Protein 2MQH (pdb70)

B-factor: mean 36.73, std 22.84, range [0.11, 75.53]

Foldseek 3Di:
DDDDFDKFKAWCLQQDVPVQKGWGDGPPDDDIDIAGADADDDPPDDDDDTGDMWIWGWGADPVGDIHTYPTD

CATH classification: 2.40.50.140

Structure (mmCIF, N/CA/C/O backbone):
data_2MQH
#
_entry.id   2MQH
#
loop_
_atom_site.group_PDB
_atom_site.id
_atom_site.type_symbol
_atom_site.label_atom_id
_atom_site.label_alt_id
_atom_site.label_comp_id
_atom_site.label_asym_id
_atom_site.label_entity_id
_atom_site.label_seq_id
_atom_site.pdbx_PDB_ins_code
_atom_site.Cartn_x
_atom_site.Cartn_y
_atom_site.Cartn_z
_atom_site.occupancy
_atom_site.B_iso_or_equiv
_atom_site.auth_seq_id
_atom_site.auth_comp_id
_atom_site.auth_asym_id
_atom_site.auth_atom_id
_atom_site.pdbx_PDB_model_num
ATOM 1 N N . GLY A 1 11 ? 1.330 0.000 0.000 1.00 13.00 11 GLY A N 1
ATOM 2 C CA . GLY A 1 11 ? 2.071 0.001 -1.247 1.00 45.03 11 GLY A CA 1
ATOM 3 C C . GLY A 1 11 ? 3.553 -0.244 -1.041 1.00 21.11 11 GLY A C 1
ATOM 4 O O . GLY A 1 11 ? 3.954 -1.310 -0.574 1.00 34.30 11 GLY A O 1
ATOM 8 N N . SER A 1 12 ? 4.369 0.745 -1.391 1.00 64.32 12 SER A N 1
ATOM 9 C CA . SER A 1 12 ? 5.816 0.629 -1.247 1.00 12.21 12 SER A CA 1
ATOM 10 C C . SER A 1 12 ? 6.213 0.583 0.225 1.00 31.04 12 SER A C 1
ATOM 11 O O . SER A 1 12 ? 5.654 1.301 1.054 1.00 70.34 12 SER A O 1
ATOM 19 N N . GLY A 1 13 ? 7.184 -0.268 0.544 1.00 74.22 13 GLY A N 1
ATOM 20 C CA . GLY A 1 13 ? 7.640 -0.394 1.916 1.00 51.43 13 GLY A CA 1
ATOM 21 C C . GLY A 1 13 ? 7.066 -1.614 2.608 1.00 4.12 13 GLY A C 1
ATOM 22 O O . GLY A 1 13 ? 7.720 -2.216 3.460 1.00 54.23 13 GLY A O 1
ATOM 26 N N . GLU A 1 14 ? 5.841 -1.978 2.243 1.00 20.34 14 GLU A N 1
ATOM 27 C CA . GLU A 1 14 ? 5.179 -3.134 2.838 1.00 5.44 14 GLU A CA 1
ATOM 28 C C . GLU A 1 14 ? 5.613 -4.424 2.149 1.00 41.14 14 GLU A C 1
ATOM 29 O O . GLU A 1 14 ? 5.063 -4.801 1.114 1.00 23.13 14 GLU A O 1
ATOM 41 N N . GLN A 1 15 ? 6.603 -5.095 2.729 1.00 12.44 15 GLN A N 1
ATOM 42 C CA . GLN A 1 15 ? 7.111 -6.342 2.170 1.00 2.51 15 GLN A CA 1
ATOM 43 C C . GLN A 1 15 ? 6.336 -7.538 2.713 1.00 50.51 15 GLN A C 1
ATOM 44 O O . GLN A 1 15 ? 6.328 -7.790 3.918 1.00 20.54 15 GLN A O 1
ATOM 58 N N . LEU A 1 16 ? 5.685 -8.270 1.816 1.00 32.33 16 LEU A N 1
ATOM 59 C CA . LEU A 1 16 ? 4.906 -9.441 2.205 1.00 15.41 16 LEU A CA 1
ATOM 60 C C . LEU A 1 16 ? 5.378 -10.683 1.456 1.00 12.32 16 LEU A C 1
ATOM 61 O O . LEU A 1 16 ? 4.726 -11.139 0.517 1.00 54.30 16 LEU A O 1
ATOM 77 N N . ARG A 1 17 ? 6.514 -11.226 1.880 1.00 62.33 17 ARG A N 1
ATOM 78 C CA . ARG A 1 17 ? 7.073 -12.416 1.250 1.00 62.32 17 ARG A CA 1
ATOM 79 C C . ARG A 1 17 ? 6.985 -13.619 2.185 1.00 2.21 17 ARG A C 1
ATOM 80 O O . ARG A 1 17 ? 7.650 -13.662 3.220 1.00 45.25 17 ARG A O 1
ATOM 101 N N . GLN A 1 18 ? 6.160 -14.592 1.813 1.00 14.25 18 GLN A N 1
ATOM 102 C CA . GLN A 1 18 ? 5.984 -15.794 2.620 1.00 1.31 18 GLN A CA 1
ATOM 103 C C . GLN A 1 18 ? 6.594 -17.008 1.927 1.00 32.04 18 GLN A C 1
ATOM 104 O O . GLN A 1 18 ? 6.932 -16.954 0.745 1.00 21.34 18 GLN A O 1
ATOM 118 N N . GLN A 1 19 ? 6.731 -18.101 2.671 1.00 12.24 19 GLN A N 1
ATOM 119 C CA . GLN A 1 19 ? 7.301 -19.328 2.128 1.00 10.20 19 GLN A CA 1
ATOM 120 C C . GLN A 1 19 ? 6.553 -20.552 2.646 1.00 1.33 19 GLN A C 1
ATOM 121 O O . GLN A 1 19 ? 6.309 -20.681 3.845 1.00 24.12 19 GLN A O 1
ATOM 135 N N . GLY A 1 20 ? 6.191 -21.448 1.734 1.00 72.43 20 GLY A N 1
ATOM 136 C CA . GLY A 1 20 ? 5.474 -22.650 2.118 1.00 33.02 20 GLY A CA 1
ATOM 137 C C . GLY A 1 20 ? 6.019 -23.892 1.442 1.00 22.21 20 GLY A C 1
ATOM 138 O O . GLY A 1 20 ? 6.597 -23.815 0.357 1.00 21.52 20 GLY A O 1
ATOM 142 N N . THR A 1 21 ? 5.838 -25.042 2.084 1.00 12.04 21 THR A N 1
ATOM 143 C CA . THR A 1 21 ? 6.319 -26.306 1.540 1.00 15.41 21 THR A CA 1
ATOM 144 C C . THR A 1 21 ? 5.167 -27.144 0.997 1.00 11.11 21 THR A C 1
ATOM 145 O O . THR A 1 21 ? 4.022 -26.996 1.426 1.00 63.25 21 THR A O 1
ATOM 156 N N . VAL A 1 22 ? 5.477 -28.025 0.052 1.00 61.43 22 VAL A N 1
ATOM 157 C CA . VAL A 1 22 ? 4.468 -28.889 -0.549 1.00 33.32 22 VAL A CA 1
ATOM 158 C C . VAL A 1 22 ? 4.194 -30.106 0.328 1.00 73.01 22 VAL A C 1
ATOM 159 O O . VAL A 1 22 ? 3.136 -30.729 0.232 1.00 64.44 22 VAL A O 1
ATOM 172 N N . LYS A 1 23 ? 5.153 -30.439 1.184 1.00 24.42 23 LYS A N 1
ATOM 173 C CA . LYS A 1 23 ? 5.017 -31.581 2.081 1.00 14.10 23 LYS A CA 1
ATOM 174 C C . LYS A 1 23 ? 3.715 -31.498 2.872 1.00 23.25 23 LYS A C 1
ATOM 175 O O . LYS A 1 23 ? 3.141 -32.520 3.250 1.00 44.14 23 LYS A O 1
ATOM 194 N N . TRP A 1 24 ? 3.255 -30.277 3.119 1.00 21.11 24 TRP A N 1
ATOM 195 C CA . TRP A 1 24 ? 2.020 -30.062 3.865 1.00 61.04 24 TRP A CA 1
ATOM 196 C C . TRP A 1 24 ? 0.918 -29.535 2.952 1.00 30.51 24 TRP A C 1
ATOM 197 O O . TRP A 1 24 ? 0.067 -28.754 3.378 1.00 73.44 24 TRP A O 1
ATOM 218 N N . PHE A 1 25 ? 0.939 -29.968 1.696 1.00 41.34 25 PHE A N 1
ATOM 219 C CA . PHE A 1 25 ? -0.059 -29.539 0.723 1.00 42.43 25 PHE A CA 1
ATOM 220 C C . PHE A 1 25 ? -1.057 -30.657 0.438 1.00 30.11 25 PHE A C 1
ATOM 221 O O . PHE A 1 25 ? -0.696 -31.833 0.409 1.00 12.21 25 PHE A O 1
ATOM 238 N N . ASN A 1 26 ? -2.315 -30.281 0.229 1.00 5.33 26 ASN A N 1
ATOM 239 C CA . ASN A 1 26 ? -3.366 -31.251 -0.052 1.00 31.32 26 ASN A CA 1
ATOM 240 C C . ASN A 1 26 ? -4.189 -30.826 -1.264 1.00 62.13 26 ASN A C 1
ATOM 241 O O . ASN A 1 26 ? -5.278 -30.271 -1.124 1.00 51.12 26 ASN A O 1
ATOM 252 N N . ALA A 1 27 ? -3.660 -31.091 -2.454 1.00 64.41 27 ALA A N 1
ATOM 253 C CA . ALA A 1 27 ? -4.346 -30.739 -3.691 1.00 64.11 27 ALA A CA 1
ATOM 254 C C . ALA A 1 27 ? -5.671 -31.483 -3.815 1.00 0.11 27 ALA A C 1
ATOM 255 O O . ALA A 1 27 ? -6.697 -30.893 -4.153 1.00 55.34 27 ALA A O 1
ATOM 262 N N . THR A 1 28 ? -5.643 -32.783 -3.539 1.00 63.23 28 THR A N 1
ATOM 263 C CA . THR A 1 28 ? -6.841 -33.608 -3.622 1.00 32.23 28 THR A CA 1
ATOM 264 C C . THR A 1 28 ? -7.987 -32.994 -2.826 1.00 54.24 28 THR A C 1
ATOM 265 O O . THR A 1 28 ? -9.140 -33.017 -3.259 1.00 42.32 28 THR A O 1
ATOM 276 N N . LYS A 1 29 ? -7.664 -32.444 -1.661 1.00 14.13 29 LYS A N 1
ATOM 277 C CA . LYS A 1 29 ? -8.666 -31.821 -0.804 1.00 55.44 29 LYS A CA 1
ATOM 278 C C . LYS A 1 29 ? -8.945 -30.388 -1.247 1.00 0.31 29 LYS A C 1
ATOM 279 O O . LYS A 1 29 ? -10.028 -29.854 -1.010 1.00 2.11 29 LYS A O 1
ATOM 298 N N . GLY A 1 30 ? -7.960 -29.770 -1.893 1.00 31.25 30 GLY A N 1
ATOM 299 C CA . GLY A 1 30 ? -8.120 -28.405 -2.359 1.00 30.31 30 GLY A CA 1
ATOM 300 C C . GLY A 1 30 ? -7.786 -27.384 -1.289 1.00 71.35 30 GLY A C 1
ATOM 301 O O . GLY A 1 30 ? -8.196 -26.227 -1.377 1.00 0.44 30 GLY A O 1
ATOM 305 N N . PHE A 1 31 ? -7.041 -27.813 -0.276 1.00 71.31 31 PHE A N 1
ATOM 306 C CA . PHE A 1 31 ? -6.655 -26.929 0.817 1.00 45.53 31 PHE A CA 1
ATOM 307 C C . PHE A 1 31 ? -5.333 -27.374 1.436 1.00 32.40 31 PHE A C 1
ATOM 308 O O . PHE A 1 31 ? -5.253 -28.431 2.062 1.00 53.33 31 PHE A O 1
ATOM 325 N N . GLY A 1 32 ? -4.297 -26.560 1.256 1.00 73.42 32 GLY A N 1
ATOM 326 C CA . GLY A 1 32 ? -2.993 -26.888 1.802 1.00 50.34 32 GLY A CA 1
ATOM 327 C C . GLY A 1 32 ? -2.649 -26.055 3.021 1.00 34.50 32 GLY A C 1
ATOM 328 O O . GLY A 1 32 ? -3.538 -25.585 3.731 1.00 13.11 32 GLY A O 1
ATOM 332 N N . PHE A 1 33 ? -1.356 -25.874 3.266 1.00 20.24 33 PHE A N 1
ATOM 333 C CA . PHE A 1 33 ? -0.897 -25.095 4.410 1.00 23.34 33 PHE A CA 1
ATOM 334 C C . PHE A 1 33 ? 0.461 -24.460 4.126 1.00 23.21 33 PHE A C 1
ATOM 335 O O . PHE A 1 33 ? 1.214 -24.935 3.275 1.00 24.04 33 PHE A O 1
ATOM 352 N N . ILE A 1 34 ? 0.766 -23.384 4.843 1.00 23.25 34 ILE A N 1
ATOM 353 C CA . ILE A 1 34 ? 2.033 -22.684 4.669 1.00 31.21 34 ILE A CA 1
ATOM 354 C C . ILE A 1 34 ? 2.846 -22.690 5.959 1.00 43.11 34 ILE A C 1
ATOM 355 O O . ILE A 1 34 ? 2.294 -22.588 7.055 1.00 24.22 34 ILE A O 1
ATOM 371 N N . THR A 1 35 ? 4.163 -22.808 5.821 1.00 3.02 35 THR A N 1
ATOM 372 C CA . THR A 1 35 ? 5.054 -22.826 6.975 1.00 71.23 35 THR A CA 1
ATOM 373 C C . THR A 1 35 ? 5.983 -21.617 6.971 1.00 34.44 35 THR A C 1
ATOM 374 O O . THR A 1 35 ? 7.172 -21.719 6.670 1.00 51.14 35 THR A O 1
ATOM 385 N N . PRO A 1 36 ? 5.430 -20.445 7.315 1.00 0.45 36 PRO A N 1
ATOM 386 C CA . PRO A 1 36 ? 6.192 -19.193 7.361 1.00 24.40 36 PRO A CA 1
ATOM 387 C C . PRO A 1 36 ? 7.197 -19.168 8.508 1.00 61.12 36 PRO A C 1
ATOM 388 O O . PRO A 1 36 ? 6.833 -19.348 9.669 1.00 11.31 36 PRO A O 1
ATOM 399 N N . GLY A 1 37 ? 8.464 -18.943 8.174 1.00 64.33 37 GLY A N 1
ATOM 400 C CA . GLY A 1 37 ? 9.502 -18.898 9.187 1.00 30.44 37 GLY A CA 1
ATOM 401 C C . GLY A 1 37 ? 10.369 -20.142 9.185 1.00 41.30 37 GLY A C 1
ATOM 402 O O . GLY A 1 37 ? 11.594 -20.053 9.255 1.00 1.25 37 GLY A O 1
ATOM 406 N N . GLY A 1 38 ? 9.732 -21.306 9.105 1.00 13.12 38 GLY A N 1
ATOM 407 C CA . GLY A 1 38 ? 10.469 -22.556 9.098 1.00 73.14 38 GLY A CA 1
ATOM 408 C C . GLY A 1 38 ? 10.430 -23.260 10.439 1.00 3.05 38 GLY A C 1
ATOM 409 O O . GLY A 1 38 ? 11.272 -24.110 10.727 1.00 3.40 38 GLY A O 1
ATOM 413 N N . GLY A 1 39 ? 9.450 -22.905 11.265 1.00 43.51 39 GLY A N 1
ATOM 414 C CA . GLY A 1 39 ? 9.325 -23.517 12.575 1.00 40.42 39 GLY A CA 1
ATOM 415 C C . GLY A 1 39 ? 8.534 -22.659 13.542 1.00 3.44 39 GLY A C 1
ATOM 416 O O . GLY A 1 39 ? 9.110 -21.932 14.351 1.00 15.15 39 GLY A O 1
ATOM 420 N N . GLY A 1 40 ? 7.210 -22.741 13.458 1.00 31.24 40 GLY A N 1
ATOM 421 C CA . GLY A 1 40 ? 6.361 -21.959 14.338 1.00 74.50 40 GLY A CA 1
ATOM 422 C C . GLY A 1 40 ? 4.888 -22.255 14.135 1.00 53.43 40 GLY A C 1
ATOM 423 O O . GLY A 1 40 ? 4.430 -23.367 14.394 1.00 1.11 40 GLY A O 1
ATOM 427 N N . GLU A 1 41 ? 4.144 -21.255 13.671 1.00 70.11 41 GLU A N 1
ATOM 428 C CA . GLU A 1 41 ? 2.714 -21.413 13.436 1.00 74.51 41 GLU A CA 1
ATOM 429 C C . GLU A 1 41 ? 2.420 -21.557 11.945 1.00 14.14 41 GLU A C 1
ATOM 430 O O . GLU A 1 41 ? 3.008 -20.863 11.116 1.00 1.22 41 GLU A O 1
ATOM 442 N N . ASP A 1 42 ? 1.506 -22.462 11.613 1.00 22.32 42 ASP A N 1
ATOM 443 C CA . ASP A 1 42 ? 1.133 -22.697 10.223 1.00 31.52 42 ASP A CA 1
ATOM 444 C C . ASP A 1 42 ? -0.236 -22.096 9.919 1.00 64.12 42 ASP A C 1
ATOM 445 O O . ASP A 1 42 ? -1.105 -22.032 10.789 1.00 1.32 42 ASP A O 1
ATOM 454 N N . LEU A 1 43 ? -0.420 -21.656 8.679 1.00 11.21 43 LEU A N 1
ATOM 455 C CA . LEU A 1 43 ? -1.683 -21.058 8.259 1.00 21.15 43 LEU A CA 1
ATOM 456 C C . LEU A 1 43 ? -2.299 -21.841 7.104 1.00 4.02 43 LEU A C 1
ATOM 457 O O . LEU A 1 43 ? -1.606 -22.574 6.398 1.00 3.02 43 LEU A O 1
ATOM 473 N N . PHE A 1 44 ? -3.604 -21.679 6.916 1.00 71.12 44 PHE A N 1
ATOM 474 C CA . PHE A 1 44 ? -4.313 -22.370 5.845 1.00 14.31 44 PHE A CA 1
ATOM 475 C C . PHE A 1 44 ? -4.335 -21.526 4.574 1.00 3.31 44 PHE A C 1
ATOM 476 O O . PHE A 1 44 ? -4.434 -20.300 4.631 1.00 55.12 44 PHE A O 1
ATOM 493 N N . VAL A 1 45 ? -4.239 -22.191 3.427 1.00 34.13 45 VAL A N 1
ATOM 494 C CA . VAL A 1 45 ? -4.248 -21.504 2.142 1.00 51.35 45 VAL A CA 1
ATOM 495 C C . VAL A 1 45 ? -5.216 -22.169 1.169 1.00 2.02 45 VAL A C 1
ATOM 496 O O . VAL A 1 45 ? -5.359 -23.392 1.158 1.00 62.10 45 VAL A O 1
ATOM 509 N N . HIS A 1 46 ? -5.879 -21.356 0.353 1.00 4.41 46 HIS A N 1
ATOM 510 C CA . HIS A 1 46 ? -6.833 -21.865 -0.625 1.00 31.50 46 HIS A CA 1
ATOM 511 C C . HIS A 1 46 ? -6.375 -21.551 -2.046 1.00 31.20 46 HIS A C 1
ATOM 512 O O . HIS A 1 46 ? -5.821 -20.484 -2.307 1.00 10.21 46 HIS A O 1
ATOM 526 N N . GLN A 1 47 ? -6.610 -22.488 -2.959 1.00 62.10 47 GLN A N 1
ATOM 527 C CA . GLN A 1 47 ? -6.220 -22.311 -4.353 1.00 4.43 47 GLN A CA 1
ATOM 528 C C . GLN A 1 47 ? -7.204 -21.402 -5.082 1.00 63.11 47 GLN A C 1
ATOM 529 O O . GLN A 1 47 ? -8.296 -21.827 -5.459 1.00 72.45 47 GLN A O 1
ATOM 543 N N . THR A 1 48 ? -6.810 -20.147 -5.278 1.00 31.42 48 THR A N 1
ATOM 544 C CA . THR A 1 48 ? -7.658 -19.178 -5.960 1.00 63.14 48 THR A CA 1
ATOM 545 C C . THR A 1 48 ? -7.087 -18.814 -7.326 1.00 5.30 48 THR A C 1
ATOM 546 O O . THR A 1 48 ? -7.800 -18.816 -8.328 1.00 61.12 48 THR A O 1
ATOM 557 N N . ASN A 1 49 ? -5.795 -18.501 -7.358 1.00 30.41 49 ASN A N 1
ATOM 558 C CA . ASN A 1 49 ? -5.128 -18.135 -8.602 1.00 1.21 49 ASN A CA 1
ATOM 559 C C . ASN A 1 49 ? -3.869 -18.971 -8.811 1.00 73.43 49 ASN A C 1
ATOM 560 O O . ASN A 1 49 ? -2.931 -18.542 -9.484 1.00 35.20 49 ASN A O 1
ATOM 571 N N . ILE A 1 50 ? -3.857 -20.167 -8.231 1.00 40.24 50 ILE A N 1
ATOM 572 C CA . ILE A 1 50 ? -2.715 -21.064 -8.356 1.00 1.11 50 ILE A CA 1
ATOM 573 C C . ILE A 1 50 ? -3.024 -22.219 -9.302 1.00 41.03 50 ILE A C 1
ATOM 574 O O . ILE A 1 50 ? -3.309 -23.333 -8.866 1.00 21.24 50 ILE A O 1
ATOM 590 N N . ASN A 1 51 ? -2.964 -21.945 -10.601 1.00 45.34 51 ASN A N 1
ATOM 591 C CA . ASN A 1 51 ? -3.236 -22.962 -11.611 1.00 3.33 51 ASN A CA 1
ATOM 592 C C . ASN A 1 51 ? -2.448 -22.685 -12.888 1.00 15.20 51 ASN A C 1
ATOM 593 O O . ASN A 1 51 ? -2.162 -21.533 -13.216 1.00 33.33 51 ASN A O 1
ATOM 604 N N . SER A 1 52 ? -2.102 -23.749 -13.605 1.00 41.34 52 SER A N 1
ATOM 605 C CA . SER A 1 52 ? -1.345 -23.621 -14.845 1.00 71.23 52 SER A CA 1
ATOM 606 C C . SER A 1 52 ? -2.201 -24.010 -16.047 1.00 31.23 52 SER A C 1
ATOM 607 O O . SER A 1 52 ? -3.340 -24.451 -15.894 1.00 2.53 52 SER A O 1
ATOM 615 N N . GLU A 1 53 ? -1.643 -23.844 -17.242 1.00 11.52 53 GLU A N 1
ATOM 616 C CA . GLU A 1 53 ? -2.356 -24.176 -18.470 1.00 25.32 53 GLU A CA 1
ATOM 617 C C . GLU A 1 53 ? -2.342 -25.682 -18.716 1.00 32.34 53 GLU A C 1
ATOM 618 O O . GLU A 1 53 ? -3.317 -26.251 -19.206 1.00 44.11 53 GLU A O 1
ATOM 630 N N . GLY A 1 54 ? -1.229 -26.323 -18.371 1.00 2.51 54 GLY A N 1
ATOM 631 C CA . GLY A 1 54 ? -1.108 -27.756 -18.562 1.00 31.01 54 GLY A CA 1
ATOM 632 C C . GLY A 1 54 ? -1.114 -28.518 -17.252 1.00 35.14 54 GLY A C 1
ATOM 633 O O . GLY A 1 54 ? -2.142 -28.603 -16.579 1.00 54.13 54 GLY A O 1
ATOM 637 N N . PHE A 1 55 ? 0.036 -29.076 -16.888 1.00 15.23 55 PHE A N 1
ATOM 638 C CA . PHE A 1 55 ? 0.158 -29.837 -15.650 1.00 60.41 55 PHE A CA 1
ATOM 639 C C . PHE A 1 55 ? 1.218 -29.226 -14.738 1.00 34.10 55 PHE A C 1
ATOM 640 O O . PHE A 1 55 ? 1.850 -28.229 -15.085 1.00 40.50 55 PHE A O 1
ATOM 657 N N . ARG A 1 56 ? 1.405 -29.832 -13.570 1.00 11.21 56 ARG A N 1
ATOM 658 C CA . ARG A 1 56 ? 2.386 -29.347 -12.607 1.00 12.15 56 ARG A CA 1
ATOM 659 C C . ARG A 1 56 ? 3.154 -30.508 -11.981 1.00 53.13 56 ARG A C 1
ATOM 660 O O . ARG A 1 56 ? 2.594 -31.297 -11.220 1.00 60.02 56 ARG A O 1
ATOM 681 N N . SER A 1 57 ? 4.438 -30.606 -12.309 1.00 2.44 57 SER A N 1
ATOM 682 C CA . SER A 1 57 ? 5.282 -31.672 -11.783 1.00 30.42 57 SER A CA 1
ATOM 683 C C . SER A 1 57 ? 6.093 -31.184 -10.586 1.00 52.03 57 SER A C 1
ATOM 684 O O . SER A 1 57 ? 7.197 -30.660 -10.742 1.00 31.34 57 SER A O 1
ATOM 692 N N . LEU A 1 58 ? 5.537 -31.359 -9.392 1.00 44.13 58 LEU A N 1
ATOM 693 C CA . LEU A 1 58 ? 6.208 -30.937 -8.167 1.00 54.54 58 LEU A CA 1
ATOM 694 C C . LEU A 1 58 ? 6.243 -32.070 -7.147 1.00 52.03 58 LEU A C 1
ATOM 695 O O . LEU A 1 58 ? 5.442 -33.002 -7.213 1.00 33.51 58 LEU A O 1
ATOM 711 N N . ARG A 1 59 ? 7.175 -31.982 -6.204 1.00 51.41 59 ARG A N 1
ATOM 712 C CA . ARG A 1 59 ? 7.314 -32.999 -5.169 1.00 73.23 59 ARG A CA 1
ATOM 713 C C . ARG A 1 59 ? 7.245 -32.374 -3.779 1.00 42.22 59 ARG A C 1
ATOM 714 O O . ARG A 1 59 ? 7.377 -31.160 -3.628 1.00 4.24 59 ARG A O 1
ATOM 735 N N . GLU A 1 60 ? 7.037 -33.212 -2.768 1.00 44.23 60 GLU A N 1
ATOM 736 C CA . GLU A 1 60 ? 6.950 -32.740 -1.391 1.00 41.04 60 GLU A CA 1
ATOM 737 C C . GLU A 1 60 ? 8.288 -32.175 -0.924 1.00 43.10 60 GLU A C 1
ATOM 738 O O . GLU A 1 60 ? 9.340 -32.774 -1.148 1.00 15.42 60 GLU A O 1
ATOM 750 N N . GLY A 1 61 ? 8.240 -31.016 -0.273 1.00 62.33 61 GLY A N 1
ATOM 751 C CA . GLY A 1 61 ? 9.454 -30.389 0.215 1.00 42.32 61 GLY A CA 1
ATOM 752 C C . GLY A 1 61 ? 9.804 -29.128 -0.551 1.00 71.45 61 GLY A C 1
ATOM 753 O O . GLY A 1 61 ? 10.560 -28.289 -0.065 1.00 4.12 61 GLY A O 1
ATOM 757 N N . GLU A 1 62 ? 9.253 -28.997 -1.754 1.00 41.13 62 GLU A N 1
ATOM 758 C CA . GLU A 1 62 ? 9.514 -27.831 -2.590 1.00 0.43 62 GLU A CA 1
ATOM 759 C C . GLU A 1 62 ? 8.937 -26.568 -1.957 1.00 13.22 62 GLU A C 1
ATOM 760 O O . GLU A 1 62 ? 7.773 -26.537 -1.556 1.00 40.23 62 GLU A O 1
ATOM 772 N N . VAL A 1 63 ? 9.760 -25.527 -1.869 1.00 75.44 63 VAL A N 1
ATOM 773 C CA . VAL A 1 63 ? 9.332 -24.261 -1.286 1.00 71.50 63 VAL A CA 1
ATOM 774 C C . VAL A 1 63 ? 8.653 -23.378 -2.327 1.00 21.22 63 VAL A C 1
ATOM 775 O O . VAL A 1 63 ? 9.035 -23.373 -3.497 1.00 61.31 63 VAL A O 1
ATOM 788 N N . VAL A 1 64 ? 7.643 -22.630 -1.893 1.00 25.45 64 VAL A N 1
ATOM 789 C CA . VAL A 1 64 ? 6.911 -21.741 -2.786 1.00 43.12 64 VAL A CA 1
ATOM 790 C C . VAL A 1 64 ? 6.954 -20.302 -2.285 1.00 13.21 64 VAL A C 1
ATOM 791 O O . VAL A 1 64 ? 7.257 -20.049 -1.120 1.00 22.25 64 VAL A O 1
ATOM 804 N N . GLU A 1 65 ? 6.647 -19.362 -3.174 1.00 32.03 65 GLU A N 1
ATOM 805 C CA . GLU A 1 65 ? 6.650 -17.947 -2.821 1.00 23.24 65 GLU A CA 1
ATOM 806 C C . GLU A 1 65 ? 5.329 -17.287 -3.204 1.00 72.40 65 GLU A C 1
ATOM 807 O O . GLU A 1 65 ? 4.745 -17.599 -4.242 1.00 40.54 65 GLU A O 1
ATOM 819 N N . PHE A 1 66 ? 4.863 -16.375 -2.358 1.00 15.01 66 PHE A N 1
ATOM 820 C CA . PHE A 1 66 ? 3.609 -15.672 -2.606 1.00 44.22 66 PHE A CA 1
ATOM 821 C C . PHE A 1 66 ? 3.466 -14.471 -1.676 1.00 43.41 66 PHE A C 1
ATOM 822 O O . PHE A 1 66 ? 4.271 -14.279 -0.765 1.00 32.41 66 PHE A O 1
ATOM 839 N N . GLU A 1 67 ? 2.436 -13.664 -1.914 1.00 63.54 67 GLU A N 1
ATOM 840 C CA . GLU A 1 67 ? 2.189 -12.481 -1.099 1.00 73.21 67 GLU A CA 1
ATOM 841 C C . GLU A 1 67 ? 0.699 -12.321 -0.812 1.00 14.43 67 GLU A C 1
ATOM 842 O O . GLU A 1 67 ? -0.142 -12.558 -1.680 1.00 24.25 67 GLU A O 1
ATOM 854 N N . VAL A 1 68 ? 0.378 -11.916 0.413 1.00 25.14 68 VAL A N 1
ATOM 855 C CA . VAL A 1 68 ? -1.009 -11.723 0.816 1.00 13.05 68 VAL A CA 1
ATOM 856 C C . VAL A 1 68 ? -1.574 -10.430 0.240 1.00 51.40 68 VAL A C 1
ATOM 857 O O . VAL A 1 68 ? -1.008 -9.354 0.432 1.00 63.22 68 VAL A O 1
ATOM 870 N N . GLU A 1 69 ? -2.694 -10.543 -0.467 1.00 14.42 69 GLU A N 1
ATOM 871 C CA . GLU A 1 69 ? -3.336 -9.381 -1.072 1.00 24.13 69 GLU A CA 1
ATOM 872 C C . GLU A 1 69 ? -4.676 -9.090 -0.403 1.00 0.31 69 GLU A C 1
ATOM 873 O O . GLU A 1 69 ? -5.422 -10.006 -0.058 1.00 42.13 69 GLU A O 1
ATOM 885 N N . ALA A 1 70 ? -4.974 -7.807 -0.222 1.00 71.24 70 ALA A N 1
ATOM 886 C CA . ALA A 1 70 ? -6.224 -7.394 0.403 1.00 31.34 70 ALA A CA 1
ATOM 887 C C . ALA A 1 70 ? -7.110 -6.643 -0.584 1.00 53.31 70 ALA A C 1
ATOM 888 O O . ALA A 1 70 ? -6.702 -5.632 -1.155 1.00 12.04 70 ALA A O 1
ATOM 895 N N . GLY A 1 71 ? -8.326 -7.144 -0.782 1.00 1.12 71 GLY A N 1
ATOM 896 C CA . GLY A 1 71 ? -9.250 -6.507 -1.702 1.00 32.22 71 GLY A CA 1
ATOM 897 C C . GLY A 1 71 ? -10.002 -5.355 -1.064 1.00 64.33 71 GLY A C 1
ATOM 898 O O . GLY A 1 71 ? -9.785 -5.012 0.098 1.00 23.20 71 GLY A O 1
ATOM 902 N N . PRO A 1 72 ? -10.908 -4.736 -1.835 1.00 42.02 72 PRO A N 1
ATOM 903 C CA . PRO A 1 72 ? -11.711 -3.606 -1.360 1.00 52.30 72 PRO A CA 1
ATOM 904 C C . PRO A 1 72 ? -12.741 -4.025 -0.316 1.00 41.53 72 PRO A C 1
ATOM 905 O O . PRO A 1 72 ? -13.272 -3.189 0.416 1.00 61.22 72 PRO A O 1
ATOM 916 N N . ASP A 1 73 ? -13.018 -5.322 -0.253 1.00 71.21 73 ASP A N 1
ATOM 917 C CA . ASP A 1 73 ? -13.984 -5.852 0.703 1.00 64.13 73 ASP A CA 1
ATOM 918 C C . ASP A 1 73 ? -13.415 -5.831 2.118 1.00 24.40 73 ASP A C 1
ATOM 919 O O . ASP A 1 73 ? -14.159 -5.790 3.097 1.00 61.33 73 ASP A O 1
ATOM 928 N N . GLY A 1 74 ? -12.089 -5.861 2.218 1.00 20.32 74 GLY A N 1
ATOM 929 C CA . GLY A 1 74 ? -11.443 -5.847 3.517 1.00 3.45 74 GLY A CA 1
ATOM 930 C C . GLY A 1 74 ? -10.761 -7.161 3.841 1.00 73.40 74 GLY A C 1
ATOM 931 O O . GLY A 1 74 ? -9.884 -7.218 4.703 1.00 41.13 74 GLY A O 1
ATOM 935 N N . ARG A 1 75 ? -11.166 -8.222 3.150 1.00 53.22 75 ARG A N 1
ATOM 936 C CA . ARG A 1 75 ? -10.591 -9.543 3.370 1.00 4.03 75 ARG A CA 1
ATOM 937 C C . ARG A 1 75 ? -9.258 -9.684 2.640 1.00 74.32 75 ARG A C 1
ATOM 938 O O . ARG A 1 75 ? -9.009 -9.003 1.646 1.00 44.51 75 ARG A O 1
ATOM 959 N N . SER A 1 76 ? -8.406 -10.573 3.140 1.00 34.52 76 SER A N 1
ATOM 960 C CA . SER A 1 76 ? -7.098 -10.801 2.538 1.00 20.31 76 SER A CA 1
ATOM 961 C C . SER A 1 76 ? -6.851 -12.291 2.322 1.00 33.44 76 SER A C 1
ATOM 962 O O . SER A 1 76 ? -7.396 -13.133 3.037 1.00 70.10 76 SER A O 1
ATOM 970 N N . LYS A 1 77 ? -6.026 -12.610 1.331 1.00 23.44 77 LYS A N 1
ATOM 971 C CA . LYS A 1 77 ? -5.704 -13.998 1.020 1.00 42.02 77 LYS A CA 1
ATOM 972 C C . LYS A 1 77 ? -4.421 -14.088 0.200 1.00 41.13 77 LYS A C 1
ATOM 973 O O . LYS A 1 77 ? -3.919 -13.080 -0.298 1.00 32.33 77 LYS A O 1
ATOM 992 N N . ALA A 1 78 ? -3.896 -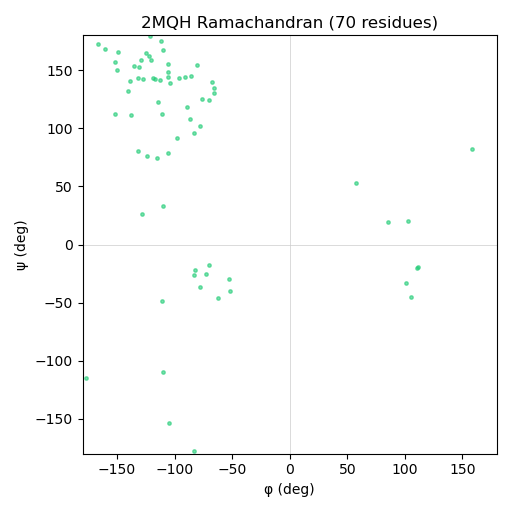15.301 0.062 1.00 61.12 78 ALA A N 1
ATOM 993 C CA . ALA A 1 78 ? -2.674 -15.522 -0.701 1.00 23.40 78 ALA A CA 1
ATOM 994 C C . ALA A 1 78 ? -2.989 -15.949 -2.131 1.00 24.03 78 ALA A C 1
ATOM 995 O O . ALA A 1 78 ? -3.946 -16.684 -2.373 1.00 51.25 78 ALA A O 1
ATOM 1002 N N . VAL A 1 79 ? -2.177 -15.483 -3.075 1.00 31.01 79 VAL A N 1
ATOM 1003 C CA . VAL A 1 79 ? -2.369 -15.817 -4.481 1.00 52.11 79 VAL A CA 1
ATOM 1004 C C . VAL A 1 79 ? -1.038 -15.854 -5.224 1.00 13.31 79 VAL A C 1
ATOM 1005 O O . VAL A 1 79 ? -0.024 -15.367 -4.726 1.00 13.13 79 VAL A O 1
ATOM 1018 N N . ASN A 1 80 ? -1.050 -16.434 -6.419 1.00 70.33 80 ASN A N 1
ATOM 1019 C CA . ASN A 1 80 ? 0.157 -16.535 -7.232 1.00 52.00 80 ASN A CA 1
ATOM 1020 C C . ASN A 1 80 ? 1.259 -17.275 -6.480 1.00 73.31 80 ASN A C 1
ATOM 1021 O O . ASN A 1 80 ? 2.377 -16.778 -6.348 1.00 62.22 80 ASN A O 1
ATOM 1032 N N . VAL A 1 81 ? 0.935 -18.467 -5.989 1.00 73.42 81 VAL A N 1
ATOM 1033 C CA . VAL A 1 81 ? 1.897 -19.278 -5.252 1.00 52.20 81 VAL A CA 1
ATOM 1034 C C . VAL A 1 81 ? 2.734 -20.132 -6.197 1.00 72.51 81 VAL A C 1
ATOM 1035 O O . VAL A 1 81 ? 2.242 -21.102 -6.776 1.00 43.11 81 VAL A O 1
ATOM 1048 N N . THR A 1 82 ? 4.003 -19.767 -6.349 1.00 61.32 82 THR A N 1
ATOM 1049 C CA . THR A 1 82 ? 4.909 -20.500 -7.224 1.00 44.35 82 THR A CA 1
ATOM 1050 C C . THR A 1 82 ? 6.131 -20.996 -6.460 1.00 3.43 82 THR A C 1
ATOM 1051 O O . THR A 1 82 ? 7.234 -21.057 -7.004 1.00 3.23 82 THR A O 1
ATOM 1062 N N . GLY A 1 11 ? 8.188 2.642 -3.095 1.00 12.20 11 GLY A N 2
ATOM 1063 C CA . GLY A 1 11 ? 7.970 2.232 -1.720 1.00 52.11 11 GLY A CA 2
ATOM 1064 C C . GLY A 1 11 ? 7.542 0.782 -1.608 1.00 43.23 11 GLY A C 2
ATOM 1065 O O . GLY A 1 11 ? 7.538 0.051 -2.599 1.00 10.13 11 GLY A O 2
ATOM 1069 N N . SER A 1 12 ? 7.183 0.364 -0.399 1.00 2.23 12 SER A N 2
ATOM 1070 C CA . SER A 1 12 ? 6.757 -1.010 -0.160 1.00 4.11 12 SER A CA 2
ATOM 1071 C C . SER A 1 12 ? 5.426 -1.294 -0.849 1.00 10.51 12 SER A C 2
ATOM 1072 O O . SER A 1 12 ? 5.372 -2.004 -1.852 1.00 1.11 12 SER A O 2
ATOM 1080 N N . GLY A 1 13 ? 4.352 -0.732 -0.302 1.00 0.02 13 GLY A N 2
ATOM 1081 C CA . GLY A 1 13 ? 3.035 -0.936 -0.876 1.00 13.34 13 GLY A CA 2
ATOM 1082 C C . GLY A 1 13 ? 2.332 -2.148 -0.298 1.00 60.44 13 GLY A C 2
ATOM 1083 O O . GLY A 1 13 ? 1.745 -2.941 -1.034 1.00 32.13 13 GLY A O 2
ATOM 1087 N N . GLU A 1 14 ? 2.394 -2.294 1.022 1.00 54.44 14 GLU A N 2
ATOM 1088 C CA . GLU A 1 14 ? 1.760 -3.421 1.696 1.00 52.52 14 GLU A CA 2
ATOM 1089 C C . GLU A 1 14 ? 2.364 -4.742 1.231 1.00 71.41 14 GLU A C 2
ATOM 1090 O O . GLU A 1 14 ? 1.671 -5.755 1.141 1.00 35.22 14 GLU A O 2
ATOM 1102 N N . GLN A 1 15 ? 3.660 -4.723 0.936 1.00 13.13 15 GLN A N 2
ATOM 1103 C CA . GLN A 1 15 ? 4.357 -5.919 0.479 1.00 32.33 15 GLN A CA 2
ATOM 1104 C C . GLN A 1 15 ? 4.343 -7.002 1.554 1.00 55.52 15 GLN A C 2
ATOM 1105 O O . GLN A 1 15 ? 4.385 -6.706 2.749 1.00 44.53 15 GLN A O 2
ATOM 1119 N N . LEU A 1 16 ? 4.282 -8.256 1.122 1.00 74.23 16 LEU A N 2
ATOM 1120 C CA . LEU A 1 16 ? 4.261 -9.384 2.047 1.00 3.10 16 LEU A CA 2
ATOM 1121 C C . LEU A 1 16 ? 4.772 -10.652 1.371 1.00 74.41 16 LEU A C 2
ATOM 1122 O O . LEU A 1 16 ? 4.084 -11.243 0.537 1.00 4.24 16 LEU A O 2
ATOM 1138 N N . ARG A 1 17 ? 5.980 -11.067 1.737 1.00 0.22 17 ARG A N 2
ATOM 1139 C CA . ARG A 1 17 ? 6.582 -12.266 1.167 1.00 50.12 17 ARG A CA 2
ATOM 1140 C C . ARG A 1 17 ? 6.521 -13.427 2.155 1.00 65.23 17 ARG A C 2
ATOM 1141 O O . ARG A 1 17 ? 7.008 -13.322 3.280 1.00 21.41 17 ARG A O 2
ATOM 1162 N N . GLN A 1 18 ? 5.921 -14.532 1.725 1.00 34.20 18 GLN A N 2
ATOM 1163 C CA . GLN A 1 18 ? 5.796 -15.712 2.573 1.00 73.14 18 GLN A CA 2
ATOM 1164 C C . GLN A 1 18 ? 6.465 -16.920 1.926 1.00 70.33 18 GLN A C 2
ATOM 1165 O O . GLN A 1 18 ? 6.873 -16.868 0.766 1.00 40.31 18 GLN A O 2
ATOM 1179 N N . GLN A 1 19 ? 6.574 -18.006 2.684 1.00 62.41 19 GLN A N 2
ATOM 1180 C CA . GLN A 1 19 ? 7.195 -19.227 2.184 1.00 63.22 19 GLN A CA 2
ATOM 1181 C C . GLN A 1 19 ? 6.470 -20.462 2.710 1.00 44.33 19 GLN A C 2
ATOM 1182 O O . GLN A 1 19 ? 6.173 -20.560 3.900 1.00 42.45 19 GLN A O 2
ATOM 1196 N N . GLY A 1 20 ? 6.188 -21.403 1.814 1.00 50.21 20 GLY A N 2
ATOM 1197 C CA . GLY A 1 20 ? 5.500 -22.618 2.207 1.00 75.41 20 GLY A CA 2
ATOM 1198 C C . GLY A 1 20 ? 6.020 -23.841 1.478 1.00 61.12 20 GLY A C 2
ATOM 1199 O O . GLY A 1 20 ? 6.583 -23.731 0.388 1.00 25.42 20 GLY A O 2
ATOM 1203 N N . THR A 1 21 ? 5.833 -25.012 2.080 1.00 5.41 21 THR A N 2
ATOM 1204 C CA . THR A 1 21 ? 6.291 -26.260 1.483 1.00 52.11 21 THR A CA 2
ATOM 1205 C C . THR A 1 21 ? 5.119 -27.075 0.947 1.00 41.52 21 THR A C 2
ATOM 1206 O O . THR A 1 21 ? 3.972 -26.866 1.343 1.00 62.22 21 THR A O 2
ATOM 1217 N N . VAL A 1 22 ? 5.415 -28.004 0.044 1.00 74.23 22 VAL A N 2
ATOM 1218 C CA . VAL A 1 22 ? 4.385 -28.852 -0.546 1.00 23.14 22 VAL A CA 2
ATOM 1219 C C . VAL A 1 22 ? 4.104 -30.066 0.333 1.00 61.14 22 VAL A C 2
ATOM 1220 O O . VAL A 1 22 ? 3.042 -30.681 0.240 1.00 75.03 22 VAL A O 2
ATOM 1233 N N . LYS A 1 23 ? 5.063 -30.407 1.186 1.00 4.45 23 LYS A N 2
ATOM 1234 C CA . LYS A 1 23 ? 4.920 -31.546 2.084 1.00 20.53 23 LYS A CA 2
ATOM 1235 C C . LYS A 1 23 ? 3.623 -31.451 2.882 1.00 62.22 23 LYS A C 2
ATOM 1236 O O . LYS A 1 23 ? 3.043 -32.467 3.264 1.00 20.23 23 LYS A O 2
ATOM 1255 N N . TRP A 1 24 ? 3.174 -30.226 3.127 1.00 1.23 24 TRP A N 2
ATOM 1256 C CA . TRP A 1 24 ? 1.944 -29.999 3.878 1.00 4.12 24 TRP A CA 2
ATOM 1257 C C . TRP A 1 24 ? 0.838 -29.480 2.967 1.00 50.53 24 TRP A C 2
ATOM 1258 O O . TRP A 1 24 ? -0.008 -28.691 3.389 1.00 75.33 24 TRP A O 2
ATOM 1279 N N . PHE A 1 25 ? 0.850 -29.926 1.715 1.00 0.11 25 PHE A N 2
ATOM 1280 C CA . PHE A 1 25 ? -0.153 -29.505 0.744 1.00 62.04 25 PHE A CA 2
ATOM 1281 C C . PHE A 1 25 ? -1.111 -30.648 0.421 1.00 13.25 25 PHE A C 2
ATOM 1282 O O . PHE A 1 25 ? -0.712 -31.810 0.367 1.00 61.04 25 PHE A O 2
ATOM 1299 N N . ASN A 1 26 ? -2.379 -30.307 0.210 1.00 65.40 26 ASN A N 2
ATOM 1300 C CA . ASN A 1 26 ? -3.395 -31.304 -0.106 1.00 32.35 26 ASN A CA 2
ATOM 1301 C C . ASN A 1 26 ? -4.246 -30.858 -1.291 1.00 3.42 26 ASN A C 2
ATOM 1302 O O . ASN A 1 26 ? -5.372 -30.393 -1.119 1.00 74.44 26 ASN A O 2
ATOM 1313 N N . ALA A 1 27 ? -3.698 -31.002 -2.493 1.00 2.00 27 ALA A N 2
ATOM 1314 C CA . ALA A 1 27 ? -4.407 -30.616 -3.707 1.00 25.22 27 ALA A CA 2
ATOM 1315 C C . ALA A 1 27 ? -5.725 -31.372 -3.836 1.00 42.34 27 ALA A C 2
ATOM 1316 O O . ALA A 1 27 ? -6.769 -30.778 -4.110 1.00 23.40 27 ALA A O 2
ATOM 1323 N N . THR A 1 28 ? -5.671 -32.685 -3.639 1.00 23.40 28 THR A N 2
ATOM 1324 C CA . THR A 1 28 ? -6.860 -33.522 -3.736 1.00 21.33 28 THR A CA 2
ATOM 1325 C C . THR A 1 28 ? -7.990 -32.973 -2.873 1.00 74.20 28 THR A C 2
ATOM 1326 O O . THR A 1 28 ? -9.155 -32.989 -3.273 1.00 22.32 28 THR A O 2
ATOM 1337 N N . LYS A 1 29 ? -7.641 -32.486 -1.687 1.00 65.42 29 LYS A N 2
ATOM 1338 C CA . LYS A 1 29 ? -8.625 -31.930 -0.767 1.00 54.44 29 LYS A CA 2
ATOM 1339 C C . LYS A 1 29 ? -9.001 -30.507 -1.168 1.00 51.34 29 LYS A C 2
ATOM 1340 O O . LYS A 1 29 ? -10.095 -30.034 -0.864 1.00 33.10 29 LYS A O 2
ATOM 1359 N N . GLY A 1 30 ? -8.086 -29.829 -1.855 1.00 51.11 30 GLY A N 2
ATOM 1360 C CA . GLY A 1 30 ? -8.341 -28.467 -2.288 1.00 34.43 30 GLY A CA 2
ATOM 1361 C C . GLY A 1 30 ? -8.000 -27.446 -1.221 1.00 22.33 30 GLY A C 2
ATOM 1362 O O . GLY A 1 30 ? -8.476 -26.312 -1.262 1.00 10.33 30 GLY A O 2
ATOM 1366 N N . PHE A 1 31 ? -7.173 -27.849 -0.261 1.00 74.42 31 PHE A N 2
ATOM 1367 C CA . PHE A 1 31 ? -6.770 -26.962 0.823 1.00 15.24 31 PHE A CA 2
ATOM 1368 C C . PHE A 1 31 ? -5.438 -27.404 1.421 1.00 0.23 31 PHE A C 2
ATOM 1369 O O . PHE A 1 31 ? -5.332 -28.485 1.999 1.00 52.12 31 PHE A O 2
ATOM 1386 N N . GLY A 1 32 ? -4.422 -26.558 1.277 1.00 21.22 32 GLY A N 2
ATOM 1387 C CA . GLY A 1 32 ? -3.109 -26.879 1.807 1.00 53.30 32 GLY A CA 2
ATOM 1388 C C . GLY A 1 32 ? -2.746 -26.029 3.009 1.00 61.43 32 GLY A C 2
ATOM 1389 O O . GLY A 1 32 ? -3.623 -25.522 3.708 1.00 53.03 32 GLY A O 2
ATOM 1393 N N . PHE A 1 33 ? -1.449 -25.875 3.251 1.00 5.24 33 PHE A N 2
ATOM 1394 C CA . PHE A 1 33 ? -0.971 -25.083 4.379 1.00 22.10 33 PHE A CA 2
ATOM 1395 C C . PHE A 1 33 ? 0.412 -24.506 4.091 1.00 22.23 33 PHE A C 2
ATOM 1396 O O . PHE A 1 33 ? 1.170 -25.053 3.290 1.00 61.43 33 PHE A O 2
ATOM 1413 N N . ILE A 1 34 ? 0.733 -23.398 4.750 1.00 1.04 34 ILE A N 2
ATOM 1414 C CA . ILE A 1 34 ? 2.024 -22.747 4.566 1.00 2.12 34 ILE A CA 2
ATOM 1415 C C . ILE A 1 34 ? 2.800 -22.684 5.877 1.00 22.23 34 ILE A C 2
ATOM 1416 O O . ILE A 1 34 ? 2.255 -22.317 6.918 1.00 14.44 34 ILE A O 2
ATOM 1432 N N . THR A 1 35 ? 4.079 -23.044 5.820 1.00 72.21 35 THR A N 2
ATOM 1433 C CA . THR A 1 35 ? 4.931 -23.028 7.002 1.00 61.41 35 THR A CA 2
ATOM 1434 C C . THR A 1 35 ? 6.025 -21.974 6.877 1.00 15.43 35 THR A C 2
ATOM 1435 O O . THR A 1 35 ? 7.193 -22.281 6.642 1.00 62.04 35 THR A O 2
ATOM 1446 N N . PRO A 1 36 ? 5.640 -20.699 7.040 1.00 75.04 36 PRO A N 2
ATOM 1447 C CA . PRO A 1 36 ? 6.573 -19.573 6.951 1.00 43.43 36 PRO A CA 2
ATOM 1448 C C . PRO A 1 36 ? 7.545 -19.531 8.125 1.00 21.21 36 PRO A C 2
ATOM 1449 O O . PRO A 1 36 ? 7.148 -19.291 9.264 1.00 14.22 36 PRO A O 2
ATOM 1460 N N . GLY A 1 37 ? 8.822 -19.767 7.839 1.00 2.14 37 GLY A N 2
ATOM 1461 C CA . GLY A 1 37 ? 9.831 -19.751 8.883 1.00 72.53 37 GLY A CA 2
ATOM 1462 C C . GLY A 1 37 ? 10.304 -21.143 9.252 1.00 31.34 37 GLY A C 2
ATOM 1463 O O . GLY A 1 37 ? 11.503 -21.385 9.381 1.00 23.13 37 GLY A O 2
ATOM 1467 N N . GLY A 1 38 ? 9.358 -22.062 9.425 1.00 2.13 38 GLY A N 2
ATOM 1468 C CA . GLY A 1 38 ? 9.705 -23.425 9.783 1.00 73.12 38 GLY A CA 2
ATOM 1469 C C . GLY A 1 38 ? 9.770 -23.632 11.283 1.00 60.31 38 GLY A C 2
ATOM 1470 O O . GLY A 1 38 ? 10.462 -24.529 11.763 1.00 34.22 38 GLY A O 2
ATOM 1474 N N . GLY A 1 39 ? 9.048 -22.799 12.026 1.00 4.42 39 GLY A N 2
ATOM 1475 C CA . GLY A 1 39 ? 9.043 -22.910 13.473 1.00 31.21 39 GLY A CA 2
ATOM 1476 C C . GLY A 1 39 ? 7.998 -23.886 13.975 1.00 33.53 39 GLY A C 2
ATOM 1477 O O . GLY A 1 39 ? 8.175 -24.515 15.018 1.00 64.23 39 GLY A O 2
ATOM 1481 N N . GLY A 1 40 ? 6.902 -24.013 13.232 1.00 4.11 40 GLY A N 2
ATOM 1482 C CA . GLY A 1 40 ? 5.840 -24.920 13.625 1.00 11.12 40 GLY A CA 2
ATOM 1483 C C . GLY A 1 40 ? 4.464 -24.382 13.287 1.00 73.01 40 GLY A C 2
ATOM 1484 O O . GLY A 1 40 ? 3.558 -25.144 12.951 1.00 63.54 40 GLY A O 2
ATOM 1488 N N . GLU A 1 41 ? 4.306 -23.065 13.378 1.00 72.24 41 GLU A N 2
ATOM 1489 C CA . GLU A 1 41 ? 3.029 -22.427 13.081 1.00 74.34 41 GLU A CA 2
ATOM 1490 C C . GLU A 1 41 ? 2.706 -22.523 11.592 1.00 34.33 41 GLU A C 2
ATOM 1491 O O . GLU A 1 41 ? 3.457 -22.032 10.750 1.00 24.21 41 GLU A O 2
ATOM 1503 N N . ASP A 1 42 ? 1.583 -23.159 11.277 1.00 70.44 42 ASP A N 2
ATOM 1504 C CA . ASP A 1 42 ? 1.159 -23.320 9.891 1.00 61.15 42 ASP A CA 2
ATOM 1505 C C . ASP A 1 42 ? -0.054 -22.446 9.589 1.00 74.44 42 ASP A C 2
ATOM 1506 O O . ASP A 1 42 ? -1.013 -22.409 10.361 1.00 54.21 42 ASP A O 2
ATOM 1515 N N . LEU A 1 43 ? -0.006 -21.744 8.462 1.00 62.41 43 LEU A N 2
ATOM 1516 C CA . LEU A 1 43 ? -1.101 -20.869 8.058 1.00 61.42 43 LEU A CA 2
ATOM 1517 C C . LEU A 1 43 ? -2.020 -21.571 7.064 1.00 74.44 43 LEU A C 2
ATOM 1518 O O . LEU A 1 43 ? -1.606 -22.496 6.364 1.00 4.13 43 LEU A O 2
ATOM 1534 N N . PHE A 1 44 ? -3.271 -21.125 7.005 1.00 44.23 44 PHE A N 2
ATOM 1535 C CA . PHE A 1 44 ? -4.249 -21.709 6.095 1.00 71.20 44 PHE A CA 2
ATOM 1536 C C . PHE A 1 44 ? -4.187 -21.039 4.726 1.00 42.04 44 PHE A C 2
ATOM 1537 O O . PHE A 1 44 ? -3.989 -19.828 4.623 1.00 61.33 44 PHE A O 2
ATOM 1554 N N . VAL A 1 45 ? -4.357 -21.836 3.675 1.00 3.31 45 VAL A N 2
ATOM 1555 C CA . VAL A 1 45 ? -4.321 -21.321 2.311 1.00 25.15 45 VAL A CA 2
ATOM 1556 C C . VAL A 1 45 ? -5.385 -21.985 1.445 1.00 13.53 45 VAL A C 2
ATOM 1557 O O . VAL A 1 45 ? -5.704 -23.160 1.626 1.00 70.31 45 VAL A O 2
ATOM 1570 N N . HIS A 1 46 ? -5.933 -21.223 0.503 1.00 64.30 46 HIS A N 2
ATOM 1571 C CA . HIS A 1 46 ? -6.962 -21.738 -0.393 1.00 41.24 46 HIS A CA 2
ATOM 1572 C C . HIS A 1 46 ? -6.631 -21.410 -1.846 1.00 43.31 46 HIS A C 2
ATOM 1573 O O . HIS A 1 46 ? -6.411 -20.250 -2.195 1.00 31.20 46 HIS A O 2
ATOM 1587 N N . GLN A 1 47 ? -6.596 -22.438 -2.687 1.00 72.40 47 GLN A N 2
ATOM 1588 C CA . GLN A 1 47 ? -6.290 -22.258 -4.101 1.00 71.42 47 GLN A CA 2
ATOM 1589 C C . GLN A 1 47 ? -7.266 -21.282 -4.749 1.00 72.14 47 GLN A C 2
ATOM 1590 O O . GLN A 1 47 ? -8.410 -21.633 -5.042 1.00 50.40 47 GLN A O 2
ATOM 1604 N N . THR A 1 48 ? -6.808 -20.054 -4.971 1.00 63.15 48 THR A N 2
ATOM 1605 C CA . THR A 1 48 ? -7.640 -19.026 -5.584 1.00 33.45 48 THR A CA 2
ATOM 1606 C C . THR A 1 48 ? -7.155 -18.691 -6.989 1.00 10.50 48 THR A C 2
ATOM 1607 O O . THR A 1 48 ? -7.939 -18.662 -7.936 1.00 54.12 48 THR A O 2
ATOM 1618 N N . ASN A 1 49 ? -5.857 -18.437 -7.117 1.00 25.50 49 ASN A N 2
ATOM 1619 C CA . ASN A 1 49 ? -5.267 -18.103 -8.408 1.00 65.52 49 ASN A CA 2
ATOM 1620 C C . ASN A 1 49 ? -4.015 -18.937 -8.667 1.00 34.43 49 ASN A C 2
ATOM 1621 O O . ASN A 1 49 ? -3.122 -18.522 -9.406 1.00 34.31 49 ASN A O 2
ATOM 1632 N N . ILE A 1 50 ? -3.959 -20.115 -8.053 1.00 42.25 50 ILE A N 2
ATOM 1633 C CA . ILE A 1 50 ? -2.818 -21.008 -8.219 1.00 14.54 50 ILE A CA 2
ATOM 1634 C C . ILE A 1 50 ? -3.098 -22.067 -9.279 1.00 55.44 50 ILE A C 2
ATOM 1635 O O . ILE A 1 50 ? -3.575 -23.158 -8.971 1.00 13.23 50 ILE A O 2
ATOM 1651 N N . ASN A 1 51 ? -2.797 -21.737 -10.531 1.00 41.21 51 ASN A N 2
ATOM 1652 C CA . ASN A 1 51 ? -3.015 -22.660 -11.639 1.00 20.45 51 ASN A CA 2
ATOM 1653 C C . ASN A 1 51 ? -1.952 -22.477 -12.717 1.00 64.11 51 ASN A C 2
ATOM 1654 O O . ASN A 1 51 ? -1.033 -21.672 -12.567 1.00 41.31 51 ASN A O 2
ATOM 1665 N N . SER A 1 52 ? -2.084 -23.230 -13.805 1.00 1.42 52 SER A N 2
ATOM 1666 C CA . SER A 1 52 ? -1.133 -23.153 -14.908 1.00 11.13 52 SER A CA 2
ATOM 1667 C C . SER A 1 52 ? -1.853 -23.223 -16.251 1.00 43.42 52 SER A C 2
ATOM 1668 O O . SER A 1 52 ? -3.062 -23.443 -16.308 1.00 41.03 52 SER A O 2
ATOM 1676 N N . GLU A 1 53 ? -1.099 -23.033 -17.330 1.00 0.33 53 GLU A N 2
ATOM 1677 C CA . GLU A 1 53 ? -1.665 -23.073 -18.673 1.00 21.10 53 GLU A CA 2
ATOM 1678 C C . GLU A 1 53 ? -1.837 -24.513 -19.148 1.00 33.13 53 GLU A C 2
ATOM 1679 O O . GLU A 1 53 ? -2.704 -24.808 -19.969 1.00 52.34 53 GLU A O 2
ATOM 1691 N N . GLY A 1 54 ? -1.004 -25.407 -18.624 1.00 2.24 54 GLY A N 2
ATOM 1692 C CA . GLY A 1 54 ? -1.079 -26.805 -19.006 1.00 12.25 54 GLY A CA 2
ATOM 1693 C C . GLY A 1 54 ? -1.073 -27.734 -17.808 1.00 64.10 54 GLY A C 2
ATOM 1694 O O . GLY A 1 54 ? -2.102 -27.933 -17.162 1.00 24.31 54 GLY A O 2
ATOM 1698 N N . PHE A 1 55 ? 0.090 -28.306 -17.511 1.00 75.24 55 PHE A N 2
ATOM 1699 C CA . PHE A 1 55 ? 0.225 -29.222 -16.385 1.00 23.21 55 PHE A CA 2
ATOM 1700 C C . PHE A 1 55 ? 1.413 -28.835 -15.509 1.00 42.20 55 PHE A C 2
ATOM 1701 O O . PHE A 1 55 ? 2.511 -28.588 -16.008 1.00 3.13 55 PHE A O 2
ATOM 1718 N N . ARG A 1 56 ? 1.184 -28.783 -14.201 1.00 22.31 56 ARG A N 2
ATOM 1719 C CA . ARG A 1 56 ? 2.234 -28.424 -13.255 1.00 70.31 56 ARG A CA 2
ATOM 1720 C C . ARG A 1 56 ? 2.839 -29.671 -12.616 1.00 44.40 56 ARG A C 2
ATOM 1721 O O . ARG A 1 56 ? 2.151 -30.668 -12.403 1.00 74.44 56 ARG A O 2
ATOM 1742 N N . SER A 1 57 ? 4.132 -29.605 -12.313 1.00 31.43 57 SER A N 2
ATOM 1743 C CA . SER A 1 57 ? 4.831 -30.730 -11.702 1.00 44.21 57 SER A CA 2
ATOM 1744 C C . SER A 1 57 ? 5.553 -30.295 -10.430 1.00 13.20 57 SER A C 2
ATOM 1745 O O . SER A 1 57 ? 6.662 -29.761 -10.483 1.00 33.25 57 SER A O 2
ATOM 1753 N N . LEU A 1 58 ? 4.915 -30.526 -9.288 1.00 25.43 58 LEU A N 2
ATOM 1754 C CA . LEU A 1 58 ? 5.495 -30.159 -8.000 1.00 71.12 58 LEU A CA 2
ATOM 1755 C C . LEU A 1 58 ? 5.670 -31.387 -7.112 1.00 0.42 58 LEU A C 2
ATOM 1756 O O . LEU A 1 58 ? 4.861 -32.314 -7.151 1.00 1.22 58 LEU A O 2
ATOM 1772 N N . ARG A 1 59 ? 6.730 -31.384 -6.310 1.00 63.25 59 ARG A N 2
ATOM 1773 C CA . ARG A 1 59 ? 7.011 -32.497 -5.411 1.00 72.14 59 ARG A CA 2
ATOM 1774 C C . ARG A 1 59 ? 6.986 -32.040 -3.956 1.00 12.32 59 ARG A C 2
ATOM 1775 O O . ARG A 1 59 ? 7.033 -30.844 -3.671 1.00 15.42 59 ARG A O 2
ATOM 1796 N N . GLU A 1 60 ? 6.911 -33.000 -3.040 1.00 63.51 60 GLU A N 2
ATOM 1797 C CA . GLU A 1 60 ? 6.879 -32.695 -1.615 1.00 33.24 60 GLU A CA 2
ATOM 1798 C C . GLU A 1 60 ? 8.211 -32.111 -1.153 1.00 34.14 60 GLU A C 2
ATOM 1799 O O . GLU A 1 60 ? 9.276 -32.627 -1.486 1.00 63.14 60 GLU A O 2
ATOM 1811 N N . GLY A 1 61 ? 8.141 -31.030 -0.382 1.00 54.31 61 GLY A N 2
ATOM 1812 C CA . GLY A 1 61 ? 9.347 -30.392 0.113 1.00 73.21 61 GLY A CA 2
ATOM 1813 C C . GLY A 1 61 ? 9.688 -29.127 -0.649 1.00 22.01 61 GLY A C 2
ATOM 1814 O O . GLY A 1 61 ? 10.435 -28.282 -0.157 1.00 11.21 61 GLY A O 2
ATOM 1818 N N . GLU A 1 62 ? 9.141 -28.998 -1.854 1.00 5.43 62 GLU A N 2
ATOM 1819 C CA . GLU A 1 62 ? 9.395 -27.827 -2.685 1.00 64.03 62 GLU A CA 2
ATOM 1820 C C . GLU A 1 62 ? 8.847 -26.564 -2.028 1.00 52.44 62 GLU A C 2
ATOM 1821 O O . GLU A 1 62 ? 7.685 -26.515 -1.625 1.00 12.35 62 GLU A O 2
ATOM 1833 N N . VAL A 1 63 ? 9.692 -25.543 -1.924 1.00 40.14 63 VAL A N 2
ATOM 1834 C CA . VAL A 1 63 ? 9.293 -24.279 -1.317 1.00 41.23 63 VAL A CA 2
ATOM 1835 C C . VAL A 1 63 ? 8.696 -23.335 -2.355 1.00 44.22 63 VAL A C 2
ATOM 1836 O O . VAL A 1 63 ? 9.248 -23.161 -3.442 1.00 2.31 63 VAL A O 2
ATOM 1849 N N . VAL A 1 64 ? 7.565 -22.727 -2.013 1.00 1.51 64 VAL A N 2
ATOM 1850 C CA . VAL A 1 64 ? 6.893 -21.798 -2.914 1.00 63.13 64 VAL A CA 2
ATOM 1851 C C . VAL A 1 64 ? 6.832 -20.398 -2.315 1.00 13.32 64 VAL A C 2
ATOM 1852 O O . VAL A 1 64 ? 6.861 -20.232 -1.096 1.00 31.41 64 VAL A O 2
ATOM 1865 N N . GLU A 1 65 ? 6.746 -19.393 -3.181 1.00 13.54 65 GLU A N 2
ATOM 1866 C CA . GLU A 1 65 ? 6.680 -18.005 -2.736 1.00 22.54 65 GLU A CA 2
ATOM 1867 C C . GLU A 1 65 ? 5.481 -17.292 -3.353 1.00 32.11 65 GLU A C 2
ATOM 1868 O O . GLU A 1 65 ? 5.214 -17.423 -4.548 1.00 32.13 65 GLU A O 2
ATOM 1880 N N . PHE A 1 66 ? 4.761 -16.537 -2.530 1.00 32.33 66 PHE A N 2
ATOM 1881 C CA . PHE A 1 66 ? 3.589 -15.804 -2.993 1.00 54.12 66 PHE A CA 2
ATOM 1882 C C . PHE A 1 66 ? 3.479 -14.453 -2.291 1.00 64.44 66 PHE A C 2
ATOM 1883 O O . PHE A 1 66 ? 4.189 -14.187 -1.322 1.00 61.51 66 PHE A O 2
ATOM 1900 N N . GLU A 1 67 ? 2.586 -13.605 -2.790 1.00 14.23 67 GLU A N 2
ATOM 1901 C CA . GLU A 1 67 ? 2.385 -12.281 -2.211 1.00 74.44 67 GLU A CA 2
ATOM 1902 C C . GLU A 1 67 ? 0.945 -12.109 -1.735 1.00 40.55 67 GLU A C 2
ATOM 1903 O O . GLU A 1 67 ? 0.003 -12.529 -2.407 1.00 34.23 67 GLU A O 2
ATOM 1915 N N . VAL A 1 68 ? 0.783 -11.487 -0.572 1.00 3.42 68 VAL A N 2
ATOM 1916 C CA . VAL A 1 68 ? -0.540 -11.257 -0.005 1.00 74.12 68 VAL A CA 2
ATOM 1917 C C . VAL A 1 68 ? -1.240 -10.093 -0.697 1.00 51.24 68 VAL A C 2
ATOM 1918 O O . VAL A 1 68 ? -0.680 -9.004 -0.820 1.00 31.04 68 VAL A O 2
ATOM 1931 N N . GLU A 1 69 ? -2.468 -10.331 -1.148 1.00 41.10 69 GLU A N 2
ATOM 1932 C CA . GLU A 1 69 ? -3.244 -9.301 -1.829 1.00 11.04 69 GLU A CA 2
ATOM 1933 C C . GLU A 1 69 ? -4.524 -8.987 -1.060 1.00 33.34 69 GLU A C 2
ATOM 1934 O O . GLU A 1 69 ? -5.096 -9.858 -0.404 1.00 53.23 69 GLU A O 2
ATOM 1946 N N . ALA A 1 70 ? -4.967 -7.737 -1.145 1.00 35.32 70 ALA A N 2
ATOM 1947 C CA . ALA A 1 70 ? -6.180 -7.308 -0.459 1.00 20.30 70 ALA A CA 2
ATOM 1948 C C . ALA A 1 70 ? -7.320 -7.085 -1.447 1.00 42.31 70 ALA A C 2
ATOM 1949 O O . ALA A 1 70 ? -7.274 -6.168 -2.266 1.00 4.43 70 ALA A O 2
ATOM 1956 N N . GLY A 1 71 ? -8.343 -7.930 -1.365 1.00 23.30 71 GLY A N 2
ATOM 1957 C CA . GLY A 1 71 ? -9.480 -7.808 -2.259 1.00 24.14 71 GLY A CA 2
ATOM 1958 C C . GLY A 1 71 ? -10.292 -6.556 -1.995 1.00 41.34 71 GLY A C 2
ATOM 1959 O O . GLY A 1 71 ? -9.938 -5.725 -1.158 1.00 51.15 71 GLY A O 2
ATOM 1963 N N . PRO A 1 72 ? -11.409 -6.406 -2.723 1.00 64.22 72 PRO A N 2
ATOM 1964 C CA . PRO A 1 72 ? -12.296 -5.248 -2.583 1.00 1.33 72 PRO A CA 2
ATOM 1965 C C . PRO A 1 72 ? -13.045 -5.249 -1.254 1.00 44.33 72 PRO A C 2
ATOM 1966 O O . PRO A 1 72 ? -13.568 -4.220 -0.825 1.00 73.44 72 PRO A O 2
ATOM 1977 N N . ASP A 1 73 ? -13.091 -6.408 -0.608 1.00 22.14 73 ASP A N 2
ATOM 1978 C CA . ASP A 1 73 ? -13.774 -6.542 0.674 1.00 74.24 73 ASP A CA 2
ATOM 1979 C C . ASP A 1 73 ? -12.889 -6.053 1.816 1.00 72.23 73 ASP A C 2
ATOM 1980 O O . ASP A 1 73 ? -13.382 -5.651 2.869 1.00 74.34 73 ASP A O 2
ATOM 1989 N N . GLY A 1 74 ? -11.578 -6.091 1.600 1.00 63.45 74 GLY A N 2
ATOM 1990 C CA . GLY A 1 74 ? -10.645 -5.651 2.620 1.00 44.32 74 GLY A CA 2
ATOM 1991 C C . GLY A 1 74 ? -9.836 -6.794 3.199 1.00 61.50 74 GLY A C 2
ATOM 1992 O O . GLY A 1 74 ? -8.778 -6.578 3.791 1.00 73.41 74 GLY A O 2
ATOM 1996 N N . ARG A 1 75 ? -10.335 -8.015 3.030 1.00 4.30 75 ARG A N 2
ATOM 1997 C CA . ARG A 1 75 ? -9.652 -9.197 3.543 1.00 15.42 75 ARG A CA 2
ATOM 1998 C C . ARG A 1 75 ? -8.396 -9.495 2.731 1.00 42.22 75 ARG A C 2
ATOM 1999 O O . ARG A 1 75 ? -8.276 -9.078 1.579 1.00 43.41 75 ARG A O 2
ATOM 2020 N N . SER A 1 76 ? -7.462 -10.219 3.339 1.00 3.33 76 SER A N 2
ATOM 2021 C CA . SER A 1 76 ? -6.212 -10.569 2.674 1.00 12.04 76 SER A CA 2
ATOM 2022 C C . SER A 1 76 ? -6.202 -12.043 2.279 1.00 4.44 76 SER A C 2
ATOM 2023 O O . SER A 1 76 ? -6.880 -12.867 2.893 1.00 65.22 76 SER A O 2
ATOM 2031 N N . LYS A 1 77 ? -5.427 -12.367 1.250 1.00 62.02 77 LYS A N 2
ATOM 2032 C CA . LYS A 1 77 ? -5.325 -13.741 0.771 1.00 1.53 77 LYS A CA 2
ATOM 2033 C C . LYS A 1 77 ? -4.056 -13.937 -0.052 1.00 23.23 77 LYS A C 2
ATOM 2034 O O . LYS A 1 77 ? -3.482 -12.977 -0.564 1.00 51.41 77 LYS A O 2
ATOM 2053 N N . ALA A 1 78 ? -3.624 -15.188 -0.175 1.00 42.11 78 ALA A N 2
ATOM 2054 C CA . ALA A 1 78 ? -2.425 -15.510 -0.939 1.00 22.22 78 ALA A CA 2
ATOM 2055 C C . ALA A 1 78 ? -2.779 -15.962 -2.352 1.00 22.25 78 ALA A C 2
ATOM 2056 O O . ALA A 1 78 ? -3.773 -16.658 -2.561 1.00 3.21 78 ALA A O 2
ATOM 2063 N N . VAL A 1 79 ? -1.960 -15.562 -3.319 1.00 4.22 79 VAL A N 2
ATOM 2064 C CA . VAL A 1 79 ? -2.186 -15.926 -4.712 1.00 73.12 79 VAL A CA 2
ATOM 2065 C C . VAL A 1 79 ? -0.875 -15.970 -5.489 1.00 52.31 79 VAL A C 2
ATOM 2066 O O . VAL A 1 79 ? 0.155 -15.494 -5.015 1.00 1.34 79 VAL A O 2
ATOM 2079 N N . ASN A 1 80 ? -0.922 -16.544 -6.687 1.00 13.02 80 ASN A N 2
ATOM 2080 C CA . ASN A 1 80 ? 0.262 -16.650 -7.531 1.00 24.04 80 ASN A CA 2
ATOM 2081 C C . ASN A 1 80 ? 1.371 -17.419 -6.818 1.00 72.10 80 ASN A C 2
ATOM 2082 O O . ASN A 1 80 ? 2.524 -16.988 -6.793 1.00 54.31 80 ASN A O 2
ATOM 2093 N N . VAL A 1 81 ? 1.014 -18.561 -6.240 1.00 35.44 81 VAL A N 2
ATOM 2094 C CA . VAL A 1 81 ? 1.977 -19.392 -5.528 1.00 24.11 81 VAL A CA 2
ATOM 2095 C C . VAL A 1 81 ? 2.823 -20.207 -6.499 1.00 63.44 81 VAL A C 2
ATOM 2096 O O . VAL A 1 81 ? 2.317 -21.093 -7.190 1.00 41.51 81 VAL A O 2
ATOM 2109 N N . THR A 1 82 ? 4.117 -19.904 -6.548 1.00 52.00 82 THR A N 2
ATOM 2110 C CA . THR A 1 82 ? 5.034 -20.608 -7.435 1.00 42.22 82 THR A CA 2
ATOM 2111 C C . THR A 1 82 ? 6.215 -21.182 -6.662 1.00 5.15 82 THR A C 2
ATOM 2112 O O . THR A 1 82 ? 7.236 -21.545 -7.246 1.00 63.24 82 THR A O 2
ATOM 2123 N N . GLY A 1 11 ? -4.397 -1.969 -2.141 1.00 15.40 11 GLY A N 3
ATOM 2124 C CA . GLY A 1 11 ? -3.279 -1.122 -2.512 1.00 50.24 11 GLY A CA 3
ATOM 2125 C C . GLY A 1 11 ? -2.654 -0.429 -1.318 1.00 30.55 11 GLY A C 3
ATOM 2126 O O . GLY A 1 11 ? -2.386 0.771 -1.357 1.00 51.33 11 GLY A O 3
ATOM 2130 N N . SER A 1 12 ? -2.422 -1.188 -0.251 1.00 15.44 12 SER A N 3
ATOM 2131 C CA . SER A 1 12 ? -1.830 -0.638 0.963 1.00 32.45 12 SER A CA 3
ATOM 2132 C C . SER A 1 12 ? -0.404 -0.162 0.705 1.00 52.34 12 SER A C 3
ATOM 2133 O O . SER A 1 12 ? 0.053 0.815 1.296 1.00 13.42 12 SER A O 3
ATOM 2141 N N . GLY A 1 13 ? 0.295 -0.860 -0.185 1.00 75.50 13 GLY A N 3
ATOM 2142 C CA . GLY A 1 13 ? 1.661 -0.495 -0.507 1.00 44.34 13 GLY A CA 3
ATOM 2143 C C . GLY A 1 13 ? 2.667 -1.116 0.441 1.00 20.13 13 GLY A C 3
ATOM 2144 O O . GLY A 1 13 ? 3.757 -0.580 0.639 1.00 53.35 13 GLY A O 3
ATOM 2148 N N . GLU A 1 14 ? 2.300 -2.249 1.031 1.00 31.44 14 GLU A N 3
ATOM 2149 C CA . GLU A 1 14 ? 3.178 -2.942 1.967 1.00 61.22 14 GLU A CA 3
ATOM 2150 C C . GLU A 1 14 ? 3.685 -4.252 1.369 1.00 11.33 14 GLU A C 3
ATOM 2151 O O . GLU A 1 14 ? 2.947 -4.958 0.683 1.00 63.32 14 GLU A O 3
ATOM 2163 N N . GLN A 1 15 ? 4.948 -4.567 1.636 1.00 62.13 15 GLN A N 3
ATOM 2164 C CA . GLN A 1 15 ? 5.554 -5.791 1.123 1.00 10.54 15 GLN A CA 3
ATOM 2165 C C . GLN A 1 15 ? 5.326 -6.954 2.083 1.00 51.03 15 GLN A C 3
ATOM 2166 O O . GLN A 1 15 ? 5.244 -6.764 3.297 1.00 35.20 15 GLN A O 3
ATOM 2180 N N . LEU A 1 16 ? 5.224 -8.158 1.531 1.00 42.02 16 LEU A N 3
ATOM 2181 C CA . LEU A 1 16 ? 5.005 -9.353 2.338 1.00 61.53 16 LEU A CA 3
ATOM 2182 C C . LEU A 1 16 ? 5.499 -10.600 1.610 1.00 55.34 16 LEU A C 3
ATOM 2183 O O . LEU A 1 16 ? 4.877 -11.058 0.651 1.00 53.52 16 LEU A O 3
ATOM 2199 N N . ARG A 1 17 ? 6.618 -11.145 2.073 1.00 45.10 17 ARG A N 3
ATOM 2200 C CA . ARG A 1 17 ? 7.195 -12.339 1.467 1.00 53.04 17 ARG A CA 3
ATOM 2201 C C . ARG A 1 17 ? 6.924 -13.570 2.326 1.00 32.14 17 ARG A C 3
ATOM 2202 O O . ARG A 1 17 ? 7.268 -13.601 3.508 1.00 74.14 17 ARG A O 3
ATOM 2223 N N . GLN A 1 18 ? 6.305 -14.581 1.725 1.00 65.21 18 GLN A N 3
ATOM 2224 C CA . GLN A 1 18 ? 5.988 -15.814 2.436 1.00 13.34 18 GLN A CA 3
ATOM 2225 C C . GLN A 1 18 ? 6.457 -17.033 1.650 1.00 42.03 18 GLN A C 3
ATOM 2226 O O . GLN A 1 18 ? 6.593 -16.979 0.428 1.00 64.32 18 GLN A O 3
ATOM 2240 N N . GLN A 1 19 ? 6.703 -18.130 2.359 1.00 41.22 19 GLN A N 3
ATOM 2241 C CA . GLN A 1 19 ? 7.159 -19.362 1.726 1.00 54.11 19 GLN A CA 3
ATOM 2242 C C . GLN A 1 19 ? 6.530 -20.581 2.393 1.00 71.05 19 GLN A C 3
ATOM 2243 O O . GLN A 1 19 ? 6.347 -20.611 3.609 1.00 51.33 19 GLN A O 3
ATOM 2257 N N . GLY A 1 20 ? 6.200 -21.586 1.587 1.00 64.22 20 GLY A N 3
ATOM 2258 C CA . GLY A 1 20 ? 5.595 -22.794 2.117 1.00 41.02 20 GLY A CA 3
ATOM 2259 C C . GLY A 1 20 ? 6.062 -24.042 1.394 1.00 3.12 20 GLY A C 3
ATOM 2260 O O . GLY A 1 20 ? 6.570 -23.968 0.275 1.00 40.43 20 GLY A O 3
ATOM 2264 N N . THR A 1 21 ? 5.893 -25.194 2.036 1.00 54.13 21 THR A N 3
ATOM 2265 C CA . THR A 1 21 ? 6.303 -26.463 1.449 1.00 61.22 21 THR A CA 3
ATOM 2266 C C . THR A 1 21 ? 5.094 -27.301 1.049 1.00 52.43 21 THR A C 3
ATOM 2267 O O . THR A 1 21 ? 4.018 -27.174 1.633 1.00 55.23 21 THR A O 3
ATOM 2278 N N . VAL A 1 22 ? 5.278 -28.158 0.049 1.00 13.25 22 VAL A N 3
ATOM 2279 C CA . VAL A 1 22 ? 4.202 -29.018 -0.428 1.00 34.14 22 VAL A CA 3
ATOM 2280 C C . VAL A 1 22 ? 3.967 -30.185 0.526 1.00 41.35 22 VAL A C 3
ATOM 2281 O O . VAL A 1 22 ? 2.894 -30.789 0.533 1.00 4.12 22 VAL A O 3
ATOM 2294 N N . LYS A 1 23 ? 4.978 -30.497 1.330 1.00 52.24 23 LYS A N 3
ATOM 2295 C CA . LYS A 1 23 ? 4.883 -31.590 2.290 1.00 71.24 23 LYS A CA 3
ATOM 2296 C C . LYS A 1 23 ? 3.642 -31.441 3.163 1.00 15.13 23 LYS A C 3
ATOM 2297 O O . LYS A 1 23 ? 3.077 -32.430 3.630 1.00 71.44 23 LYS A O 3
ATOM 2316 N N . TRP A 1 24 ? 3.222 -30.200 3.379 1.00 12.44 24 TRP A N 3
ATOM 2317 C CA . TRP A 1 24 ? 2.046 -29.922 4.196 1.00 12.12 24 TRP A CA 3
ATOM 2318 C C . TRP A 1 24 ? 0.892 -29.418 3.336 1.00 3.20 24 TRP A C 3
ATOM 2319 O O . TRP A 1 24 ? 0.087 -28.599 3.779 1.00 53.32 24 TRP A O 3
ATOM 2340 N N . PHE A 1 25 ? 0.818 -29.912 2.105 1.00 40.14 25 PHE A N 3
ATOM 2341 C CA . PHE A 1 25 ? -0.237 -29.510 1.182 1.00 34.30 25 PHE A CA 3
ATOM 2342 C C . PHE A 1 25 ? -1.230 -30.649 0.962 1.00 3.51 25 PHE A C 3
ATOM 2343 O O . PHE A 1 25 ? -0.850 -31.818 0.925 1.00 34.24 25 PHE A O 3
ATOM 2360 N N . ASN A 1 26 ? -2.503 -30.296 0.817 1.00 41.20 26 ASN A N 3
ATOM 2361 C CA . ASN A 1 26 ? -3.551 -31.287 0.602 1.00 62.02 26 ASN A CA 3
ATOM 2362 C C . ASN A 1 26 ? -4.310 -31.004 -0.691 1.00 32.02 26 ASN A C 3
ATOM 2363 O O . ASN A 1 26 ? -5.344 -30.337 -0.682 1.00 11.32 26 ASN A O 3
ATOM 2374 N N . ALA A 1 27 ? -3.790 -31.517 -1.801 1.00 4.02 27 ALA A N 3
ATOM 2375 C CA . ALA A 1 27 ? -4.419 -31.322 -3.101 1.00 34.02 27 ALA A CA 3
ATOM 2376 C C . ALA A 1 27 ? -5.750 -32.062 -3.183 1.00 31.23 27 ALA A C 3
ATOM 2377 O O . ALA A 1 27 ? -6.746 -31.520 -3.665 1.00 23.55 27 ALA A O 3
ATOM 2384 N N . THR A 1 28 ? -5.761 -33.305 -2.710 1.00 12.44 28 THR A N 3
ATOM 2385 C CA . THR A 1 28 ? -6.969 -34.120 -2.731 1.00 51.21 28 THR A CA 3
ATOM 2386 C C . THR A 1 28 ? -8.144 -33.378 -2.105 1.00 33.14 28 THR A C 3
ATOM 2387 O O . THR A 1 28 ? -9.218 -33.280 -2.699 1.00 33.34 28 THR A O 3
ATOM 2398 N N . LYS A 1 29 ? -7.934 -32.856 -0.901 1.00 54.21 29 LYS A N 3
ATOM 2399 C CA . LYS A 1 29 ? -8.976 -32.120 -0.193 1.00 64.24 29 LYS A CA 3
ATOM 2400 C C . LYS A 1 29 ? -9.196 -30.748 -0.822 1.00 63.14 29 LYS A C 3
ATOM 2401 O O . LYS A 1 29 ? -10.281 -30.177 -0.726 1.00 31.21 29 LYS A O 3
ATOM 2420 N N . GLY A 1 30 ? -8.158 -30.225 -1.468 1.00 40.43 30 GLY A N 3
ATOM 2421 C CA . GLY A 1 30 ? -8.259 -28.924 -2.105 1.00 35.34 30 GLY A CA 3
ATOM 2422 C C . GLY A 1 30 ? -7.966 -27.786 -1.148 1.00 13.04 30 GLY A C 3
ATOM 2423 O O . GLY A 1 30 ? -8.399 -26.654 -1.367 1.00 23.24 30 GLY A O 3
ATOM 2427 N N . PHE A 1 31 ? -7.231 -28.085 -0.082 1.00 62.41 31 PHE A N 3
ATOM 2428 C CA . PHE A 1 31 ? -6.883 -27.079 0.914 1.00 44.32 31 PHE A CA 3
ATOM 2429 C C . PHE A 1 31 ? -5.564 -27.425 1.599 1.00 44.23 31 PHE A C 3
ATOM 2430 O O . PHE A 1 31 ? -5.473 -28.405 2.336 1.00 31.14 31 PHE A O 3
ATOM 2447 N N . GLY A 1 32 ? -4.542 -26.612 1.348 1.00 40.43 32 GLY A N 3
ATOM 2448 C CA . GLY A 1 32 ? -3.241 -26.848 1.946 1.00 13.04 32 GLY A CA 3
ATOM 2449 C C . GLY A 1 32 ? -2.892 -25.817 3.001 1.00 14.31 32 GLY A C 3
ATOM 2450 O O . GLY A 1 32 ? -3.772 -25.135 3.529 1.00 61.44 32 GLY A O 3
ATOM 2454 N N . PHE A 1 33 ? -1.605 -25.702 3.311 1.00 13.21 33 PHE A N 3
ATOM 2455 C CA . PHE A 1 33 ? -1.142 -24.748 4.312 1.00 12.12 33 PHE A CA 3
ATOM 2456 C C . PHE A 1 33 ? 0.286 -24.299 4.016 1.00 31.33 33 PHE A C 3
ATOM 2457 O O . PHE A 1 33 ? 0.986 -24.913 3.211 1.00 62.23 33 PHE A O 3
ATOM 2474 N N . ILE A 1 34 ? 0.710 -23.225 4.673 1.00 2.01 34 ILE A N 3
ATOM 2475 C CA . ILE A 1 34 ? 2.054 -22.694 4.481 1.00 21.33 34 ILE A CA 3
ATOM 2476 C C . ILE A 1 34 ? 2.831 -22.678 5.793 1.00 22.22 34 ILE A C 3
ATOM 2477 O O . ILE A 1 34 ? 2.347 -22.177 6.809 1.00 62.50 34 ILE A O 3
ATOM 2493 N N . THR A 1 35 ? 4.041 -23.228 5.765 1.00 62.31 35 THR A N 3
ATOM 2494 C CA . THR A 1 35 ? 4.887 -23.277 6.951 1.00 14.11 35 THR A CA 3
ATOM 2495 C C . THR A 1 35 ? 6.126 -22.406 6.779 1.00 12.01 35 THR A C 3
ATOM 2496 O O . THR A 1 35 ? 7.235 -22.897 6.569 1.00 21.22 35 THR A O 3
ATOM 2507 N N . PRO A 1 36 ? 5.936 -21.081 6.870 1.00 23.34 36 PRO A N 3
ATOM 2508 C CA . PRO A 1 36 ? 7.029 -20.114 6.729 1.00 15.21 36 PRO A CA 3
ATOM 2509 C C . PRO A 1 36 ? 7.996 -20.155 7.907 1.00 31.41 36 PRO A C 3
ATOM 2510 O O . PRO A 1 36 ? 7.580 -20.141 9.065 1.00 43.40 36 PRO A O 3
ATOM 2521 N N . GLY A 1 37 ? 9.289 -20.207 7.604 1.00 64.35 37 GLY A N 3
ATOM 2522 C CA . GLY A 1 37 ? 10.296 -20.250 8.648 1.00 15.15 37 GLY A CA 3
ATOM 2523 C C . GLY A 1 37 ? 10.842 -21.646 8.871 1.00 72.22 37 GLY A C 3
ATOM 2524 O O . GLY A 1 37 ? 11.378 -21.948 9.936 1.00 32.41 37 GLY A O 3
ATOM 2528 N N . GLY A 1 38 ? 10.704 -22.502 7.862 1.00 3.40 38 GLY A N 3
ATOM 2529 C CA . GLY A 1 38 ? 11.192 -23.864 7.973 1.00 34.01 38 GLY A CA 3
ATOM 2530 C C . GLY A 1 38 ? 10.617 -24.589 9.174 1.00 60.22 38 GLY A C 3
ATOM 2531 O O . GLY A 1 38 ? 11.247 -25.492 9.723 1.00 44.31 38 GLY A O 3
ATOM 2535 N N . GLY A 1 39 ? 9.416 -24.192 9.584 1.00 20.51 39 GLY A N 3
ATOM 2536 C CA . GLY A 1 39 ? 8.778 -24.820 10.726 1.00 35.32 39 GLY A CA 3
ATOM 2537 C C . GLY A 1 39 ? 8.280 -23.810 11.740 1.00 2.45 39 GLY A C 3
ATOM 2538 O O . GLY A 1 39 ? 8.842 -23.683 12.828 1.00 74.21 39 GLY A O 3
ATOM 2542 N N . GLY A 1 40 ? 7.224 -23.086 11.384 1.00 55.35 40 GLY A N 3
ATOM 2543 C CA . GLY A 1 40 ? 6.670 -22.089 12.281 1.00 12.21 40 GLY A CA 3
ATOM 2544 C C . GLY A 1 40 ? 5.154 -22.085 12.279 1.00 50.10 40 GLY A C 3
ATOM 2545 O O . GLY A 1 40 ? 4.525 -23.127 12.096 1.00 1.40 40 GLY A O 3
ATOM 2549 N N . GLU A 1 41 ? 4.566 -20.910 12.485 1.00 63.34 41 GLU A N 3
ATOM 2550 C CA . GLU A 1 41 ? 3.114 -20.777 12.508 1.00 5.01 41 GLU A CA 3
ATOM 2551 C C . GLU A 1 41 ? 2.505 -21.234 11.186 1.00 73.10 41 GLU A C 3
ATOM 2552 O O . GLU A 1 41 ? 2.876 -20.748 10.118 1.00 42.23 41 GLU A O 3
ATOM 2564 N N . ASP A 1 42 ? 1.567 -22.172 11.267 1.00 44.03 42 ASP A N 3
ATOM 2565 C CA . ASP A 1 42 ? 0.905 -22.695 10.078 1.00 61.44 42 ASP A CA 3
ATOM 2566 C C . ASP A 1 42 ? -0.147 -21.716 9.566 1.00 45.12 42 ASP A C 3
ATOM 2567 O O . ASP A 1 42 ? -0.930 -21.168 10.342 1.00 12.13 42 ASP A O 3
ATOM 2576 N N . LEU A 1 43 ? -0.158 -21.499 8.255 1.00 25.13 43 LEU A N 3
ATOM 2577 C CA . LEU A 1 43 ? -1.112 -20.584 7.639 1.00 34.40 43 LEU A CA 3
ATOM 2578 C C . LEU A 1 43 ? -2.001 -21.317 6.639 1.00 32.33 43 LEU A C 3
ATOM 2579 O O . LEU A 1 43 ? -1.576 -22.284 6.006 1.00 5.41 43 LEU A O 3
ATOM 2595 N N . PHE A 1 44 ? -3.237 -20.850 6.501 1.00 55.12 44 PHE A N 3
ATOM 2596 C CA . PHE A 1 44 ? -4.186 -21.460 5.577 1.00 74.11 44 PHE A CA 3
ATOM 2597 C C . PHE A 1 44 ? -4.058 -20.850 4.184 1.00 33.01 44 PHE A C 3
ATOM 2598 O O . PHE A 1 44 ? -3.902 -19.638 4.037 1.00 54.21 44 PHE A O 3
ATOM 2615 N N . VAL A 1 45 ? -4.125 -21.700 3.164 1.00 43.30 45 VAL A N 3
ATOM 2616 C CA . VAL A 1 45 ? -4.017 -21.246 1.783 1.00 42.24 45 VAL A CA 3
ATOM 2617 C C . VAL A 1 45 ? -5.022 -21.963 0.888 1.00 23.14 45 VAL A C 3
ATOM 2618 O O . VAL A 1 45 ? -5.154 -23.186 0.941 1.00 32.35 45 VAL A O 3
ATOM 2631 N N . HIS A 1 46 ? -5.728 -21.194 0.066 1.00 34.01 46 HIS A N 3
ATOM 2632 C CA . HIS A 1 46 ? -6.722 -21.756 -0.842 1.00 21.31 46 HIS A CA 3
ATOM 2633 C C . HIS A 1 46 ? -6.411 -21.380 -2.288 1.00 31.34 46 HIS A C 3
ATOM 2634 O O . HIS A 1 46 ? -6.223 -20.207 -2.606 1.00 54.50 46 HIS A O 3
ATOM 2648 N N . GLN A 1 47 ? -6.358 -22.384 -3.157 1.00 22.43 47 GLN A N 3
ATOM 2649 C CA . GLN A 1 47 ? -6.068 -22.158 -4.568 1.00 31.13 47 GLN A CA 3
ATOM 2650 C C . GLN A 1 47 ? -7.074 -21.189 -5.181 1.00 64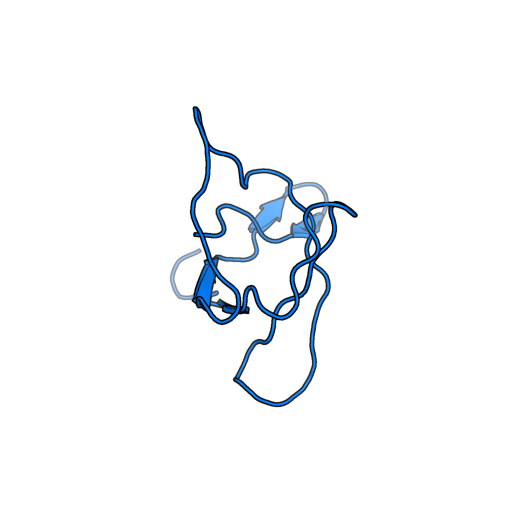.43 47 GLN A C 3
ATOM 2651 O O . GLN A 1 47 ? -8.198 -21.570 -5.511 1.00 3.44 47 GLN A O 3
ATOM 2665 N N . THR A 1 48 ? -6.662 -19.934 -5.332 1.00 74.14 48 THR A N 3
ATOM 2666 C CA . THR A 1 48 ? -7.527 -18.910 -5.905 1.00 32.21 48 THR A CA 3
ATOM 2667 C C . THR A 1 48 ? -7.043 -18.493 -7.289 1.00 15.21 48 THR A C 3
ATOM 2668 O O . THR A 1 48 ? -7.823 -18.439 -8.239 1.00 12.21 48 THR A O 3
ATOM 2679 N N . ASN A 1 49 ? -5.752 -18.199 -7.395 1.00 43.05 49 ASN A N 3
ATOM 2680 C CA . ASN A 1 49 ? -5.164 -17.786 -8.665 1.00 21.32 49 ASN A CA 3
ATOM 2681 C C . ASN A 1 49 ? -3.889 -18.573 -8.955 1.00 53.23 49 ASN A C 3
ATOM 2682 O O . ASN A 1 49 ? -3.004 -18.098 -9.668 1.00 32.50 49 ASN A O 3
ATOM 2693 N N . ILE A 1 50 ? -3.804 -19.777 -8.399 1.00 42.44 50 ILE A N 3
ATOM 2694 C CA . ILE A 1 50 ? -2.639 -20.629 -8.600 1.00 62.32 50 ILE A CA 3
ATOM 2695 C C . ILE A 1 50 ? -2.881 -21.636 -9.720 1.00 20.14 50 ILE A C 3
ATOM 2696 O O . ILE A 1 50 ? -3.170 -22.804 -9.465 1.00 71.54 50 ILE A O 3
ATOM 2712 N N . ASN A 1 51 ? -2.759 -21.174 -10.960 1.00 21.40 51 ASN A N 3
ATOM 2713 C CA . ASN A 1 51 ? -2.963 -22.035 -12.119 1.00 73.15 51 ASN A CA 3
ATOM 2714 C C . ASN A 1 51 ? -2.125 -21.561 -13.303 1.00 31.50 51 ASN A C 3
ATOM 2715 O O . ASN A 1 51 ? -1.829 -20.374 -13.431 1.00 43.31 51 ASN A O 3
ATOM 2726 N N . SER A 1 52 ? -1.747 -22.499 -14.166 1.00 42.10 52 SER A N 3
ATOM 2727 C CA . SER A 1 52 ? -0.940 -22.179 -15.338 1.00 11.53 52 SER A CA 3
ATOM 2728 C C . SER A 1 52 ? -1.553 -22.778 -16.600 1.00 12.42 52 SER A C 3
ATOM 2729 O O . SER A 1 52 ? -2.523 -23.532 -16.533 1.00 51.10 52 SER A O 3
ATOM 2737 N N . GLU A 1 53 ? -0.979 -22.435 -17.749 1.00 74.10 53 GLU A N 3
ATOM 2738 C CA . GLU A 1 53 ? -1.470 -22.938 -19.027 1.00 20.22 53 GLU A CA 3
ATOM 2739 C C . GLU A 1 53 ? -1.093 -24.405 -19.215 1.00 14.04 53 GLU A C 3
ATOM 2740 O O . GLU A 1 53 ? -1.839 -25.176 -19.817 1.00 31.44 53 GLU A O 3
ATOM 2752 N N . GLY A 1 54 ? 0.071 -24.782 -18.695 1.00 32.53 54 GLY A N 3
ATOM 2753 C CA . GLY A 1 54 ? 0.527 -26.155 -18.816 1.00 3.30 54 GLY A CA 3
ATOM 2754 C C . GLY A 1 54 ? 0.509 -26.891 -17.491 1.00 45.20 54 GLY A C 3
ATOM 2755 O O . GLY A 1 54 ? 0.518 -26.270 -16.428 1.00 34.34 54 GLY A O 3
ATOM 2759 N N . PHE A 1 55 ? 0.483 -28.218 -17.554 1.00 5.04 55 PHE A N 3
ATOM 2760 C CA . PHE A 1 55 ? 0.462 -29.040 -16.349 1.00 54.22 55 PHE A CA 3
ATOM 2761 C C . PHE A 1 55 ? 1.827 -29.044 -15.669 1.00 24.31 55 PHE A C 3
ATOM 2762 O O . PHE A 1 55 ? 2.851 -28.794 -16.306 1.00 32.41 55 PHE A O 3
ATOM 2779 N N . ARG A 1 56 ? 1.834 -29.330 -14.371 1.00 3.41 56 ARG A N 3
ATOM 2780 C CA . ARG A 1 56 ? 3.073 -29.365 -13.603 1.00 1.10 56 ARG A CA 3
ATOM 2781 C C . ARG A 1 56 ? 3.070 -30.532 -12.620 1.00 2.12 56 ARG A C 3
ATOM 2782 O O . ARG A 1 56 ? 2.021 -30.922 -12.107 1.00 63.24 56 ARG A O 3
ATOM 2803 N N . SER A 1 57 ? 4.251 -31.085 -12.362 1.00 42.30 57 SER A N 3
ATOM 2804 C CA . SER A 1 57 ? 4.384 -32.210 -11.444 1.00 4.21 57 SER A CA 3
ATOM 2805 C C . SER A 1 57 ? 5.545 -31.989 -10.479 1.00 0.34 57 SER A C 3
ATOM 2806 O O . SER A 1 57 ? 6.711 -32.022 -10.873 1.00 63.14 57 SER A O 3
ATOM 2814 N N . LEU A 1 58 ? 5.217 -31.763 -9.211 1.00 41.23 58 LEU A N 3
ATOM 2815 C CA . LEU A 1 58 ? 6.231 -31.536 -8.187 1.00 42.14 58 LEU A CA 3
ATOM 2816 C C . LEU A 1 58 ? 6.017 -32.461 -6.994 1.00 35.20 58 LEU A C 3
ATOM 2817 O O . LEU A 1 58 ? 4.882 -32.783 -6.642 1.00 33.40 58 LEU A O 3
ATOM 2833 N N . ARG A 1 59 ? 7.114 -32.883 -6.374 1.00 72.43 59 ARG A N 3
ATOM 2834 C CA . ARG A 1 59 ? 7.046 -33.771 -5.219 1.00 54.35 59 ARG A CA 3
ATOM 2835 C C . ARG A 1 59 ? 6.985 -32.970 -3.922 1.00 21.43 59 ARG A C 3
ATOM 2836 O O . ARG A 1 59 ? 7.125 -31.748 -3.929 1.00 13.12 59 ARG A O 3
ATOM 2857 N N . GLU A 1 60 ? 6.776 -33.669 -2.811 1.00 35.45 60 GLU A N 3
ATOM 2858 C CA . GLU A 1 60 ? 6.695 -33.023 -1.506 1.00 3.01 60 GLU A CA 3
ATOM 2859 C C . GLU A 1 60 ? 8.038 -32.411 -1.118 1.00 64.04 60 GLU A C 3
ATOM 2860 O O . GLU A 1 60 ? 9.094 -32.980 -1.393 1.00 3.41 60 GLU A O 3
ATOM 2872 N N . GLY A 1 61 ? 7.989 -31.246 -0.478 1.00 61.54 61 GLY A N 3
ATOM 2873 C CA . GLY A 1 61 ? 9.207 -30.576 -0.064 1.00 3.40 61 GLY A CA 3
ATOM 2874 C C . GLY A 1 61 ? 9.486 -29.326 -0.876 1.00 22.32 61 GLY A C 3
ATOM 2875 O O . GLY A 1 61 ? 10.245 -28.457 -0.448 1.00 22.51 61 GLY A O 3
ATOM 2879 N N . GLU A 1 62 ? 8.872 -29.237 -2.051 1.00 51.24 62 GLU A N 3
ATOM 2880 C CA . GLU A 1 62 ? 9.061 -28.085 -2.926 1.00 31.14 62 GLU A CA 3
ATOM 2881 C C . GLU A 1 62 ? 8.620 -26.799 -2.233 1.00 50.45 62 GLU A C 3
ATOM 2882 O O . GLU A 1 62 ? 7.518 -26.719 -1.691 1.00 10.35 62 GLU A O 3
ATOM 2894 N N . VAL A 1 63 ? 9.489 -25.793 -2.257 1.00 23.24 63 VAL A N 3
ATOM 2895 C CA . VAL A 1 63 ? 9.191 -24.510 -1.632 1.00 53.24 63 VAL A CA 3
ATOM 2896 C C . VAL A 1 63 ? 8.593 -23.534 -2.640 1.00 71.52 63 VAL A C 3
ATOM 2897 O O . VAL A 1 63 ? 9.128 -23.349 -3.733 1.00 50.52 63 VAL A O 3
ATOM 2910 N N . VAL A 1 64 ? 7.480 -22.913 -2.265 1.00 15.30 64 VAL A N 3
ATOM 2911 C CA . VAL A 1 64 ? 6.809 -21.954 -3.135 1.00 73.21 64 VAL A CA 3
ATOM 2912 C C . VAL A 1 64 ? 6.922 -20.538 -2.583 1.00 45.43 64 VAL A C 3
ATOM 2913 O O . VAL A 1 64 ? 7.220 -20.342 -1.405 1.00 63.45 64 VAL A O 3
ATOM 2926 N N . GLU A 1 65 ? 6.683 -19.552 -3.443 1.00 35.41 65 GLU A N 3
ATOM 2927 C CA . GLU A 1 65 ? 6.759 -18.153 -3.040 1.00 54.15 65 GLU A CA 3
ATOM 2928 C C . GLU A 1 65 ? 5.517 -17.389 -3.492 1.00 44.32 65 GLU A C 3
ATOM 2929 O O . GLU A 1 65 ? 4.995 -17.620 -4.583 1.00 2.30 65 GLU A O 3
ATOM 2941 N N . PHE A 1 66 ? 5.050 -16.478 -2.645 1.00 52.31 66 PHE A N 3
ATOM 2942 C CA . PHE A 1 66 ? 3.869 -15.680 -2.955 1.00 42.03 66 PHE A CA 3
ATOM 2943 C C . PHE A 1 66 ? 3.799 -14.443 -2.065 1.00 4.21 66 PHE A C 3
ATOM 2944 O O . PHE A 1 66 ? 4.498 -14.352 -1.056 1.00 32.11 66 PHE A O 3
ATOM 2961 N N . GLU A 1 67 ? 2.952 -13.493 -2.447 1.00 53.22 67 GLU A N 3
ATOM 2962 C CA . GLU A 1 67 ? 2.792 -12.260 -1.684 1.00 72.43 67 GLU A CA 3
ATOM 2963 C C . GLU A 1 67 ? 1.336 -12.061 -1.272 1.00 42.20 67 GLU A C 3
ATOM 2964 O O . GLU A 1 67 ? 0.417 -12.461 -1.986 1.00 55.31 67 GLU A O 3
ATOM 2976 N N . VAL A 1 68 ? 1.135 -11.440 -0.114 1.00 41.31 68 VAL A N 3
ATOM 2977 C CA . VAL A 1 68 ? -0.208 -11.186 0.394 1.00 4.13 68 VAL A CA 3
ATOM 2978 C C . VAL A 1 68 ? -0.853 -10.005 -0.322 1.00 45.04 68 VAL A C 3
ATOM 2979 O O . VAL A 1 68 ? -0.299 -8.906 -0.350 1.00 70.43 68 VAL A O 3
ATOM 2992 N N . GLU A 1 69 ? -2.026 -10.240 -0.901 1.00 13.24 69 GLU A N 3
ATOM 2993 C CA . GLU A 1 69 ? -2.746 -9.194 -1.618 1.00 75.41 69 GLU A CA 3
ATOM 2994 C C . GLU A 1 69 ? -4.020 -8.802 -0.874 1.00 4.20 69 GLU A C 3
ATOM 2995 O O . GLU A 1 69 ? -4.715 -9.653 -0.320 1.00 51.15 69 GLU A O 3
ATOM 3007 N N . ALA A 1 70 ? -4.317 -7.507 -0.865 1.00 53.42 70 ALA A N 3
ATOM 3008 C CA . ALA A 1 70 ? -5.506 -7.001 -0.191 1.00 55.40 70 ALA A CA 3
ATOM 3009 C C . ALA A 1 70 ? -6.545 -6.519 -1.198 1.00 74.21 70 ALA A C 3
ATOM 3010 O O . ALA A 1 70 ? -6.267 -5.652 -2.025 1.00 73.13 70 ALA A O 3
ATOM 3017 N N . GLY A 1 71 ? -7.745 -7.089 -1.123 1.00 3.35 71 GLY A N 3
ATOM 3018 C CA . GLY A 1 71 ? -8.807 -6.705 -2.034 1.00 62.00 71 GLY A CA 3
ATOM 3019 C C . GLY A 1 71 ? -9.649 -5.565 -1.496 1.00 44.13 71 GLY A C 3
ATOM 3020 O O . GLY A 1 71 ? -9.380 -5.018 -0.427 1.00 11.53 71 GLY A O 3
ATOM 3024 N N . PRO A 1 72 ? -10.693 -5.190 -2.249 1.00 15.41 72 PRO A N 3
ATOM 3025 C CA . PRO A 1 72 ? -11.598 -4.103 -1.862 1.00 41.30 72 PRO A CA 3
ATOM 3026 C C . PRO A 1 72 ? -12.467 -4.471 -0.665 1.00 13.55 72 PRO A C 3
ATOM 3027 O O . PRO A 1 72 ? -13.046 -3.600 -0.015 1.00 55.41 72 PRO A O 3
ATOM 3038 N N . ASP A 1 73 ? -12.554 -5.765 -0.377 1.00 43.44 73 ASP A N 3
ATOM 3039 C CA . ASP A 1 73 ? -13.352 -6.247 0.744 1.00 64.53 73 ASP A CA 3
ATOM 3040 C C . ASP A 1 73 ? -12.692 -5.893 2.073 1.00 40.23 73 ASP A C 3
ATOM 3041 O O . ASP A 1 73 ? -13.361 -5.784 3.100 1.00 64.13 73 ASP A O 3
ATOM 3050 N N . GLY A 1 74 ? -11.375 -5.714 2.045 1.00 24.50 74 GLY A N 3
ATOM 3051 C CA . GLY A 1 74 ? -10.646 -5.375 3.254 1.00 74.34 74 GLY A CA 3
ATOM 3052 C C . GLY A 1 74 ? -9.791 -6.521 3.756 1.00 64.33 74 GLY A C 3
ATOM 3053 O O . GLY A 1 74 ? -8.854 -6.314 4.527 1.00 43.41 74 GLY A O 3
ATOM 3057 N N . ARG A 1 75 ? -10.113 -7.734 3.319 1.00 34.31 75 ARG A N 3
ATOM 3058 C CA . ARG A 1 75 ? -9.369 -8.918 3.732 1.00 41.03 75 ARG A CA 3
ATOM 3059 C C . ARG A 1 75 ? -8.221 -9.202 2.767 1.00 2.54 75 ARG A C 3
ATOM 3060 O O . ARG A 1 75 ? -8.318 -8.925 1.572 1.00 11.40 75 ARG A O 3
ATOM 3081 N N . SER A 1 76 ? -7.134 -9.755 3.296 1.00 41.20 76 SER A N 3
ATOM 3082 C CA . SER A 1 76 ? -5.965 -10.072 2.483 1.00 13.14 76 SER A CA 3
ATOM 3083 C C . SER A 1 76 ? -5.853 -11.577 2.258 1.00 45.51 76 SER A C 3
ATOM 3084 O O . SER A 1 76 ? -6.133 -12.374 3.153 1.00 12.43 76 SER A O 3
ATOM 3092 N N . LYS A 1 77 ? -5.439 -11.959 1.054 1.00 15.42 77 LYS A N 3
ATOM 3093 C CA . LYS A 1 77 ? -5.287 -13.367 0.708 1.00 13.13 77 LYS A CA 3
ATOM 3094 C C . LYS A 1 77 ? -3.994 -13.600 -0.067 1.00 33.25 77 LYS A C 3
ATOM 3095 O O . LYS A 1 77 ? -3.339 -12.652 -0.499 1.00 32.41 77 LYS A O 3
ATOM 3114 N N . ALA A 1 78 ? -3.634 -14.868 -0.239 1.00 41.33 78 ALA A N 3
ATOM 3115 C CA . ALA A 1 78 ? -2.421 -15.225 -0.965 1.00 53.11 78 ALA A CA 3
ATOM 3116 C C . ALA A 1 78 ? -2.746 -15.689 -2.381 1.00 23.20 78 ALA A C 3
ATOM 3117 O O . ALA A 1 78 ? -3.699 -16.437 -2.597 1.00 35.13 78 ALA A O 3
ATOM 3124 N N . VAL A 1 79 ? -1.947 -15.240 -3.344 1.00 25.33 79 VAL A N 3
ATOM 3125 C CA . VAL A 1 79 ? -2.149 -15.610 -4.739 1.00 64.25 79 VAL A CA 3
ATOM 3126 C C . VAL A 1 79 ? -0.824 -15.661 -5.492 1.00 24.11 79 VAL A C 3
ATOM 3127 O O . VAL A 1 79 ? 0.221 -15.296 -4.955 1.00 21.24 79 VAL A O 3
ATOM 3140 N N . ASN A 1 80 ? -0.875 -16.116 -6.740 1.00 30.14 80 ASN A N 3
ATOM 3141 C CA . ASN A 1 80 ? 0.322 -16.215 -7.567 1.00 51.00 80 ASN A CA 3
ATOM 3142 C C . ASN A 1 80 ? 1.409 -17.015 -6.857 1.00 24.40 80 ASN A C 3
ATOM 3143 O O . ASN A 1 80 ? 2.556 -16.577 -6.762 1.00 11.05 80 ASN A O 3
ATOM 3154 N N . VAL A 1 81 ? 1.042 -18.192 -6.360 1.00 73.34 81 VAL A N 3
ATOM 3155 C CA . VAL A 1 81 ? 1.986 -19.055 -5.660 1.00 74.45 81 VAL A CA 3
ATOM 3156 C C . VAL A 1 81 ? 2.745 -19.945 -6.638 1.00 25.22 81 VAL A C 3
ATOM 3157 O O . VAL A 1 81 ? 2.186 -20.885 -7.204 1.00 40.11 81 VAL A O 3
ATOM 3170 N N . THR A 1 82 ? 4.026 -19.644 -6.832 1.00 13.52 82 THR A N 3
ATOM 3171 C CA . THR A 1 82 ? 4.863 -20.415 -7.741 1.00 64.11 82 THR A CA 3
ATOM 3172 C C . THR A 1 82 ? 5.094 -21.826 -7.213 1.00 21.24 82 THR A C 3
ATOM 3173 O O . THR A 1 82 ? 6.030 -22.069 -6.450 1.00 33.32 82 THR A O 3
ATOM 3184 N N . GLY A 1 11 ? -0.102 0.151 2.726 1.00 42.44 11 GLY A N 4
ATOM 3185 C CA . GLY A 1 11 ? 1.153 0.698 3.209 1.00 71.52 11 GLY A CA 4
ATOM 3186 C C . GLY A 1 11 ? 2.047 1.181 2.084 1.00 75.42 11 GLY A C 4
ATOM 3187 O O . GLY A 1 11 ? 1.621 1.250 0.931 1.00 44.43 11 GLY A O 4
ATOM 3191 N N . SER A 1 12 ? 3.288 1.517 2.419 1.00 20.20 12 SER A N 4
ATOM 3192 C CA . SER A 1 12 ? 4.243 2.001 1.429 1.00 54.41 12 SER A CA 4
ATOM 3193 C C . SER A 1 12 ? 5.650 1.504 1.742 1.00 23.14 12 SER A C 4
ATOM 3194 O O . SER A 1 12 ? 6.183 1.754 2.823 1.00 32.50 12 SER A O 4
ATOM 3202 N N . GLY A 1 13 ? 6.248 0.798 0.788 1.00 61.54 13 GLY A N 4
ATOM 3203 C CA . GLY A 1 13 ? 7.588 0.275 0.980 1.00 4.30 13 GLY A CA 4
ATOM 3204 C C . GLY A 1 13 ? 7.598 -1.020 1.767 1.00 64.33 13 GLY A C 4
ATOM 3205 O O . GLY A 1 13 ? 8.624 -1.404 2.328 1.00 34.25 13 GLY A O 4
ATOM 3209 N N . GLU A 1 14 ? 6.453 -1.695 1.808 1.00 5.42 14 GLU A N 4
ATOM 3210 C CA . GLU A 1 14 ? 6.335 -2.953 2.535 1.00 60.44 14 GLU A CA 4
ATOM 3211 C C . GLU A 1 14 ? 6.442 -4.142 1.584 1.00 71.31 14 GLU A C 4
ATOM 3212 O O . GLU A 1 14 ? 5.991 -4.078 0.441 1.00 42.54 14 GLU A O 4
ATOM 3224 N N . GLN A 1 15 ? 7.042 -5.226 2.066 1.00 12.11 15 GLN A N 4
ATOM 3225 C CA . GLN A 1 15 ? 7.209 -6.429 1.259 1.00 2.30 15 GLN A CA 4
ATOM 3226 C C . GLN A 1 15 ? 6.462 -7.606 1.876 1.00 60.50 15 GLN A C 4
ATOM 3227 O O . GLN A 1 15 ? 6.425 -7.761 3.097 1.00 25.15 15 GLN A O 4
ATOM 3241 N N . LEU A 1 16 ? 5.867 -8.435 1.025 1.00 51.54 16 LEU A N 4
ATOM 3242 C CA . LEU A 1 16 ? 5.120 -9.599 1.486 1.00 74.30 16 LEU A CA 4
ATOM 3243 C C . LEU A 1 16 ? 5.669 -10.880 0.865 1.00 55.43 16 LEU A C 4
ATOM 3244 O O . LEU A 1 16 ? 5.119 -11.394 -0.110 1.00 11.33 16 LEU A O 4
ATOM 3260 N N . ARG A 1 17 ? 6.754 -11.390 1.436 1.00 22.32 17 ARG A N 4
ATOM 3261 C CA . ARG A 1 17 ? 7.377 -12.611 0.939 1.00 31.31 17 ARG A CA 4
ATOM 3262 C C . ARG A 1 17 ? 7.072 -13.790 1.858 1.00 33.43 17 ARG A C 4
ATOM 3263 O O . ARG A 1 17 ? 7.537 -13.838 2.997 1.00 71.03 17 ARG A O 4
ATOM 3284 N N . GLN A 1 18 ? 6.287 -14.738 1.356 1.00 62.32 18 GLN A N 4
ATOM 3285 C CA . GLN A 1 18 ? 5.919 -15.916 2.133 1.00 64.13 18 GLN A CA 4
ATOM 3286 C C . GLN A 1 18 ? 6.473 -17.185 1.493 1.00 3.10 18 GLN A C 4
ATOM 3287 O O . GLN A 1 18 ? 6.736 -17.221 0.291 1.00 14.02 18 GLN A O 4
ATOM 3301 N N . GLN A 1 19 ? 6.649 -18.223 2.304 1.00 13.25 19 GLN A N 4
ATOM 3302 C CA . GLN A 1 19 ? 7.173 -19.493 1.817 1.00 73.12 19 GLN A CA 4
ATOM 3303 C C . GLN A 1 19 ? 6.356 -20.662 2.357 1.00 74.34 19 GLN A C 4
ATOM 3304 O O . GLN A 1 19 ? 6.090 -20.746 3.555 1.00 63.40 19 GLN A O 4
ATOM 3318 N N . GLY A 1 20 ? 5.958 -21.563 1.463 1.00 65.21 20 GLY A N 4
ATOM 3319 C CA . GLY A 1 20 ? 5.175 -22.715 1.869 1.00 70.42 20 GLY A CA 4
ATOM 3320 C C . GLY A 1 20 ? 5.670 -24.003 1.242 1.00 63.42 20 GLY A C 4
ATOM 3321 O O . GLY A 1 20 ? 6.172 -24.003 0.117 1.00 21.31 20 GLY A O 4
ATOM 3325 N N . THR A 1 21 ? 5.531 -25.107 1.971 1.00 44.52 21 THR A N 4
ATOM 3326 C CA . THR A 1 21 ? 5.971 -26.407 1.481 1.00 41.20 21 THR A CA 4
ATOM 3327 C C . THR A 1 21 ? 4.790 -27.238 0.993 1.00 64.24 21 THR A C 4
ATOM 3328 O O . THR A 1 21 ? 3.683 -27.131 1.519 1.00 73.20 21 THR A O 4
ATOM 3339 N N . VAL A 1 22 ? 5.034 -28.068 -0.017 1.00 42.10 22 VAL A N 4
ATOM 3340 C CA . VAL A 1 22 ? 3.991 -28.920 -0.576 1.00 11.45 22 VAL A CA 4
ATOM 3341 C C . VAL A 1 22 ? 3.709 -30.111 0.333 1.00 13.44 22 VAL A C 4
ATOM 3342 O O . VAL A 1 22 ? 2.642 -30.722 0.262 1.00 44.13 22 VAL A O 4
ATOM 3355 N N . LYS A 1 23 ? 4.671 -30.436 1.189 1.00 4.35 23 LYS A N 4
ATOM 3356 C CA . LYS A 1 23 ? 4.528 -31.553 2.115 1.00 14.24 23 LYS A CA 4
ATOM 3357 C C . LYS A 1 23 ? 3.231 -31.436 2.911 1.00 24.51 23 LYS A C 4
ATOM 3358 O O . LYS A 1 23 ? 2.646 -32.443 3.312 1.00 3.53 23 LYS A O 4
ATOM 3377 N N . TRP A 1 24 ? 2.788 -30.205 3.134 1.00 3.41 24 TRP A N 4
ATOM 3378 C CA . TRP A 1 24 ? 1.560 -29.958 3.881 1.00 50.12 24 TRP A CA 4
ATOM 3379 C C . TRP A 1 24 ? 0.467 -29.415 2.967 1.00 41.11 24 TRP A C 4
ATOM 3380 O O . TRP A 1 24 ? -0.366 -28.613 3.388 1.00 15.24 24 TRP A O 4
ATOM 3401 N N . PHE A 1 25 ? 0.476 -29.857 1.714 1.00 40.24 25 PHE A N 4
ATOM 3402 C CA . PHE A 1 25 ? -0.515 -29.414 0.740 1.00 41.13 25 PHE A CA 4
ATOM 3403 C C . PHE A 1 25 ? -1.476 -30.546 0.389 1.00 54.41 25 PHE A C 4
ATOM 3404 O O . PHE A 1 25 ? -1.082 -31.709 0.316 1.00 52.34 25 PHE A O 4
ATOM 3421 N N . ASN A 1 26 ? -2.740 -30.195 0.174 1.00 72.03 26 ASN A N 4
ATOM 3422 C CA . ASN A 1 26 ? -3.759 -31.181 -0.168 1.00 52.32 26 ASN A CA 4
ATOM 3423 C C . ASN A 1 26 ? -4.598 -30.708 -1.352 1.00 1.13 26 ASN A C 4
ATOM 3424 O O . ASN A 1 26 ? -5.666 -30.123 -1.174 1.00 42.43 26 ASN A O 4
ATOM 3435 N N . ALA A 1 27 ? -4.107 -30.967 -2.559 1.00 44.21 27 ALA A N 4
ATOM 3436 C CA . ALA A 1 27 ? -4.812 -30.571 -3.772 1.00 5.52 27 ALA A CA 4
ATOM 3437 C C . ALA A 1 27 ? -6.127 -31.329 -3.915 1.00 65.22 27 ALA A C 4
ATOM 3438 O O . ALA A 1 27 ? -7.173 -30.735 -4.176 1.00 34.31 27 ALA A O 4
ATOM 3445 N N . THR A 1 28 ? -6.066 -32.646 -3.744 1.00 73.32 28 THR A N 4
ATOM 3446 C CA . THR A 1 28 ? -7.252 -33.487 -3.856 1.00 42.45 28 THR A CA 4
ATOM 3447 C C . THR A 1 28 ? -8.384 -32.960 -2.982 1.00 40.32 28 THR A C 4
ATOM 3448 O O . THR A 1 28 ? -9.548 -32.972 -3.382 1.00 14.20 28 THR A O 4
ATOM 3459 N N . LYS A 1 29 ? -8.035 -32.496 -1.787 1.00 35.54 29 LYS A N 4
ATOM 3460 C CA . LYS A 1 29 ? -9.022 -31.963 -0.855 1.00 50.41 29 LYS A CA 4
ATOM 3461 C C . LYS A 1 29 ? -9.316 -30.496 -1.155 1.00 60.31 29 LYS A C 4
ATOM 3462 O O . LYS A 1 29 ? -10.399 -29.996 -0.854 1.00 4.15 29 LYS A O 4
ATOM 3481 N N . GLY A 1 30 ? -8.344 -29.813 -1.752 1.00 55.44 30 GLY A N 4
ATOM 3482 C CA . GLY A 1 30 ? -8.520 -28.411 -2.084 1.00 42.34 30 GLY A CA 4
ATOM 3483 C C . GLY A 1 30 ? -8.168 -27.493 -0.930 1.00 73.22 30 GLY A C 4
ATOM 3484 O O . GLY A 1 30 ? -8.653 -26.364 -0.855 1.00 52.04 30 GLY A O 4
ATOM 3488 N N . PHE A 1 31 ? -7.324 -27.979 -0.026 1.00 41.13 31 PHE A N 4
ATOM 3489 C CA . PHE A 1 31 ? -6.910 -27.195 1.132 1.00 61.41 31 PHE A CA 4
ATOM 3490 C C . PHE A 1 31 ? -5.479 -27.538 1.537 1.00 34.44 31 PHE A C 4
ATOM 3491 O O . PHE A 1 31 ? -5.194 -28.658 1.960 1.00 43.13 31 PHE A O 4
ATOM 3508 N N . GLY A 1 32 ? -4.583 -26.565 1.405 1.00 54.13 32 GLY A N 4
ATOM 3509 C CA . GLY A 1 32 ? -3.193 -26.783 1.760 1.00 13.33 32 GLY A CA 4
ATOM 3510 C C . GLY A 1 32 ? -2.776 -25.988 2.982 1.00 50.03 32 GLY A C 4
ATOM 3511 O O . GLY A 1 32 ? -3.618 -25.571 3.778 1.00 62.52 32 GLY A O 4
ATOM 3515 N N . PHE A 1 33 ? -1.472 -25.778 3.132 1.00 34.11 33 PHE A N 4
ATOM 3516 C CA . PHE A 1 33 ? -0.944 -25.030 4.267 1.00 34.33 33 PHE A CA 4
ATOM 3517 C C . PHE A 1 33 ? 0.396 -24.389 3.920 1.00 21.42 33 PHE A C 4
ATOM 3518 O O . PHE A 1 33 ? 1.145 -24.903 3.089 1.00 72.25 33 PHE A O 4
ATOM 3535 N N . ILE A 1 34 ? 0.691 -23.264 4.563 1.00 62.43 34 ILE A N 4
ATOM 3536 C CA . ILE A 1 34 ? 1.941 -22.553 4.323 1.00 72.52 34 ILE A CA 4
ATOM 3537 C C . ILE A 1 34 ? 2.775 -22.463 5.596 1.00 12.52 34 ILE A C 4
ATOM 3538 O O . ILE A 1 34 ? 2.294 -22.010 6.636 1.00 22.41 34 ILE A O 4
ATOM 3554 N N . THR A 1 35 ? 4.029 -22.894 5.508 1.00 43.23 35 THR A N 4
ATOM 3555 C CA . THR A 1 35 ? 4.931 -22.861 6.652 1.00 43.30 35 THR A CA 4
ATOM 3556 C C . THR A 1 35 ? 6.100 -21.914 6.404 1.00 60.15 35 THR A C 4
ATOM 3557 O O . THR A 1 35 ? 7.228 -22.336 6.149 1.00 4.30 35 THR A O 4
ATOM 3568 N N . PRO A 1 36 ? 5.827 -20.603 6.479 1.00 20.11 36 PRO A N 4
ATOM 3569 C CA . PRO A 1 36 ? 6.844 -19.569 6.267 1.00 63.13 36 PRO A CA 4
ATOM 3570 C C . PRO A 1 36 ? 7.867 -19.521 7.397 1.00 70.23 36 PRO A C 4
ATOM 3571 O O . PRO A 1 36 ? 7.528 -19.719 8.563 1.00 51.23 36 PRO A O 4
ATOM 3582 N N . GLY A 1 37 ? 9.121 -19.257 7.043 1.00 2.21 37 GLY A N 4
ATOM 3583 C CA . GLY A 1 37 ? 10.174 -19.187 8.040 1.00 71.34 37 GLY A CA 4
ATOM 3584 C C . GLY A 1 37 ? 11.020 -20.445 8.078 1.00 14.22 37 GLY A C 4
ATOM 3585 O O . GLY A 1 37 ? 12.172 -20.413 8.508 1.00 70.34 37 GLY A O 4
ATOM 3589 N N . GLY A 1 38 ? 10.445 -21.557 7.629 1.00 1.32 38 GLY A N 4
ATOM 3590 C CA . GLY A 1 38 ? 11.168 -22.815 7.625 1.00 74.34 38 GLY A CA 4
ATOM 3591 C C . GLY A 1 38 ? 11.026 -23.570 8.932 1.00 43.42 38 GLY A C 4
ATOM 3592 O O . GLY A 1 38 ? 11.882 -24.380 9.285 1.00 70.15 38 GLY A O 4
ATOM 3596 N N . GLY A 1 39 ? 9.943 -23.301 9.654 1.00 34.42 39 GLY A N 4
ATOM 3597 C CA . GLY A 1 39 ? 9.713 -23.968 10.923 1.00 41.13 39 GLY A CA 4
ATOM 3598 C C . GLY A 1 39 ? 9.032 -23.069 11.935 1.00 14.30 39 GLY A C 4
ATOM 3599 O O . GLY A 1 39 ? 9.641 -22.660 12.922 1.00 3.31 39 GLY A O 4
ATOM 3603 N N . GLY A 1 40 ? 7.762 -22.758 11.689 1.00 22.41 40 GLY A N 4
ATOM 3604 C CA . GLY A 1 40 ? 7.019 -21.902 12.595 1.00 70.31 40 GLY A CA 4
ATOM 3605 C C . GLY A 1 40 ? 5.529 -22.176 12.560 1.00 75.13 40 GLY A C 4
ATOM 3606 O O . GLY A 1 40 ? 5.105 -23.328 12.471 1.00 61.02 40 GLY A O 4
ATOM 3610 N N . GLU A 1 41 ? 4.731 -21.115 12.631 1.00 4.41 41 GLU A N 4
ATOM 3611 C CA . GLU A 1 41 ? 3.279 -21.248 12.609 1.00 5.43 41 GLU A CA 4
ATOM 3612 C C . GLU A 1 41 ? 2.769 -21.405 11.180 1.00 71.21 41 GLU A C 4
ATOM 3613 O O . GLU A 1 41 ? 3.180 -20.674 10.279 1.00 75.04 41 GLU A O 4
ATOM 3625 N N . ASP A 1 42 ? 1.872 -22.365 10.981 1.00 11.40 42 ASP A N 4
ATOM 3626 C CA . ASP A 1 42 ? 1.304 -22.619 9.662 1.00 22.00 42 ASP A CA 4
ATOM 3627 C C . ASP A 1 42 ? -0.050 -21.934 9.512 1.00 14.41 42 ASP A C 4
ATOM 3628 O O . ASP A 1 42 ? -0.807 -21.812 10.477 1.00 61.03 42 ASP A O 4
ATOM 3637 N N . LEU A 1 43 ? -0.350 -21.486 8.298 1.00 71.53 43 LEU A N 4
ATOM 3638 C CA . LEU A 1 43 ? -1.614 -20.812 8.021 1.00 4.20 43 LEU A CA 4
ATOM 3639 C C . LEU A 1 43 ? -2.448 -21.607 7.022 1.00 40.33 43 LEU A C 4
ATOM 3640 O O . LEU A 1 43 ? -1.940 -22.503 6.347 1.00 14.12 43 LEU A O 4
ATOM 3656 N N . PHE A 1 44 ? -3.731 -21.271 6.930 1.00 24.03 44 PHE A N 4
ATOM 3657 C CA . PHE A 1 44 ? -4.636 -21.953 6.012 1.00 4.42 44 PHE A CA 4
ATOM 3658 C C . PHE A 1 44 ? -4.624 -21.284 4.640 1.00 24.25 44 PHE A C 4
ATOM 3659 O O . PHE A 1 44 ? -4.658 -20.058 4.534 1.00 30.23 44 PHE A O 4
ATOM 3676 N N . VAL A 1 45 ? -4.574 -22.100 3.592 1.00 40.31 45 VAL A N 4
ATOM 3677 C CA . VAL A 1 45 ? -4.558 -21.589 2.226 1.00 21.13 45 VAL A CA 4
ATOM 3678 C C . VAL A 1 45 ? -5.374 -22.480 1.297 1.00 52.02 45 VAL A C 4
ATOM 3679 O O . VAL A 1 45 ? -5.312 -23.707 1.382 1.00 15.15 45 VAL A O 4
ATOM 3692 N N . HIS A 1 46 ? -6.139 -21.855 0.408 1.00 52.44 46 HIS A N 4
ATOM 3693 C CA . HIS A 1 46 ? -6.968 -22.591 -0.540 1.00 71.01 46 HIS A CA 4
ATOM 3694 C C . HIS A 1 46 ? -6.685 -22.144 -1.971 1.00 64.52 46 HIS A C 4
ATOM 3695 O O . HIS A 1 46 ? -6.702 -20.952 -2.273 1.00 43.42 46 HIS A O 4
ATOM 3709 N N . GLN A 1 47 ? -6.424 -23.110 -2.847 1.00 24.05 47 GLN A N 4
ATOM 3710 C CA . GLN A 1 47 ? -6.135 -22.815 -4.245 1.00 60.00 47 GLN A CA 4
ATOM 3711 C C . GLN A 1 47 ? -7.219 -21.929 -4.849 1.00 41.43 47 GLN A C 4
ATOM 3712 O O . GLN A 1 47 ? -8.313 -22.396 -5.168 1.00 62.00 47 GLN A O 4
ATOM 3726 N N . THR A 1 48 ? -6.909 -20.645 -5.005 1.00 23.15 48 THR A N 4
ATOM 3727 C CA . THR A 1 48 ? -7.856 -19.693 -5.569 1.00 54.40 48 THR A CA 4
ATOM 3728 C C . THR A 1 48 ? -7.462 -19.301 -6.988 1.00 54.45 48 THR A C 4
ATOM 3729 O O . THR A 1 48 ? -8.295 -19.294 -7.894 1.00 63.53 48 THR A O 4
ATOM 3740 N N . ASN A 1 49 ? -6.188 -18.974 -7.175 1.00 64.20 49 ASN A N 4
ATOM 3741 C CA . ASN A 1 49 ? -5.683 -18.581 -8.486 1.00 12.13 49 ASN A CA 4
ATOM 3742 C C . ASN A 1 49 ? -4.397 -19.330 -8.821 1.00 75.53 49 ASN A C 4
ATOM 3743 O O . ASN A 1 49 ? -3.562 -18.840 -9.581 1.00 63.21 49 ASN A O 4
ATOM 3754 N N . ILE A 1 50 ? -4.247 -20.521 -8.250 1.00 40.24 50 ILE A N 4
ATOM 3755 C CA . ILE A 1 50 ? -3.064 -21.338 -8.490 1.00 74.53 50 ILE A CA 4
ATOM 3756 C C . ILE A 1 50 ? -3.350 -22.430 -9.517 1.00 5.52 50 ILE A C 4
ATOM 3757 O O . ILE A 1 50 ? -3.646 -23.569 -9.160 1.00 54.23 50 ILE A O 4
ATOM 3773 N N . ASN A 1 51 ? -3.255 -22.072 -10.794 1.00 34.34 51 ASN A N 4
ATOM 3774 C CA . ASN A 1 51 ? -3.502 -23.022 -11.873 1.00 0.41 51 ASN A CA 4
ATOM 3775 C C . ASN A 1 51 ? -2.704 -22.649 -13.118 1.00 45.43 51 ASN A C 4
ATOM 3776 O O . ASN A 1 51 ? -2.372 -21.482 -13.329 1.00 64.12 51 ASN A O 4
ATOM 3787 N N . SER A 1 52 ? -2.399 -23.648 -13.941 1.00 11.44 52 SER A N 4
ATOM 3788 C CA . SER A 1 52 ? -1.637 -23.426 -15.164 1.00 1.52 52 SER A CA 4
ATOM 3789 C C . SER A 1 52 ? -2.385 -23.972 -16.376 1.00 45.34 52 SER A C 4
ATOM 3790 O O . SER A 1 52 ? -3.417 -24.627 -16.238 1.00 63.13 52 SER A O 4
ATOM 3798 N N . GLU A 1 53 ? -1.855 -23.696 -17.564 1.00 64.01 53 GLU A N 4
ATOM 3799 C CA . GLU A 1 53 ? -2.472 -24.159 -18.801 1.00 51.23 53 GLU A CA 4
ATOM 3800 C C . GLU A 1 53 ? -2.003 -25.569 -19.149 1.00 41.54 53 GLU A C 4
ATOM 3801 O O . GLU A 1 53 ? -2.706 -26.320 -19.824 1.00 44.54 53 GLU A O 4
ATOM 3813 N N . GLY A 1 54 ? -0.808 -25.920 -18.683 1.00 73.43 54 GLY A N 4
ATOM 3814 C CA . GLY A 1 54 ? -0.264 -27.238 -18.956 1.00 35.14 54 GLY A CA 4
ATOM 3815 C C . GLY A 1 54 ? -0.347 -28.159 -17.754 1.00 40.14 54 GLY A C 4
ATOM 3816 O O . GLY A 1 54 ? -1.422 -28.357 -17.188 1.00 21.42 54 GLY A O 4
ATOM 3820 N N . PHE A 1 55 ? 0.791 -28.725 -17.365 1.00 52.42 55 PHE A N 4
ATOM 3821 C CA . PHE A 1 55 ? 0.842 -29.632 -16.225 1.00 24.11 55 PHE A CA 4
ATOM 3822 C C . PHE A 1 55 ? 1.797 -29.109 -15.156 1.00 44.30 55 PHE A C 4
ATOM 3823 O O . PHE A 1 55 ? 2.611 -28.222 -15.416 1.00 23.30 55 PHE A O 4
ATOM 3840 N N . ARG A 1 56 ? 1.691 -29.663 -13.953 1.00 72.40 56 ARG A N 4
ATOM 3841 C CA . ARG A 1 56 ? 2.543 -29.252 -12.844 1.00 11.01 56 ARG A CA 4
ATOM 3842 C C . ARG A 1 56 ? 3.186 -30.463 -12.174 1.00 14.02 56 ARG A C 4
ATOM 3843 O O . ARG A 1 56 ? 2.492 -31.353 -11.681 1.00 5.32 56 ARG A O 4
ATOM 3864 N N . SER A 1 57 ? 4.514 -30.490 -12.161 1.00 5.44 57 SER A N 4
ATOM 3865 C CA . SER A 1 57 ? 5.251 -31.593 -11.555 1.00 71.13 57 SER A CA 4
ATOM 3866 C C . SER A 1 57 ? 5.948 -31.143 -10.275 1.00 63.31 57 SER A C 4
ATOM 3867 O O . SER A 1 57 ? 7.126 -30.783 -10.289 1.00 41.24 57 SER A O 4
ATOM 3875 N N . LEU A 1 58 ? 5.213 -31.167 -9.169 1.00 1.10 58 LEU A N 4
ATOM 3876 C CA . LEU A 1 58 ? 5.759 -30.762 -7.878 1.00 44.24 58 LEU A CA 4
ATOM 3877 C C . LEU A 1 58 ? 5.716 -31.916 -6.882 1.00 72.01 58 LEU A C 4
ATOM 3878 O O . LEU A 1 58 ? 4.764 -32.697 -6.863 1.00 64.24 58 LEU A O 4
ATOM 3894 N N . ARG A 1 59 ? 6.751 -32.016 -6.054 1.00 54.23 59 ARG A N 4
ATOM 3895 C CA . ARG A 1 59 ? 6.830 -33.074 -5.054 1.00 51.23 59 ARG A CA 4
ATOM 3896 C C . ARG A 1 59 ? 6.788 -32.493 -3.644 1.00 22.01 59 ARG A C 4
ATOM 3897 O O . ARG A 1 59 ? 7.060 -31.310 -3.442 1.00 33.03 59 ARG A O 4
ATOM 3918 N N . GLU A 1 60 ? 6.446 -33.334 -2.673 1.00 31.11 60 GLU A N 4
ATOM 3919 C CA . GLU A 1 60 ? 6.368 -32.903 -1.282 1.00 55.12 60 GLU A CA 4
ATOM 3920 C C . GLU A 1 60 ? 7.712 -32.363 -0.803 1.00 50.55 60 GLU A C 4
ATOM 3921 O O . GLU A 1 60 ? 8.745 -33.011 -0.960 1.00 24.42 60 GLU A O 4
ATOM 3933 N N . GLY A 1 61 ? 7.689 -31.168 -0.219 1.00 62.24 61 GLY A N 4
ATOM 3934 C CA . GLY A 1 61 ? 8.911 -30.560 0.273 1.00 43.45 61 GLY A CA 4
ATOM 3935 C C . GLY A 1 61 ? 9.308 -29.331 -0.522 1.00 70.21 61 GLY A C 4
ATOM 3936 O O . GLY A 1 61 ? 10.070 -28.494 -0.042 1.00 5.55 61 GLY A O 4
ATOM 3940 N N . GLU A 1 62 ? 8.791 -29.225 -1.742 1.00 55.20 62 GLU A N 4
ATOM 3941 C CA . GLU A 1 62 ? 9.098 -28.091 -2.605 1.00 41.52 62 GLU A CA 4
ATOM 3942 C C . GLU A 1 62 ? 8.567 -26.791 -2.007 1.00 34.45 62 GLU A C 4
ATOM 3943 O O . GLU A 1 62 ? 7.403 -26.706 -1.614 1.00 11.10 62 GLU A O 4
ATOM 3955 N N . VAL A 1 63 ? 9.428 -25.782 -1.939 1.00 44.53 63 VAL A N 4
ATOM 3956 C CA . VAL A 1 63 ? 9.047 -24.486 -1.389 1.00 71.23 63 VAL A CA 4
ATOM 3957 C C . VAL A 1 63 ? 8.462 -23.582 -2.468 1.00 44.43 63 VAL A C 4
ATOM 3958 O O . VAL A 1 63 ? 8.991 -23.497 -3.577 1.00 25.33 63 VAL A O 4
ATOM 3971 N N . VAL A 1 64 ? 7.367 -22.905 -2.137 1.00 21.44 64 VAL A N 4
ATOM 3972 C CA . VAL A 1 64 ? 6.710 -22.005 -3.077 1.00 5.14 64 VAL A CA 4
ATOM 3973 C C . VAL A 1 64 ? 6.862 -20.551 -2.642 1.00 62.44 64 VAL A C 4
ATOM 3974 O O . VAL A 1 64 ? 7.456 -20.263 -1.604 1.00 41.31 64 VAL A O 4
ATOM 3987 N N . GLU A 1 65 ? 6.321 -19.640 -3.445 1.00 34.14 65 GLU A N 4
ATOM 3988 C CA . GLU A 1 65 ? 6.397 -18.216 -3.143 1.00 14.44 65 GLU A CA 4
ATOM 3989 C C . GLU A 1 65 ? 5.145 -17.489 -3.627 1.00 31.33 65 GLU A C 4
ATOM 3990 O O . GLU A 1 65 ? 4.628 -17.773 -4.708 1.00 10.24 65 GLU A O 4
ATOM 4002 N N . PHE A 1 66 ? 4.662 -16.551 -2.818 1.00 64.25 66 PHE A N 4
ATOM 4003 C CA . PHE A 1 66 ? 3.471 -15.785 -3.163 1.00 14.34 66 PHE A CA 4
ATOM 4004 C C . PHE A 1 66 ? 3.399 -14.496 -2.348 1.00 75.40 66 PHE A C 4
ATOM 4005 O O . PHE A 1 66 ? 4.073 -14.357 -1.329 1.00 2.54 66 PHE A O 4
ATOM 4022 N N . GLU A 1 67 ? 2.576 -13.558 -2.807 1.00 33.42 67 GLU A N 4
ATOM 4023 C CA . GLU A 1 67 ? 2.417 -12.281 -2.122 1.00 33.14 67 GLU A CA 4
ATOM 4024 C C . GLU A 1 67 ? 0.969 -12.073 -1.687 1.00 73.32 67 GLU A C 4
ATOM 4025 O O . GLU A 1 67 ? 0.039 -12.557 -2.334 1.00 2.32 67 GLU A O 4
ATOM 4037 N N . VAL A 1 68 ? 0.785 -11.351 -0.586 1.00 40.05 68 VAL A N 4
ATOM 4038 C CA . VAL A 1 68 ? -0.549 -11.078 -0.065 1.00 22.12 68 VAL A CA 4
ATOM 4039 C C . VAL A 1 68 ? -1.247 -9.996 -0.880 1.00 51.34 68 VAL A C 4
ATOM 4040 O O . VAL A 1 68 ? -0.727 -8.892 -1.038 1.00 41.23 68 VAL A O 4
ATOM 4053 N N . GLU A 1 69 ? -2.429 -10.320 -1.396 1.00 23.41 69 GLU A N 4
ATOM 4054 C CA . GLU A 1 69 ? -3.198 -9.375 -2.196 1.00 11.21 69 GLU A CA 4
ATOM 4055 C C . GLU A 1 69 ? -4.437 -8.904 -1.439 1.00 42.33 69 GLU A C 4
ATOM 4056 O O . GLU A 1 69 ? -5.065 -9.675 -0.715 1.00 11.33 69 GLU A O 4
ATOM 4068 N N . ALA A 1 70 ? -4.781 -7.632 -1.613 1.00 50.13 70 ALA A N 4
ATOM 4069 C CA . ALA A 1 70 ? -5.944 -7.058 -0.949 1.00 14.41 70 ALA A CA 4
ATOM 4070 C C . ALA A 1 70 ? -7.026 -6.688 -1.958 1.00 73.41 70 ALA A C 4
ATOM 4071 O O . ALA A 1 70 ? -6.803 -5.873 -2.852 1.00 20.11 70 ALA A O 4
ATOM 4078 N N . GLY A 1 71 ? -8.200 -7.295 -1.809 1.00 71.12 71 GLY A N 4
ATOM 4079 C CA . GLY A 1 71 ? -9.299 -7.017 -2.716 1.00 21.44 71 GLY A CA 4
ATOM 4080 C C . GLY A 1 71 ? -10.034 -5.740 -2.361 1.00 72.12 71 GLY A C 4
ATOM 4081 O O . GLY A 1 71 ? -9.685 -5.041 -1.409 1.00 75.53 71 GLY A O 4
ATOM 4085 N N . PRO A 1 72 ? -11.077 -5.417 -3.140 1.00 72.54 72 PRO A N 4
ATOM 4086 C CA . PRO A 1 72 ? -11.885 -4.213 -2.924 1.00 25.22 72 PRO A CA 4
ATOM 4087 C C . PRO A 1 72 ? -12.731 -4.303 -1.659 1.00 15.21 72 PRO A C 4
ATOM 4088 O O . PRO A 1 72 ? -13.209 -3.290 -1.147 1.00 41.12 72 PRO A O 4
ATOM 4099 N N . ASP A 1 73 ? -12.914 -5.520 -1.160 1.00 25.24 73 ASP A N 4
ATOM 4100 C CA . ASP A 1 73 ? -13.702 -5.742 0.047 1.00 10.41 73 ASP A CA 4
ATOM 4101 C C . ASP A 1 73 ? -12.923 -5.322 1.290 1.00 71.12 73 ASP A C 4
ATOM 4102 O O . ASP A 1 73 ? -13.509 -4.993 2.320 1.00 0.42 73 ASP A O 4
ATOM 4111 N N . GLY A 1 74 ? -11.598 -5.338 1.185 1.00 43.21 74 GLY A N 4
ATOM 4112 C CA . GLY A 1 74 ? -10.760 -4.958 2.308 1.00 71.24 74 GLY A CA 4
ATOM 4113 C C . GLY A 1 74 ? -9.986 -6.131 2.876 1.00 33.13 74 GLY A C 4
ATOM 4114 O O . GLY A 1 74 ? -8.976 -5.946 3.556 1.00 75.23 74 GLY A O 4
ATOM 4118 N N . ARG A 1 75 ? -10.461 -7.341 2.600 1.00 73.10 75 ARG A N 4
ATOM 4119 C CA . ARG A 1 75 ? -9.809 -8.549 3.091 1.00 4.45 75 ARG A CA 4
ATOM 4120 C C . ARG A 1 75 ? -8.550 -8.853 2.285 1.00 45.21 75 ARG A C 4
ATOM 4121 O O . ARG A 1 75 ? -8.388 -8.374 1.163 1.00 54.34 75 ARG A O 4
ATOM 4142 N N . SER A 1 76 ? -7.660 -9.652 2.865 1.00 2.23 76 SER A N 4
ATOM 4143 C CA . SER A 1 76 ? -6.413 -10.016 2.203 1.00 71.53 76 SER A CA 4
ATOM 4144 C C . SER A 1 76 ? -6.312 -11.529 2.030 1.00 1.00 76 SER A C 4
ATOM 4145 O O . SER A 1 76 ? -6.729 -12.295 2.899 1.00 13.42 76 SER A O 4
ATOM 4153 N N . LYS A 1 77 ? -5.754 -11.953 0.901 1.00 34.10 77 LYS A N 4
ATOM 4154 C CA . LYS A 1 77 ? -5.596 -13.373 0.612 1.00 62.41 77 LYS A CA 4
ATOM 4155 C C . LYS A 1 77 ? -4.308 -13.630 -0.163 1.00 64.35 77 LYS A C 4
ATOM 4156 O O . LYS A 1 77 ? -3.679 -12.700 -0.668 1.00 15.25 77 LYS A O 4
ATOM 4175 N N . ALA A 1 78 ? -3.921 -14.898 -0.256 1.00 23.42 78 ALA A N 4
ATOM 4176 C CA . ALA A 1 78 ? -2.710 -15.277 -0.973 1.00 25.32 78 ALA A CA 4
ATOM 4177 C C . ALA A 1 78 ? -3.044 -15.914 -2.318 1.00 11.44 78 ALA A C 4
ATOM 4178 O O . ALA A 1 78 ? -3.914 -16.781 -2.406 1.00 45.45 78 ALA A O 4
ATOM 4185 N N . VAL A 1 79 ? -2.349 -15.477 -3.363 1.00 43.00 79 VAL A N 4
ATOM 4186 C CA . VAL A 1 79 ? -2.572 -16.004 -4.704 1.00 21.42 79 VAL A CA 4
ATOM 4187 C C . VAL A 1 79 ? -1.281 -16.006 -5.516 1.00 34.14 79 VAL A C 4
ATOM 4188 O O . VAL A 1 79 ? -0.251 -15.509 -5.063 1.00 30.40 79 VAL A O 4
ATOM 4201 N N . ASN A 1 80 ? -1.346 -16.568 -6.718 1.00 51.03 80 ASN A N 4
ATOM 4202 C CA . ASN A 1 80 ? -0.182 -16.635 -7.594 1.00 51.54 80 ASN A CA 4
ATOM 4203 C C . ASN A 1 80 ? 0.972 -17.361 -6.911 1.00 62.52 80 ASN A C 4
ATOM 4204 O O . ASN A 1 80 ? 2.103 -16.875 -6.893 1.00 51.11 80 ASN A O 4
ATOM 4215 N N . VAL A 1 81 ? 0.679 -18.530 -6.350 1.00 71.30 81 VAL A N 4
ATOM 4216 C CA . VAL A 1 81 ? 1.692 -19.326 -5.667 1.00 12.01 81 VAL A CA 4
ATOM 4217 C C . VAL A 1 81 ? 2.439 -20.224 -6.647 1.00 13.30 81 VAL A C 4
ATOM 4218 O O . VAL A 1 81 ? 1.850 -21.108 -7.270 1.00 32.25 81 VAL A O 4
ATOM 4231 N N . THR A 1 82 ? 3.741 -19.991 -6.780 1.00 31.21 82 THR A N 4
ATOM 4232 C CA . THR A 1 82 ? 4.569 -20.778 -7.685 1.00 3.13 82 THR A CA 4
ATOM 4233 C C . THR A 1 82 ? 5.825 -21.282 -6.982 1.00 73.33 82 THR A C 4
ATOM 4234 O O . THR A 1 82 ? 6.676 -20.495 -6.569 1.00 43.31 82 THR A O 4
ATOM 4245 N N . GLY A 1 11 ? -1.071 1.902 -5.964 1.00 61.53 11 GLY A N 5
ATOM 4246 C CA . GLY A 1 11 ? 0.199 1.501 -5.388 1.00 4.42 11 GLY A CA 5
ATOM 4247 C C . GLY A 1 11 ? 0.055 0.981 -3.971 1.00 40.33 11 GLY A C 5
ATOM 4248 O O . GLY A 1 11 ? 0.369 1.683 -3.010 1.00 52.21 11 GLY A O 5
ATOM 4252 N N . SER A 1 12 ? -0.423 -0.252 -3.841 1.00 62.24 12 SER A N 5
ATOM 4253 C CA . SER A 1 12 ? -0.614 -0.864 -2.531 1.00 44.05 12 SER A CA 5
ATOM 4254 C C . SER A 1 12 ? 0.698 -0.901 -1.753 1.00 61.42 12 SER A C 5
ATOM 4255 O O . SER A 1 12 ? 0.756 -0.496 -0.593 1.00 45.32 12 SER A O 5
ATOM 4263 N N . GLY A 1 13 ? 1.750 -1.392 -2.402 1.00 22.14 13 GLY A N 5
ATOM 4264 C CA . GLY A 1 13 ? 3.047 -1.474 -1.756 1.00 63.21 13 GLY A CA 5
ATOM 4265 C C . GLY A 1 13 ? 3.005 -2.274 -0.469 1.00 71.44 13 GLY A C 5
ATOM 4266 O O . GLY A 1 13 ? 3.514 -1.833 0.560 1.00 44.10 13 GLY A O 5
ATOM 4270 N N . GLU A 1 14 ? 2.394 -3.454 -0.527 1.00 42.25 14 GLU A N 5
ATOM 4271 C CA . GLU A 1 14 ? 2.285 -4.315 0.644 1.00 65.41 14 GLU A CA 5
ATOM 4272 C C . GLU A 1 14 ? 3.382 -5.377 0.642 1.00 33.00 14 GLU A C 5
ATOM 4273 O O . GLU A 1 14 ? 3.119 -6.553 0.393 1.00 64.32 14 GLU A O 5
ATOM 4285 N N . GLN A 1 15 ? 4.610 -4.952 0.921 1.00 14.31 15 GLN A N 5
ATOM 4286 C CA . GLN A 1 15 ? 5.746 -5.865 0.950 1.00 33.33 15 GLN A CA 5
ATOM 4287 C C . GLN A 1 15 ? 5.523 -6.979 1.968 1.00 12.23 15 GLN A C 5
ATOM 4288 O O . GLN A 1 15 ? 5.422 -6.725 3.169 1.00 22.35 15 GLN A O 5
ATOM 4302 N N . LEU A 1 16 ? 5.446 -8.212 1.481 1.00 70.20 16 LEU A N 5
ATOM 4303 C CA . LEU A 1 16 ? 5.234 -9.366 2.349 1.00 45.25 16 LEU A CA 5
ATOM 4304 C C . LEU A 1 16 ? 5.699 -10.650 1.670 1.00 63.23 16 LEU A C 5
ATOM 4305 O O . LEU A 1 16 ? 5.034 -11.165 0.770 1.00 1.54 16 LEU A O 5
ATOM 4321 N N . ARG A 1 17 ? 6.844 -11.164 2.108 1.00 60.13 17 ARG A N 5
ATOM 4322 C CA . ARG A 1 17 ? 7.397 -12.389 1.543 1.00 22.10 17 ARG A CA 5
ATOM 4323 C C . ARG A 1 17 ? 6.929 -13.610 2.329 1.00 20.04 17 ARG A C 5
ATOM 4324 O O . ARG A 1 17 ? 7.116 -13.687 3.543 1.00 10.33 17 ARG A O 5
ATOM 4345 N N . GLN A 1 18 ? 6.320 -14.561 1.629 1.00 53.14 18 GLN A N 5
ATOM 4346 C CA . GLN A 1 18 ? 5.824 -15.777 2.262 1.00 71.11 18 GLN A CA 5
ATOM 4347 C C . GLN A 1 18 ? 6.269 -17.014 1.489 1.00 40.15 18 GLN A C 5
ATOM 4348 O O . GLN A 1 18 ? 6.581 -16.935 0.301 1.00 74.04 18 GLN A O 5
ATOM 4362 N N . GLN A 1 19 ? 6.296 -18.154 2.171 1.00 64.23 19 GLN A N 5
ATOM 4363 C CA . GLN A 1 19 ? 6.705 -19.407 1.547 1.00 73.40 19 GLN A CA 5
ATOM 4364 C C . GLN A 1 19 ? 6.116 -20.602 2.289 1.00 34.35 19 GLN A C 5
ATOM 4365 O O . GLN A 1 19 ? 5.799 -20.515 3.475 1.00 2.31 19 GLN A O 5
ATOM 4379 N N . GLY A 1 20 ? 5.971 -21.719 1.583 1.00 72.32 20 GLY A N 5
ATOM 4380 C CA . GLY A 1 20 ? 5.419 -22.916 2.191 1.00 4.24 20 GLY A CA 5
ATOM 4381 C C . GLY A 1 20 ? 5.763 -24.172 1.416 1.00 43.12 20 GLY A C 5
ATOM 4382 O O . GLY A 1 20 ? 6.091 -24.109 0.230 1.00 32.43 20 GLY A O 5
ATOM 4386 N N . THR A 1 21 ? 5.691 -25.318 2.086 1.00 41.10 21 THR A N 5
ATOM 4387 C CA . THR A 1 21 ? 6.000 -26.594 1.453 1.00 21.04 21 THR A CA 5
ATOM 4388 C C . THR A 1 21 ? 4.748 -27.233 0.865 1.00 73.33 21 THR A C 5
ATOM 4389 O O . THR A 1 21 ? 3.648 -27.070 1.393 1.00 52.51 21 THR A O 5
ATOM 4400 N N . VAL A 1 22 ? 4.921 -27.963 -0.232 1.00 64.45 22 VAL A N 5
ATOM 4401 C CA . VAL A 1 22 ? 3.805 -28.629 -0.892 1.00 72.53 22 VAL A CA 5
ATOM 4402 C C . VAL A 1 22 ? 3.465 -29.946 -0.202 1.00 53.34 22 VAL A C 5
ATOM 4403 O O . VAL A 1 22 ? 2.355 -30.462 -0.338 1.00 23.24 22 VAL A O 5
ATOM 4416 N N . LYS A 1 23 ? 4.427 -30.485 0.539 1.00 52.32 23 LYS A N 5
ATOM 4417 C CA . LYS A 1 23 ? 4.230 -31.741 1.253 1.00 44.31 23 LYS A CA 5
ATOM 4418 C C . LYS A 1 23 ? 3.023 -31.656 2.181 1.00 11.20 23 LYS A C 5
ATOM 4419 O O . LYS A 1 23 ? 2.402 -32.669 2.501 1.00 61.51 23 LYS A O 5
ATOM 4438 N N . TRP A 1 24 ? 2.695 -30.442 2.608 1.00 4.22 24 TRP A N 5
ATOM 4439 C CA . TRP A 1 24 ? 1.561 -30.226 3.499 1.00 54.53 24 TRP A CA 5
ATOM 4440 C C . TRP A 1 24 ? 0.338 -29.755 2.718 1.00 3.13 24 TRP A C 5
ATOM 4441 O O . TRP A 1 24 ? -0.541 -29.089 3.265 1.00 1.23 24 TRP A O 5
ATOM 4462 N N . PHE A 1 25 ? 0.288 -30.105 1.437 1.00 24.34 25 PHE A N 5
ATOM 4463 C CA . PHE A 1 25 ? -0.827 -29.718 0.582 1.00 42.54 25 PHE A CA 5
ATOM 4464 C C . PHE A 1 25 ? -1.824 -30.863 0.435 1.00 63.42 25 PHE A C 5
ATOM 4465 O O . PHE A 1 25 ? -1.439 -32.010 0.213 1.00 65.45 25 PHE A O 5
ATOM 4482 N N . ASN A 1 26 ? -3.107 -30.543 0.562 1.00 73.05 26 ASN A N 5
ATOM 4483 C CA . ASN A 1 26 ? -4.160 -31.545 0.444 1.00 34.13 26 ASN A CA 5
ATOM 4484 C C . ASN A 1 26 ? -5.186 -31.135 -0.608 1.00 35.51 26 ASN A C 5
ATOM 4485 O O . ASN A 1 26 ? -6.024 -30.267 -0.367 1.00 54.03 26 ASN A O 5
ATOM 4496 N N . ALA A 1 27 ? -5.114 -31.768 -1.775 1.00 11.34 27 ALA A N 5
ATOM 4497 C CA . ALA A 1 27 ? -6.038 -31.471 -2.863 1.00 23.44 27 ALA A CA 5
ATOM 4498 C C . ALA A 1 27 ? -7.427 -32.026 -2.570 1.00 34.45 27 ALA A C 5
ATOM 4499 O O . ALA A 1 27 ? -8.430 -31.326 -2.713 1.00 35.33 27 ALA A O 5
ATOM 4506 N N . THR A 1 28 ? -7.481 -33.290 -2.159 1.00 3.32 28 THR A N 5
ATOM 4507 C CA . THR A 1 28 ? -8.748 -33.939 -1.847 1.00 64.44 28 THR A CA 5
ATOM 4508 C C . THR A 1 28 ? -9.525 -33.154 -0.797 1.00 41.14 28 THR A C 5
ATOM 4509 O O . THR A 1 28 ? -10.754 -33.095 -0.835 1.00 31.24 28 THR A O 5
ATOM 4520 N N . LYS A 1 29 ? -8.801 -32.550 0.139 1.00 41.12 29 LYS A N 5
ATOM 4521 C CA . LYS A 1 29 ? -9.422 -31.765 1.199 1.00 21.23 29 LYS A CA 5
ATOM 4522 C C . LYS A 1 29 ? -9.957 -30.444 0.656 1.00 31.13 29 LYS A C 5
ATOM 4523 O O . LYS A 1 29 ? -10.894 -29.869 1.208 1.00 34.22 29 LYS A O 5
ATOM 4542 N N . GLY A 1 30 ? -9.356 -29.969 -0.430 1.00 43.41 30 GLY A N 5
ATOM 4543 C CA . GLY A 1 30 ? -9.787 -28.719 -1.030 1.00 22.41 30 GLY A CA 5
ATOM 4544 C C . GLY A 1 30 ? -9.125 -27.513 -0.395 1.00 41.51 30 GLY A C 5
ATOM 4545 O O . GLY A 1 30 ? -9.647 -26.400 -0.466 1.00 53.11 30 GLY A O 5
ATOM 4549 N N . PHE A 1 31 ? -7.972 -27.732 0.229 1.00 14.20 31 PHE A N 5
ATOM 4550 C CA . PHE A 1 31 ? -7.239 -26.653 0.882 1.00 73.32 31 PHE A CA 5
ATOM 4551 C C . PHE A 1 31 ? -5.908 -27.156 1.433 1.00 34.41 31 PHE A C 5
ATOM 4552 O O . PHE A 1 31 ? -5.864 -28.121 2.195 1.00 74.42 31 PHE A O 5
ATOM 4569 N N . GLY A 1 32 ? -4.824 -26.494 1.041 1.00 21.23 32 GLY A N 5
ATOM 4570 C CA . GLY A 1 32 ? -3.506 -26.888 1.505 1.00 73.34 32 GLY A CA 5
ATOM 4571 C C . GLY A 1 32 ? -3.068 -26.115 2.733 1.00 74.33 32 GLY A C 5
ATOM 4572 O O . GLY A 1 32 ? -3.893 -25.743 3.568 1.00 51.14 32 GLY A O 5
ATOM 4576 N N . PHE A 1 33 ? -1.766 -25.874 2.845 1.00 33.31 33 PHE A N 5
ATOM 4577 C CA . PHE A 1 33 ? -1.220 -25.143 3.982 1.00 4.10 33 PHE A CA 5
ATOM 4578 C C . PHE A 1 33 ? 0.101 -24.473 3.614 1.00 61.24 33 PHE A C 5
ATOM 4579 O O . PHE A 1 33 ? 0.717 -24.807 2.601 1.00 51.22 33 PHE A O 5
ATOM 4596 N N . ILE A 1 34 ? 0.529 -23.527 4.443 1.00 62.24 34 ILE A N 5
ATOM 4597 C CA . ILE A 1 34 ? 1.776 -22.811 4.205 1.00 63.01 34 ILE A CA 5
ATOM 4598 C C . ILE A 1 34 ? 2.649 -22.796 5.456 1.00 55.24 34 ILE A C 5
ATOM 4599 O O . ILE A 1 34 ? 2.193 -22.432 6.540 1.00 13.12 34 ILE A O 5
ATOM 4615 N N . THR A 1 35 ? 3.908 -23.192 5.297 1.00 33.23 35 THR A N 5
ATOM 4616 C CA . THR A 1 35 ? 4.845 -23.224 6.413 1.00 50.21 35 THR A CA 5
ATOM 4617 C C . THR A 1 35 ? 5.958 -22.199 6.225 1.00 14.34 35 THR A C 5
ATOM 4618 O O . THR A 1 35 ? 7.096 -22.535 5.898 1.00 32.13 35 THR A O 5
ATOM 4629 N N . PRO A 1 36 ? 5.624 -20.917 6.438 1.00 42.15 36 PRO A N 5
ATOM 4630 C CA . PRO A 1 36 ? 6.583 -19.816 6.299 1.00 75.42 36 PRO A CA 5
ATOM 4631 C C . PRO A 1 36 ? 7.639 -19.826 7.398 1.00 2.32 36 PRO A C 5
ATOM 4632 O O . PRO A 1 36 ? 7.336 -19.583 8.566 1.00 44.14 36 PRO A O 5
ATOM 4643 N N . GLY A 1 37 ? 8.881 -20.107 7.017 1.00 64.34 37 GLY A N 5
ATOM 4644 C CA . GLY A 1 37 ? 9.964 -20.143 7.982 1.00 0.54 37 GLY A CA 5
ATOM 4645 C C . GLY A 1 37 ? 10.394 -21.556 8.320 1.00 20.32 37 GLY A C 5
ATOM 4646 O O . GLY A 1 37 ? 11.558 -21.800 8.634 1.00 22.23 37 GLY A O 5
ATOM 4650 N N . GLY A 1 38 ? 9.451 -22.491 8.257 1.00 33.31 38 GLY A N 5
ATOM 4651 C CA . GLY A 1 38 ? 9.757 -23.876 8.563 1.00 24.33 38 GLY A CA 5
ATOM 4652 C C . GLY A 1 38 ? 9.967 -24.110 10.046 1.00 14.43 38 GLY A C 5
ATOM 4653 O O . GLY A 1 38 ? 10.613 -25.077 10.444 1.00 24.45 38 GLY A O 5
ATOM 4657 N N . GLY A 1 39 ? 9.419 -23.219 10.867 1.00 13.43 39 GLY A N 5
ATOM 4658 C CA . GLY A 1 39 ? 9.561 -23.349 12.306 1.00 44.04 39 GLY A CA 5
ATOM 4659 C C . GLY A 1 39 ? 8.486 -24.224 12.918 1.00 61.40 39 GLY A C 5
ATOM 4660 O O . GLY A 1 39 ? 8.746 -24.973 13.859 1.00 64.23 39 GLY A O 5
ATOM 4664 N N . GLY A 1 40 ? 7.272 -24.129 12.384 1.00 61.12 40 GLY A N 5
ATOM 4665 C CA . GLY A 1 40 ? 6.171 -24.923 12.898 1.00 42.22 40 GLY A CA 5
ATOM 4666 C C . GLY A 1 40 ? 4.821 -24.303 12.598 1.00 35.51 40 GLY A C 5
ATOM 4667 O O . GLY A 1 40 ? 3.883 -25.001 12.213 1.00 60.11 40 GLY A O 5
ATOM 4671 N N . GLU A 1 41 ? 4.721 -22.990 12.777 1.00 54.11 41 GLU A N 5
ATOM 4672 C CA . GLU A 1 41 ? 3.473 -22.278 12.525 1.00 22.10 41 GLU A CA 5
ATOM 4673 C C . GLU A 1 41 ? 2.940 -22.592 11.130 1.00 11.30 41 GLU A C 5
ATOM 4674 O O . GLU A 1 41 ? 3.649 -22.442 10.135 1.00 61.43 41 GLU A O 5
ATOM 4686 N N . ASP A 1 42 ? 1.687 -23.027 11.066 1.00 34.35 42 ASP A N 5
ATOM 4687 C CA . ASP A 1 42 ? 1.057 -23.362 9.794 1.00 10.13 42 ASP A CA 5
ATOM 4688 C C . ASP A 1 42 ? 0.026 -22.307 9.404 1.00 32.44 42 ASP A C 5
ATOM 4689 O O . ASP A 1 42 ? -0.654 -21.742 10.262 1.00 40.42 42 ASP A O 5
ATOM 4698 N N . LEU A 1 43 ? -0.085 -22.047 8.107 1.00 63.15 43 LEU A N 5
ATOM 4699 C CA . LEU A 1 43 ? -1.033 -21.059 7.602 1.00 25.43 43 LEU A CA 5
ATOM 4700 C C . LEU A 1 43 ? -2.006 -21.694 6.615 1.00 54.14 43 LEU A C 5
ATOM 4701 O O . LEU A 1 43 ? -1.655 -22.627 5.893 1.00 61.24 43 LEU A O 5
ATOM 4717 N N . PHE A 1 44 ? -3.232 -21.180 6.587 1.00 44.14 44 PHE A N 5
ATOM 4718 C CA . PHE A 1 44 ? -4.256 -21.695 5.686 1.00 35.33 44 PHE A CA 5
ATOM 4719 C C . PHE A 1 44 ? -4.186 -21.002 4.329 1.00 74.13 44 PHE A C 5
ATOM 4720 O O . PHE A 1 44 ? -4.103 -19.776 4.248 1.00 35.43 44 PHE A O 5
ATOM 4737 N N . VAL A 1 45 ? -4.220 -21.796 3.263 1.00 22.11 45 VAL A N 5
ATOM 4738 C CA . VAL A 1 45 ? -4.161 -21.260 1.908 1.00 22.34 45 VAL A CA 5
ATOM 4739 C C . VAL A 1 45 ? -5.240 -21.878 1.026 1.00 43.42 45 VAL A C 5
ATOM 4740 O O . VAL A 1 45 ? -5.582 -23.051 1.174 1.00 62.32 45 VAL A O 5
ATOM 4753 N N . HIS A 1 46 ? -5.773 -21.079 0.106 1.00 23.32 46 HIS A N 5
ATOM 4754 C CA . HIS A 1 46 ? -6.813 -21.548 -0.802 1.00 51.35 46 HIS A CA 5
ATOM 4755 C C . HIS A 1 46 ? -6.455 -21.226 -2.250 1.00 54.42 46 HIS A C 5
ATOM 4756 O O . HIS A 1 46 ? -6.235 -20.067 -2.601 1.00 41.20 46 HIS A O 5
ATOM 4770 N N . GLN A 1 47 ? -6.399 -22.258 -3.085 1.00 32.52 47 GLN A N 5
ATOM 4771 C CA . GLN A 1 47 ? -6.067 -22.084 -4.494 1.00 24.43 47 GLN A CA 5
ATOM 4772 C C . GLN A 1 47 ? -7.080 -21.177 -5.184 1.00 45.10 47 GLN A C 5
ATOM 4773 O O . GLN A 1 47 ? -8.180 -21.607 -5.530 1.00 55.21 47 GLN A O 5
ATOM 4787 N N . THR A 1 48 ? -6.701 -19.918 -5.382 1.00 2.14 48 THR A N 5
ATOM 4788 C CA . THR A 1 48 ? -7.576 -18.949 -6.029 1.00 31.00 48 THR A CA 5
ATOM 4789 C C . THR A 1 48 ? -7.055 -18.575 -7.412 1.00 4.44 48 THR A C 5
ATOM 4790 O O . THR A 1 48 ? -7.795 -18.605 -8.394 1.00 0.25 48 THR A O 5
ATOM 4801 N N . ASN A 1 49 ? -5.775 -18.222 -7.481 1.00 21.42 49 ASN A N 5
ATOM 4802 C CA . ASN A 1 49 ? -5.154 -17.842 -8.745 1.00 32.14 49 ASN A CA 5
ATOM 4803 C C . ASN A 1 49 ? -3.870 -18.632 -8.979 1.00 52.04 49 ASN A C 5
ATOM 4804 O O . ASN A 1 49 ? -2.967 -18.174 -9.680 1.00 51.21 49 ASN A O 5
ATOM 4815 N N . ILE A 1 50 ? -3.797 -19.820 -8.390 1.00 20.43 50 ILE A N 5
ATOM 4816 C CA . ILE A 1 50 ? -2.625 -20.674 -8.536 1.00 61.42 50 ILE A CA 5
ATOM 4817 C C . ILE A 1 50 ? -2.870 -21.773 -9.565 1.00 52.21 50 ILE A C 5
ATOM 4818 O O . ILE A 1 50 ? -3.130 -22.922 -9.211 1.00 12.10 50 ILE A O 5
ATOM 4834 N N . ASN A 1 51 ? -2.784 -21.411 -10.841 1.00 41.10 51 ASN A N 5
ATOM 4835 C CA . ASN A 1 51 ? -2.995 -22.366 -11.922 1.00 72.34 51 ASN A CA 5
ATOM 4836 C C . ASN A 1 51 ? -2.226 -21.952 -13.173 1.00 3.51 51 ASN A C 5
ATOM 4837 O O . ASN A 1 51 ? -1.906 -20.777 -13.357 1.00 32.05 51 ASN A O 5
ATOM 4848 N N . SER A 1 52 ? -1.932 -22.924 -14.030 1.00 41.00 52 SER A N 5
ATOM 4849 C CA . SER A 1 52 ? -1.197 -22.661 -15.262 1.00 33.01 52 SER A CA 5
ATOM 4850 C C . SER A 1 52 ? -2.006 -23.097 -16.480 1.00 42.32 52 SER A C 5
ATOM 4851 O O . SER A 1 52 ? -3.028 -23.769 -16.351 1.00 71.11 52 SER A O 5
ATOM 4859 N N . GLU A 1 53 ? -1.539 -22.708 -17.662 1.00 42.35 53 GLU A N 5
ATOM 4860 C CA . GLU A 1 53 ? -2.219 -23.057 -18.904 1.00 62.12 53 GLU A CA 5
ATOM 4861 C C . GLU A 1 53 ? -2.037 -24.538 -19.226 1.00 41.30 53 GLU A C 5
ATOM 4862 O O . GLU A 1 53 ? -2.960 -25.199 -19.699 1.00 62.24 53 GLU A O 5
ATOM 4874 N N . GLY A 1 54 ? -0.838 -25.051 -18.966 1.00 32.14 54 GLY A N 5
ATOM 4875 C CA . GLY A 1 54 ? -0.556 -26.449 -19.234 1.00 62.01 54 GLY A CA 5
ATOM 4876 C C . GLY A 1 54 ? -0.327 -27.248 -17.967 1.00 21.14 54 GLY A C 5
ATOM 4877 O O . GLY A 1 54 ? -1.229 -27.388 -17.141 1.00 33.12 54 GLY A O 5
ATOM 4881 N N . PHE A 1 55 ? 0.883 -27.775 -17.812 1.00 21.42 55 PHE A N 5
ATOM 4882 C CA . PHE A 1 55 ? 1.227 -28.568 -16.637 1.00 2.52 55 PHE A CA 5
ATOM 4883 C C . PHE A 1 55 ? 2.579 -28.143 -16.072 1.00 4.24 55 PHE A C 5
ATOM 4884 O O . PHE A 1 55 ? 3.444 -27.657 -16.801 1.00 0.31 55 PHE A O 5
ATOM 4901 N N . ARG A 1 56 ? 2.754 -28.329 -14.767 1.00 71.53 56 ARG A N 5
ATOM 4902 C CA . ARG A 1 56 ? 3.999 -27.964 -14.103 1.00 63.41 56 ARG A CA 5
ATOM 4903 C C . ARG A 1 56 ? 4.614 -29.171 -13.400 1.00 3.10 56 ARG A C 5
ATOM 4904 O O . ARG A 1 56 ? 3.905 -29.987 -12.812 1.00 62.40 56 ARG A O 5
ATOM 4925 N N . SER A 1 57 ? 5.938 -29.276 -13.466 1.00 33.44 57 SER A N 5
ATOM 4926 C CA . SER A 1 57 ? 6.648 -30.385 -12.839 1.00 61.22 57 SER A CA 5
ATOM 4927 C C . SER A 1 57 ? 7.077 -30.023 -11.420 1.00 60.45 57 SER A C 5
ATOM 4928 O O . SER A 1 57 ? 8.216 -29.617 -11.188 1.00 43.53 57 SER A O 5
ATOM 4936 N N . LEU A 1 58 ? 6.157 -30.174 -10.475 1.00 33.25 58 LEU A N 5
ATOM 4937 C CA . LEU A 1 58 ? 6.438 -29.864 -9.077 1.00 52.21 58 LEU A CA 5
ATOM 4938 C C . LEU A 1 58 ? 6.204 -31.083 -8.191 1.00 23.11 58 LEU A C 5
ATOM 4939 O O . LEU A 1 58 ? 5.194 -31.774 -8.322 1.00 72.03 58 LEU A O 5
ATOM 4955 N N . ARG A 1 59 ? 7.144 -31.340 -7.287 1.00 62.11 59 ARG A N 5
ATOM 4956 C CA . ARG A 1 59 ? 7.040 -32.475 -6.378 1.00 63.22 59 ARG A CA 5
ATOM 4957 C C . ARG A 1 59 ? 6.814 -32.005 -4.945 1.00 14.25 59 ARG A C 5
ATOM 4958 O O . ARG A 1 59 ? 7.094 -30.855 -4.607 1.00 65.31 59 ARG A O 5
ATOM 4979 N N . GLU A 1 60 ? 6.303 -32.902 -4.106 1.00 43.34 60 GLU A N 5
ATOM 4980 C CA . GLU A 1 60 ? 6.038 -32.577 -2.710 1.00 11.12 60 GLU A CA 5
ATOM 4981 C C . GLU A 1 60 ? 7.330 -32.230 -1.977 1.00 5.12 60 GLU A C 5
ATOM 4982 O O . GLU A 1 60 ? 8.396 -32.758 -2.291 1.00 42.02 60 GLU A O 5
ATOM 4994 N N . GLY A 1 61 ? 7.227 -31.337 -0.997 1.00 41.32 61 GLY A N 5
ATOM 4995 C CA . GLY A 1 61 ? 8.394 -30.933 -0.235 1.00 22.20 61 GLY A CA 5
ATOM 4996 C C . GLY A 1 61 ? 9.024 -29.662 -0.768 1.00 52.43 61 GLY A C 5
ATOM 4997 O O . GLY A 1 61 ? 9.794 -29.003 -0.070 1.00 62.51 61 GLY A O 5
ATOM 5001 N N . GLU A 1 62 ? 8.697 -29.316 -2.010 1.00 35.53 62 GLU A N 5
ATOM 5002 C CA . GLU A 1 62 ? 9.238 -28.116 -2.636 1.00 62.31 62 GLU A CA 5
ATOM 5003 C C . GLU A 1 62 ? 8.617 -26.860 -2.033 1.00 13.11 62 GLU A C 5
ATOM 5004 O O . GLU A 1 62 ? 7.397 -26.762 -1.895 1.00 3.14 62 GLU A O 5
ATOM 5016 N N . VAL A 1 63 ? 9.464 -25.901 -1.675 1.00 5.32 63 VAL A N 5
ATOM 5017 C CA . VAL A 1 63 ? 9.000 -24.650 -1.087 1.00 32.01 63 VAL A CA 5
ATOM 5018 C C . VAL A 1 63 ? 8.527 -23.679 -2.163 1.00 74.30 63 VAL A C 5
ATOM 5019 O O . VAL A 1 63 ? 9.128 -23.580 -3.233 1.00 33.12 63 VAL A O 5
ATOM 5032 N N . VAL A 1 64 ? 7.445 -22.964 -1.872 1.00 52.43 64 VAL A N 5
ATOM 5033 C CA . VAL A 1 64 ? 6.891 -21.999 -2.814 1.00 52.54 64 VAL A CA 5
ATOM 5034 C C . VAL A 1 64 ? 7.069 -20.572 -2.308 1.00 43.42 64 VAL A C 5
ATOM 5035 O O . VAL A 1 64 ? 7.550 -20.353 -1.197 1.00 2.01 64 VAL A O 5
ATOM 5048 N N . GLU A 1 65 ? 6.678 -19.604 -3.132 1.00 20.05 65 GLU A N 5
ATOM 5049 C CA . GLU A 1 65 ? 6.796 -18.197 -2.766 1.00 74.24 65 GLU A CA 5
ATOM 5050 C C . GLU A 1 65 ? 5.582 -17.407 -3.248 1.00 2.12 65 GLU A C 5
ATOM 5051 O O . GLU A 1 65 ? 5.060 -17.651 -4.336 1.00 33.55 65 GLU A O 5
ATOM 5063 N N . PHE A 1 66 ? 5.139 -16.458 -2.430 1.00 34.55 66 PHE A N 5
ATOM 5064 C CA . PHE A 1 66 ? 3.986 -15.633 -2.770 1.00 51.30 66 PHE A CA 5
ATOM 5065 C C . PHE A 1 66 ? 3.918 -14.398 -1.876 1.00 3.00 66 PHE A C 5
ATOM 5066 O O . PHE A 1 66 ? 4.591 -14.326 -0.848 1.00 33.40 66 PHE A O 5
ATOM 5083 N N . GLU A 1 67 ? 3.102 -13.428 -2.277 1.00 32.42 67 GLU A N 5
ATOM 5084 C CA . GLU A 1 67 ? 2.948 -12.196 -1.513 1.00 35.13 67 GLU A CA 5
ATOM 5085 C C . GLU A 1 67 ? 1.485 -11.966 -1.141 1.00 45.31 67 GLU A C 5
ATOM 5086 O O . GLU A 1 67 ? 0.577 -12.402 -1.848 1.00 63.24 67 GLU A O 5
ATOM 5098 N N . VAL A 1 68 ? 1.266 -11.277 -0.025 1.00 70.24 68 VAL A N 5
ATOM 5099 C CA . VAL A 1 68 ? -0.085 -10.988 0.441 1.00 3.21 68 VAL A CA 5
ATOM 5100 C C . VAL A 1 68 ? -0.698 -9.829 -0.337 1.00 34.21 68 VAL A C 5
ATOM 5101 O O . VAL A 1 68 ? -0.120 -8.746 -0.415 1.00 65.23 68 VAL A O 5
ATOM 5114 N N . GLU A 1 69 ? -1.874 -10.065 -0.910 1.00 74.42 69 GLU A N 5
ATOM 5115 C CA . GLU A 1 69 ? -2.566 -9.040 -1.683 1.00 34.52 69 GLU A CA 5
ATOM 5116 C C . GLU A 1 69 ? -3.911 -8.696 -1.048 1.00 43.31 69 GLU A C 5
ATOM 5117 O O . GLU A 1 69 ? -4.666 -9.581 -0.648 1.00 65.52 69 GLU A O 5
ATOM 5129 N N . ALA A 1 70 ? -4.202 -7.402 -0.959 1.00 61.11 70 ALA A N 5
ATOM 5130 C CA . ALA A 1 70 ? -5.455 -6.939 -0.375 1.00 24.51 70 ALA A CA 5
ATOM 5131 C C . ALA A 1 70 ? -6.439 -6.509 -1.457 1.00 50.00 70 ALA A C 5
ATOM 5132 O O . ALA A 1 70 ? -6.169 -5.586 -2.224 1.00 1.31 70 ALA A O 5
ATOM 5139 N N . GLY A 1 71 ? -7.583 -7.185 -1.514 1.00 24.25 71 GLY A N 5
ATOM 5140 C CA . GLY A 1 71 ? -8.589 -6.858 -2.506 1.00 74.11 71 GLY A CA 5
ATOM 5141 C C . GLY A 1 71 ? -9.319 -5.568 -2.189 1.00 5.40 71 GLY A C 5
ATOM 5142 O O . GLY A 1 71 ? -9.008 -4.877 -1.218 1.00 52.44 71 GLY A O 5
ATOM 5146 N N . PRO A 1 72 ? -10.312 -5.225 -3.022 1.00 53.30 72 PRO A N 5
ATOM 5147 C CA . PRO A 1 72 ? -11.107 -4.006 -2.846 1.00 53.45 72 PRO A CA 5
ATOM 5148 C C . PRO A 1 72 ? -12.022 -4.081 -1.629 1.00 11.52 72 PRO A C 5
ATOM 5149 O O . PRO A 1 72 ? -12.506 -3.059 -1.140 1.00 70.34 72 PRO A O 5
ATOM 5160 N N . ASP A 1 73 ? -12.255 -5.295 -1.143 1.00 44.12 73 ASP A N 5
ATOM 5161 C CA . ASP A 1 73 ? -13.111 -5.503 0.019 1.00 4.30 73 ASP A CA 5
ATOM 5162 C C . ASP A 1 73 ? -12.403 -5.070 1.299 1.00 0.03 73 ASP A C 5
ATOM 5163 O O . ASP A 1 73 ? -13.046 -4.729 2.291 1.00 20.02 73 ASP A O 5
ATOM 5172 N N . GLY A 1 74 ? -11.074 -5.087 1.270 1.00 63.50 74 GLY A N 5
ATOM 5173 C CA . GLY A 1 74 ? -10.301 -4.696 2.434 1.00 22.12 74 GLY A CA 5
ATOM 5174 C C . GLY A 1 74 ? -9.569 -5.865 3.064 1.00 43.43 74 GLY A C 5
ATOM 5175 O O . GLY A 1 74 ? -8.608 -5.675 3.810 1.00 14.44 74 GLY A O 5
ATOM 5179 N N . ARG A 1 75 ? -10.023 -7.077 2.764 1.00 54.24 75 ARG A N 5
ATOM 5180 C CA . ARG A 1 75 ? -9.407 -8.281 3.308 1.00 42.51 75 ARG A CA 5
ATOM 5181 C C . ARG A 1 75 ? -8.086 -8.581 2.604 1.00 14.35 75 ARG A C 5
ATOM 5182 O O . ARG A 1 75 ? -7.766 -7.977 1.580 1.00 21.44 75 ARG A O 5
ATOM 5203 N N . SER A 1 76 ? -7.324 -9.516 3.162 1.00 72.32 76 SER A N 5
ATOM 5204 C CA . SER A 1 76 ? -6.037 -9.893 2.591 1.00 64.53 76 SER A CA 5
ATOM 5205 C C . SER A 1 76 ? -6.003 -11.383 2.263 1.00 71.20 76 SER A C 5
ATOM 5206 O O . SER A 1 76 ? -6.553 -12.205 2.997 1.00 63.14 76 SER A O 5
ATOM 5214 N N . LYS A 1 77 ? -5.354 -11.724 1.155 1.00 70.21 77 LYS A N 5
ATOM 5215 C CA . LYS A 1 77 ? -5.246 -13.114 0.728 1.00 70.20 77 LYS A CA 5
ATOM 5216 C C . LYS A 1 77 ? -3.962 -13.342 -0.063 1.00 22.21 77 LYS A C 5
ATOM 5217 O O . LYS A 1 77 ? -3.354 -12.397 -0.564 1.00 53.31 77 LYS A O 5
ATOM 5236 N N . ALA A 1 78 ? -3.555 -14.603 -0.172 1.00 12.24 78 ALA A N 5
ATOM 5237 C CA . ALA A 1 78 ? -2.345 -14.955 -0.905 1.00 14.34 78 ALA A CA 5
ATOM 5238 C C . ALA A 1 78 ? -2.680 -15.483 -2.295 1.00 72.32 78 ALA A C 5
ATOM 5239 O O . ALA A 1 78 ? -3.637 -16.238 -2.470 1.00 11.03 78 ALA A O 5
ATOM 5246 N N . VAL A 1 79 ? -1.886 -15.082 -3.283 1.00 15.40 79 VAL A N 5
ATOM 5247 C CA . VAL A 1 79 ? -2.099 -15.515 -4.659 1.00 23.43 79 VAL A CA 5
ATOM 5248 C C . VAL A 1 79 ? -0.786 -15.545 -5.434 1.00 74.11 79 VAL A C 5
ATOM 5249 O O . VAL A 1 79 ? 0.240 -15.066 -4.955 1.00 42.41 79 VAL A O 5
ATOM 5262 N N . ASN A 1 80 ? -0.828 -16.112 -6.636 1.00 12.52 80 ASN A N 5
ATOM 5263 C CA . ASN A 1 80 ? 0.358 -16.204 -7.479 1.00 23.12 80 ASN A CA 5
ATOM 5264 C C . ASN A 1 80 ? 1.466 -16.981 -6.775 1.00 25.32 80 ASN A C 5
ATOM 5265 O O . ASN A 1 80 ? 2.615 -16.541 -6.729 1.00 24.40 80 ASN A O 5
ATOM 5276 N N . VAL A 1 81 ? 1.113 -18.140 -6.227 1.00 64.04 81 VAL A N 5
ATOM 5277 C CA . VAL A 1 81 ? 2.078 -18.980 -5.527 1.00 73.01 81 VAL A CA 5
ATOM 5278 C C . VAL A 1 81 ? 2.829 -19.882 -6.500 1.00 31.34 81 VAL A C 5
ATOM 5279 O O . VAL A 1 81 ? 2.230 -20.715 -7.181 1.00 60.12 81 VAL A O 5
ATOM 5292 N N . THR A 1 82 ? 4.146 -19.712 -6.559 1.00 61.23 82 THR A N 5
ATOM 5293 C CA . THR A 1 82 ? 4.980 -20.510 -7.449 1.00 23.33 82 THR A CA 5
ATOM 5294 C C . THR A 1 82 ? 5.412 -21.810 -6.779 1.00 3.55 82 THR A C 5
ATOM 5295 O O . THR A 1 82 ? 6.358 -22.463 -7.220 1.00 3.15 82 THR A O 5
ATOM 5306 N N . GLY A 1 11 ? 6.241 5.387 5.997 1.00 4.13 11 GLY A N 6
ATOM 5307 C CA . GLY A 1 11 ? 7.322 5.028 5.097 1.00 34.34 11 GLY A CA 6
ATOM 5308 C C . GLY A 1 11 ? 6.825 4.336 3.843 1.00 5.21 11 GLY A C 6
ATOM 5309 O O . GLY A 1 11 ? 5.739 4.637 3.349 1.00 70.12 11 GLY A O 6
ATOM 5313 N N . SER A 1 12 ? 7.624 3.408 3.326 1.00 71.04 12 SER A N 6
ATOM 5314 C CA . SER A 1 12 ? 7.262 2.676 2.118 1.00 62.34 12 SER A CA 6
ATOM 5315 C C . SER A 1 12 ? 8.068 1.385 2.003 1.00 34.02 12 SER A C 6
ATOM 5316 O O . SER A 1 12 ? 8.938 1.108 2.828 1.00 74.34 12 SER A O 6
ATOM 5324 N N . GLY A 1 13 ? 7.770 0.598 0.973 1.00 10.33 13 GLY A N 6
ATOM 5325 C CA . GLY A 1 13 ? 8.474 -0.654 0.769 1.00 62.04 13 GLY A CA 6
ATOM 5326 C C . GLY A 1 13 ? 7.747 -1.835 1.380 1.00 12.14 13 GLY A C 6
ATOM 5327 O O . GLY A 1 13 ? 8.368 -2.830 1.750 1.00 24.24 13 GLY A O 6
ATOM 5331 N N . GLU A 1 14 ? 6.427 -1.723 1.488 1.00 35.54 14 GLU A N 6
ATOM 5332 C CA . GLU A 1 14 ? 5.615 -2.790 2.062 1.00 20.44 14 GLU A CA 6
ATOM 5333 C C . GLU A 1 14 ? 5.655 -4.037 1.184 1.00 63.43 14 GLU A C 6
ATOM 5334 O O . GLU A 1 14 ? 4.876 -4.169 0.241 1.00 72.33 14 GLU A O 6
ATOM 5346 N N . GLN A 1 15 ? 6.570 -4.948 1.501 1.00 72.22 15 GLN A N 6
ATOM 5347 C CA . GLN A 1 15 ? 6.713 -6.184 0.740 1.00 53.43 15 GLN A CA 6
ATOM 5348 C C . GLN A 1 15 ? 6.079 -7.356 1.481 1.00 71.10 15 GLN A C 6
ATOM 5349 O O . GLN A 1 15 ? 6.275 -7.522 2.686 1.00 42.13 15 GLN A O 6
ATOM 5363 N N . LEU A 1 16 ? 5.318 -8.167 0.754 1.00 30.14 16 LEU A N 6
ATOM 5364 C CA . LEU A 1 16 ? 4.654 -9.325 1.343 1.00 23.12 16 LEU A CA 6
ATOM 5365 C C . LEU A 1 16 ? 5.218 -10.623 0.775 1.00 64.41 16 LEU A C 6
ATOM 5366 O O . LEU A 1 16 ? 4.567 -11.298 -0.022 1.00 71.52 16 LEU A O 6
ATOM 5382 N N . ARG A 1 17 ? 6.432 -10.968 1.192 1.00 45.41 17 ARG A N 6
ATOM 5383 C CA . ARG A 1 17 ? 7.084 -12.186 0.725 1.00 12.52 17 ARG A CA 6
ATOM 5384 C C . ARG A 1 17 ? 6.761 -13.361 1.643 1.00 10.24 17 ARG A C 6
ATOM 5385 O O . ARG A 1 17 ? 7.103 -13.349 2.825 1.00 11.45 17 ARG A O 6
ATOM 5406 N N . GLN A 1 18 ? 6.100 -14.373 1.090 1.00 5.14 18 GLN A N 6
ATOM 5407 C CA . GLN A 1 18 ? 5.731 -15.555 1.860 1.00 13.33 18 GLN A CA 6
ATOM 5408 C C . GLN A 1 18 ? 6.287 -16.820 1.216 1.00 74.22 18 GLN A C 6
ATOM 5409 O O . GLN A 1 18 ? 6.556 -16.849 0.015 1.00 2.24 18 GLN A O 6
ATOM 5423 N N . GLN A 1 19 ? 6.456 -17.864 2.022 1.00 55.45 19 GLN A N 6
ATOM 5424 C CA . GLN A 1 19 ? 6.981 -19.132 1.529 1.00 55.52 19 GLN A CA 6
ATOM 5425 C C . GLN A 1 19 ? 6.253 -20.308 2.171 1.00 62.31 19 GLN A C 6
ATOM 5426 O O . GLN A 1 19 ? 5.977 -20.301 3.370 1.00 51.13 19 GLN A O 6
ATOM 5440 N N . GLY A 1 20 ? 5.945 -21.319 1.364 1.00 61.12 20 GLY A N 6
ATOM 5441 C CA . GLY A 1 20 ? 5.252 -22.489 1.871 1.00 10.23 20 GLY A CA 6
ATOM 5442 C C . GLY A 1 20 ? 5.778 -23.779 1.274 1.00 54.13 20 GLY A C 6
ATOM 5443 O O . GLY A 1 20 ? 6.235 -23.802 0.131 1.00 60.15 20 GLY A O 6
ATOM 5447 N N . THR A 1 21 ? 5.715 -24.857 2.049 1.00 73.22 21 THR A N 6
ATOM 5448 C CA . THR A 1 21 ? 6.191 -26.156 1.591 1.00 75.40 21 THR A CA 6
ATOM 5449 C C . THR A 1 21 ? 5.038 -27.018 1.089 1.00 71.41 21 THR A C 6
ATOM 5450 O O . THR A 1 21 ? 3.895 -26.854 1.515 1.00 53.52 21 THR A O 6
ATOM 5461 N N . VAL A 1 22 ? 5.346 -27.939 0.181 1.00 35.40 22 VAL A N 6
ATOM 5462 C CA . VAL A 1 22 ? 4.335 -28.829 -0.378 1.00 71.30 22 VAL A CA 6
ATOM 5463 C C . VAL A 1 22 ? 4.077 -30.016 0.544 1.00 63.14 22 VAL A C 6
ATOM 5464 O O . VAL A 1 22 ? 3.035 -30.666 0.461 1.00 60.21 22 VAL A O 6
ATOM 5477 N N . LYS A 1 23 ? 5.034 -30.294 1.423 1.00 50.21 23 LYS A N 6
ATOM 5478 C CA . LYS A 1 23 ? 4.912 -31.402 2.363 1.00 14.41 23 LYS A CA 6
ATOM 5479 C C . LYS A 1 23 ? 3.598 -31.319 3.134 1.00 52.35 23 LYS A C 6
ATOM 5480 O O . LYS A 1 23 ? 3.041 -32.338 3.541 1.00 23.40 23 LYS A O 6
ATOM 5499 N N . TRP A 1 24 ? 3.107 -30.100 3.328 1.00 24.00 24 TRP A N 6
ATOM 5500 C CA . TRP A 1 24 ? 1.858 -29.885 4.049 1.00 74.34 24 TRP A CA 6
ATOM 5501 C C . TRP A 1 24 ? 0.760 -29.406 3.105 1.00 45.15 24 TRP A C 6
ATOM 5502 O O . TRP A 1 24 ? -0.111 -28.628 3.494 1.00 61.11 24 TRP A O 6
ATOM 5523 N N . PHE A 1 25 ? 0.808 -29.875 1.862 1.00 44.20 25 PHE A N 6
ATOM 5524 C CA . PHE A 1 25 ? -0.182 -29.493 0.862 1.00 1.20 25 PHE A CA 6
ATOM 5525 C C . PHE A 1 25 ? -1.048 -30.686 0.471 1.00 35.31 25 PHE A C 6
ATOM 5526 O O . PHE A 1 25 ? -0.570 -31.818 0.402 1.00 54.31 25 PHE A O 6
ATOM 5543 N N . ASN A 1 26 ? -2.326 -30.424 0.217 1.00 35.12 26 ASN A N 6
ATOM 5544 C CA . ASN A 1 26 ? -3.261 -31.476 -0.166 1.00 31.24 26 ASN A CA 6
ATOM 5545 C C . ASN A 1 26 ? -3.999 -31.108 -1.449 1.00 40.31 26 ASN A C 6
ATOM 5546 O O . ASN A 1 26 ? -5.186 -30.783 -1.424 1.00 22.54 26 ASN A O 6
ATOM 5557 N N . ALA A 1 27 ? -3.287 -31.161 -2.570 1.00 53.23 27 ALA A N 6
ATOM 5558 C CA . ALA A 1 27 ? -3.875 -30.835 -3.864 1.00 63.40 27 ALA A CA 6
ATOM 5559 C C . ALA A 1 27 ? -5.162 -31.620 -4.096 1.00 23.05 27 ALA A C 6
ATOM 5560 O O . ALA A 1 27 ? -6.203 -31.046 -4.416 1.00 42.41 27 ALA A O 6
ATOM 5567 N N . THR A 1 28 ? -5.084 -32.937 -3.932 1.00 30.10 28 THR A N 6
ATOM 5568 C CA . THR A 1 28 ? -6.242 -33.801 -4.125 1.00 0.20 28 THR A CA 6
ATOM 5569 C C . THR A 1 28 ? -7.437 -33.307 -3.318 1.00 52.53 28 THR A C 6
ATOM 5570 O O . THR A 1 28 ? -8.551 -33.210 -3.834 1.00 61.03 28 THR A O 6
ATOM 5581 N N . LYS A 1 29 ? -7.200 -32.993 -2.049 1.00 64.40 29 LYS A N 6
ATOM 5582 C CA . LYS A 1 29 ? -8.256 -32.506 -1.170 1.00 31.51 29 LYS A CA 6
ATOM 5583 C C . LYS A 1 29 ? -8.699 -31.105 -1.577 1.00 15.13 29 LYS A C 6
ATOM 5584 O O . LYS A 1 29 ? -9.838 -30.709 -1.333 1.00 54.54 29 LYS A O 6
ATOM 5603 N N . GLY A 1 30 ? -7.792 -30.359 -2.199 1.00 44.11 30 GLY A N 6
ATOM 5604 C CA . GLY A 1 30 ? -8.109 -29.010 -2.631 1.00 32.32 30 GLY A CA 6
ATOM 5605 C C . GLY A 1 30 ? -7.910 -27.987 -1.530 1.00 61.22 30 GLY A C 6
ATOM 5606 O O . GLY A 1 30 ? -8.454 -26.885 -1.592 1.00 13.45 30 GLY A O 6
ATOM 5610 N N . PHE A 1 31 ? -7.129 -28.353 -0.519 1.00 44.43 31 PHE A N 6
ATOM 5611 C CA . PHE A 1 31 ? -6.861 -27.459 0.602 1.00 61.23 31 PHE A CA 6
ATOM 5612 C C . PHE A 1 31 ? -5.501 -27.760 1.224 1.00 5.21 31 PHE A C 6
ATOM 5613 O O . PHE A 1 31 ? -5.299 -28.815 1.823 1.00 34.24 31 PHE A O 6
ATOM 5630 N N . GLY A 1 32 ? -4.568 -26.823 1.076 1.00 35.11 32 GLY A N 6
ATOM 5631 C CA . GLY A 1 32 ? -3.239 -27.006 1.628 1.00 63.02 32 GLY A CA 6
ATOM 5632 C C . GLY A 1 32 ? -2.952 -26.059 2.776 1.00 42.43 32 GLY A C 6
ATOM 5633 O O . GLY A 1 32 ? -3.872 -25.504 3.377 1.00 2.20 32 GLY A O 6
ATOM 5637 N N . PHE A 1 33 ? -1.672 -25.873 3.082 1.00 31.42 33 PHE A N 6
ATOM 5638 C CA . PHE A 1 33 ? -1.266 -24.988 4.168 1.00 73.51 33 PHE A CA 6
ATOM 5639 C C . PHE A 1 33 ? 0.120 -24.407 3.907 1.00 62.34 33 PHE A C 6
ATOM 5640 O O . PHE A 1 33 ? 0.975 -25.060 3.306 1.00 11.53 33 PHE A O 6
ATOM 5657 N N . ILE A 1 34 ? 0.335 -23.177 4.361 1.00 73.30 34 ILE A N 6
ATOM 5658 C CA . ILE A 1 34 ? 1.617 -22.508 4.177 1.00 34.31 34 ILE A CA 6
ATOM 5659 C C . ILE A 1 34 ? 2.332 -22.315 5.510 1.00 51.11 34 ILE A C 6
ATOM 5660 O O . ILE A 1 34 ? 1.740 -21.847 6.483 1.00 20.03 34 ILE A O 6
ATOM 5676 N N . THR A 1 35 ? 3.611 -22.676 5.547 1.00 33.40 35 THR A N 6
ATOM 5677 C CA . THR A 1 35 ? 4.408 -22.542 6.760 1.00 70.34 35 THR A CA 6
ATOM 5678 C C . THR A 1 35 ? 5.511 -21.505 6.581 1.00 72.23 35 THR A C 6
ATOM 5679 O O . THR A 1 35 ? 6.688 -21.835 6.431 1.00 14.31 35 THR A O 6
ATOM 5690 N N . PRO A 1 36 ? 5.125 -20.221 6.597 1.00 54.24 36 PRO A N 6
ATOM 5691 C CA . PRO A 1 36 ? 6.067 -19.109 6.439 1.00 53.14 36 PRO A CA 6
ATOM 5692 C C . PRO A 1 36 ? 6.984 -18.950 7.646 1.00 33.15 36 PRO A C 6
ATOM 5693 O O . PRO A 1 36 ? 6.537 -19.021 8.791 1.00 63.34 36 PRO A O 6
ATOM 5704 N N . GLY A 1 37 ? 8.269 -18.734 7.384 1.00 42.23 37 GLY A N 6
ATOM 5705 C CA . GLY A 1 37 ? 9.229 -18.568 8.460 1.00 55.21 37 GLY A CA 6
ATOM 5706 C C . GLY A 1 37 ? 9.943 -19.860 8.804 1.00 42.42 37 GLY A C 6
ATOM 5707 O O . GLY A 1 37 ? 11.148 -19.864 9.052 1.00 41.50 37 GLY A O 6
ATOM 5711 N N . GLY A 1 38 ? 9.198 -20.960 8.820 1.00 33.54 38 GLY A N 6
ATOM 5712 C CA . GLY A 1 38 ? 9.784 -22.249 9.140 1.00 43.13 38 GLY A CA 6
ATOM 5713 C C . GLY A 1 38 ? 9.846 -22.504 10.633 1.00 74.04 38 GLY A C 6
ATOM 5714 O O . GLY A 1 38 ? 10.690 -23.263 11.106 1.00 64.04 38 GLY A O 6
ATOM 5718 N N . GLY A 1 39 ? 8.948 -21.866 11.378 1.00 72.50 39 GLY A N 6
ATOM 5719 C CA . GLY A 1 39 ? 8.922 -22.040 12.819 1.00 72.15 39 GLY A CA 6
ATOM 5720 C C . GLY A 1 39 ? 7.893 -23.062 13.261 1.00 51.41 39 GLY A C 6
ATOM 5721 O O . GLY A 1 39 ? 8.197 -24.248 13.380 1.00 52.32 39 GLY A O 6
ATOM 5725 N N . GLY A 1 40 ? 6.671 -22.600 13.507 1.00 14.14 40 GLY A N 6
ATOM 5726 C CA . GLY A 1 40 ? 5.613 -23.495 13.938 1.00 14.25 40 GLY A CA 6
ATOM 5727 C C . GLY A 1 40 ? 4.234 -22.886 13.772 1.00 44.20 40 GLY A C 6
ATOM 5728 O O . GLY A 1 40 ? 3.352 -23.096 14.603 1.00 20.23 40 GLY A O 6
ATOM 5732 N N . GLU A 1 41 ? 4.050 -22.128 12.696 1.00 41.33 41 GLU A N 6
ATOM 5733 C CA . GLU A 1 41 ? 2.770 -21.484 12.425 1.00 33.44 41 GLU A CA 6
ATOM 5734 C C . GLU A 1 41 ? 2.286 -21.806 11.014 1.00 24.11 41 GLU A C 6
ATOM 5735 O O . GLU A 1 41 ? 2.950 -21.480 10.030 1.00 51.52 41 GLU A O 6
ATOM 5747 N N . ASP A 1 42 ? 1.127 -22.449 10.924 1.00 2.54 42 ASP A N 6
ATOM 5748 C CA . ASP A 1 42 ? 0.554 -22.815 9.634 1.00 13.45 42 ASP A CA 6
ATOM 5749 C C . ASP A 1 42 ? -0.549 -21.840 9.234 1.00 51.32 42 ASP A C 6
ATOM 5750 O O . ASP A 1 42 ? -1.259 -21.304 10.086 1.00 21.12 42 ASP A O 6
ATOM 5759 N N . LEU A 1 43 ? -0.687 -21.613 7.932 1.00 1.01 43 LEU A N 6
ATOM 5760 C CA . LEU A 1 43 ? -1.703 -20.701 7.418 1.00 61.33 43 LEU A CA 6
ATOM 5761 C C . LEU A 1 43 ? -2.641 -21.420 6.453 1.00 42.32 43 LEU A C 6
ATOM 5762 O O . LEU A 1 43 ? -2.293 -22.458 5.889 1.00 3.43 43 LEU A O 6
ATOM 5778 N N . PHE A 1 44 ? -3.831 -20.859 6.265 1.00 31.34 44 PHE A N 6
ATOM 5779 C CA . PHE A 1 44 ? -4.819 -21.446 5.367 1.00 12.43 44 PHE A CA 6
ATOM 5780 C C . PHE A 1 44 ? -4.646 -20.915 3.947 1.00 25.51 44 PHE A C 6
ATOM 5781 O O . PHE A 1 44 ? -4.405 -19.726 3.741 1.00 5.14 44 PHE A O 6
ATOM 5798 N N . VAL A 1 45 ? -4.769 -21.808 2.969 1.00 13.35 45 VAL A N 6
ATOM 5799 C CA . VAL A 1 45 ? -4.627 -21.431 1.568 1.00 22.22 45 VAL A CA 6
ATOM 5800 C C . VAL A 1 45 ? -5.581 -22.227 0.685 1.00 32.54 45 VAL A C 6
ATOM 5801 O O . VAL A 1 45 ? -5.728 -23.440 0.846 1.00 4.42 45 VAL A O 6
ATOM 5814 N N . HIS A 1 46 ? -6.229 -21.538 -0.249 1.00 21.33 46 HIS A N 6
ATOM 5815 C CA . HIS A 1 46 ? -7.169 -22.182 -1.159 1.00 54.32 46 HIS A CA 6
ATOM 5816 C C . HIS A 1 46 ? -6.837 -21.846 -2.610 1.00 32.11 46 HIS A C 6
ATOM 5817 O O . HIS A 1 46 ? -6.528 -20.700 -2.936 1.00 34.31 46 HIS A O 6
ATOM 5831 N N . GLN A 1 47 ? -6.902 -22.853 -3.475 1.00 72.10 47 GLN A N 6
ATOM 5832 C CA . GLN A 1 47 ? -6.607 -22.664 -4.890 1.00 44.03 47 GLN A CA 6
ATOM 5833 C C . GLN A 1 47 ? -7.570 -21.663 -5.519 1.00 14.13 47 GLN A C 6
ATOM 5834 O O . GLN A 1 47 ? -8.711 -21.999 -5.838 1.00 52.03 47 GLN A O 6
ATOM 5848 N N . THR A 1 48 ? -7.105 -20.430 -5.693 1.00 43.13 48 THR A N 6
ATOM 5849 C CA . THR A 1 48 ? -7.925 -19.379 -6.282 1.00 34.12 48 THR A CA 6
ATOM 5850 C C . THR A 1 48 ? -7.421 -19.000 -7.669 1.00 42.43 48 THR A C 6
ATOM 5851 O O . THR A 1 48 ? -8.192 -18.943 -8.626 1.00 41.52 48 THR A O 6
ATOM 5862 N N . ASN A 1 49 ? -6.121 -18.741 -7.771 1.00 70.51 49 ASN A N 6
ATOM 5863 C CA . ASN A 1 49 ? -5.513 -18.367 -9.043 1.00 34.21 49 ASN A CA 6
ATOM 5864 C C . ASN A 1 49 ? -4.254 -19.187 -9.306 1.00 5.41 49 ASN A C 6
ATOM 5865 O O . ASN A 1 49 ? -3.345 -18.739 -10.006 1.00 2.11 49 ASN A O 6
ATOM 5876 N N . ILE A 1 50 ? -4.207 -20.388 -8.741 1.00 33.23 50 ILE A N 6
ATOM 5877 C CA . ILE A 1 50 ? -3.060 -21.270 -8.915 1.00 72.45 50 ILE A CA 6
ATOM 5878 C C . ILE A 1 50 ? -3.319 -22.298 -10.012 1.00 32.23 50 ILE A C 6
ATOM 5879 O O . ILE A 1 50 ? -3.651 -23.449 -9.731 1.00 63.35 50 ILE A O 6
ATOM 5895 N N . ASN A 1 51 ? -3.164 -21.874 -11.262 1.00 23.13 51 ASN A N 6
ATOM 5896 C CA . ASN A 1 51 ? -3.380 -22.758 -12.401 1.00 65.33 51 ASN A CA 6
ATOM 5897 C C . ASN A 1 51 ? -2.465 -22.381 -13.563 1.00 73.31 51 ASN A C 6
ATOM 5898 O O . ASN A 1 51 ? -2.324 -21.206 -13.899 1.00 51.40 51 ASN A O 6
ATOM 5909 N N . SER A 1 52 ? -1.847 -23.388 -14.173 1.00 50.40 52 SER A N 6
ATOM 5910 C CA . SER A 1 52 ? -0.944 -23.162 -15.295 1.00 42.04 52 SER A CA 6
ATOM 5911 C C . SER A 1 52 ? -1.504 -23.774 -16.575 1.00 74.44 52 SER A C 6
ATOM 5912 O O . SER A 1 52 ? -2.528 -24.456 -16.552 1.00 73.35 52 SER A O 6
ATOM 5920 N N . GLU A 1 53 ? -0.825 -23.525 -17.690 1.00 44.13 53 GLU A N 6
ATOM 5921 C CA . GLU A 1 53 ? -1.255 -24.051 -18.980 1.00 51.24 53 GLU A CA 6
ATOM 5922 C C . GLU A 1 53 ? -0.985 -25.550 -19.074 1.00 50.25 53 GLU A C 6
ATOM 5923 O O . GLU A 1 53 ? -1.659 -26.268 -19.811 1.00 73.12 53 GLU A O 6
ATOM 5935 N N . GLY A 1 54 ? 0.008 -26.015 -18.322 1.00 51.21 54 GLY A N 6
ATOM 5936 C CA . GLY A 1 54 ? 0.351 -27.425 -18.335 1.00 51.21 54 GLY A CA 6
ATOM 5937 C C . GLY A 1 54 ? 0.594 -27.975 -16.944 1.00 22.21 54 GLY A C 6
ATOM 5938 O O . GLY A 1 54 ? 0.961 -27.235 -16.031 1.00 20.11 54 GLY A O 6
ATOM 5942 N N . PHE A 1 55 ? 0.388 -29.278 -16.780 1.00 41.22 55 PHE A N 6
ATOM 5943 C CA . PHE A 1 55 ? 0.585 -29.927 -15.489 1.00 52.32 55 PHE A CA 6
ATOM 5944 C C . PHE A 1 55 ? 2.028 -29.774 -15.018 1.00 1.10 55 PHE A C 6
ATOM 5945 O O . PHE A 1 55 ? 2.963 -29.841 -15.816 1.00 42.40 55 PHE A O 6
ATOM 5962 N N . ARG A 1 56 ? 2.201 -29.568 -13.716 1.00 74.04 56 ARG A N 6
ATOM 5963 C CA . ARG A 1 56 ? 3.529 -29.404 -13.138 1.00 51.24 56 ARG A CA 6
ATOM 5964 C C . ARG A 1 56 ? 3.823 -30.510 -12.129 1.00 64.05 56 ARG A C 6
ATOM 5965 O O . ARG A 1 56 ? 2.922 -30.998 -11.447 1.00 42.33 56 ARG A O 6
ATOM 5986 N N . SER A 1 57 ? 5.091 -30.901 -12.041 1.00 74.31 57 SER A N 6
ATOM 5987 C CA . SER A 1 57 ? 5.503 -31.953 -11.119 1.00 44.10 57 SER A CA 6
ATOM 5988 C C . SER A 1 57 ? 6.163 -31.359 -9.878 1.00 71.10 57 SER A C 6
ATOM 5989 O O . SER A 1 57 ? 7.333 -30.974 -9.906 1.00 74.02 57 SER A O 6
ATOM 5997 N N . LEU A 1 58 ? 5.405 -31.288 -8.790 1.00 14.03 58 LEU A N 6
ATOM 5998 C CA . LEU A 1 58 ? 5.914 -30.741 -7.537 1.00 32.23 58 LEU A CA 6
ATOM 5999 C C . LEU A 1 58 ? 5.928 -31.805 -6.444 1.00 62.51 58 LEU A C 6
ATOM 6000 O O . LEU A 1 58 ? 4.904 -32.421 -6.150 1.00 75.54 58 LEU A O 6
ATOM 6016 N N . ARG A 1 59 ? 7.096 -32.015 -5.844 1.00 55.34 59 ARG A N 6
ATOM 6017 C CA . ARG A 1 59 ? 7.243 -33.004 -4.783 1.00 51.33 59 ARG A CA 6
ATOM 6018 C C . ARG A 1 59 ? 7.140 -32.347 -3.410 1.00 11.11 59 ARG A C 6
ATOM 6019 O O . ARG A 1 59 ? 7.200 -31.124 -3.291 1.00 0.32 59 ARG A O 6
ATOM 6040 N N . GLU A 1 60 ? 6.984 -33.169 -2.377 1.00 0.33 60 GLU A N 6
ATOM 6041 C CA . GLU A 1 60 ? 6.871 -32.667 -1.012 1.00 43.33 60 GLU A CA 6
ATOM 6042 C C . GLU A 1 60 ? 8.192 -32.062 -0.544 1.00 71.02 60 GLU A C 6
ATOM 6043 O O . GLU A 1 60 ? 9.250 -32.675 -0.680 1.00 2.55 60 GLU A O 6
ATOM 6055 N N . GLY A 1 61 ? 8.121 -30.854 0.007 1.00 73.00 61 GLY A N 6
ATOM 6056 C CA . GLY A 1 61 ? 9.316 -30.186 0.486 1.00 5.31 61 GLY A CA 6
ATOM 6057 C C . GLY A 1 61 ? 9.669 -28.965 -0.340 1.00 53.42 61 GLY A C 6
ATOM 6058 O O . GLY A 1 61 ? 10.410 -28.094 0.113 1.00 4.15 61 GLY A O 6
ATOM 6062 N N . GLU A 1 62 ? 9.137 -28.902 -1.557 1.00 13.42 62 GLU A N 6
ATOM 6063 C CA . GLU A 1 62 ? 9.402 -27.779 -2.449 1.00 10.14 62 GLU A CA 6
ATOM 6064 C C . GLU A 1 62 ? 8.771 -26.497 -1.912 1.00 24.00 62 GLU A C 6
ATOM 6065 O O . GLU A 1 62 ? 7.595 -26.474 -1.551 1.00 75.55 62 GLU A O 6
ATOM 6077 N N . VAL A 1 63 ? 9.564 -25.431 -1.861 1.00 52.15 63 VAL A N 6
ATOM 6078 C CA . VAL A 1 63 ? 9.084 -24.145 -1.370 1.00 4.33 63 VAL A CA 6
ATOM 6079 C C . VAL A 1 63 ? 8.434 -23.337 -2.487 1.00 41.21 63 VAL A C 6
ATOM 6080 O O . VAL A 1 63 ? 8.973 -23.235 -3.589 1.00 64.11 63 VAL A O 6
ATOM 6093 N N . VAL A 1 64 ? 7.271 -22.763 -2.195 1.00 43.43 64 VAL A N 6
ATOM 6094 C CA . VAL A 1 64 ? 6.547 -21.961 -3.175 1.00 21.52 64 VAL A CA 6
ATOM 6095 C C . VAL A 1 64 ? 6.547 -20.487 -2.787 1.00 20.11 64 VAL A C 6
ATOM 6096 O O . VAL A 1 64 ? 6.699 -20.144 -1.615 1.00 35.00 64 VAL A O 6
ATOM 6109 N N . GLU A 1 65 ? 6.375 -19.620 -3.779 1.00 44.45 65 GLU A N 6
ATOM 6110 C CA . GLU A 1 65 ? 6.356 -18.181 -3.541 1.00 70.21 65 GLU A CA 6
ATOM 6111 C C . GLU A 1 65 ? 5.023 -17.576 -3.973 1.00 21.23 65 GLU A C 6
ATOM 6112 O O . GLU A 1 65 ? 4.425 -18.004 -4.960 1.00 70.20 65 GLU A O 6
ATOM 6124 N N . PHE A 1 66 ? 4.563 -16.578 -3.225 1.00 64.30 66 PHE A N 6
ATOM 6125 C CA . PHE A 1 66 ? 3.301 -15.915 -3.528 1.00 53.23 66 PHE A CA 6
ATOM 6126 C C . PHE A 1 66 ? 3.179 -14.601 -2.762 1.00 43.44 66 PHE A C 6
ATOM 6127 O O . PHE A 1 66 ? 3.908 -14.362 -1.800 1.00 62.02 66 PHE A O 6
ATOM 6144 N N . GLU A 1 67 ? 2.253 -13.752 -3.198 1.00 21.12 67 GLU A N 6
ATOM 6145 C CA . GLU A 1 67 ? 2.037 -12.462 -2.554 1.00 42.31 67 GLU A CA 6
ATOM 6146 C C . GLU A 1 67 ? 0.623 -12.365 -1.990 1.00 54.22 67 GLU A C 6
ATOM 6147 O O . GLU A 1 67 ? -0.340 -12.801 -2.621 1.00 35.21 67 GLU A O 6
ATOM 6159 N N . VAL A 1 68 ? 0.505 -11.790 -0.797 1.00 63.04 68 VAL A N 6
ATOM 6160 C CA . VAL A 1 68 ? -0.791 -11.635 -0.148 1.00 3.24 68 VAL A CA 6
ATOM 6161 C C . VAL A 1 68 ? -1.579 -10.484 -0.762 1.00 52.21 68 VAL A C 6
ATOM 6162 O O . VAL A 1 68 ? -1.107 -9.348 -0.804 1.00 61.43 68 VAL A O 6
ATOM 6175 N N . GLU A 1 69 ? -2.784 -10.786 -1.237 1.00 4.21 69 GLU A N 6
ATOM 6176 C CA . GLU A 1 69 ? -3.638 -9.775 -1.850 1.00 22.23 69 GLU A CA 6
ATOM 6177 C C . GLU A 1 69 ? -4.788 -9.398 -0.920 1.00 23.40 69 GLU A C 6
ATOM 6178 O O . GLU A 1 69 ? -5.538 -10.260 -0.463 1.00 55.23 69 GLU A O 6
ATOM 6190 N N . ALA A 1 70 ? -4.918 -8.105 -0.644 1.00 51.11 70 ALA A N 6
ATOM 6191 C CA . ALA A 1 70 ? -5.976 -7.613 0.229 1.00 12.04 70 ALA A CA 6
ATOM 6192 C C . ALA A 1 70 ? -7.011 -6.815 -0.557 1.00 61.41 70 ALA A C 6
ATOM 6193 O O . ALA A 1 70 ? -6.696 -5.782 -1.145 1.00 52.50 70 ALA A O 6
ATOM 6200 N N . GLY A 1 71 ? -8.248 -7.304 -0.564 1.00 43.50 71 GLY A N 6
ATOM 6201 C CA . GLY A 1 71 ? -9.310 -6.624 -1.283 1.00 4.45 71 GLY A CA 6
ATOM 6202 C C . GLY A 1 71 ? -9.868 -5.444 -0.512 1.00 32.02 71 GLY A C 6
ATOM 6203 O O . GLY A 1 71 ? -9.419 -5.126 0.590 1.00 51.15 71 GLY A O 6
ATOM 6207 N N . PRO A 1 72 ? -10.871 -4.772 -1.096 1.00 51.21 72 PRO A N 6
ATOM 6208 C CA . PRO A 1 72 ? -11.512 -3.609 -0.475 1.00 34.21 72 PRO A CA 6
ATOM 6209 C C . PRO A 1 72 ? -12.347 -3.990 0.744 1.00 43.55 72 PRO A C 6
ATOM 6210 O O . PRO A 1 72 ? -12.690 -3.137 1.563 1.00 24.54 72 PRO A O 6
ATOM 6221 N N . ASP A 1 73 ? -12.670 -5.273 0.856 1.00 24.12 73 ASP A N 6
ATOM 6222 C CA . ASP A 1 73 ? -13.463 -5.767 1.976 1.00 2.41 73 ASP A CA 6
ATOM 6223 C C . ASP A 1 73 ? -12.632 -5.806 3.255 1.00 40.21 73 ASP A C 6
ATOM 6224 O O . ASP A 1 73 ? -13.170 -5.742 4.359 1.00 34.12 73 ASP A O 6
ATOM 6233 N N . GLY A 1 74 ? -11.316 -5.912 3.097 1.00 60.31 74 GLY A N 6
ATOM 6234 C CA . GLY A 1 74 ? -10.432 -5.960 4.247 1.00 52.31 74 GLY A CA 6
ATOM 6235 C C . GLY A 1 74 ? -9.779 -7.316 4.421 1.00 71.42 74 GLY A C 6
ATOM 6236 O O . GLY A 1 74 ? -8.757 -7.439 5.096 1.00 12.13 74 GLY A O 6
ATOM 6240 N N . ARG A 1 75 ? -10.371 -8.339 3.811 1.00 4.43 75 ARG A N 6
ATOM 6241 C CA . ARG A 1 75 ? -9.841 -9.694 3.905 1.00 53.14 75 ARG A CA 6
ATOM 6242 C C . ARG A 1 75 ? -8.694 -9.899 2.919 1.00 12.54 75 ARG A C 6
ATOM 6243 O O . ARG A 1 75 ? -8.676 -9.306 1.841 1.00 41.42 75 ARG A O 6
ATOM 6264 N N . SER A 1 76 ? -7.739 -10.741 3.298 1.00 23.23 76 SER A N 6
ATOM 6265 C CA . SER A 1 76 ? -6.586 -11.021 2.450 1.00 3.25 76 SER A CA 6
ATOM 6266 C C . SER A 1 76 ? -6.514 -12.505 2.104 1.00 43.35 76 SER A C 6
ATOM 6267 O O . SER A 1 76 ? -6.895 -13.361 2.902 1.00 2.33 76 SER A O 6
ATOM 6275 N N . LYS A 1 77 ? -6.022 -12.803 0.906 1.00 40.54 77 LYS A N 6
ATOM 6276 C CA . LYS A 1 77 ? -5.898 -14.182 0.450 1.00 25.14 77 LYS A CA 6
ATOM 6277 C C . LYS A 1 77 ? -4.628 -14.370 -0.375 1.00 34.55 77 LYS A C 6
ATOM 6278 O O . LYS A 1 77 ? -4.188 -13.456 -1.071 1.00 31.24 77 LYS A O 6
ATOM 6297 N N . ALA A 1 78 ? -4.046 -15.562 -0.292 1.00 72.34 78 ALA A N 6
ATOM 6298 C CA . ALA A 1 78 ? -2.830 -15.871 -1.034 1.00 70.12 78 ALA A CA 6
ATOM 6299 C C . ALA A 1 78 ? -3.156 -16.432 -2.414 1.00 72.31 78 ALA A C 6
ATOM 6300 O O . ALA A 1 78 ? -4.007 -17.311 -2.553 1.00 31.13 78 ALA A O 6
ATOM 6307 N N . VAL A 1 79 ? -2.475 -15.918 -3.433 1.00 63.41 79 VAL A N 6
ATOM 6308 C CA . VAL A 1 79 ? -2.692 -16.369 -4.803 1.00 1.23 79 VAL A CA 6
ATOM 6309 C C . VAL A 1 79 ? -1.407 -16.284 -5.619 1.00 73.13 79 VAL A C 6
ATOM 6310 O O . VAL A 1 79 ? -0.407 -15.731 -5.165 1.00 63.03 79 VAL A O 6
ATOM 6323 N N . ASN A 1 80 ? -1.443 -16.836 -6.828 1.00 33.12 80 ASN A N 6
ATOM 6324 C CA . ASN A 1 80 ? -0.281 -16.823 -7.709 1.00 33.10 80 ASN A CA 6
ATOM 6325 C C . ASN A 1 80 ? 0.875 -17.608 -7.096 1.00 73.14 80 ASN A C 6
ATOM 6326 O O . ASN A 1 80 ? 2.030 -17.190 -7.169 1.00 64.40 80 ASN A O 6
ATOM 6337 N N . VAL A 1 81 ? 0.554 -18.749 -6.493 1.00 45.43 81 VAL A N 6
ATOM 6338 C CA . VAL A 1 81 ? 1.566 -19.594 -5.869 1.00 53.44 81 VAL A CA 6
ATOM 6339 C C . VAL A 1 81 ? 2.304 -20.427 -6.911 1.00 5.42 81 VAL A C 6
ATOM 6340 O O . VAL A 1 81 ? 1.727 -21.319 -7.533 1.00 11.12 81 VAL A O 6
ATOM 6353 N N . THR A 1 82 ? 3.587 -20.130 -7.097 1.00 21.03 82 THR A N 6
ATOM 6354 C CA . THR A 1 82 ? 4.406 -20.851 -8.063 1.00 51.42 82 THR A CA 6
ATOM 6355 C C . THR A 1 82 ? 5.870 -20.870 -7.638 1.00 35.23 82 THR A C 6
ATOM 6356 O O . THR A 1 82 ? 6.425 -19.846 -7.240 1.00 12.32 82 THR A O 6
ATOM 6367 N N . GLY A 1 11 ? 0.972 5.744 0.850 1.00 30.24 11 GLY A N 7
ATOM 6368 C CA . GLY A 1 11 ? 2.356 5.710 0.414 1.00 55.52 11 GLY A CA 7
ATOM 6369 C C . GLY A 1 11 ? 2.751 4.363 -0.157 1.00 1.10 11 GLY A C 7
ATOM 6370 O O . GLY A 1 11 ? 2.092 3.846 -1.059 1.00 65.02 11 GLY A O 7
ATOM 6374 N N . SER A 1 12 ? 3.831 3.793 0.369 1.00 51.44 12 SER A N 7
ATOM 6375 C CA . SER A 1 12 ? 4.317 2.500 -0.098 1.00 52.22 12 SER A CA 7
ATOM 6376 C C . SER A 1 12 ? 5.089 1.780 1.003 1.00 3.41 12 SER A C 7
ATOM 6377 O O . SER A 1 12 ? 5.295 2.322 2.088 1.00 31.04 12 SER A O 7
ATOM 6385 N N . GLY A 1 13 ? 5.515 0.554 0.714 1.00 3.33 13 GLY A N 7
ATOM 6386 C CA . GLY A 1 13 ? 6.260 -0.221 1.689 1.00 1.01 13 GLY A CA 7
ATOM 6387 C C . GLY A 1 13 ? 5.394 -1.238 2.405 1.00 60.52 13 GLY A C 7
ATOM 6388 O O . GLY A 1 13 ? 5.537 -1.446 3.609 1.00 31.21 13 GLY A O 7
ATOM 6392 N N . GLU A 1 14 ? 4.492 -1.873 1.662 1.00 44.00 14 GLU A N 7
ATOM 6393 C CA . GLU A 1 14 ? 3.598 -2.872 2.235 1.00 63.31 14 GLU A CA 7
ATOM 6394 C C . GLU A 1 14 ? 3.769 -4.219 1.538 1.00 44.13 14 GLU A C 7
ATOM 6395 O O . GLU A 1 14 ? 2.840 -4.726 0.910 1.00 64.02 14 GLU A O 7
ATOM 6407 N N . GLN A 1 15 ? 4.964 -4.791 1.653 1.00 15.13 15 GLN A N 7
ATOM 6408 C CA . GLN A 1 15 ? 5.257 -6.078 1.033 1.00 11.42 15 GLN A CA 7
ATOM 6409 C C . GLN A 1 15 ? 5.083 -7.216 2.033 1.00 75.10 15 GLN A C 7
ATOM 6410 O O . GLN A 1 15 ? 5.339 -7.053 3.227 1.00 52.13 15 GLN A O 7
ATOM 6424 N N . LEU A 1 16 ? 4.645 -8.369 1.539 1.00 50.23 16 LEU A N 7
ATOM 6425 C CA . LEU A 1 16 ? 4.436 -9.536 2.389 1.00 53.30 16 LEU A CA 7
ATOM 6426 C C . LEU A 1 16 ? 5.082 -10.776 1.780 1.00 33.00 16 LEU A C 7
ATOM 6427 O O . LEU A 1 16 ? 4.466 -11.478 0.977 1.00 4.31 16 LEU A O 7
ATOM 6443 N N . ARG A 1 17 ? 6.324 -11.041 2.169 1.00 25.21 17 ARG A N 7
ATOM 6444 C CA . ARG A 1 17 ? 7.053 -12.198 1.662 1.00 4.43 17 ARG A CA 7
ATOM 6445 C C . ARG A 1 17 ? 6.654 -13.464 2.414 1.00 72.24 17 ARG A C 7
ATOM 6446 O O . ARG A 1 17 ? 6.900 -13.589 3.613 1.00 54.20 17 ARG A O 7
ATOM 6467 N N . GLN A 1 18 ? 6.036 -14.400 1.699 1.00 4.34 18 GLN A N 7
ATOM 6468 C CA . GLN A 1 18 ? 5.602 -15.656 2.299 1.00 12.44 18 GLN A CA 7
ATOM 6469 C C . GLN A 1 18 ? 6.112 -16.848 1.496 1.00 14.33 18 GLN A C 7
ATOM 6470 O O . GLN A 1 18 ? 6.283 -16.761 0.281 1.00 51.33 18 GLN A O 7
ATOM 6484 N N . GLN A 1 19 ? 6.352 -17.959 2.184 1.00 22.13 19 GLN A N 7
ATOM 6485 C CA . GLN A 1 19 ? 6.844 -19.168 1.534 1.00 34.21 19 GLN A CA 7
ATOM 6486 C C . GLN A 1 19 ? 6.293 -20.416 2.217 1.00 52.31 19 GLN A C 7
ATOM 6487 O O . GLN A 1 19 ? 6.171 -20.464 3.440 1.00 2.32 19 GLN A O 7
ATOM 6501 N N . GLY A 1 20 ? 5.960 -21.424 1.417 1.00 63.51 20 GLY A N 7
ATOM 6502 C CA . GLY A 1 20 ? 5.426 -22.659 1.962 1.00 13.52 20 GLY A CA 7
ATOM 6503 C C . GLY A 1 20 ? 5.973 -23.887 1.262 1.00 10.33 20 GLY A C 7
ATOM 6504 O O . GLY A 1 20 ? 6.511 -23.794 0.158 1.00 32.33 20 GLY A O 7
ATOM 6508 N N . THR A 1 21 ? 5.838 -25.042 1.906 1.00 60.21 21 THR A N 7
ATOM 6509 C CA . THR A 1 21 ? 6.326 -26.294 1.340 1.00 15.40 21 THR A CA 7
ATOM 6510 C C . THR A 1 21 ? 5.174 -27.149 0.824 1.00 62.11 21 THR A C 7
ATOM 6511 O O . THR A 1 21 ? 4.015 -26.922 1.170 1.00 12.11 21 THR A O 7
ATOM 6522 N N . VAL A 1 22 ? 5.501 -28.135 -0.006 1.00 40.30 22 VAL A N 7
ATOM 6523 C CA . VAL A 1 22 ? 4.494 -29.026 -0.569 1.00 13.02 22 VAL A CA 7
ATOM 6524 C C . VAL A 1 22 ? 4.204 -30.191 0.371 1.00 64.22 22 VAL A C 7
ATOM 6525 O O . VAL A 1 22 ? 3.158 -30.833 0.278 1.00 31.13 22 VAL A O 7
ATOM 6538 N N . LYS A 1 23 ? 5.139 -30.460 1.276 1.00 11.24 23 LYS A N 7
ATOM 6539 C CA . LYS A 1 23 ? 4.985 -31.547 2.236 1.00 42.12 23 LYS A CA 7
ATOM 6540 C C . LYS A 1 23 ? 3.654 -31.439 2.972 1.00 55.21 23 LYS A C 7
ATOM 6541 O O . LYS A 1 23 ? 3.078 -32.446 3.383 1.00 33.11 23 LYS A O 7
ATOM 6560 N N . TRP A 1 24 ? 3.170 -30.213 3.133 1.00 51.51 24 TRP A N 7
ATOM 6561 C CA . TRP A 1 24 ? 1.905 -29.974 3.818 1.00 33.03 24 TRP A CA 7
ATOM 6562 C C . TRP A 1 24 ? 0.840 -29.486 2.842 1.00 62.11 24 TRP A C 7
ATOM 6563 O O . TRP A 1 24 ? -0.030 -28.693 3.202 1.00 4.32 24 TRP A O 7
ATOM 6584 N N . PHE A 1 25 ? 0.914 -29.965 1.605 1.00 62.24 25 PHE A N 7
ATOM 6585 C CA . PHE A 1 25 ? -0.044 -29.577 0.576 1.00 45.42 25 PHE A CA 7
ATOM 6586 C C . PHE A 1 25 ? -0.916 -30.761 0.170 1.00 14.42 25 PHE A C 7
ATOM 6587 O O . PHE A 1 25 ? -0.453 -31.899 0.121 1.00 44.14 25 PHE A O 7
ATOM 6604 N N . ASN A 1 26 ? -2.184 -30.482 -0.118 1.00 64.43 26 ASN A N 7
ATOM 6605 C CA . ASN A 1 26 ? -3.123 -31.524 -0.519 1.00 2.05 26 ASN A CA 7
ATOM 6606 C C . ASN A 1 26 ? -4.096 -31.004 -1.572 1.00 42.52 26 ASN A C 7
ATOM 6607 O O . ASN A 1 26 ? -4.948 -30.164 -1.284 1.00 11.02 26 ASN A O 7
ATOM 6618 N N . ALA A 1 27 ? -3.962 -31.509 -2.794 1.00 50.31 27 ALA A N 7
ATOM 6619 C CA . ALA A 1 27 ? -4.830 -31.097 -3.890 1.00 75.31 27 ALA A CA 7
ATOM 6620 C C . ALA A 1 27 ? -6.231 -31.680 -3.729 1.00 44.24 27 ALA A C 7
ATOM 6621 O O . ALA A 1 27 ? -7.229 -31.001 -3.972 1.00 0.33 27 ALA A O 7
ATOM 6628 N N . THR A 1 28 ? -6.298 -32.943 -3.320 1.00 2.22 28 THR A N 7
ATOM 6629 C CA . THR A 1 28 ? -7.575 -33.617 -3.129 1.00 35.43 28 THR A CA 7
ATOM 6630 C C . THR A 1 28 ? -8.504 -32.796 -2.242 1.00 3.34 28 THR A C 7
ATOM 6631 O O . THR A 1 28 ? -9.661 -32.559 -2.587 1.00 54.45 28 THR A O 7
ATOM 6642 N N . LYS A 1 29 ? -7.989 -32.362 -1.096 1.00 31.31 29 LYS A N 7
ATOM 6643 C CA . LYS A 1 29 ? -8.771 -31.565 -0.159 1.00 1.44 29 LYS A CA 7
ATOM 6644 C C . LYS A 1 29 ? -9.016 -30.163 -0.709 1.00 72.43 29 LYS A C 7
ATOM 6645 O O . LYS A 1 29 ? -9.995 -29.509 -0.354 1.00 12.23 29 LYS A O 7
ATOM 6664 N N . GLY A 1 30 ? -8.120 -29.710 -1.581 1.00 55.40 30 GLY A N 7
ATOM 6665 C CA . GLY A 1 30 ? -8.259 -28.389 -2.168 1.00 21.54 30 GLY A CA 7
ATOM 6666 C C . GLY A 1 30 ? -7.786 -27.289 -1.238 1.00 32.51 30 GLY A C 7
ATOM 6667 O O . GLY A 1 30 ? -8.149 -26.125 -1.407 1.00 32.21 30 GLY A O 7
ATOM 6671 N N . PHE A 1 31 ? -6.975 -27.658 -0.252 1.00 32.11 31 PHE A N 7
ATOM 6672 C CA . PHE A 1 31 ? -6.454 -26.694 0.710 1.00 32.23 31 PHE A CA 7
ATOM 6673 C C . PHE A 1 31 ? -5.116 -27.159 1.276 1.00 65.51 31 PHE A C 7
ATOM 6674 O O . PHE A 1 31 ? -5.045 -28.158 1.991 1.00 63.00 31 PHE A O 7
ATOM 6691 N N . GLY A 1 32 ? -4.055 -26.427 0.949 1.00 62.32 32 GLY A N 7
ATOM 6692 C CA . GLY A 1 32 ? -2.733 -26.780 1.431 1.00 25.24 32 GLY A CA 7
ATOM 6693 C C . GLY A 1 32 ? -2.369 -26.054 2.711 1.00 13.51 32 GLY A C 7
ATOM 6694 O O . GLY A 1 32 ? -3.239 -25.740 3.524 1.00 53.22 32 GLY A O 7
ATOM 6698 N N . PHE A 1 33 ? -1.080 -25.786 2.893 1.00 73.35 33 PHE A N 7
ATOM 6699 C CA . PHE A 1 33 ? -0.603 -25.094 4.084 1.00 33.43 33 PHE A CA 7
ATOM 6700 C C . PHE A 1 33 ? 0.721 -24.388 3.810 1.00 40.15 33 PHE A C 7
ATOM 6701 O O . PHE A 1 33 ? 1.572 -24.903 3.084 1.00 43.21 33 PHE A O 7
ATOM 6718 N N . ILE A 1 34 ? 0.887 -23.206 4.394 1.00 75.11 34 ILE A N 7
ATOM 6719 C CA . ILE A 1 34 ? 2.106 -22.429 4.213 1.00 64.21 34 ILE A CA 7
ATOM 6720 C C . ILE A 1 34 ? 2.903 -22.345 5.511 1.00 75.42 34 ILE A C 7
ATOM 6721 O O . ILE A 1 34 ? 2.371 -21.967 6.555 1.00 3.34 34 ILE A O 7
ATOM 6737 N N . THR A 1 35 ? 4.182 -22.700 5.438 1.00 12.11 35 THR A N 7
ATOM 6738 C CA . THR A 1 35 ? 5.052 -22.664 6.606 1.00 24.43 35 THR A CA 7
ATOM 6739 C C . THR A 1 35 ? 6.137 -21.605 6.452 1.00 42.33 35 THR A C 7
ATOM 6740 O O . THR A 1 35 ? 7.304 -21.908 6.202 1.00 71.05 35 THR A O 7
ATOM 6751 N N . PRO A 1 36 ? 5.747 -20.331 6.604 1.00 11.52 36 PRO A N 7
ATOM 6752 C CA . PRO A 1 36 ? 6.672 -19.200 6.487 1.00 43.32 36 PRO A CA 7
ATOM 6753 C C . PRO A 1 36 ? 7.662 -19.138 7.645 1.00 0.02 36 PRO A C 7
ATOM 6754 O O . PRO A 1 36 ? 7.271 -18.974 8.800 1.00 23.12 36 PRO A O 7
ATOM 6765 N N . GLY A 1 37 ? 8.947 -19.270 7.328 1.00 14.11 37 GLY A N 7
ATOM 6766 C CA . GLY A 1 37 ? 9.972 -19.226 8.354 1.00 42.12 37 GLY A CA 7
ATOM 6767 C C . GLY A 1 37 ? 10.632 -20.573 8.572 1.00 43.12 37 GLY A C 7
ATOM 6768 O O . GLY A 1 37 ? 11.855 -20.664 8.672 1.00 41.03 37 GLY A O 7
ATOM 6772 N N . GLY A 1 38 ? 9.820 -21.623 8.648 1.00 63.15 38 GLY A N 7
ATOM 6773 C CA . GLY A 1 38 ? 10.351 -22.958 8.857 1.00 51.44 38 GLY A CA 7
ATOM 6774 C C . GLY A 1 38 ? 10.360 -23.355 10.319 1.00 34.43 38 GLY A C 7
ATOM 6775 O O . GLY A 1 38 ? 11.115 -24.238 10.725 1.00 13.34 38 GLY A O 7
ATOM 6779 N N . GLY A 1 39 ? 9.518 -22.701 11.114 1.00 30.32 39 GLY A N 7
ATOM 6780 C CA . GLY A 1 39 ? 9.449 -23.005 12.532 1.00 41.53 39 GLY A CA 7
ATOM 6781 C C . GLY A 1 39 ? 8.350 -23.995 12.860 1.00 72.31 39 GLY A C 7
ATOM 6782 O O . GLY A 1 39 ? 8.529 -25.203 12.711 1.00 75.32 39 GLY A O 7
ATOM 6786 N N . GLY A 1 40 ? 7.208 -23.483 13.310 1.00 24.12 40 GLY A N 7
ATOM 6787 C CA . GLY A 1 40 ? 6.093 -24.345 13.655 1.00 24.52 40 GLY A CA 7
ATOM 6788 C C . GLY A 1 40 ? 4.756 -23.644 13.526 1.00 0.44 40 GLY A C 7
ATOM 6789 O O . GLY A 1 40 ? 3.872 -23.822 14.363 1.00 32.03 40 GLY A O 7
ATOM 6793 N N . GLU A 1 41 ? 4.609 -22.842 12.476 1.00 33.11 41 GLU A N 7
ATOM 6794 C CA . GLU A 1 41 ? 3.370 -22.109 12.243 1.00 32.13 41 GLU A CA 7
ATOM 6795 C C . GLU A 1 41 ? 2.833 -22.380 10.841 1.00 41.44 41 GLU A C 7
ATOM 6796 O O . GLU A 1 41 ? 3.495 -22.088 9.844 1.00 14.43 41 GLU A O 7
ATOM 6808 N N . ASP A 1 42 ? 1.630 -22.940 10.772 1.00 45.32 42 ASP A N 7
ATOM 6809 C CA . ASP A 1 42 ? 1.004 -23.250 9.492 1.00 15.32 42 ASP A CA 7
ATOM 6810 C C . ASP A 1 42 ? -0.132 -22.276 9.193 1.00 2.32 42 ASP A C 7
ATOM 6811 O O . ASP A 1 42 ? -0.912 -21.924 10.079 1.00 31.21 42 ASP A O 7
ATOM 6820 N N . LEU A 1 43 ? -0.218 -21.842 7.940 1.00 22.15 43 LEU A N 7
ATOM 6821 C CA . LEU A 1 43 ? -1.257 -20.907 7.524 1.00 34.21 43 LEU A CA 7
ATOM 6822 C C . LEU A 1 43 ? -2.232 -21.572 6.558 1.00 74.13 43 LEU A C 7
ATOM 6823 O O . LEU A 1 43 ? -1.895 -22.554 5.896 1.00 22.24 43 LEU A O 7
ATOM 6839 N N . PHE A 1 44 ? -3.443 -21.029 6.479 1.00 3.13 44 PHE A N 7
ATOM 6840 C CA . PHE A 1 44 ? -4.467 -21.569 5.593 1.00 41.44 44 PHE A CA 7
ATOM 6841 C C . PHE A 1 44 ? -4.386 -20.924 4.212 1.00 3.30 44 PHE A C 7
ATOM 6842 O O . PHE A 1 44 ? -4.439 -19.701 4.082 1.00 45.35 44 PHE A O 7
ATOM 6859 N N . VAL A 1 45 ? -4.256 -21.756 3.183 1.00 13.24 45 VAL A N 7
ATOM 6860 C CA . VAL A 1 45 ? -4.168 -21.268 1.812 1.00 31.32 45 VAL A CA 7
ATOM 6861 C C . VAL A 1 45 ? -5.212 -21.935 0.924 1.00 60.44 45 VAL A C 7
ATOM 6862 O O . VAL A 1 45 ? -5.353 -23.159 0.923 1.00 5.25 45 VAL A O 7
ATOM 6875 N N . HIS A 1 46 ? -5.943 -21.123 0.166 1.00 25.31 46 HIS A N 7
ATOM 6876 C CA . HIS A 1 46 ? -6.974 -21.635 -0.729 1.00 70.02 46 HIS A CA 7
ATOM 6877 C C . HIS A 1 46 ? -6.632 -21.328 -2.184 1.00 40.30 46 HIS A C 7
ATOM 6878 O O . HIS A 1 46 ? -6.571 -20.166 -2.584 1.00 54.42 46 HIS A O 7
ATOM 6892 N N . GLN A 1 47 ? -6.409 -22.377 -2.969 1.00 1.02 47 GLN A N 7
ATOM 6893 C CA . GLN A 1 47 ? -6.071 -22.218 -4.378 1.00 54.04 47 GLN A CA 7
ATOM 6894 C C . GLN A 1 47 ? -7.085 -21.322 -5.083 1.00 61.20 47 GLN A C 7
ATOM 6895 O O . GLN A 1 47 ? -8.200 -21.747 -5.388 1.00 22.41 47 GLN A O 7
ATOM 6909 N N . THR A 1 48 ? -6.691 -20.079 -5.339 1.00 41.44 48 THR A N 7
ATOM 6910 C CA . THR A 1 48 ? -7.565 -19.122 -6.007 1.00 21.24 48 THR A CA 7
ATOM 6911 C C . THR A 1 48 ? -7.079 -18.827 -7.421 1.00 72.21 48 THR A C 7
ATOM 6912 O O . THR A 1 48 ? -7.851 -18.887 -8.377 1.00 42.43 48 THR A O 7
ATOM 6923 N N . ASN A 1 49 ? -5.795 -18.510 -7.547 1.00 4.24 49 ASN A N 7
ATOM 6924 C CA . ASN A 1 49 ? -5.206 -18.206 -8.846 1.00 1.43 49 ASN A CA 7
ATOM 6925 C C . ASN A 1 49 ? -3.939 -19.024 -9.074 1.00 23.22 49 ASN A C 7
ATOM 6926 O O . ASN A 1 49 ? -3.045 -18.611 -9.813 1.00 53.54 49 ASN A O 7
ATOM 6937 N N . ILE A 1 50 ? -3.869 -20.187 -8.434 1.00 40.22 50 ILE A N 7
ATOM 6938 C CA . ILE A 1 50 ? -2.713 -21.064 -8.569 1.00 4.12 50 ILE A CA 7
ATOM 6939 C C . ILE A 1 50 ? -2.974 -22.166 -9.590 1.00 14.04 50 ILE A C 7
ATOM 6940 O O . ILE A 1 50 ? -3.332 -23.287 -9.230 1.00 2.20 50 ILE A O 7
ATOM 6956 N N . ASN A 1 51 ? -2.792 -21.839 -10.865 1.00 21.21 51 ASN A N 7
ATOM 6957 C CA . ASN A 1 51 ? -3.007 -22.802 -11.939 1.00 32.10 51 ASN A CA 7
ATOM 6958 C C . ASN A 1 51 ? -2.059 -22.538 -13.105 1.00 10.34 51 ASN A C 7
ATOM 6959 O O . ASN A 1 51 ? -1.584 -21.417 -13.290 1.00 71.41 51 ASN A O 7
ATOM 6970 N N . SER A 1 52 ? -1.789 -23.577 -13.888 1.00 24.12 52 SER A N 7
ATOM 6971 C CA . SER A 1 52 ? -0.895 -23.459 -15.034 1.00 2.51 52 SER A CA 7
ATOM 6972 C C . SER A 1 52 ? -1.622 -23.809 -16.328 1.00 70.24 52 SER A C 7
ATOM 6973 O O . SER A 1 52 ? -2.719 -24.367 -16.305 1.00 3.43 52 SER A O 7
ATOM 6981 N N . GLU A 1 53 ? -1.002 -23.478 -17.457 1.00 1.33 53 GLU A N 7
ATOM 6982 C CA . GLU A 1 53 ? -1.590 -23.757 -18.761 1.00 54.43 53 GLU A CA 7
ATOM 6983 C C . GLU A 1 53 ? -1.520 -25.247 -19.082 1.00 55.24 53 GLU A C 7
ATOM 6984 O O . GLU A 1 53 ? -2.396 -25.790 -19.755 1.00 42.21 53 GLU A O 7
ATOM 6996 N N . GLY A 1 54 ? -0.471 -25.903 -18.596 1.00 10.42 54 GLY A N 7
ATOM 6997 C CA . GLY A 1 54 ? -0.305 -27.323 -18.841 1.00 60.25 54 GLY A CA 7
ATOM 6998 C C . GLY A 1 54 ? -0.473 -28.153 -17.584 1.00 13.41 54 GLY A C 7
ATOM 6999 O O . GLY A 1 54 ? -1.541 -28.155 -16.971 1.00 52.22 54 GLY A O 7
ATOM 7003 N N . PHE A 1 55 ? 0.583 -28.861 -17.198 1.00 40.23 55 PHE A N 7
ATOM 7004 C CA . PHE A 1 55 ? 0.547 -29.701 -16.007 1.00 13.32 55 PHE A CA 7
ATOM 7005 C C . PHE A 1 55 ? 1.554 -29.215 -14.968 1.00 73.22 55 PHE A C 7
ATOM 7006 O O . PHE A 1 55 ? 2.438 -28.415 -15.272 1.00 42.25 55 PHE A O 7
ATOM 7023 N N . ARG A 1 56 ? 1.412 -29.705 -13.741 1.00 13.00 56 ARG A N 7
ATOM 7024 C CA . ARG A 1 56 ? 2.307 -29.320 -12.656 1.00 71.35 56 ARG A CA 7
ATOM 7025 C C . ARG A 1 56 ? 3.094 -30.525 -12.148 1.00 41.53 56 ARG A C 7
ATOM 7026 O O . ARG A 1 56 ? 2.519 -31.567 -11.834 1.00 45.13 56 ARG A O 7
ATOM 7047 N N . SER A 1 57 ? 4.412 -30.373 -12.071 1.00 24.34 57 SER A N 7
ATOM 7048 C CA . SER A 1 57 ? 5.279 -31.449 -11.605 1.00 22.51 57 SER A CA 7
ATOM 7049 C C . SER A 1 57 ? 6.094 -31.005 -10.394 1.00 31.32 57 SER A C 7
ATOM 7050 O O . SER A 1 57 ? 7.238 -30.568 -10.527 1.00 32.23 57 SER A O 7
ATOM 7058 N N . LEU A 1 58 ? 5.497 -31.120 -9.213 1.00 33.32 58 LEU A N 7
ATOM 7059 C CA . LEU A 1 58 ? 6.166 -30.731 -7.976 1.00 75.11 58 LEU A CA 7
ATOM 7060 C C . LEU A 1 58 ? 6.187 -31.887 -6.981 1.00 75.13 58 LEU A C 7
ATOM 7061 O O . LEU A 1 58 ? 5.249 -32.683 -6.919 1.00 42.23 58 LEU A O 7
ATOM 7077 N N . ARG A 1 59 ? 7.261 -31.972 -6.203 1.00 54.12 59 ARG A N 7
ATOM 7078 C CA . ARG A 1 59 ? 7.403 -33.030 -5.210 1.00 41.12 59 ARG A CA 7
ATOM 7079 C C . ARG A 1 59 ? 7.321 -32.463 -3.796 1.00 43.30 59 ARG A C 7
ATOM 7080 O O . ARG A 1 59 ? 7.304 -31.247 -3.605 1.00 71.31 59 ARG A O 7
ATOM 7101 N N . GLU A 1 60 ? 7.271 -33.352 -2.809 1.00 71.02 60 GLU A N 7
ATOM 7102 C CA . GLU A 1 60 ? 7.189 -32.939 -1.413 1.00 65.11 60 GLU A CA 7
ATOM 7103 C C . GLU A 1 60 ? 8.495 -32.291 -0.961 1.00 14.45 60 GLU A C 7
ATOM 7104 O O . GLU A 1 60 ? 9.576 -32.840 -1.164 1.00 5.04 60 GLU A O 7
ATOM 7116 N N . GLY A 1 61 ? 8.384 -31.117 -0.346 1.00 15.21 61 GLY A N 7
ATOM 7117 C CA . GLY A 1 61 ? 9.561 -30.412 0.125 1.00 2.33 61 GLY A CA 7
ATOM 7118 C C . GLY A 1 61 ? 9.835 -29.148 -0.665 1.00 44.14 61 GLY A C 7
ATOM 7119 O O . GLY A 1 61 ? 10.529 -28.250 -0.190 1.00 44.22 61 GLY A O 7
ATOM 7123 N N . GLU A 1 62 ? 9.290 -29.079 -1.876 1.00 4.00 62 GLU A N 7
ATOM 7124 C CA . GLU A 1 62 ? 9.483 -27.916 -2.735 1.00 31.24 62 GLU A CA 7
ATOM 7125 C C . GLU A 1 62 ? 8.896 -26.662 -2.092 1.00 64.41 62 GLU A C 7
ATOM 7126 O O . GLU A 1 62 ? 7.745 -26.655 -1.657 1.00 52.21 62 GLU A O 7
ATOM 7138 N N . VAL A 1 63 ? 9.698 -25.603 -2.036 1.00 33.32 63 VAL A N 7
ATOM 7139 C CA . VAL A 1 63 ? 9.259 -24.343 -1.447 1.00 63.44 63 VAL A CA 7
ATOM 7140 C C . VAL A 1 63 ? 8.675 -23.416 -2.507 1.00 11.00 63 VAL A C 7
ATOM 7141 O O . VAL A 1 63 ? 9.181 -23.338 -3.627 1.00 34.23 63 VAL A O 7
ATOM 7154 N N . VAL A 1 64 ? 7.606 -22.713 -2.146 1.00 1.12 64 VAL A N 7
ATOM 7155 C CA . VAL A 1 64 ? 6.953 -21.789 -3.065 1.00 12.52 64 VAL A CA 7
ATOM 7156 C C . VAL A 1 64 ? 7.050 -20.353 -2.561 1.00 53.24 64 VAL A C 7
ATOM 7157 O O . VAL A 1 64 ? 7.631 -20.092 -1.509 1.00 32.24 64 VAL A O 7
ATOM 7170 N N . GLU A 1 65 ? 6.476 -19.425 -3.321 1.00 71.01 65 GLU A N 7
ATOM 7171 C CA . GLU A 1 65 ? 6.498 -18.015 -2.951 1.00 44.33 65 GLU A CA 7
ATOM 7172 C C . GLU A 1 65 ? 5.248 -17.300 -3.456 1.00 43.22 65 GLU A C 7
ATOM 7173 O O . GLU A 1 65 ? 4.693 -17.656 -4.495 1.00 74.54 65 GLU A O 7
ATOM 7185 N N . PHE A 1 66 ? 4.811 -16.289 -2.713 1.00 11.03 66 PHE A N 7
ATOM 7186 C CA . PHE A 1 66 ? 3.626 -15.524 -3.083 1.00 32.30 66 PHE A CA 7
ATOM 7187 C C . PHE A 1 66 ? 3.509 -14.259 -2.239 1.00 4.44 66 PHE A C 7
ATOM 7188 O O . PHE A 1 66 ? 4.181 -14.118 -1.217 1.00 71.31 66 PHE A O 7
ATOM 7205 N N . GLU A 1 67 ? 2.653 -13.340 -2.674 1.00 75.44 67 GLU A N 7
ATOM 7206 C CA . GLU A 1 67 ? 2.449 -12.086 -1.959 1.00 43.24 67 GLU A CA 7
ATOM 7207 C C . GLU A 1 67 ? 0.990 -11.927 -1.543 1.00 31.43 67 GLU A C 7
ATOM 7208 O O . GLU A 1 67 ? 0.080 -12.368 -2.246 1.00 44.50 67 GLU A O 7
ATOM 7220 N N . VAL A 1 68 ? 0.774 -11.296 -0.393 1.00 41.21 68 VAL A N 7
ATOM 7221 C CA . VAL A 1 68 ? -0.574 -11.078 0.118 1.00 21.23 68 VAL A CA 7
ATOM 7222 C C . VAL A 1 68 ? -1.282 -9.970 -0.653 1.00 2.34 68 VAL A C 7
ATOM 7223 O O . VAL A 1 68 ? -0.797 -8.841 -0.720 1.00 12.31 68 VAL A O 7
ATOM 7236 N N . GLU A 1 69 ? -2.431 -10.301 -1.232 1.00 55.52 69 GLU A N 7
ATOM 7237 C CA . GLU A 1 69 ? -3.206 -9.332 -1.999 1.00 51.11 69 GLU A CA 7
ATOM 7238 C C . GLU A 1 69 ? -4.424 -8.862 -1.209 1.00 51.42 69 GLU A C 7
ATOM 7239 O O . GLU A 1 69 ? -5.184 -9.672 -0.680 1.00 14.41 69 GLU A O 7
ATOM 7251 N N . ALA A 1 70 ? -4.602 -7.547 -1.134 1.00 43.43 70 ALA A N 7
ATOM 7252 C CA . ALA A 1 70 ? -5.727 -6.968 -0.411 1.00 10.21 70 ALA A CA 7
ATOM 7253 C C . ALA A 1 70 ? -6.834 -6.540 -1.369 1.00 21.22 70 ALA A C 7
ATOM 7254 O O . ALA A 1 70 ? -6.646 -5.642 -2.188 1.00 72.25 70 ALA A O 7
ATOM 7261 N N . GLY A 1 71 ? -7.989 -7.190 -1.260 1.00 24.42 71 GLY A N 7
ATOM 7262 C CA . GLY A 1 71 ? -9.108 -6.864 -2.123 1.00 53.43 71 GLY A CA 7
ATOM 7263 C C . GLY A 1 71 ? -9.770 -5.553 -1.744 1.00 64.42 71 GLY A C 7
ATOM 7264 O O . GLY A 1 71 ? -9.320 -4.844 -0.844 1.00 43.23 71 GLY A O 7
ATOM 7268 N N . PRO A 1 72 ? -10.864 -5.215 -2.442 1.00 43.53 72 PRO A N 7
ATOM 7269 C CA . PRO A 1 72 ? -11.611 -3.978 -2.192 1.00 63.25 72 PRO A CA 7
ATOM 7270 C C . PRO A 1 72 ? -12.351 -4.007 -0.859 1.00 65.34 72 PRO A C 7
ATOM 7271 O O . PRO A 1 72 ? -12.761 -2.967 -0.344 1.00 31.53 72 PRO A O 7
ATOM 7282 N N . ASP A 1 73 ? -12.517 -5.204 -0.306 1.00 41.45 73 ASP A N 7
ATOM 7283 C CA . ASP A 1 73 ? -13.206 -5.368 0.968 1.00 12.31 73 ASP A CA 7
ATOM 7284 C C . ASP A 1 73 ? -12.262 -5.099 2.135 1.00 4.14 73 ASP A C 7
ATOM 7285 O O . ASP A 1 73 ? -12.696 -4.736 3.228 1.00 61.51 73 ASP A O 7
ATOM 7294 N N . GLY A 1 74 ? -10.966 -5.280 1.896 1.00 73.31 74 GLY A N 7
ATOM 7295 C CA . GLY A 1 74 ? -9.981 -5.054 2.937 1.00 63.11 74 GLY A CA 7
ATOM 7296 C C . GLY A 1 74 ? -9.325 -6.339 3.403 1.00 0.34 74 GLY A C 7
ATOM 7297 O O . GLY A 1 74 ? -8.246 -6.313 3.996 1.00 33.02 74 GLY A O 7
ATOM 7301 N N . ARG A 1 75 ? -9.978 -7.465 3.137 1.00 30.13 75 ARG A N 7
ATOM 7302 C CA . ARG A 1 75 ? -9.453 -8.765 3.537 1.00 60.33 75 ARG A CA 7
ATOM 7303 C C . ARG A 1 75 ? -8.151 -9.074 2.804 1.00 24.00 75 ARG A C 7
ATOM 7304 O O . ARG A 1 75 ? -7.782 -8.383 1.854 1.00 32.22 75 ARG A O 7
ATOM 7325 N N . SER A 1 76 ? -7.458 -10.116 3.253 1.00 42.12 76 SER A N 7
ATOM 7326 C CA . SER A 1 76 ? -6.194 -10.514 2.643 1.00 54.31 76 SER A CA 7
ATOM 7327 C C . SER A 1 76 ? -6.291 -11.922 2.063 1.00 5.33 76 SER A C 7
ATOM 7328 O O . SER A 1 76 ? -6.920 -12.805 2.647 1.00 40.35 76 SER A O 7
ATOM 7336 N N . LYS A 1 77 ? -5.661 -12.124 0.911 1.00 75.34 77 LYS A N 7
ATOM 7337 C CA . LYS A 1 77 ? -5.673 -13.424 0.250 1.00 33.22 77 LYS A CA 7
ATOM 7338 C C . LYS A 1 77 ? -4.401 -13.632 -0.565 1.00 24.15 77 LYS A C 7
ATOM 7339 O O . LYS A 1 77 ? -3.928 -12.718 -1.240 1.00 14.04 77 LYS A O 7
ATOM 7358 N N . ALA A 1 78 ? -3.851 -14.840 -0.497 1.00 72.33 78 ALA A N 7
ATOM 7359 C CA . ALA A 1 78 ? -2.636 -15.169 -1.232 1.00 5.45 78 ALA A CA 7
ATOM 7360 C C . ALA A 1 78 ? -2.962 -15.746 -2.605 1.00 15.33 78 ALA A C 7
ATOM 7361 O O . ALA A 1 78 ? -3.909 -16.518 -2.755 1.00 71.23 78 ALA A O 7
ATOM 7368 N N . VAL A 1 79 ? -2.173 -15.365 -3.605 1.00 35.35 79 VAL A N 7
ATOM 7369 C CA . VAL A 1 79 ? -2.379 -15.845 -4.966 1.00 30.42 79 VAL A CA 7
ATOM 7370 C C . VAL A 1 79 ? -1.068 -15.871 -5.743 1.00 61.23 79 VAL A C 7
ATOM 7371 O O . VAL A 1 79 ? -0.041 -15.392 -5.264 1.00 60.41 79 VAL A O 7
ATOM 7384 N N . ASN A 1 80 ? -1.111 -16.433 -6.947 1.00 21.42 80 ASN A N 7
ATOM 7385 C CA . ASN A 1 80 ? 0.074 -16.522 -7.792 1.00 4.11 80 ASN A CA 7
ATOM 7386 C C . ASN A 1 80 ? 1.222 -17.199 -7.050 1.00 23.33 80 ASN A C 7
ATOM 7387 O O . ASN A 1 80 ? 2.351 -16.708 -7.049 1.00 63.44 80 ASN A O 7
ATOM 7398 N N . VAL A 1 81 ? 0.926 -18.331 -6.418 1.00 53.22 81 VAL A N 7
ATOM 7399 C CA . VAL A 1 81 ? 1.933 -19.077 -5.673 1.00 75.34 81 VAL A CA 7
ATOM 7400 C C . VAL A 1 81 ? 2.706 -20.020 -6.588 1.00 72.42 81 VAL A C 7
ATOM 7401 O O . VAL A 1 81 ? 2.177 -21.035 -7.044 1.00 54.30 81 VAL A O 7
ATOM 7414 N N . THR A 1 82 ? 3.963 -19.680 -6.853 1.00 43.15 82 THR A N 7
ATOM 7415 C CA . THR A 1 82 ? 4.810 -20.495 -7.714 1.00 65.45 82 THR A CA 7
ATOM 7416 C C . THR A 1 82 ? 4.848 -21.943 -7.238 1.00 12.24 82 THR A C 7
ATOM 7417 O O . THR A 1 82 ? 5.869 -22.417 -6.740 1.00 65.34 82 THR A O 7
ATOM 7428 N N . GLY A 1 11 ? -4.729 1.958 1.468 1.00 53.02 11 GLY A N 8
ATOM 7429 C CA . GLY A 1 11 ? -3.966 0.951 2.181 1.00 64.01 11 GLY A CA 8
ATOM 7430 C C . GLY A 1 11 ? -3.827 -0.337 1.394 1.00 73.02 11 GLY A C 8
ATOM 7431 O O . GLY A 1 11 ? -4.418 -1.356 1.750 1.00 74.44 11 GLY A O 8
ATOM 7435 N N . SER A 1 12 ? -3.046 -0.291 0.320 1.00 64.43 12 SER A N 8
ATOM 7436 C CA . SER A 1 12 ? -2.836 -1.462 -0.524 1.00 30.55 12 SER A CA 8
ATOM 7437 C C . SER A 1 12 ? -1.402 -1.509 -1.041 1.00 63.25 12 SER A C 8
ATOM 7438 O O . SER A 1 12 ? -0.763 -0.474 -1.227 1.00 63.51 12 SER A O 8
ATOM 7446 N N . GLY A 1 13 ? -0.902 -2.719 -1.273 1.00 62.40 13 GLY A N 8
ATOM 7447 C CA . GLY A 1 13 ? 0.453 -2.880 -1.767 1.00 62.21 13 GLY A CA 8
ATOM 7448 C C . GLY A 1 13 ? 1.420 -3.304 -0.680 1.00 24.33 13 GLY A C 8
ATOM 7449 O O . GLY A 1 13 ? 2.627 -3.090 -0.796 1.00 35.33 13 GLY A O 8
ATOM 7453 N N . GLU A 1 14 ? 0.890 -3.906 0.381 1.00 52.25 14 GLU A N 8
ATOM 7454 C CA . GLU A 1 14 ? 1.715 -4.358 1.494 1.00 24.20 14 GLU A CA 8
ATOM 7455 C C . GLU A 1 14 ? 2.133 -5.814 1.305 1.00 1.25 14 GLU A C 8
ATOM 7456 O O . GLU A 1 14 ? 1.682 -6.698 2.032 1.00 32.24 14 GLU A O 8
ATOM 7468 N N . GLN A 1 15 ? 2.997 -6.053 0.324 1.00 2.13 15 GLN A N 8
ATOM 7469 C CA . GLN A 1 15 ? 3.475 -7.401 0.039 1.00 13.22 15 GLN A CA 8
ATOM 7470 C C . GLN A 1 15 ? 4.278 -7.953 1.212 1.00 61.10 15 GLN A C 8
ATOM 7471 O O . GLN A 1 15 ? 4.775 -7.198 2.049 1.00 53.34 15 GLN A O 8
ATOM 7485 N N . LEU A 1 16 ? 4.402 -9.275 1.268 1.00 52.44 16 LEU A N 8
ATOM 7486 C CA . LEU A 1 16 ? 5.145 -9.929 2.339 1.00 42.03 16 LEU A CA 8
ATOM 7487 C C . LEU A 1 16 ? 5.691 -11.277 1.878 1.00 45.51 16 LEU A C 8
ATOM 7488 O O . LEU A 1 16 ? 4.946 -12.247 1.744 1.00 54.34 16 LEU A O 8
ATOM 7504 N N . ARG A 1 17 ? 6.998 -11.329 1.639 1.00 32.34 17 ARG A N 8
ATOM 7505 C CA . ARG A 1 17 ? 7.644 -12.558 1.195 1.00 62.12 17 ARG A CA 8
ATOM 7506 C C . ARG A 1 17 ? 7.365 -13.701 2.166 1.00 73.51 17 ARG A C 8
ATOM 7507 O O . ARG A 1 17 ? 7.781 -13.661 3.323 1.00 2.41 17 ARG A O 8
ATOM 7528 N N . GLN A 1 18 ? 6.657 -14.719 1.686 1.00 50.01 18 GLN A N 8
ATOM 7529 C CA . GLN A 1 18 ? 6.321 -15.872 2.512 1.00 21.43 18 GLN A CA 8
ATOM 7530 C C . GLN A 1 18 ? 6.856 -17.160 1.893 1.00 13.34 18 GLN A C 8
ATOM 7531 O O . GLN A 1 18 ? 7.099 -17.225 0.689 1.00 74.23 18 GLN A O 8
ATOM 7545 N N . GLN A 1 19 ? 7.037 -18.180 2.726 1.00 53.03 19 GLN A N 8
ATOM 7546 C CA . GLN A 1 19 ? 7.544 -19.465 2.259 1.00 32.02 19 GLN A CA 8
ATOM 7547 C C . GLN A 1 19 ? 6.683 -20.611 2.780 1.00 25.44 19 GLN A C 8
ATOM 7548 O O . GLN A 1 19 ? 6.217 -20.583 3.918 1.00 12.13 19 GLN A O 8
ATOM 7562 N N . GLY A 1 20 ? 6.477 -21.620 1.939 1.00 23.21 20 GLY A N 8
ATOM 7563 C CA . GLY A 1 20 ? 5.673 -22.762 2.333 1.00 32.00 20 GLY A CA 8
ATOM 7564 C C . GLY A 1 20 ? 6.100 -24.040 1.638 1.00 2.34 20 GLY A C 8
ATOM 7565 O O . GLY A 1 20 ? 6.607 -24.006 0.517 1.00 62.55 20 GLY A O 8
ATOM 7569 N N . THR A 1 21 ? 5.897 -25.171 2.306 1.00 23.24 21 THR A N 8
ATOM 7570 C CA . THR A 1 21 ? 6.268 -26.465 1.748 1.00 73.41 21 THR A CA 8
ATOM 7571 C C . THR A 1 21 ? 5.053 -27.183 1.170 1.00 42.54 21 THR A C 8
ATOM 7572 O O . THR A 1 21 ? 3.921 -26.950 1.595 1.00 45.24 21 THR A O 8
ATOM 7583 N N . VAL A 1 22 ? 5.295 -28.057 0.198 1.00 41.43 22 VAL A N 8
ATOM 7584 C CA . VAL A 1 22 ? 4.221 -28.810 -0.438 1.00 13.20 22 VAL A CA 8
ATOM 7585 C C . VAL A 1 22 ? 3.867 -30.052 0.371 1.00 21.44 22 VAL A C 8
ATOM 7586 O O . VAL A 1 22 ? 2.779 -30.611 0.229 1.00 1.13 22 VAL A O 8
ATOM 7599 N N . LYS A 1 23 ? 4.793 -30.481 1.222 1.00 4.00 23 LYS A N 8
ATOM 7600 C CA . LYS A 1 23 ? 4.581 -31.657 2.057 1.00 34.11 23 LYS A CA 8
ATOM 7601 C C . LYS A 1 23 ? 3.268 -31.548 2.826 1.00 32.01 23 LYS A C 8
ATOM 7602 O O . LYS A 1 23 ? 2.631 -32.556 3.132 1.00 64.40 23 LYS A O 8
ATOM 7621 N N . TRP A 1 24 ? 2.868 -30.319 3.134 1.00 63.52 24 TRP A N 8
ATOM 7622 C CA . TRP A 1 24 ? 1.630 -30.080 3.866 1.00 51.50 24 TRP A CA 8
ATOM 7623 C C . TRP A 1 24 ? 0.591 -29.410 2.973 1.00 12.14 24 TRP A C 8
ATOM 7624 O O . TRP A 1 24 ? -0.219 -28.608 3.440 1.00 24.22 24 TRP A O 8
ATOM 7645 N N . PHE A 1 25 ? 0.618 -29.744 1.687 1.00 4.34 25 PHE A N 8
ATOM 7646 C CA . PHE A 1 25 ? -0.321 -29.173 0.729 1.00 34.52 25 PHE A CA 8
ATOM 7647 C C . PHE A 1 25 ? -1.289 -30.237 0.218 1.00 14.42 25 PHE A C 8
ATOM 7648 O O . PHE A 1 25 ? -0.909 -31.388 0.009 1.00 54.32 25 PHE A O 8
ATOM 7665 N N . ASN A 1 26 ? -2.543 -29.841 0.020 1.00 22.15 26 ASN A N 8
ATOM 7666 C CA . ASN A 1 26 ? -3.566 -30.759 -0.465 1.00 35.52 26 ASN A CA 8
ATOM 7667 C C . ASN A 1 26 ? -4.300 -30.171 -1.667 1.00 24.25 26 ASN A C 8
ATOM 7668 O O . ASN A 1 26 ? -5.311 -29.486 -1.515 1.00 65.02 26 ASN A O 8
ATOM 7679 N N . ALA A 1 27 ? -3.783 -30.444 -2.860 1.00 24.40 27 ALA A N 8
ATOM 7680 C CA . ALA A 1 27 ? -4.389 -29.945 -4.088 1.00 11.13 27 ALA A CA 8
ATOM 7681 C C . ALA A 1 27 ? -5.744 -30.600 -4.337 1.00 4.42 27 ALA A C 8
ATOM 7682 O O . ALA A 1 27 ? -6.727 -29.922 -4.639 1.00 64.24 27 ALA A O 8
ATOM 7689 N N . THR A 1 28 ? -5.789 -31.922 -4.208 1.00 72.13 28 THR A N 8
ATOM 7690 C CA . THR A 1 28 ? -7.023 -32.669 -4.421 1.00 43.53 28 THR A CA 8
ATOM 7691 C C . THR A 1 28 ? -8.167 -32.086 -3.599 1.00 24.50 28 THR A C 8
ATOM 7692 O O . THR A 1 28 ? -9.260 -31.853 -4.115 1.00 31.55 28 THR A O 8
ATOM 7703 N N . LYS A 1 29 ? -7.908 -31.853 -2.317 1.00 0.52 29 LYS A N 8
ATOM 7704 C CA . LYS A 1 29 ? -8.915 -31.295 -1.422 1.00 33.21 29 LYS A CA 8
ATOM 7705 C C . LYS A 1 29 ? -9.178 -29.828 -1.745 1.00 53.03 29 LYS A C 8
ATOM 7706 O O . LYS A 1 29 ? -10.267 -29.312 -1.494 1.00 24.33 29 LYS A O 8
ATOM 7725 N N . GLY A 1 30 ? -8.174 -29.161 -2.306 1.00 52.31 30 GLY A N 8
ATOM 7726 C CA . GLY A 1 30 ? -8.318 -27.760 -2.656 1.00 12.31 30 GLY A CA 8
ATOM 7727 C C . GLY A 1 30 ? -8.004 -26.837 -1.495 1.00 33.01 30 GLY A C 8
ATOM 7728 O O . GLY A 1 30 ? -8.440 -25.686 -1.472 1.00 40.30 30 GLY A O 8
ATOM 7732 N N . PHE A 1 31 ? -7.247 -27.343 -0.527 1.00 34.01 31 PHE A N 8
ATOM 7733 C CA . PHE A 1 31 ? -6.878 -26.557 0.644 1.00 22.15 31 PHE A CA 8
ATOM 7734 C C . PHE A 1 31 ? -5.559 -27.048 1.235 1.00 40.23 31 PHE A C 8
ATOM 7735 O O . PHE A 1 31 ? -5.472 -28.163 1.747 1.00 52.11 31 PHE A O 8
ATOM 7752 N N . GLY A 1 32 ? -4.533 -26.205 1.158 1.00 71.31 32 GLY A N 8
ATOM 7753 C CA . GLY A 1 32 ? -3.232 -26.571 1.687 1.00 11.51 32 GLY A CA 8
ATOM 7754 C C . GLY A 1 32 ? -2.854 -25.756 2.908 1.00 25.13 32 GLY A C 8
ATOM 7755 O O . GLY A 1 32 ? -3.719 -25.200 3.585 1.00 44.41 32 GLY A O 8
ATOM 7759 N N . PHE A 1 33 ? -1.557 -25.687 3.193 1.00 53.33 33 PHE A N 8
ATOM 7760 C CA . PHE A 1 33 ? -1.066 -24.937 4.343 1.00 50.54 33 PHE A CA 8
ATOM 7761 C C . PHE A 1 33 ? 0.357 -24.441 4.101 1.00 30.33 33 PHE A C 8
ATOM 7762 O O . PHE A 1 33 ? 1.147 -25.098 3.423 1.00 23.21 33 PHE A O 8
ATOM 7779 N N . ILE A 1 34 ? 0.675 -23.279 4.661 1.00 41.24 34 ILE A N 8
ATOM 7780 C CA . ILE A 1 34 ? 2.002 -22.696 4.507 1.00 1.50 34 ILE A CA 8
ATOM 7781 C C . ILE A 1 34 ? 2.725 -22.613 5.847 1.00 13.43 34 ILE A C 8
ATOM 7782 O O . ILE A 1 34 ? 2.215 -22.031 6.806 1.00 70.12 34 ILE A O 8
ATOM 7798 N N . THR A 1 35 ? 3.917 -23.197 5.908 1.00 63.13 35 THR A N 8
ATOM 7799 C CA . THR A 1 35 ? 4.711 -23.189 7.130 1.00 62.22 35 THR A CA 8
ATOM 7800 C C . THR A 1 35 ? 5.982 -22.365 6.955 1.00 73.22 35 THR A C 8
ATOM 7801 O O . THR A 1 35 ? 7.084 -22.899 6.825 1.00 13.15 35 THR A O 8
ATOM 7812 N N . PRO A 1 36 ? 5.828 -21.033 6.951 1.00 50.22 36 PRO A N 8
ATOM 7813 C CA . PRO A 1 36 ? 6.953 -20.107 6.794 1.00 43.54 36 PRO A CA 8
ATOM 7814 C C . PRO A 1 36 ? 7.870 -20.095 8.012 1.00 34.44 36 PRO A C 8
ATOM 7815 O O . PRO A 1 36 ? 7.423 -19.862 9.135 1.00 40.13 36 PRO A O 8
ATOM 7826 N N . GLY A 1 37 ? 9.155 -20.349 7.784 1.00 74.14 37 GLY A N 8
ATOM 7827 C CA . GLY A 1 37 ? 10.113 -20.363 8.873 1.00 44.11 37 GLY A CA 8
ATOM 7828 C C . GLY A 1 37 ? 10.662 -21.750 9.145 1.00 43.55 37 GLY A C 8
ATOM 7829 O O . GLY A 1 37 ? 11.773 -21.897 9.652 1.00 43.41 37 GLY A O 8
ATOM 7833 N N . GLY A 1 38 ? 9.880 -22.771 8.807 1.00 3.32 38 GLY A N 8
ATOM 7834 C CA . GLY A 1 38 ? 10.311 -24.139 9.027 1.00 11.00 38 GLY A CA 8
ATOM 7835 C C . GLY A 1 38 ? 10.150 -24.573 10.470 1.00 14.25 38 GLY A C 8
ATOM 7836 O O . GLY A 1 38 ? 10.789 -25.525 10.915 1.00 71.20 38 GLY A O 8
ATOM 7840 N N . GLY A 1 39 ? 9.293 -23.870 11.206 1.00 72.42 39 GLY A N 8
ATOM 7841 C CA . GLY A 1 39 ? 9.066 -24.202 12.600 1.00 24.33 39 GLY A CA 8
ATOM 7842 C C . GLY A 1 39 ? 8.284 -23.130 13.332 1.00 42.40 39 GLY A C 8
ATOM 7843 O O . GLY A 1 39 ? 8.852 -22.348 14.093 1.00 0.24 39 GLY A O 8
ATOM 7847 N N . GLY A 1 40 ? 6.976 -23.091 13.099 1.00 15.14 40 GLY A N 8
ATOM 7848 C CA . GLY A 1 40 ? 6.136 -22.101 13.748 1.00 12.03 40 GLY A CA 8
ATOM 7849 C C . GLY A 1 40 ? 4.659 -22.355 13.522 1.00 72.43 40 GLY A C 8
ATOM 7850 O O . GLY A 1 40 ? 4.209 -23.500 13.548 1.00 62.54 40 GLY A O 8
ATOM 7854 N N . GLU A 1 41 ? 3.902 -21.285 13.301 1.00 45.34 41 GLU A N 8
ATOM 7855 C CA . GLU A 1 41 ? 2.467 -21.399 13.071 1.00 11.43 41 GLU A CA 8
ATOM 7856 C C . GLU A 1 41 ? 2.150 -21.360 11.579 1.00 35.32 41 GLU A C 8
ATOM 7857 O O . GLU A 1 41 ? 2.556 -20.439 10.871 1.00 60.13 41 GLU A O 8
ATOM 7869 N N . ASP A 1 42 ? 1.421 -22.367 11.109 1.00 25.24 42 ASP A N 8
ATOM 7870 C CA . ASP A 1 42 ? 1.048 -22.450 9.702 1.00 45.50 42 ASP A CA 8
ATOM 7871 C C . ASP A 1 42 ? -0.251 -21.695 9.439 1.00 31.02 42 ASP A C 8
ATOM 7872 O O . ASP A 1 42 ? -1.103 -21.578 10.321 1.00 31.41 42 ASP A O 8
ATOM 7881 N N . LEU A 1 43 ? -0.396 -21.183 8.222 1.00 72.41 43 LEU A N 8
ATOM 7882 C CA . LEU A 1 43 ? -1.592 -20.439 7.843 1.00 41.45 43 LEU A CA 8
ATOM 7883 C C . LEU A 1 43 ? -2.409 -21.209 6.810 1.00 21.24 43 LEU A C 8
ATOM 7884 O O . LEU A 1 43 ? -1.920 -22.161 6.201 1.00 32.25 43 LEU A O 8
ATOM 7900 N N . PHE A 1 44 ? -3.655 -20.790 6.617 1.00 30.00 44 PHE A N 8
ATOM 7901 C CA . PHE A 1 44 ? -4.540 -21.440 5.657 1.00 0.13 44 PHE A CA 8
ATOM 7902 C C . PHE A 1 44 ? -4.368 -20.839 4.265 1.00 13.44 44 PHE A C 8
ATOM 7903 O O . PHE A 1 44 ? -4.212 -19.627 4.115 1.00 2.23 44 PHE A O 8
ATOM 7920 N N . VAL A 1 45 ? -4.398 -21.695 3.249 1.00 32.34 45 VAL A N 8
ATOM 7921 C CA . VAL A 1 45 ? -4.247 -21.250 1.869 1.00 24.14 45 VAL A CA 8
ATOM 7922 C C . VAL A 1 45 ? -5.206 -21.990 0.945 1.00 71.55 45 VAL A C 8
ATOM 7923 O O . VAL A 1 45 ? -5.309 -23.217 0.992 1.00 42.25 45 VAL A O 8
ATOM 7936 N N . HIS A 1 46 ? -5.908 -21.238 0.103 1.00 44.40 46 HIS A N 8
ATOM 7937 C CA . HIS A 1 46 ? -6.859 -21.823 -0.835 1.00 11.21 46 HIS A CA 8
ATOM 7938 C C . HIS A 1 46 ? -6.499 -21.458 -2.272 1.00 74.31 46 HIS A C 8
ATOM 7939 O O . HIS A 1 46 ? -6.394 -20.281 -2.615 1.00 62.22 46 HIS A O 8
ATOM 7953 N N . GLN A 1 47 ? -6.312 -22.476 -3.106 1.00 40.14 47 GLN A N 8
ATOM 7954 C CA . GLN A 1 47 ? -5.963 -22.261 -4.506 1.00 24.53 47 GLN A CA 8
ATOM 7955 C C . GLN A 1 47 ? -6.940 -21.297 -5.169 1.00 73.33 47 GLN A C 8
ATOM 7956 O O . GLN A 1 47 ? -8.068 -21.667 -5.497 1.00 74.11 47 GLN A O 8
ATOM 7970 N N . THR A 1 48 ? -6.501 -20.058 -5.365 1.00 0.10 48 THR A N 8
ATOM 7971 C CA . THR A 1 48 ? -7.337 -19.040 -5.988 1.00 14.10 48 THR A CA 8
ATOM 7972 C C . THR A 1 48 ? -6.821 -18.678 -7.376 1.00 12.01 48 THR A C 8
ATOM 7973 O O . THR A 1 48 ? -7.581 -18.649 -8.343 1.00 11.22 48 THR A O 8
ATOM 7984 N N . ASN A 1 49 ? -5.524 -18.403 -7.467 1.00 21.34 49 ASN A N 8
ATOM 7985 C CA . ASN A 1 49 ? -4.906 -18.043 -8.738 1.00 30.14 49 ASN A CA 8
ATOM 7986 C C . ASN A 1 49 ? -3.658 -18.883 -8.993 1.00 1.42 49 ASN A C 8
ATOM 7987 O O . ASN A 1 49 ? -2.747 -18.458 -9.705 1.00 74.41 49 ASN A O 8
ATOM 7998 N N . ILE A 1 50 ? -3.624 -20.075 -8.407 1.00 44.23 50 ILE A N 8
ATOM 7999 C CA . ILE A 1 50 ? -2.488 -20.974 -8.573 1.00 35.23 50 ILE A CA 8
ATOM 8000 C C . ILE A 1 50 ? -2.764 -22.015 -9.653 1.00 14.32 50 ILE A C 8
ATOM 8001 O O . ILE A 1 50 ? -3.198 -23.128 -9.360 1.00 20.01 50 ILE A O 8
ATOM 8017 N N . ASN A 1 51 ? -2.508 -21.644 -10.903 1.00 52.11 51 ASN A N 8
ATOM 8018 C CA . ASN A 1 51 ? -2.728 -22.546 -12.028 1.00 3.10 51 ASN A CA 8
ATOM 8019 C C . ASN A 1 51 ? -1.652 -22.358 -13.094 1.00 32.23 51 ASN A C 8
ATOM 8020 O O . ASN A 1 51 ? -1.095 -21.271 -13.243 1.00 2.10 51 ASN A O 8
ATOM 8031 N N . SER A 1 52 ? -1.366 -23.425 -13.833 1.00 34.43 52 SER A N 8
ATOM 8032 C CA . SER A 1 52 ? -0.356 -23.380 -14.883 1.00 4.33 52 SER A CA 8
ATOM 8033 C C . SER A 1 52 ? -0.994 -23.547 -16.258 1.00 64.25 52 SER A C 8
ATOM 8034 O O . SER A 1 52 ? -2.170 -23.892 -16.371 1.00 5.43 52 SER A O 8
ATOM 8042 N N . GLU A 1 53 ? -0.208 -23.301 -17.302 1.00 41.42 53 GLU A N 8
ATOM 8043 C CA . GLU A 1 53 ? -0.696 -23.423 -18.671 1.00 31.23 53 GLU A CA 8
ATOM 8044 C C . GLU A 1 53 ? -0.688 -24.881 -19.123 1.00 11.32 53 GLU A C 8
ATOM 8045 O O . GLU A 1 53 ? -1.549 -25.309 -19.891 1.00 2.45 53 GLU A O 8
ATOM 8057 N N . GLY A 1 54 ? 0.292 -25.639 -18.640 1.00 43.54 54 GLY A N 8
ATOM 8058 C CA . GLY A 1 54 ? 0.395 -27.039 -19.006 1.00 24.23 54 GLY A CA 8
ATOM 8059 C C . GLY A 1 54 ? -0.137 -27.961 -17.926 1.00 54.44 54 GLY A C 8
ATOM 8060 O O . GLY A 1 54 ? -1.347 -28.048 -17.716 1.00 74.12 54 GLY A O 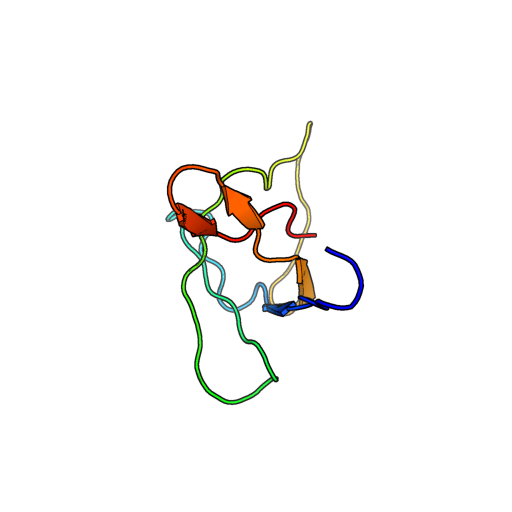8
ATOM 8064 N N . PHE A 1 55 ? 0.767 -28.652 -17.241 1.00 4.41 55 PHE A N 8
ATOM 8065 C CA . PHE A 1 55 ? 0.382 -29.574 -16.179 1.00 55.40 55 PHE A CA 8
ATOM 8066 C C . PHE A 1 55 ? 1.064 -29.206 -14.865 1.00 23.11 55 PHE A C 8
ATOM 8067 O O . PHE A 1 55 ? 1.817 -28.235 -14.795 1.00 4.32 55 PHE A O 8
ATOM 8084 N N . ARG A 1 56 ? 0.795 -29.989 -13.826 1.00 32.43 56 ARG A N 8
ATOM 8085 C CA . ARG A 1 56 ? 1.381 -29.746 -12.513 1.00 60.12 56 ARG A CA 8
ATOM 8086 C C . ARG A 1 56 ? 2.338 -30.871 -12.128 1.00 54.20 56 ARG A C 8
ATOM 8087 O O . ARG A 1 56 ? 1.930 -32.023 -11.980 1.00 14.33 56 ARG A O 8
ATOM 8108 N N . SER A 1 57 ? 3.612 -30.528 -11.968 1.00 71.22 57 SER A N 8
ATOM 8109 C CA . SER A 1 57 ? 4.627 -31.510 -11.605 1.00 4.53 57 SER A CA 8
ATOM 8110 C C . SER A 1 57 ? 5.467 -31.013 -10.432 1.00 24.02 57 SER A C 8
ATOM 8111 O O . SER A 1 57 ? 6.534 -30.427 -10.621 1.00 42.00 57 SER A O 8
ATOM 8119 N N . LEU A 1 58 ? 4.979 -31.252 -9.220 1.00 12.52 58 LEU A N 8
ATOM 8120 C CA . LEU A 1 58 ? 5.683 -30.829 -8.014 1.00 63.32 58 LEU A CA 8
ATOM 8121 C C . LEU A 1 58 ? 5.789 -31.977 -7.015 1.00 13.11 58 LEU A C 8
ATOM 8122 O O . LEU A 1 58 ? 4.940 -32.869 -6.987 1.00 43.40 58 LEU A O 8
ATOM 8138 N N . ARG A 1 59 ? 6.834 -31.946 -6.195 1.00 21.51 59 ARG A N 8
ATOM 8139 C CA . ARG A 1 59 ? 7.050 -32.984 -5.193 1.00 53.51 59 ARG A CA 8
ATOM 8140 C C . ARG A 1 59 ? 6.917 -32.414 -3.784 1.00 4.13 59 ARG A C 8
ATOM 8141 O O . ARG A 1 59 ? 7.062 -31.210 -3.575 1.00 51.10 59 ARG A O 8
ATOM 8162 N N . GLU A 1 60 ? 6.641 -33.288 -2.821 1.00 64.20 60 GLU A N 8
ATOM 8163 C CA . GLU A 1 60 ? 6.488 -32.871 -1.432 1.00 64.12 60 GLU A CA 8
ATOM 8164 C C . GLU A 1 60 ? 7.814 -32.373 -0.865 1.00 4.35 60 GLU A C 8
ATOM 8165 O O . GLU A 1 60 ? 8.864 -32.974 -1.089 1.00 74.52 60 GLU A O 8
ATOM 8177 N N . GLY A 1 61 ? 7.758 -31.267 -0.127 1.00 70.55 61 GLY A N 8
ATOM 8178 C CA . GLY A 1 61 ? 8.960 -30.706 0.460 1.00 0.25 61 GLY A CA 8
ATOM 8179 C C . GLY A 1 61 ? 9.458 -29.488 -0.291 1.00 44.53 61 GLY A C 8
ATOM 8180 O O . GLY A 1 61 ? 10.223 -28.688 0.248 1.00 62.34 61 GLY A O 8
ATOM 8184 N N . GLU A 1 62 ? 9.025 -29.346 -1.540 1.00 63.52 62 GLU A N 8
ATOM 8185 C CA . GLU A 1 62 ? 9.435 -28.218 -2.367 1.00 42.33 62 GLU A CA 8
ATOM 8186 C C . GLU A 1 62 ? 8.892 -26.907 -1.806 1.00 40.44 62 GLU A C 8
ATOM 8187 O O . GLU A 1 62 ? 7.691 -26.767 -1.578 1.00 15.42 62 GLU A O 8
ATOM 8199 N N . VAL A 1 63 ? 9.787 -25.948 -1.586 1.00 75.23 63 VAL A N 8
ATOM 8200 C CA . VAL A 1 63 ? 9.398 -24.648 -1.053 1.00 23.12 63 VAL A CA 8
ATOM 8201 C C . VAL A 1 63 ? 8.802 -23.763 -2.142 1.00 30.15 63 VAL A C 8
ATOM 8202 O O . VAL A 1 63 ? 9.283 -23.745 -3.275 1.00 32.03 63 VAL A O 8
ATOM 8215 N N . VAL A 1 64 ? 7.751 -23.029 -1.790 1.00 42.31 64 VAL A N 8
ATOM 8216 C CA . VAL A 1 64 ? 7.089 -22.139 -2.737 1.00 21.23 64 VAL A CA 8
ATOM 8217 C C . VAL A 1 64 ? 7.228 -20.682 -2.311 1.00 41.10 64 VAL A C 8
ATOM 8218 O O . VAL A 1 64 ? 7.624 -20.390 -1.183 1.00 34.10 64 VAL A O 8
ATOM 8231 N N . GLU A 1 65 ? 6.900 -19.771 -3.222 1.00 15.02 65 GLU A N 8
ATOM 8232 C CA . GLU A 1 65 ? 6.988 -18.343 -2.940 1.00 23.12 65 GLU A CA 8
ATOM 8233 C C . GLU A 1 65 ? 5.722 -17.620 -3.389 1.00 41.14 65 GLU A C 8
ATOM 8234 O O . GLU A 1 65 ? 5.145 -17.943 -4.428 1.00 40.40 65 GLU A O 8
ATOM 8246 N N . PHE A 1 66 ? 5.295 -16.640 -2.599 1.00 61.44 66 PHE A N 8
ATOM 8247 C CA . PHE A 1 66 ? 4.096 -15.872 -2.914 1.00 45.22 66 PHE A CA 8
ATOM 8248 C C . PHE A 1 66 ? 4.031 -14.599 -2.076 1.00 11.43 66 PHE A C 8
ATOM 8249 O O . PHE A 1 66 ? 4.706 -14.482 -1.054 1.00 11.55 66 PHE A O 8
ATOM 8266 N N . GLU A 1 67 ? 3.213 -13.648 -2.517 1.00 44.20 67 GLU A N 8
ATOM 8267 C CA . GLU A 1 67 ? 3.061 -12.383 -1.808 1.00 52.20 67 GLU A CA 8
ATOM 8268 C C . GLU A 1 67 ? 1.598 -12.131 -1.453 1.00 22.00 67 GLU A C 8
ATOM 8269 O O . GLU A 1 67 ? 0.696 -12.443 -2.231 1.00 23.24 67 GLU A O 8
ATOM 8281 N N . VAL A 1 68 ? 1.371 -11.565 -0.272 1.00 40.51 68 VAL A N 8
ATOM 8282 C CA . VAL A 1 68 ? 0.019 -11.270 0.187 1.00 11.11 68 VAL A CA 8
ATOM 8283 C C . VAL A 1 68 ? -0.566 -10.075 -0.557 1.00 1.30 68 VAL A C 8
ATOM 8284 O O . VAL A 1 68 ? 0.091 -9.046 -0.712 1.00 2.03 68 VAL A O 8
ATOM 8297 N N . GLU A 1 69 ? -1.806 -10.219 -1.015 1.00 45.42 69 GLU A N 8
ATOM 8298 C CA . GLU A 1 69 ? -2.479 -9.150 -1.744 1.00 3.22 69 GLU A CA 8
ATOM 8299 C C . GLU A 1 69 ? -3.649 -8.594 -0.937 1.00 22.51 69 GLU A C 8
ATOM 8300 O O . GLU A 1 69 ? -4.367 -9.340 -0.271 1.00 42.02 69 GLU A O 8
ATOM 8312 N N . ALA A 1 70 ? -3.833 -7.280 -1.001 1.00 54.14 70 ALA A N 8
ATOM 8313 C CA . ALA A 1 70 ? -4.916 -6.624 -0.279 1.00 31.23 70 ALA A CA 8
ATOM 8314 C C . ALA A 1 70 ? -6.076 -6.291 -1.211 1.00 62.11 70 ALA A C 8
ATOM 8315 O O . ALA A 1 70 ? -5.890 -5.647 -2.243 1.00 33.22 70 ALA A O 8
ATOM 8322 N N . GLY A 1 71 ? -7.273 -6.735 -0.841 1.00 73.10 71 GLY A N 8
ATOM 8323 C CA . GLY A 1 71 ? -8.445 -6.475 -1.656 1.00 54.21 71 GLY A CA 8
ATOM 8324 C C . GLY A 1 71 ? -9.194 -5.233 -1.215 1.00 13.10 71 GLY A C 8
ATOM 8325 O O . GLY A 1 71 ? -8.839 -4.585 -0.230 1.00 41.34 71 GLY A O 8
ATOM 8329 N N . PRO A 1 72 ? -10.257 -4.884 -1.955 1.00 41.32 72 PRO A N 8
ATOM 8330 C CA . PRO A 1 72 ? -11.079 -3.708 -1.655 1.00 12.05 72 PRO A CA 8
ATOM 8331 C C . PRO A 1 72 ? -11.901 -3.885 -0.382 1.00 64.11 72 PRO A C 8
ATOM 8332 O O . PRO A 1 72 ? -12.363 -2.910 0.210 1.00 12.02 72 PRO A O 8
ATOM 8343 N N . ASP A 1 73 ? -12.078 -5.134 0.033 1.00 25.51 73 ASP A N 8
ATOM 8344 C CA . ASP A 1 73 ? -12.842 -5.439 1.237 1.00 72.11 73 ASP A CA 8
ATOM 8345 C C . ASP A 1 73 ? -12.031 -5.125 2.490 1.00 1.10 73 ASP A C 8
ATOM 8346 O O . ASP A 1 73 ? -12.590 -4.869 3.556 1.00 62.03 73 ASP A O 8
ATOM 8355 N N . GLY A 1 74 ? -10.708 -5.147 2.354 1.00 74.30 74 GLY A N 8
ATOM 8356 C CA . GLY A 1 74 ? -9.842 -4.864 3.483 1.00 24.40 74 GLY A CA 8
ATOM 8357 C C . GLY A 1 74 ? -9.066 -6.084 3.939 1.00 60.45 74 GLY A C 8
ATOM 8358 O O . GLY A 1 74 ? -8.048 -5.962 4.620 1.00 60.30 74 GLY A O 8
ATOM 8362 N N . ARG A 1 75 ? -9.548 -7.265 3.563 1.00 14.51 75 ARG A N 8
ATOM 8363 C CA . ARG A 1 75 ? -8.895 -8.512 3.940 1.00 22.00 75 ARG A CA 8
ATOM 8364 C C . ARG A 1 75 ? -7.722 -8.813 3.012 1.00 61.43 75 ARG A C 8
ATOM 8365 O O . ARG A 1 75 ? -7.639 -8.279 1.906 1.00 11.41 75 ARG A O 8
ATOM 8386 N N . SER A 1 76 ? -6.817 -9.673 3.470 1.00 51.25 76 SER A N 8
ATOM 8387 C CA . SER A 1 76 ? -5.647 -10.042 2.682 1.00 25.03 76 SER A CA 8
ATOM 8388 C C . SER A 1 76 ? -5.661 -11.532 2.353 1.00 11.32 76 SER A C 8
ATOM 8389 O O . SER A 1 76 ? -6.191 -12.343 3.113 1.00 55.42 76 SER A O 8
ATOM 8397 N N . LYS A 1 77 ? -5.075 -11.885 1.215 1.00 65.34 77 LYS A N 8
ATOM 8398 C CA . LYS A 1 77 ? -5.017 -13.277 0.783 1.00 54.33 77 LYS A CA 8
ATOM 8399 C C . LYS A 1 77 ? -3.795 -13.524 -0.096 1.00 31.14 77 LYS A C 8
ATOM 8400 O O . LYS A 1 77 ? -3.435 -12.688 -0.924 1.00 21.22 77 LYS A O 8
ATOM 8419 N N . ALA A 1 78 ? -3.162 -14.678 0.090 1.00 12.23 78 ALA A N 8
ATOM 8420 C CA . ALA A 1 78 ? -1.983 -15.036 -0.688 1.00 22.13 78 ALA A CA 8
ATOM 8421 C C . ALA A 1 78 ? -2.375 -15.661 -2.022 1.00 64.42 78 ALA A C 8
ATOM 8422 O O . ALA A 1 78 ? -3.294 -16.477 -2.091 1.00 52.11 78 ALA A O 8
ATOM 8429 N N . VAL A 1 79 ? -1.671 -15.273 -3.081 1.00 73.45 79 VAL A N 8
ATOM 8430 C CA . VAL A 1 79 ? -1.946 -15.796 -4.415 1.00 24.45 79 VAL A CA 8
ATOM 8431 C C . VAL A 1 79 ? -0.681 -15.824 -5.265 1.00 44.10 79 VAL A C 8
ATOM 8432 O O . VAL A 1 79 ? 0.374 -15.354 -4.842 1.00 3.52 79 VAL A O 8
ATOM 8445 N N . ASN A 1 80 ? -0.795 -16.378 -6.468 1.00 23.24 80 ASN A N 8
ATOM 8446 C CA . ASN A 1 80 ? 0.340 -16.467 -7.379 1.00 25.31 80 ASN A CA 8
ATOM 8447 C C . ASN A 1 80 ? 1.495 -17.230 -6.736 1.00 43.53 80 ASN A C 8
ATOM 8448 O O . ASN A 1 80 ? 2.632 -16.757 -6.718 1.00 51.33 80 ASN A O 8
ATOM 8459 N N . VAL A 1 81 ? 1.196 -18.413 -6.210 1.00 0.13 81 VAL A N 8
ATOM 8460 C CA . VAL A 1 81 ? 2.209 -19.242 -5.568 1.00 32.15 81 VAL A CA 8
ATOM 8461 C C . VAL A 1 81 ? 2.957 -20.088 -6.592 1.00 2.41 81 VAL A C 8
ATOM 8462 O O . VAL A 1 81 ? 2.368 -20.934 -7.265 1.00 51.34 81 VAL A O 8
ATOM 8475 N N . THR A 1 82 ? 4.261 -19.854 -6.705 1.00 21.01 82 THR A N 8
ATOM 8476 C CA . THR A 1 82 ? 5.091 -20.593 -7.648 1.00 21.35 82 THR A CA 8
ATOM 8477 C C . THR A 1 82 ? 4.573 -20.442 -9.073 1.00 53.30 82 THR A C 8
ATOM 8478 O O . THR A 1 82 ? 4.697 -21.354 -9.890 1.00 70.51 82 THR A O 8
ATOM 8489 N N . GLY A 1 11 ? 8.010 2.224 -3.621 1.00 52.02 11 GLY A N 9
ATOM 8490 C CA . GLY A 1 11 ? 7.879 2.419 -2.189 1.00 55.11 11 GLY A CA 9
ATOM 8491 C C . GLY A 1 11 ? 8.563 1.328 -1.390 1.00 43.02 11 GLY A C 9
ATOM 8492 O O . GLY A 1 11 ? 9.365 0.565 -1.929 1.00 1.01 11 GLY A O 9
ATOM 8496 N N . SER A 1 12 ? 8.248 1.254 -0.101 1.00 3.30 12 SER A N 9
ATOM 8497 C CA . SER A 1 12 ? 8.843 0.252 0.775 1.00 22.12 12 SER A CA 9
ATOM 8498 C C . SER A 1 12 ? 8.076 0.156 2.090 1.00 32.43 12 SER A C 9
ATOM 8499 O O . SER A 1 12 ? 7.162 0.938 2.348 1.00 44.52 12 SER A O 9
ATOM 8507 N N . GLY A 1 13 ? 8.455 -0.812 2.920 1.00 54.10 13 GLY A N 9
ATOM 8508 C CA . GLY A 1 13 ? 7.793 -0.994 4.198 1.00 33.25 13 GLY A CA 9
ATOM 8509 C C . GLY A 1 13 ? 6.710 -2.054 4.145 1.00 41.10 13 GLY A C 9
ATOM 8510 O O . GLY A 1 13 ? 6.565 -2.849 5.073 1.00 65.13 13 GLY A O 9
ATOM 8514 N N . GLU A 1 14 ? 5.947 -2.064 3.057 1.00 51.25 14 GLU A N 9
ATOM 8515 C CA . GLU A 1 14 ? 4.870 -3.033 2.888 1.00 3.30 14 GLU A CA 9
ATOM 8516 C C . GLU A 1 14 ? 5.353 -4.252 2.108 1.00 20.21 14 GLU A C 9
ATOM 8517 O O . GLU A 1 14 ? 4.954 -4.467 0.964 1.00 41.12 14 GLU A O 9
ATOM 8529 N N . GLN A 1 15 ? 6.214 -5.046 2.736 1.00 30.33 15 GLN A N 9
ATOM 8530 C CA . GLN A 1 15 ? 6.752 -6.243 2.101 1.00 61.31 15 GLN A CA 9
ATOM 8531 C C . GLN A 1 15 ? 5.992 -7.487 2.550 1.00 1.34 15 GLN A C 9
ATOM 8532 O O . GLN A 1 15 ? 6.083 -7.898 3.708 1.00 62.52 15 GLN A O 9
ATOM 8546 N N . LEU A 1 16 ? 5.242 -8.081 1.629 1.00 41.21 16 LEU A N 9
ATOM 8547 C CA . LEU A 1 16 ? 4.465 -9.278 1.930 1.00 21.23 16 LEU A CA 9
ATOM 8548 C C . LEU A 1 16 ? 5.048 -10.498 1.224 1.00 42.20 16 LEU A C 9
ATOM 8549 O O . LEU A 1 16 ? 4.530 -10.941 0.199 1.00 14.11 16 LEU A O 9
ATOM 8565 N N . ARG A 1 17 ? 6.128 -11.037 1.780 1.00 22.10 17 ARG A N 9
ATOM 8566 C CA . ARG A 1 17 ? 6.781 -12.206 1.204 1.00 62.40 17 ARG A CA 9
ATOM 8567 C C . ARG A 1 17 ? 6.556 -13.439 2.075 1.00 74.15 17 ARG A C 9
ATOM 8568 O O . ARG A 1 17 ? 7.063 -13.521 3.193 1.00 75.31 17 ARG A O 9
ATOM 8589 N N . GLN A 1 18 ? 5.792 -14.394 1.553 1.00 12.32 18 GLN A N 9
ATOM 8590 C CA . GLN A 1 18 ? 5.499 -15.621 2.284 1.00 55.02 18 GLN A CA 9
ATOM 8591 C C . GLN A 1 18 ? 6.046 -16.838 1.546 1.00 42.04 18 GLN A C 9
ATOM 8592 O O . GLN A 1 18 ? 6.256 -16.797 0.334 1.00 75.34 18 GLN A O 9
ATOM 8606 N N . GLN A 1 19 ? 6.276 -17.918 2.285 1.00 62.31 19 GLN A N 9
ATOM 8607 C CA . GLN A 1 19 ? 6.801 -19.146 1.700 1.00 73.44 19 GLN A CA 9
ATOM 8608 C C . GLN A 1 19 ? 6.163 -20.373 2.344 1.00 11.54 19 GLN A C 9
ATOM 8609 O O . GLN A 1 19 ? 5.879 -20.380 3.541 1.00 13.33 19 GLN A O 9
ATOM 8623 N N . GLY A 1 20 ? 5.940 -21.409 1.542 1.00 61.02 20 GLY A N 9
ATOM 8624 C CA . GLY A 1 20 ? 5.337 -22.626 2.052 1.00 32.22 20 GLY A CA 9
ATOM 8625 C C . GLY A 1 20 ? 5.856 -23.868 1.354 1.00 3.55 20 GLY A C 9
ATOM 8626 O O . GLY A 1 20 ? 6.257 -23.814 0.191 1.00 35.20 20 GLY A O 9
ATOM 8630 N N . THR A 1 21 ? 5.853 -24.990 2.067 1.00 75.34 21 THR A N 9
ATOM 8631 C CA . THR A 1 21 ? 6.330 -26.250 1.510 1.00 15.10 21 THR A CA 9
ATOM 8632 C C . THR A 1 21 ? 5.170 -27.104 1.010 1.00 22.34 21 THR A C 9
ATOM 8633 O O . THR A 1 21 ? 4.025 -26.917 1.422 1.00 22.12 21 THR A O 9
ATOM 8644 N N . VAL A 1 22 ? 5.474 -28.044 0.121 1.00 60.03 22 VAL A N 9
ATOM 8645 C CA . VAL A 1 22 ? 4.457 -28.929 -0.434 1.00 71.20 22 VAL A CA 9
ATOM 8646 C C . VAL A 1 22 ? 4.241 -30.146 0.459 1.00 51.21 22 VAL A C 9
ATOM 8647 O O . VAL A 1 22 ? 3.208 -30.811 0.382 1.00 15.23 22 VAL A O 9
ATOM 8660 N N . LYS A 1 23 ? 5.223 -30.432 1.307 1.00 32.01 23 LYS A N 9
ATOM 8661 C CA . LYS A 1 23 ? 5.141 -31.568 2.218 1.00 41.14 23 LYS A CA 9
ATOM 8662 C C . LYS A 1 23 ? 3.845 -31.529 3.021 1.00 61.21 23 LYS A C 9
ATOM 8663 O O . LYS A 1 23 ? 3.315 -32.569 3.412 1.00 23.22 23 LYS A O 9
ATOM 8682 N N . TRP A 1 24 ? 3.340 -30.325 3.262 1.00 53.13 24 TRP A N 9
ATOM 8683 C CA . TRP A 1 24 ? 2.104 -30.152 4.017 1.00 2.13 24 TRP A CA 9
ATOM 8684 C C . TRP A 1 24 ? 0.977 -29.665 3.114 1.00 51.15 24 TRP A C 9
ATOM 8685 O O . TRP A 1 24 ? 0.103 -28.913 3.545 1.00 33.24 24 TRP A O 9
ATOM 8706 N N . PHE A 1 25 ? 1.003 -30.098 1.857 1.00 15.14 25 PHE A N 9
ATOM 8707 C CA . PHE A 1 25 ? -0.018 -29.705 0.892 1.00 3.24 25 PHE A CA 9
ATOM 8708 C C . PHE A 1 25 ? -0.866 -30.904 0.479 1.00 63.04 25 PHE A C 9
ATOM 8709 O O . PHE A 1 25 ? -0.364 -32.021 0.360 1.00 41.12 25 PHE A O 9
ATOM 8726 N N . ASN A 1 26 ? -2.155 -30.663 0.261 1.00 5.02 26 ASN A N 9
ATOM 8727 C CA . ASN A 1 26 ? -3.074 -31.723 -0.138 1.00 45.32 26 ASN A CA 9
ATOM 8728 C C . ASN A 1 26 ? -3.848 -31.327 -1.391 1.00 55.04 26 ASN A C 9
ATOM 8729 O O . ASN A 1 26 ? -4.940 -30.765 -1.307 1.00 31.31 26 ASN A O 9
ATOM 8740 N N . ALA A 1 27 ? -3.276 -31.625 -2.553 1.00 40.22 27 ALA A N 9
ATOM 8741 C CA . ALA A 1 27 ? -3.914 -31.303 -3.824 1.00 4.12 27 ALA A CA 9
ATOM 8742 C C . ALA A 1 27 ? -5.212 -32.083 -3.999 1.00 52.24 27 ALA A C 9
ATOM 8743 O O . ALA A 1 27 ? -6.247 -31.516 -4.354 1.00 25.12 27 ALA A O 9
ATOM 8750 N N . THR A 1 28 ? -5.152 -33.387 -3.750 1.00 71.31 28 THR A N 9
ATOM 8751 C CA . THR A 1 28 ? -6.323 -34.246 -3.883 1.00 5.54 28 THR A CA 9
ATOM 8752 C C . THR A 1 28 ? -7.508 -33.683 -3.106 1.00 44.33 28 THR A C 9
ATOM 8753 O O . THR A 1 28 ? -8.624 -33.613 -3.621 1.00 21.20 28 THR A O 9
ATOM 8764 N N . LYS A 1 29 ? -7.258 -33.281 -1.865 1.00 14.14 29 LYS A N 9
ATOM 8765 C CA . LYS A 1 29 ? -8.304 -32.722 -1.016 1.00 53.45 29 LYS A CA 9
ATOM 8766 C C . LYS A 1 29 ? -8.683 -31.317 -1.474 1.00 44.41 29 LYS A C 9
ATOM 8767 O O . LYS A 1 29 ? -9.808 -30.867 -1.263 1.00 41.52 29 LYS A O 9
ATOM 8786 N N . GLY A 1 30 ? -7.735 -30.629 -2.103 1.00 44.54 30 GLY A N 9
ATOM 8787 C CA . GLY A 1 30 ? -7.989 -29.282 -2.582 1.00 70.31 30 GLY A CA 9
ATOM 8788 C C . GLY A 1 30 ? -7.752 -28.233 -1.514 1.00 52.13 30 GLY A C 9
ATOM 8789 O O . GLY A 1 30 ? -8.259 -27.115 -1.609 1.00 45.44 30 GLY A O 9
ATOM 8793 N N . PHE A 1 31 ? -6.982 -28.593 -0.493 1.00 64.23 31 PHE A N 9
ATOM 8794 C CA . PHE A 1 31 ? -6.681 -27.675 0.599 1.00 42.12 31 PHE A CA 9
ATOM 8795 C C . PHE A 1 31 ? -5.332 -28.005 1.231 1.00 43.21 31 PHE A C 9
ATOM 8796 O O . PHE A 1 31 ? -5.073 -29.147 1.608 1.00 13.11 31 PHE A O 9
ATOM 8813 N N . GLY A 1 32 ? -4.474 -26.995 1.342 1.00 11.24 32 GLY A N 9
ATOM 8814 C CA . GLY A 1 32 ? -3.162 -27.197 1.928 1.00 22.11 32 GLY A CA 9
ATOM 8815 C C . GLY A 1 32 ? -2.857 -26.199 3.027 1.00 14.23 32 GLY A C 9
ATOM 8816 O O . GLY A 1 32 ? -3.768 -25.628 3.628 1.00 75.34 32 GLY A O 9
ATOM 8820 N N . PHE A 1 33 ? -1.573 -25.988 3.294 1.00 43.35 33 PHE A N 9
ATOM 8821 C CA . PHE A 1 33 ? -1.150 -25.053 4.330 1.00 33.23 33 PHE A CA 9
ATOM 8822 C C . PHE A 1 33 ? 0.211 -24.449 3.996 1.00 34.13 33 PHE A C 9
ATOM 8823 O O . PHE A 1 33 ? 0.916 -24.933 3.110 1.00 33.15 33 PHE A O 9
ATOM 8840 N N . ILE A 1 34 ? 0.572 -23.389 4.711 1.00 11.11 34 ILE A N 9
ATOM 8841 C CA . ILE A 1 34 ? 1.848 -22.719 4.491 1.00 14.15 34 ILE A CA 9
ATOM 8842 C C . ILE A 1 34 ? 2.633 -22.592 5.792 1.00 23.42 34 ILE A C 9
ATOM 8843 O O . ILE A 1 34 ? 2.103 -22.149 6.811 1.00 12.51 34 ILE A O 9
ATOM 8859 N N . THR A 1 35 ? 3.903 -22.984 5.751 1.00 61.22 35 THR A N 9
ATOM 8860 C CA . THR A 1 35 ? 4.763 -22.914 6.925 1.00 22.32 35 THR A CA 9
ATOM 8861 C C . THR A 1 35 ? 5.878 -21.893 6.731 1.00 53.34 35 THR A C 9
ATOM 8862 O O . THR A 1 35 ? 7.038 -22.239 6.508 1.00 1.21 35 THR A O 9
ATOM 8873 N N . PRO A 1 36 ? 5.521 -20.603 6.817 1.00 54.35 36 PRO A N 9
ATOM 8874 C CA . PRO A 1 36 ? 6.477 -19.504 6.654 1.00 43.00 36 PRO A CA 9
ATOM 8875 C C . PRO A 1 36 ? 7.457 -19.412 7.819 1.00 44.35 36 PRO A C 9
ATOM 8876 O O . PRO A 1 36 ? 7.091 -19.640 8.970 1.00 20.25 36 PRO A O 9
ATOM 8887 N N . GLY A 1 37 ? 8.706 -19.075 7.510 1.00 1.41 37 GLY A N 9
ATOM 8888 C CA . GLY A 1 37 ? 9.719 -18.958 8.542 1.00 5.33 37 GLY A CA 9
ATOM 8889 C C . GLY A 1 37 ? 10.513 -20.237 8.724 1.00 54.34 37 GLY A C 9
ATOM 8890 O O . GLY A 1 37 ? 11.636 -20.213 9.224 1.00 30.14 37 GLY A O 9
ATOM 8894 N N . GLY A 1 38 ? 9.926 -21.358 8.316 1.00 34.23 38 GLY A N 9
ATOM 8895 C CA . GLY A 1 38 ? 10.599 -22.637 8.447 1.00 74.33 38 GLY A CA 9
ATOM 8896 C C . GLY A 1 38 ? 10.350 -23.289 9.793 1.00 44.52 38 GLY A C 9
ATOM 8897 O O . GLY A 1 38 ? 11.145 -24.109 10.249 1.00 21.22 38 GLY A O 9
ATOM 8901 N N . GLY A 1 39 ? 9.244 -22.920 10.432 1.00 71.42 39 GLY A N 9
ATOM 8902 C CA . GLY A 1 39 ? 8.914 -23.483 11.728 1.00 1.23 39 GLY A CA 9
ATOM 8903 C C . GLY A 1 39 ? 8.321 -22.456 12.672 1.00 52.41 39 GLY A C 9
ATOM 8904 O O . GLY A 1 39 ? 9.047 -21.679 13.291 1.00 33.14 39 GLY A O 9
ATOM 8908 N N . GLY A 1 40 ? 6.996 -22.450 12.781 1.00 54.42 40 GLY A N 9
ATOM 8909 C CA . GLY A 1 40 ? 6.328 -21.504 13.656 1.00 35.31 40 GLY A CA 9
ATOM 8910 C C . GLY A 1 40 ? 4.823 -21.692 13.672 1.00 25.34 40 GLY A C 9
ATOM 8911 O O . GLY A 1 40 ? 4.299 -22.483 14.456 1.00 65.42 40 GLY A O 9
ATOM 8915 N N . GLU A 1 41 ? 4.128 -20.962 12.806 1.00 31.04 41 GLU A N 9
ATOM 8916 C CA . GLU A 1 41 ? 2.675 -21.051 12.727 1.00 34.11 41 GLU A CA 9
ATOM 8917 C C . GLU A 1 41 ? 2.232 -21.495 11.336 1.00 52.02 41 GLU A C 9
ATOM 8918 O O . GLU A 1 41 ? 2.769 -21.038 10.327 1.00 62.34 41 GLU A O 9
ATOM 8930 N N . ASP A 1 42 ? 1.250 -22.388 11.291 1.00 35.11 42 ASP A N 9
ATOM 8931 C CA . ASP A 1 42 ? 0.733 -22.894 10.025 1.00 64.35 42 ASP A CA 9
ATOM 8932 C C . ASP A 1 42 ? -0.603 -22.243 9.683 1.00 11.22 42 ASP A C 9
ATOM 8933 O O . ASP A 1 42 ? -1.523 -22.222 10.502 1.00 72.51 42 ASP A O 9
ATOM 8942 N N . LEU A 1 43 ? -0.703 -21.710 8.470 1.00 31.33 43 LEU A N 9
ATOM 8943 C CA . LEU A 1 43 ? -1.927 -21.056 8.020 1.00 31.52 43 LEU A CA 9
ATOM 8944 C C . LEU A 1 43 ? -2.636 -21.896 6.962 1.00 25.11 43 LEU A C 9
ATOM 8945 O O . LEU A 1 43 ? -2.018 -22.733 6.303 1.00 51.45 43 LEU A O 9
ATOM 8961 N N . PHE A 1 44 ? -3.935 -21.666 6.804 1.00 43.02 44 PHE A N 9
ATOM 8962 C CA . PHE A 1 44 ? -4.727 -22.400 5.825 1.00 75.34 44 PHE A CA 9
ATOM 8963 C C . PHE A 1 44 ? -4.753 -21.668 4.486 1.00 23.10 44 PHE A C 9
ATOM 8964 O O . PHE A 1 44 ? -4.984 -20.460 4.430 1.00 31.25 44 PHE A O 9
ATOM 8981 N N . VAL A 1 45 ? -4.512 -22.409 3.409 1.00 54.44 45 VAL A N 9
ATOM 8982 C CA . VAL A 1 45 ? -4.508 -21.831 2.070 1.00 63.53 45 VAL A CA 9
ATOM 8983 C C . VAL A 1 45 ? -5.385 -22.639 1.120 1.00 61.41 45 VAL A C 9
ATOM 8984 O O . VAL A 1 45 ? -5.463 -23.864 1.220 1.00 32.34 45 VAL A O 9
ATOM 8997 N N . HIS A 1 46 ? -6.043 -21.946 0.197 1.00 55.31 46 HIS A N 9
ATOM 8998 C CA . HIS A 1 46 ? -6.915 -22.599 -0.773 1.00 72.01 46 HIS A CA 9
ATOM 8999 C C . HIS A 1 46 ? -6.538 -22.201 -2.197 1.00 32.11 46 HIS A C 9
ATOM 9000 O O . HIS A 1 46 ? -6.022 -21.108 -2.429 1.00 74.11 46 HIS A O 9
ATOM 9014 N N . GLN A 1 47 ? -6.799 -23.095 -3.145 1.00 22.51 47 GLN A N 9
ATOM 9015 C CA . GLN A 1 47 ? -6.485 -22.837 -4.545 1.00 70.12 47 GLN A CA 9
ATOM 9016 C C . GLN A 1 47 ? -7.533 -21.929 -5.179 1.00 74.14 47 GLN A C 9
ATOM 9017 O O . GLN A 1 47 ? -8.641 -22.366 -5.493 1.00 52.15 47 GLN A O 9
ATOM 9031 N N . THR A 1 48 ? -7.177 -20.662 -5.365 1.00 52.33 48 THR A N 9
ATOM 9032 C CA . THR A 1 48 ? -8.087 -19.691 -5.960 1.00 73.44 48 THR A CA 9
ATOM 9033 C C . THR A 1 48 ? -7.620 -19.281 -7.352 1.00 51.11 48 THR A C 9
ATOM 9034 O O . THR A 1 48 ? -8.394 -19.301 -8.308 1.00 14.22 48 THR A O 9
ATOM 9045 N N . ASN A 1 49 ? -6.348 -18.910 -7.459 1.00 14.32 49 ASN A N 9
ATOM 9046 C CA . ASN A 1 49 ? -5.778 -18.494 -8.735 1.00 61.41 49 ASN A CA 9
ATOM 9047 C C . ASN A 1 49 ? -4.458 -19.212 -9.000 1.00 4.30 49 ASN A C 9
ATOM 9048 O O . ASN A 1 49 ? -3.595 -18.701 -9.715 1.00 3.14 49 ASN A O 9
ATOM 9059 N N . ILE A 1 50 ? -4.308 -20.398 -8.420 1.00 13.32 50 ILE A N 9
ATOM 9060 C CA . ILE A 1 50 ? -3.095 -21.186 -8.595 1.00 5.44 50 ILE A CA 9
ATOM 9061 C C . ILE A 1 50 ? -3.269 -22.228 -9.694 1.00 51.42 50 ILE A C 9
ATOM 9062 O O . ILE A 1 50 ? -3.511 -23.402 -9.418 1.00 15.41 50 ILE A O 9
ATOM 9078 N N . ASN A 1 51 ? -3.142 -21.789 -10.943 1.00 34.54 51 ASN A N 9
ATOM 9079 C CA . ASN A 1 51 ? -3.285 -22.685 -12.085 1.00 41.20 51 ASN A CA 9
ATOM 9080 C C . ASN A 1 51 ? -2.372 -22.256 -13.229 1.00 44.15 51 ASN A C 9
ATOM 9081 O O . ASN A 1 51 ? -2.347 -21.086 -13.613 1.00 30.42 51 ASN A O 9
ATOM 9092 N N . SER A 1 52 ? -1.623 -23.211 -13.771 1.00 45.03 52 SER A N 9
ATOM 9093 C CA . SER A 1 52 ? -0.705 -22.932 -14.870 1.00 31.11 52 SER A CA 9
ATOM 9094 C C . SER A 1 52 ? -1.325 -23.324 -16.208 1.00 23.22 52 SER A C 9
ATOM 9095 O O . SER A 1 52 ? -2.419 -23.884 -16.256 1.00 73.21 52 SER A O 9
ATOM 9103 N N . GLU A 1 53 ? -0.615 -23.025 -17.292 1.00 33.23 53 GLU A N 9
ATOM 9104 C CA . GLU A 1 53 ? -1.096 -23.345 -18.631 1.00 22.54 53 GLU A CA 9
ATOM 9105 C C . GLU A 1 53 ? -1.019 -24.847 -18.891 1.00 72.14 53 GLU A C 9
ATOM 9106 O O . GLU A 1 53 ? -1.894 -25.421 -19.538 1.00 33.42 53 GLU A O 9
ATOM 9118 N N . GLY A 1 54 ? 0.036 -25.477 -18.383 1.00 72.22 54 GLY A N 9
ATOM 9119 C CA . GLY A 1 54 ? 0.209 -26.906 -18.572 1.00 15.41 54 GLY A CA 9
ATOM 9120 C C . GLY A 1 54 ? -0.060 -27.694 -17.306 1.00 34.43 54 GLY A C 9
ATOM 9121 O O . GLY A 1 54 ? -1.193 -27.744 -16.825 1.00 61.24 54 GLY A O 9
ATOM 9125 N N . PHE A 1 55 ? 0.983 -28.314 -16.764 1.00 33.40 55 PHE A N 9
ATOM 9126 C CA . PHE A 1 55 ? 0.853 -29.107 -15.547 1.00 63.40 55 PHE A CA 9
ATOM 9127 C C . PHE A 1 55 ? 1.958 -28.762 -14.553 1.00 22.21 55 PHE A C 9
ATOM 9128 O O . PHE A 1 55 ? 2.954 -28.132 -14.909 1.00 51.13 55 PHE A O 9
ATOM 9145 N N . ARG A 1 56 ? 1.774 -29.180 -13.305 1.00 3.54 56 ARG A N 9
ATOM 9146 C CA . ARG A 1 56 ? 2.754 -28.914 -12.258 1.00 12.50 56 ARG A CA 9
ATOM 9147 C C . ARG A 1 56 ? 3.315 -30.216 -11.694 1.00 53.15 56 ARG A C 9
ATOM 9148 O O . ARG A 1 56 ? 2.623 -30.945 -10.983 1.00 42.13 56 ARG A O 9
ATOM 9169 N N . SER A 1 57 ? 4.572 -30.502 -12.018 1.00 12.20 57 SER A N 9
ATOM 9170 C CA . SER A 1 57 ? 5.224 -31.718 -11.548 1.00 23.21 57 SER A CA 9
ATOM 9171 C C . SER A 1 57 ? 6.288 -31.395 -10.503 1.00 31.10 57 SER A C 9
ATOM 9172 O O . SER A 1 57 ? 7.474 -31.291 -10.819 1.00 20.13 57 SER A O 9
ATOM 9180 N N . LEU A 1 58 ? 5.855 -31.237 -9.257 1.00 22.30 58 LEU A N 9
ATOM 9181 C CA . LEU A 1 58 ? 6.769 -30.926 -8.163 1.00 40.23 58 LEU A CA 9
ATOM 9182 C C . LEU A 1 58 ? 6.643 -31.950 -7.040 1.00 14.42 58 LEU A C 9
ATOM 9183 O O . LEU A 1 58 ? 5.559 -32.476 -6.786 1.00 23.44 58 LEU A O 9
ATOM 9199 N N . ARG A 1 59 ? 7.756 -32.225 -6.369 1.00 65.12 59 ARG A N 9
ATOM 9200 C CA . ARG A 1 59 ? 7.770 -33.185 -5.272 1.00 0.11 59 ARG A CA 9
ATOM 9201 C C . ARG A 1 59 ? 7.648 -32.475 -3.927 1.00 4.22 59 ARG A C 9
ATOM 9202 O O . ARG A 1 59 ? 7.848 -31.264 -3.834 1.00 33.14 59 ARG A O 9
ATOM 9223 N N . GLU A 1 60 ? 7.319 -33.237 -2.888 1.00 44.05 60 GLU A N 9
ATOM 9224 C CA . GLU A 1 60 ? 7.170 -32.679 -1.549 1.00 70.54 60 GLU A CA 9
ATOM 9225 C C . GLU A 1 60 ? 8.462 -32.008 -1.092 1.00 53.35 60 GLU A C 9
ATOM 9226 O O . GLU A 1 60 ? 9.558 -32.462 -1.415 1.00 64.14 60 GLU A O 9
ATOM 9238 N N . GLY A 1 61 ? 8.322 -30.921 -0.339 1.00 25.35 61 GLY A N 9
ATOM 9239 C CA . GLY A 1 61 ? 9.485 -30.204 0.150 1.00 2.52 61 GLY A CA 9
ATOM 9240 C C . GLY A 1 61 ? 9.761 -28.940 -0.641 1.00 24.24 61 GLY A C 9
ATOM 9241 O O . GLY A 1 61 ? 10.459 -28.044 -0.166 1.00 74.14 61 GLY A O 9
ATOM 9245 N N . GLU A 1 62 ? 9.214 -28.870 -1.850 1.00 45.43 62 GLU A N 9
ATOM 9246 C CA . GLU A 1 62 ? 9.409 -27.707 -2.709 1.00 33.11 62 GLU A CA 9
ATOM 9247 C C . GLU A 1 62 ? 8.755 -26.468 -2.103 1.00 60.24 62 GLU A C 9
ATOM 9248 O O . GLU A 1 62 ? 7.585 -26.493 -1.723 1.00 34.45 62 GLU A O 9
ATOM 9260 N N . VAL A 1 63 ? 9.520 -25.385 -2.017 1.00 44.24 63 VAL A N 9
ATOM 9261 C CA . VAL A 1 63 ? 9.017 -24.136 -1.459 1.00 50.50 63 VAL A CA 9
ATOM 9262 C C . VAL A 1 63 ? 8.301 -23.308 -2.521 1.00 4.02 63 VAL A C 9
ATOM 9263 O O . VAL A 1 63 ? 8.694 -23.302 -3.688 1.00 35.42 63 VAL A O 9
ATOM 9276 N N . VAL A 1 64 ? 7.249 -22.608 -2.108 1.00 61.42 64 VAL A N 9
ATOM 9277 C CA . VAL A 1 64 ? 6.479 -21.775 -3.023 1.00 53.14 64 VAL A CA 9
ATOM 9278 C C . VAL A 1 64 ? 6.557 -20.305 -2.626 1.00 70.13 64 VAL A C 9
ATOM 9279 O O . VAL A 1 64 ? 6.927 -19.976 -1.500 1.00 12.31 64 VAL A O 9
ATOM 9292 N N . GLU A 1 65 ? 6.206 -19.426 -3.560 1.00 32.03 65 GLU A N 9
ATOM 9293 C CA . GLU A 1 65 ? 6.237 -17.990 -3.306 1.00 70.42 65 GLU A CA 9
ATOM 9294 C C . GLU A 1 65 ? 4.897 -17.347 -3.653 1.00 63.43 65 GLU A C 9
ATOM 9295 O O . GLU A 1 65 ? 4.311 -17.633 -4.698 1.00 2.42 65 GLU A O 9
ATOM 9307 N N . PHE A 1 66 ? 4.418 -16.479 -2.769 1.00 40.43 66 PHE A N 9
ATOM 9308 C CA . PHE A 1 66 ? 3.147 -15.796 -2.980 1.00 51.32 66 PHE A CA 9
ATOM 9309 C C . PHE A 1 66 ? 3.023 -14.582 -2.064 1.00 42.44 66 PHE A C 9
ATOM 9310 O O . PHE A 1 66 ? 3.817 -14.405 -1.140 1.00 74.35 66 PHE A O 9
ATOM 9327 N N . GLU A 1 67 ? 2.022 -13.748 -2.329 1.00 44.51 67 GLU A N 9
ATOM 9328 C CA . GLU A 1 67 ? 1.796 -12.549 -1.530 1.00 32.22 67 GLU A CA 9
ATOM 9329 C C . GLU A 1 67 ? 0.313 -12.382 -1.209 1.00 4.42 67 GLU A C 9
ATOM 9330 O O . GLU A 1 67 ? -0.549 -12.657 -2.043 1.00 50.22 67 GLU A O 9
ATOM 9342 N N . VAL A 1 68 ? 0.025 -11.929 0.007 1.00 13.22 68 VAL A N 9
ATOM 9343 C CA . VAL A 1 68 ? -1.353 -11.724 0.440 1.00 44.44 68 VAL A CA 9
ATOM 9344 C C . VAL A 1 68 ? -1.929 -10.442 -0.152 1.00 73.41 68 VAL A C 9
ATOM 9345 O O . VAL A 1 68 ? -1.343 -9.369 -0.021 1.00 51.52 68 VAL A O 9
ATOM 9358 N N . GLU A 1 69 ? -3.082 -10.564 -0.803 1.00 30.11 69 GLU A N 9
ATOM 9359 C CA . GLU A 1 69 ? -3.738 -9.415 -1.415 1.00 41.42 69 GLU A CA 9
ATOM 9360 C C . GLU A 1 69 ? -5.033 -9.074 -0.684 1.00 11.12 69 GLU A C 9
ATOM 9361 O O . GLU A 1 69 ? -5.892 -9.933 -0.487 1.00 62.22 69 GLU A O 9
ATOM 9373 N N . ALA A 1 70 ? -5.165 -7.814 -0.283 1.00 14.31 70 ALA A N 9
ATOM 9374 C CA . ALA A 1 70 ? -6.355 -7.358 0.425 1.00 32.32 70 ALA A CA 9
ATOM 9375 C C . ALA A 1 70 ? -7.269 -6.557 -0.496 1.00 1.44 70 ALA A C 9
ATOM 9376 O O . ALA A 1 70 ? -6.885 -5.504 -1.005 1.00 21.44 70 ALA A O 9
ATOM 9383 N N . GLY A 1 71 ? -8.481 -7.062 -0.706 1.00 3.10 71 GLY A N 9
ATOM 9384 C CA . GLY A 1 71 ? -9.430 -6.380 -1.566 1.00 44.14 71 GLY A CA 9
ATOM 9385 C C . GLY A 1 71 ? -10.078 -5.191 -0.886 1.00 54.32 71 GLY A C 9
ATOM 9386 O O . GLY A 1 71 ? -9.743 -4.836 0.244 1.00 33.01 71 GLY A O 9
ATOM 9390 N N . PRO A 1 72 ? -11.030 -4.552 -1.583 1.00 42.12 72 PRO A N 9
ATOM 9391 C CA . PRO A 1 72 ? -11.746 -3.385 -1.059 1.00 71.13 72 PRO A CA 9
ATOM 9392 C C . PRO A 1 72 ? -12.689 -3.748 0.083 1.00 60.43 72 PRO A C 9
ATOM 9393 O O . PRO A 1 72 ? -13.128 -2.881 0.837 1.00 12.45 72 PRO A O 9
ATOM 9404 N N . ASP A 1 73 ? -12.996 -5.035 0.204 1.00 64.22 73 ASP A N 9
ATOM 9405 C CA . ASP A 1 73 ? -13.886 -5.513 1.255 1.00 24.45 73 ASP A CA 9
ATOM 9406 C C . ASP A 1 73 ? -13.162 -5.568 2.597 1.00 5.41 73 ASP A C 9
ATOM 9407 O O . ASP A 1 73 ? -13.786 -5.494 3.654 1.00 10.55 73 ASP A O 9
ATOM 9416 N N . GLY A 1 74 ? -11.839 -5.698 2.546 1.00 73.54 74 GLY A N 9
ATOM 9417 C CA . GLY A 1 74 ? -11.052 -5.762 3.763 1.00 12.22 74 GLY A CA 9
ATOM 9418 C C . GLY A 1 74 ? -10.432 -7.128 3.983 1.00 54.44 74 GLY A C 9
ATOM 9419 O O . GLY A 1 74 ? -9.469 -7.266 4.736 1.00 1.55 74 GLY A O 9
ATOM 9423 N N . ARG A 1 75 ? -10.987 -8.140 3.324 1.00 41.01 75 ARG A N 9
ATOM 9424 C CA . ARG A 1 75 ? -10.484 -9.502 3.453 1.00 31.32 75 ARG A CA 9
ATOM 9425 C C . ARG A 1 75 ? -9.151 -9.661 2.727 1.00 33.15 75 ARG A C 9
ATOM 9426 O O . ARG A 1 75 ? -8.906 -9.014 1.709 1.00 14.25 75 ARG A O 9
ATOM 9447 N N . SER A 1 76 ? -8.293 -10.526 3.259 1.00 73.11 76 SER A N 9
ATOM 9448 C CA . SER A 1 76 ? -6.984 -10.767 2.665 1.00 44.23 76 SER A CA 9
ATOM 9449 C C . SER A 1 76 ? -6.766 -12.256 2.415 1.00 41.03 76 SER A C 9
ATOM 9450 O O . SER A 1 76 ? -7.112 -13.095 3.247 1.00 52.32 76 SER A O 9
ATOM 9458 N N . LYS A 1 77 ? -6.189 -12.578 1.262 1.00 53.34 77 LYS A N 9
ATOM 9459 C CA . LYS A 1 77 ? -5.923 -13.965 0.900 1.00 41.24 77 LYS A CA 9
ATOM 9460 C C . LYS A 1 77 ? -4.689 -14.067 0.009 1.00 71.24 77 LYS A C 9
ATOM 9461 O O . LYS A 1 77 ? -4.238 -13.073 -0.560 1.00 31.25 77 LYS A O 9
ATOM 9480 N N . ALA A 1 78 ? -4.149 -15.276 -0.110 1.00 0.32 78 ALA A N 9
ATOM 9481 C CA . ALA A 1 78 ? -2.970 -15.508 -0.935 1.00 2.05 78 ALA A CA 9
ATOM 9482 C C . ALA A 1 78 ? -3.360 -15.992 -2.327 1.00 14.11 78 ALA A C 9
ATOM 9483 O O . ALA A 1 78 ? -4.338 -16.723 -2.490 1.00 3.43 78 ALA A O 9
ATOM 9490 N N . VAL A 1 79 ? -2.591 -15.579 -3.329 1.00 71.23 79 VAL A N 9
ATOM 9491 C CA . VAL A 1 79 ? -2.857 -15.971 -4.708 1.00 64.13 79 VAL A CA 9
ATOM 9492 C C . VAL A 1 79 ? -1.571 -16.004 -5.528 1.00 14.34 79 VAL A C 9
ATOM 9493 O O . VAL A 1 79 ? -0.532 -15.511 -5.091 1.00 32.45 79 VAL A O 9
ATOM 9506 N N . ASN A 1 80 ? -1.650 -16.587 -6.719 1.00 54.13 80 ASN A N 9
ATOM 9507 C CA . ASN A 1 80 ? -0.493 -16.684 -7.601 1.00 23.01 80 ASN A CA 9
ATOM 9508 C C . ASN A 1 80 ? 0.667 -17.386 -6.901 1.00 0.43 80 ASN A C 9
ATOM 9509 O O . ASN A 1 80 ? 1.798 -16.899 -6.910 1.00 71.10 80 ASN A O 9
ATOM 9520 N N . VAL A 1 81 ? 0.378 -18.533 -6.294 1.00 43.32 81 VAL A N 9
ATOM 9521 C CA . VAL A 1 81 ? 1.397 -19.303 -5.590 1.00 52.14 81 VAL A CA 9
ATOM 9522 C C . VAL A 1 81 ? 2.178 -20.190 -6.553 1.00 73.41 81 VAL A C 9
ATOM 9523 O O . VAL A 1 81 ? 1.646 -21.163 -7.089 1.00 20.50 81 VAL A O 9
ATOM 9536 N N . THR A 1 82 ? 3.444 -19.849 -6.769 1.00 63.01 82 THR A N 9
ATOM 9537 C CA . THR A 1 82 ? 4.299 -20.614 -7.668 1.00 4.12 82 THR A CA 9
ATOM 9538 C C . THR A 1 82 ? 4.777 -21.903 -7.008 1.00 41.52 82 THR A C 9
ATOM 9539 O O . THR A 1 82 ? 5.691 -21.888 -6.183 1.00 11.11 82 THR A O 9
ATOM 9550 N N . GLY A 1 11 ? -1.477 4.774 1.013 1.00 31.33 11 GLY A N 10
ATOM 9551 C CA . GLY A 1 11 ? -0.704 3.566 1.238 1.00 43.44 11 GLY A CA 10
ATOM 9552 C C . GLY A 1 11 ? 0.730 3.861 1.634 1.00 55.35 11 GLY A C 10
ATOM 9553 O O . GLY A 1 11 ? 1.128 5.022 1.728 1.00 43.01 11 GLY A O 10
ATOM 9557 N N . SER A 1 12 ? 1.506 2.808 1.867 1.00 11.05 12 SER A N 10
ATOM 9558 C CA . SER A 1 12 ? 2.902 2.960 2.261 1.00 33.31 12 SER A CA 10
ATOM 9559 C C . SER A 1 12 ? 3.822 2.216 1.297 1.00 13.25 12 SER A C 10
ATOM 9560 O O . SER A 1 12 ? 4.903 2.695 0.959 1.00 1.55 12 SER A O 10
ATOM 9568 N N . GLY A 1 13 ? 3.383 1.040 0.858 1.00 12.34 13 GLY A N 10
ATOM 9569 C CA . GLY A 1 13 ? 4.178 0.248 -0.062 1.00 11.33 13 GLY A CA 10
ATOM 9570 C C . GLY A 1 13 ? 5.019 -0.794 0.648 1.00 42.01 13 GLY A C 10
ATOM 9571 O O . GLY A 1 13 ? 6.197 -0.966 0.337 1.00 42.02 13 GLY A O 10
ATOM 9575 N N . GLU A 1 14 ? 4.414 -1.490 1.605 1.00 15.21 14 GLU A N 10
ATOM 9576 C CA . GLU A 1 14 ? 5.117 -2.519 2.362 1.00 12.42 14 GLU A CA 10
ATOM 9577 C C . GLU A 1 14 ? 4.859 -3.901 1.771 1.00 74.42 14 GLU A C 10
ATOM 9578 O O . GLU A 1 14 ? 3.809 -4.500 2.003 1.00 73.11 14 GLU A O 10
ATOM 9590 N N . GLN A 1 15 ? 5.824 -4.401 1.005 1.00 13.15 15 GLN A N 10
ATOM 9591 C CA . GLN A 1 15 ? 5.700 -5.712 0.380 1.00 62.13 15 GLN A CA 10
ATOM 9592 C C . GLN A 1 15 ? 5.524 -6.803 1.431 1.00 15.41 15 GLN A C 10
ATOM 9593 O O . GLN A 1 15 ? 5.769 -6.581 2.618 1.00 64.43 15 GLN A O 10
ATOM 9607 N N . LEU A 1 16 ? 5.096 -7.980 0.989 1.00 53.11 16 LEU A N 10
ATOM 9608 C CA . LEU A 1 16 ? 4.885 -9.106 1.892 1.00 25.11 16 LEU A CA 10
ATOM 9609 C C . LEU A 1 16 ? 5.486 -10.385 1.317 1.00 52.11 16 LEU A C 10
ATOM 9610 O O . LEU A 1 16 ? 4.840 -11.093 0.544 1.00 14.41 16 LEU A O 10
ATOM 9626 N N . ARG A 1 17 ? 6.724 -10.676 1.701 1.00 44.32 17 ARG A N 10
ATOM 9627 C CA . ARG A 1 17 ? 7.411 -11.870 1.224 1.00 45.00 17 ARG A CA 10
ATOM 9628 C C . ARG A 1 17 ? 7.018 -13.090 2.051 1.00 23.25 17 ARG A C 10
ATOM 9629 O O . ARG A 1 17 ? 7.182 -13.103 3.271 1.00 24.30 17 ARG A O 10
ATOM 9650 N N . GLN A 1 18 ? 6.499 -14.112 1.379 1.00 33.22 18 GLN A N 10
ATOM 9651 C CA . GLN A 1 18 ? 6.081 -15.336 2.053 1.00 22.01 18 GLN A CA 10
ATOM 9652 C C . GLN A 1 18 ? 6.427 -16.563 1.216 1.00 30.33 18 GLN A C 10
ATOM 9653 O O . GLN A 1 18 ? 6.516 -16.485 -0.009 1.00 33.24 18 GLN A O 10
ATOM 9667 N N . GLN A 1 19 ? 6.621 -17.695 1.886 1.00 3.33 19 GLN A N 10
ATOM 9668 C CA . GLN A 1 19 ? 6.959 -18.938 1.203 1.00 35.04 19 GLN A CA 10
ATOM 9669 C C . GLN A 1 19 ? 6.346 -20.136 1.920 1.00 32.55 19 GLN A C 10
ATOM 9670 O O . GLN A 1 19 ? 6.156 -20.115 3.136 1.00 54.23 19 GLN A O 10
ATOM 9684 N N . GLY A 1 20 ? 6.038 -21.182 1.159 1.00 60.02 20 GLY A N 10
ATOM 9685 C CA . GLY A 1 20 ? 5.449 -22.375 1.739 1.00 3.10 20 GLY A CA 10
ATOM 9686 C C . GLY A 1 20 ? 5.979 -23.648 1.110 1.00 45.12 20 GLY A C 10
ATOM 9687 O O . GLY A 1 20 ? 6.565 -23.618 0.027 1.00 4.20 20 GLY A O 10
ATOM 9691 N N . THR A 1 21 ? 5.776 -24.772 1.790 1.00 13.10 21 THR A N 10
ATOM 9692 C CA . THR A 1 21 ? 6.240 -26.061 1.293 1.00 53.11 21 THR A CA 10
ATOM 9693 C C . THR A 1 21 ? 5.074 -26.916 0.810 1.00 32.35 21 THR A C 10
ATOM 9694 O O . THR A 1 21 ? 3.964 -26.824 1.335 1.00 21.04 21 THR A O 10
ATOM 9705 N N . VAL A 1 22 ? 5.332 -27.750 -0.192 1.00 43.44 22 VAL A N 10
ATOM 9706 C CA . VAL A 1 22 ? 4.304 -28.623 -0.745 1.00 22.53 22 VAL A CA 10
ATOM 9707 C C . VAL A 1 22 ? 4.034 -29.806 0.179 1.00 52.02 22 VAL A C 10
ATOM 9708 O O . VAL A 1 22 ? 2.982 -30.441 0.101 1.00 21.31 22 VAL A O 10
ATOM 9721 N N . LYS A 1 23 ? 4.990 -30.097 1.054 1.00 3.42 23 LYS A N 10
ATOM 9722 C CA . LYS A 1 23 ? 4.856 -31.202 1.996 1.00 64.05 23 LYS A CA 10
ATOM 9723 C C . LYS A 1 23 ? 3.542 -31.106 2.764 1.00 4.24 23 LYS A C 10
ATOM 9724 O O . LYS A 1 23 ? 2.972 -32.120 3.166 1.00 71.13 23 LYS A O 10
ATOM 9743 N N . TRP A 1 24 ? 3.068 -29.882 2.964 1.00 11.33 24 TRP A N 10
ATOM 9744 C CA . TRP A 1 24 ? 1.820 -29.654 3.684 1.00 72.20 24 TRP A CA 10
ATOM 9745 C C . TRP A 1 24 ? 0.740 -29.123 2.747 1.00 24.13 24 TRP A C 10
ATOM 9746 O O . TRP A 1 24 ? -0.113 -28.334 3.152 1.00 12.43 24 TRP A O 10
ATOM 9767 N N . PHE A 1 25 ? 0.783 -29.561 1.493 1.00 4.23 25 PHE A N 10
ATOM 9768 C CA . PHE A 1 25 ? -0.191 -29.128 0.499 1.00 74.33 25 PHE A CA 10
ATOM 9769 C C . PHE A 1 25 ? -1.074 -30.293 0.060 1.00 52.11 25 PHE A C 10
ATOM 9770 O O . PHE A 1 25 ? -0.610 -31.425 -0.063 1.00 61.41 25 PHE A O 10
ATOM 9787 N N . ASN A 1 26 ? -2.350 -30.005 -0.174 1.00 15.20 26 ASN A N 10
ATOM 9788 C CA . ASN A 1 26 ? -3.300 -31.028 -0.598 1.00 4.31 26 ASN A CA 10
ATOM 9789 C C . ASN A 1 26 ? -4.115 -30.550 -1.796 1.00 31.34 26 ASN A C 10
ATOM 9790 O O . ASN A 1 26 ? -5.196 -29.984 -1.637 1.00 51.04 26 ASN A O 10
ATOM 9801 N N . ALA A 1 27 ? -3.589 -30.784 -2.994 1.00 11.34 27 ALA A N 10
ATOM 9802 C CA . ALA A 1 27 ? -4.269 -30.380 -4.218 1.00 61.22 27 ALA A CA 10
ATOM 9803 C C . ALA A 1 27 ? -5.576 -31.145 -4.398 1.00 11.41 27 ALA A C 10
ATOM 9804 O O . ALA A 1 27 ? -6.623 -30.553 -4.665 1.00 5.31 27 ALA A O 10
ATOM 9811 N N . THR A 1 28 ? -5.510 -32.464 -4.250 1.00 62.35 28 THR A N 10
ATOM 9812 C CA . THR A 1 28 ? -6.687 -33.310 -4.398 1.00 54.03 28 THR A CA 10
ATOM 9813 C C . THR A 1 28 ? -7.836 -32.810 -3.530 1.00 51.31 28 THR A C 10
ATOM 9814 O O . THR A 1 28 ? -8.978 -32.722 -3.983 1.00 2.34 28 THR A O 10
ATOM 9825 N N . LYS A 1 29 ? -7.527 -32.482 -2.280 1.00 14.10 29 LYS A N 10
ATOM 9826 C CA . LYS A 1 29 ? -8.533 -31.988 -1.347 1.00 55.13 29 LYS A CA 10
ATOM 9827 C C . LYS A 1 29 ? -8.958 -30.568 -1.707 1.00 52.22 29 LYS A C 10
ATOM 9828 O O . LYS A 1 29 ? -10.079 -30.152 -1.416 1.00 22.03 29 LYS A O 10
ATOM 9847 N N . GLY A 1 30 ? -8.055 -29.828 -2.344 1.00 53.00 30 GLY A N 10
ATOM 9848 C CA . GLY A 1 30 ? -8.356 -28.463 -2.734 1.00 74.13 30 GLY A CA 10
ATOM 9849 C C . GLY A 1 30 ? -8.077 -27.468 -1.625 1.00 75.03 30 GLY A C 10
ATOM 9850 O O . GLY A 1 30 ? -8.597 -26.352 -1.638 1.00 0.14 30 GLY A O 10
ATOM 9854 N N . PHE A 1 31 ? -7.256 -27.873 -0.662 1.00 51.32 31 PHE A N 10
ATOM 9855 C CA . PHE A 1 31 ? -6.911 -27.009 0.461 1.00 20.21 31 PHE A CA 10
ATOM 9856 C C . PHE A 1 31 ? -5.544 -27.377 1.030 1.00 63.20 31 PHE A C 10
ATOM 9857 O O . PHE A 1 31 ? -5.359 -28.463 1.579 1.00 52.40 31 PHE A O 10
ATOM 9874 N N . GLY A 1 32 ? -4.587 -26.464 0.893 1.00 11.24 32 GLY A N 10
ATOM 9875 C CA . GLY A 1 32 ? -3.249 -26.710 1.397 1.00 23.25 32 GLY A CA 10
ATOM 9876 C C . GLY A 1 32 ? -2.911 -25.843 2.594 1.00 42.23 32 GLY A C 10
ATOM 9877 O O . GLY A 1 32 ? -3.803 -25.319 3.262 1.00 63.03 32 GLY A O 10
ATOM 9881 N N . PHE A 1 33 ? -1.619 -25.691 2.867 1.00 71.23 33 PHE A N 10
ATOM 9882 C CA . PHE A 1 33 ? -1.165 -24.883 3.993 1.00 74.33 33 PHE A CA 10
ATOM 9883 C C . PHE A 1 33 ? 0.214 -24.292 3.717 1.00 21.21 33 PHE A C 10
ATOM 9884 O O . PHE A 1 33 ? 1.015 -24.874 2.984 1.00 12.51 33 PHE A O 10
ATOM 9901 N N . ILE A 1 34 ? 0.484 -23.134 4.309 1.00 13.40 34 ILE A N 10
ATOM 9902 C CA . ILE A 1 34 ? 1.766 -22.464 4.128 1.00 14.11 34 ILE A CA 10
ATOM 9903 C C . ILE A 1 34 ? 2.552 -22.420 5.434 1.00 62.33 34 ILE A C 10
ATOM 9904 O O . ILE A 1 34 ? 2.049 -21.963 6.460 1.00 0.43 34 ILE A O 10
ATOM 9920 N N . THR A 1 35 ? 3.792 -22.898 5.388 1.00 71.42 35 THR A N 10
ATOM 9921 C CA . THR A 1 35 ? 4.649 -22.914 6.566 1.00 3.32 35 THR A CA 10
ATOM 9922 C C . THR A 1 35 ? 5.833 -21.969 6.397 1.00 44.31 35 THR A C 10
ATOM 9923 O O . THR A 1 35 ? 6.968 -22.390 6.171 1.00 72.42 35 THR A O 10
ATOM 9934 N N . PRO A 1 36 ? 5.567 -20.659 6.509 1.00 11.11 36 PRO A N 10
ATOM 9935 C CA . PRO A 1 36 ? 6.599 -19.627 6.373 1.00 12.30 36 PRO A CA 10
ATOM 9936 C C . PRO A 1 36 ? 7.577 -19.628 7.542 1.00 4.44 36 PRO A C 10
ATOM 9937 O O . PRO A 1 36 ? 7.177 -19.744 8.700 1.00 73.03 36 PRO A O 10
ATOM 9948 N N . GLY A 1 37 ? 8.864 -19.497 7.232 1.00 13.41 37 GLY A N 10
ATOM 9949 C CA . GLY A 1 37 ? 9.879 -19.485 8.269 1.00 44.54 37 GLY A CA 10
ATOM 9950 C C . GLY A 1 37 ? 10.685 -20.768 8.306 1.00 33.11 37 GLY A C 10
ATOM 9951 O O . GLY A 1 37 ? 11.905 -20.739 8.458 1.00 62.31 37 GLY A O 10
ATOM 9955 N N . GLY A 1 38 ? 9.999 -21.899 8.169 1.00 65.41 38 GLY A N 10
ATOM 9956 C CA . GLY A 1 38 ? 10.675 -23.183 8.193 1.00 62.55 38 GLY A CA 10
ATOM 9957 C C . GLY A 1 38 ? 10.502 -23.906 9.514 1.00 55.22 38 GLY A C 10
ATOM 9958 O O . GLY A 1 38 ? 11.296 -24.778 9.862 1.00 44.13 38 GLY A O 10
ATOM 9962 N N . GLY A 1 39 ? 9.459 -23.541 10.254 1.00 53.23 39 GLY A N 10
ATOM 9963 C CA . GLY A 1 39 ? 9.203 -24.169 11.537 1.00 43.12 39 GLY A CA 10
ATOM 9964 C C . GLY A 1 39 ? 8.614 -23.205 12.547 1.00 14.11 39 GLY A C 10
ATOM 9965 O O . GLY A 1 39 ? 9.323 -22.686 13.408 1.00 50.23 39 GLY A O 10
ATOM 9969 N N . GLY A 1 40 ? 7.310 -22.963 12.442 1.00 63.25 40 GLY A N 10
ATOM 9970 C CA . GLY A 1 40 ? 6.648 -22.054 13.358 1.00 11.13 40 GLY A CA 10
ATOM 9971 C C . GLY A 1 40 ? 5.155 -22.303 13.445 1.00 62.22 40 GLY A C 10
ATOM 9972 O O . GLY A 1 40 ? 4.681 -22.946 14.380 1.00 34.14 40 GLY A O 10
ATOM 9976 N N . GLU A 1 41 ? 4.414 -21.792 12.467 1.00 13.42 41 GLU A N 10
ATOM 9977 C CA . GLU A 1 41 ? 2.966 -21.961 12.439 1.00 14.33 41 GLU A CA 10
ATOM 9978 C C . GLU A 1 41 ? 2.454 -22.038 11.004 1.00 44.14 41 GLU A C 10
ATOM 9979 O O . GLU A 1 41 ? 2.868 -21.260 10.143 1.00 22.34 41 GLU A O 10
ATOM 9991 N N . ASP A 1 42 ? 1.553 -22.981 10.753 1.00 63.12 42 ASP A N 10
ATOM 9992 C CA . ASP A 1 42 ? 0.985 -23.161 9.422 1.00 15.30 42 ASP A CA 10
ATOM 9993 C C . ASP A 1 42 ? -0.364 -22.456 9.308 1.00 61.42 42 ASP A C 10
ATOM 9994 O O . ASP A 1 42 ? -1.185 -22.512 10.224 1.00 2.45 42 ASP A O 10
ATOM 10003 N N . LEU A 1 43 ? -0.586 -21.794 8.178 1.00 44.01 43 LEU A N 10
ATOM 10004 C CA . LEU A 1 43 ? -1.834 -21.077 7.944 1.00 74.23 43 LEU A CA 10
ATOM 10005 C C . LEU A 1 43 ? -2.655 -21.755 6.851 1.00 64.22 43 LEU A C 10
ATOM 10006 O O . LEU A 1 43 ? -2.160 -22.632 6.142 1.00 22.24 43 LEU A O 10
ATOM 10022 N N . PHE A 1 44 ? -3.910 -21.341 6.718 1.00 35.50 44 PHE A N 10
ATOM 10023 C CA . PHE A 1 44 ? -4.799 -21.908 5.710 1.00 15.23 44 PHE A CA 10
ATOM 10024 C C . PHE A 1 44 ? -4.652 -21.174 4.381 1.00 40.23 44 PHE A C 10
ATOM 10025 O O . PHE A 1 44 ? -4.507 -19.952 4.346 1.00 51.21 44 PHE A O 10
ATOM 10042 N N . VAL A 1 45 ? -4.689 -21.929 3.287 1.00 13.04 45 VAL A N 10
ATOM 10043 C CA . VAL A 1 45 ? -4.560 -21.352 1.955 1.00 55.33 45 VAL A CA 10
ATOM 10044 C C . VAL A 1 45 ? -5.386 -22.130 0.936 1.00 25.54 45 VAL A C 10
ATOM 10045 O O . VAL A 1 45 ? -5.388 -23.362 0.934 1.00 5.11 45 VAL A O 10
ATOM 10058 N N . HIS A 1 46 ? -6.086 -21.404 0.071 1.00 60.42 46 HIS A N 10
ATOM 10059 C CA . HIS A 1 46 ? -6.915 -22.027 -0.955 1.00 33.33 46 HIS A CA 10
ATOM 10060 C C . HIS A 1 46 ? -6.353 -21.756 -2.347 1.00 12.31 46 HIS A C 10
ATOM 10061 O O . HIS A 1 46 ? -5.828 -20.675 -2.614 1.00 33.13 46 HIS A O 10
ATOM 10075 N N . GLN A 1 47 ? -6.467 -22.744 -3.229 1.00 2.42 47 GLN A N 10
ATOM 10076 C CA . GLN A 1 47 ? -5.968 -22.611 -4.593 1.00 13.45 47 GLN A CA 10
ATOM 10077 C C . GLN A 1 47 ? -6.970 -21.864 -5.468 1.00 23.22 47 GLN A C 10
ATOM 10078 O O . GLN A 1 47 ? -7.960 -22.437 -5.925 1.00 5.10 47 GLN A O 10
ATOM 10092 N N . THR A 1 48 ? -6.707 -20.581 -5.698 1.00 23.42 48 THR A N 10
ATOM 10093 C CA . THR A 1 48 ? -7.585 -19.756 -6.517 1.00 12.03 48 THR A CA 10
ATOM 10094 C C . THR A 1 48 ? -6.916 -19.380 -7.834 1.00 12.22 48 THR A C 10
ATOM 10095 O O . THR A 1 48 ? -7.555 -19.370 -8.885 1.00 33.42 48 THR A O 10
ATOM 10106 N N . ASN A 1 49 ? -5.625 -19.071 -7.769 1.00 51.22 49 ASN A N 10
ATOM 10107 C CA . ASN A 1 49 ? -4.869 -18.694 -8.958 1.00 51.20 49 ASN A CA 10
ATOM 10108 C C . ASN A 1 49 ? -3.552 -19.461 -9.031 1.00 10.51 49 ASN A C 10
ATOM 10109 O O . ASN A 1 49 ? -2.584 -18.995 -9.632 1.00 44.31 49 ASN A O 10
ATOM 10120 N N . ILE A 1 50 ? -3.524 -20.638 -8.416 1.00 14.24 50 ILE A N 10
ATOM 10121 C CA . ILE A 1 50 ? -2.327 -21.470 -8.412 1.00 54.53 50 ILE A CA 10
ATOM 10122 C C . ILE A 1 50 ? -2.553 -22.761 -9.191 1.00 51.24 50 ILE A C 10
ATOM 10123 O O . ILE A 1 50 ? -2.825 -23.810 -8.609 1.00 4.32 50 ILE A O 10
ATOM 10139 N N . ASN A 1 51 ? -2.437 -22.676 -10.513 1.00 22.23 51 ASN A N 10
ATOM 10140 C CA . ASN A 1 51 ? -2.627 -23.839 -11.373 1.00 1.33 51 ASN A CA 10
ATOM 10141 C C . ASN A 1 51 ? -1.814 -23.704 -12.656 1.00 64.55 51 ASN A C 10
ATOM 10142 O O . ASN A 1 51 ? -1.162 -22.686 -12.887 1.00 23.12 51 ASN A O 10
ATOM 10153 N N . SER A 1 52 ? -1.858 -24.739 -13.489 1.00 64.43 52 SER A N 10
ATOM 10154 C CA . SER A 1 52 ? -1.123 -24.739 -14.749 1.00 5.13 52 SER A CA 10
ATOM 10155 C C . SER A 1 52 ? -2.061 -24.986 -15.926 1.00 32.23 52 SER A C 10
ATOM 10156 O O . SER A 1 52 ? -3.217 -25.367 -15.742 1.00 1.53 52 SER A O 10
ATOM 10164 N N . GLU A 1 53 ? -1.554 -24.767 -17.135 1.00 54.20 53 GLU A N 10
ATOM 10165 C CA . GLU A 1 53 ? -2.348 -24.965 -18.342 1.00 43.24 53 GLU A CA 10
ATOM 10166 C C . GLU A 1 53 ? -2.567 -26.451 -18.612 1.00 10.23 53 GLU A C 10
ATOM 10167 O O . GLU A 1 53 ? -3.560 -26.842 -19.223 1.00 33.10 53 GLU A O 10
ATOM 10179 N N . GLY A 1 54 ? -1.631 -27.274 -18.150 1.00 65.55 54 GLY A N 10
ATOM 10180 C CA . GLY A 1 54 ? -1.739 -28.708 -18.352 1.00 2.45 54 GLY A CA 10
ATOM 10181 C C . GLY A 1 54 ? -1.457 -29.493 -17.086 1.00 75.42 54 GLY A C 10
ATOM 10182 O O . GLY A 1 54 ? -2.347 -29.690 -16.258 1.00 72.43 54 GLY A O 10
ATOM 10186 N N . PHE A 1 55 ? -0.217 -29.945 -16.936 1.00 21.33 55 PHE A N 10
ATOM 10187 C CA . PHE A 1 55 ? 0.179 -30.717 -15.763 1.00 52.22 55 PHE A CA 10
ATOM 10188 C C . PHE A 1 55 ? 1.502 -30.208 -15.199 1.00 22.52 55 PHE A C 10
ATOM 10189 O O . PHE A 1 55 ? 2.532 -30.247 -15.872 1.00 61.12 55 PHE A O 10
ATOM 10206 N N . ARG A 1 56 ? 1.466 -29.732 -13.959 1.00 14.22 56 ARG A N 10
ATOM 10207 C CA . ARG A 1 56 ? 2.661 -29.214 -13.304 1.00 13.12 56 ARG A CA 10
ATOM 10208 C C . ARG A 1 56 ? 3.290 -30.273 -12.404 1.00 33.34 56 ARG A C 10
ATOM 10209 O O . ARG A 1 56 ? 2.628 -30.831 -11.529 1.00 34.42 56 ARG A O 10
ATOM 10230 N N . SER A 1 57 ? 4.572 -30.545 -12.625 1.00 72.42 57 SER A N 10
ATOM 10231 C CA . SER A 1 57 ? 5.289 -31.541 -11.837 1.00 42.23 57 SER A CA 10
ATOM 10232 C C . SER A 1 57 ? 5.750 -30.952 -10.508 1.00 2.25 57 SER A C 10
ATOM 10233 O O . SER A 1 57 ? 6.733 -30.212 -10.450 1.00 44.02 57 SER A O 10
ATOM 10241 N N . LEU A 1 58 ? 5.033 -31.285 -9.440 1.00 42.01 58 LEU A N 10
ATOM 10242 C CA . LEU A 1 58 ? 5.367 -30.790 -8.109 1.00 42.11 58 LEU A CA 10
ATOM 10243 C C . LEU A 1 58 ? 5.716 -31.941 -7.171 1.00 71.45 58 LEU A C 10
ATOM 10244 O O . LEU A 1 58 ? 5.266 -33.071 -7.365 1.00 40.14 58 LEU A O 10
ATOM 10260 N N . ARG A 1 59 ? 6.518 -31.647 -6.154 1.00 4.11 59 ARG A N 10
ATOM 10261 C CA . ARG A 1 59 ? 6.927 -32.657 -5.185 1.00 75.34 59 ARG A CA 10
ATOM 10262 C C . ARG A 1 59 ? 6.879 -32.100 -3.766 1.00 23.03 59 ARG A C 10
ATOM 10263 O O . ARG A 1 59 ? 6.968 -30.890 -3.561 1.00 13.10 59 ARG A O 10
ATOM 10284 N N . GLU A 1 60 ? 6.739 -32.992 -2.790 1.00 13.33 60 GLU A N 10
ATOM 10285 C CA . GLU A 1 60 ? 6.678 -32.588 -1.390 1.00 4.11 60 GLU A CA 10
ATOM 10286 C C . GLU A 1 60 ? 8.020 -32.029 -0.927 1.00 5.34 60 GLU A C 10
ATOM 10287 O O . GLU A 1 60 ? 9.061 -32.664 -1.092 1.00 34.40 60 GLU A O 10
ATOM 10299 N N . GLY A 1 61 ? 7.988 -30.833 -0.345 1.00 61.24 61 GLY A N 10
ATOM 10300 C CA . GLY A 1 61 ? 9.207 -30.207 0.132 1.00 22.33 61 GLY A CA 10
ATOM 10301 C C . GLY A 1 61 ? 9.587 -28.984 -0.678 1.00 62.35 61 GLY A C 10
ATOM 10302 O O . GLY A 1 61 ? 10.352 -28.139 -0.216 1.00 13.55 61 GLY A O 10
ATOM 10306 N N . GLU A 1 62 ? 9.053 -28.891 -1.892 1.00 64.54 62 GLU A N 10
ATOM 10307 C CA . GLU A 1 62 ? 9.344 -27.764 -2.770 1.00 11.42 62 GLU A CA 10
ATOM 10308 C C . GLU A 1 62 ? 8.851 -26.456 -2.156 1.00 62.13 62 GLU A C 10
ATOM 10309 O O . GLU A 1 62 ? 7.702 -26.353 -1.727 1.00 21.04 62 GLU A O 10
ATOM 10321 N N . VAL A 1 63 ? 9.730 -25.459 -2.118 1.00 75.04 63 VAL A N 10
ATOM 10322 C CA . VAL A 1 63 ? 9.385 -24.158 -1.558 1.00 41.34 63 VAL A CA 10
ATOM 10323 C C . VAL A 1 63 ? 8.831 -23.227 -2.631 1.00 74.12 63 VAL A C 10
ATOM 10324 O O . VAL A 1 63 ? 9.372 -23.140 -3.733 1.00 60.34 63 VAL A O 10
ATOM 10337 N N . VAL A 1 64 ? 7.747 -22.532 -2.301 1.00 50.50 64 VAL A N 10
ATOM 10338 C CA . VAL A 1 64 ? 7.119 -21.605 -3.236 1.00 21.25 64 VAL A CA 10
ATOM 10339 C C . VAL A 1 64 ? 7.186 -20.173 -2.718 1.00 42.31 64 VAL A C 10
ATOM 10340 O O . VAL A 1 64 ? 7.665 -19.924 -1.612 1.00 62.23 64 VAL A O 10
ATOM 10353 N N . GLU A 1 65 ? 6.702 -19.234 -3.526 1.00 22.23 65 GLU A N 10
ATOM 10354 C CA . GLU A 1 65 ? 6.708 -17.826 -3.149 1.00 10.44 65 GLU A CA 10
ATOM 10355 C C . GLU A 1 65 ? 5.426 -17.135 -3.605 1.00 42.13 65 GLU A C 10
ATOM 10356 O O . GLU A 1 65 ? 4.831 -17.511 -4.615 1.00 61.03 65 GLU A O 10
ATOM 10368 N N . PHE A 1 66 ? 5.007 -16.123 -2.854 1.00 15.44 66 PHE A N 10
ATOM 10369 C CA . PHE A 1 66 ? 3.795 -15.380 -3.179 1.00 52.53 66 PHE A CA 10
ATOM 10370 C C . PHE A 1 66 ? 3.722 -14.081 -2.382 1.00 5.41 66 PHE A C 10
ATOM 10371 O O . PHE A 1 66 ? 4.535 -13.843 -1.489 1.00 43.33 66 PHE A O 10
ATOM 10388 N N . GLU A 1 67 ? 2.743 -13.244 -2.712 1.00 64.12 67 GLU A N 10
ATOM 10389 C CA . GLU A 1 67 ? 2.566 -11.969 -2.028 1.00 11.31 67 GLU A CA 10
ATOM 10390 C C . GLU A 1 67 ? 1.118 -11.787 -1.583 1.00 55.22 67 GLU A C 10
ATOM 10391 O O . GLU A 1 67 ? 0.201 -12.371 -2.161 1.00 52.34 67 GLU A O 10
ATOM 10403 N N . VAL A 1 68 ? 0.919 -10.973 -0.551 1.00 43.11 68 VAL A N 10
ATOM 10404 C CA . VAL A 1 68 ? -0.417 -10.713 -0.028 1.00 44.11 68 VAL A CA 10
ATOM 10405 C C . VAL A 1 68 ? -1.127 -9.639 -0.844 1.00 43.51 68 VAL A C 10
ATOM 10406 O O . VAL A 1 68 ? -0.588 -8.554 -1.061 1.00 54.41 68 VAL A O 10
ATOM 10419 N N . GLU A 1 69 ? -2.339 -9.949 -1.293 1.00 42.33 69 GLU A N 10
ATOM 10420 C CA . GLU A 1 69 ? -3.123 -9.009 -2.086 1.00 44.21 69 GLU A CA 10
ATOM 10421 C C . GLU A 1 69 ? -4.361 -8.552 -1.321 1.00 34.31 69 GLU A C 10
ATOM 10422 O O . GLU A 1 69 ? -5.130 -9.371 -0.818 1.00 22.23 69 GLU A O 10
ATOM 10434 N N . ALA A 1 70 ? -4.548 -7.239 -1.238 1.00 24.05 70 ALA A N 10
ATOM 10435 C CA . ALA A 1 70 ? -5.693 -6.673 -0.536 1.00 2.14 70 ALA A CA 10
ATOM 10436 C C . ALA A 1 70 ? -6.822 -6.342 -1.505 1.00 52.01 70 ALA A C 10
ATOM 10437 O O . ALA A 1 70 ? -6.634 -5.587 -2.458 1.00 14.53 70 ALA A O 10
ATOM 10444 N N . GLY A 1 71 ? -7.997 -6.914 -1.256 1.00 43.40 71 GLY A N 10
ATOM 10445 C CA . GLY A 1 71 ? -9.139 -6.667 -2.117 1.00 21.54 71 GLY A CA 10
ATOM 10446 C C . GLY A 1 71 ? -9.992 -5.512 -1.632 1.00 2.12 71 GLY A C 10
ATOM 10447 O O . GLY A 1 71 ? -9.702 -4.882 -0.614 1.00 65.34 71 GLY A O 10
ATOM 10451 N N . PRO A 1 72 ? -11.071 -5.217 -2.371 1.00 73.13 72 PRO A N 10
ATOM 10452 C CA . PRO A 1 72 ? -11.990 -4.127 -2.031 1.00 13.02 72 PRO A CA 10
ATOM 10453 C C . PRO A 1 72 ? -12.808 -4.428 -0.780 1.00 13.15 72 PRO A C 10
ATOM 10454 O O . PRO A 1 72 ? -13.382 -3.525 -0.169 1.00 61.45 72 PRO A O 10
ATOM 10465 N N . ASP A 1 73 ? -12.857 -5.701 -0.402 1.00 54.35 73 ASP A N 10
ATOM 10466 C CA . ASP A 1 73 ? -13.604 -6.120 0.778 1.00 72.33 73 ASP A CA 10
ATOM 10467 C C . ASP A 1 73 ? -12.919 -5.641 2.053 1.00 1.34 73 ASP A C 10
ATOM 10468 O O . ASP A 1 73 ? -13.561 -5.474 3.090 1.00 45.12 73 ASP A O 10
ATOM 10477 N N . GLY A 1 74 ? -11.610 -5.421 1.970 1.00 71.42 74 GLY A N 10
ATOM 10478 C CA . GLY A 1 74 ? -10.859 -4.964 3.124 1.00 32.45 74 GLY A CA 10
ATOM 10479 C C . GLY A 1 74 ? -9.890 -6.011 3.637 1.00 32.13 74 GLY A C 10
ATOM 10480 O O . GLY A 1 74 ? -8.940 -5.690 4.351 1.00 30.23 74 GLY A O 10
ATOM 10484 N N . ARG A 1 75 ? -10.131 -7.267 3.274 1.00 11.32 75 ARG A N 10
ATOM 10485 C CA . ARG A 1 75 ? -9.274 -8.364 3.705 1.00 62.41 75 ARG A CA 10
ATOM 10486 C C . ARG A 1 75 ? -8.246 -8.706 2.630 1.00 51.42 75 ARG A C 10
ATOM 10487 O O . ARG A 1 75 ? -8.493 -8.516 1.439 1.00 45.22 75 ARG A O 10
ATOM 10508 N N . SER A 1 76 ? -7.093 -9.209 3.059 1.00 34.40 76 SER A N 10
ATOM 10509 C CA . SER A 1 76 ? -6.026 -9.573 2.134 1.00 54.01 76 SER A CA 10
ATOM 10510 C C . SER A 1 76 ? -5.779 -11.078 2.155 1.00 70.35 76 SER A C 10
ATOM 10511 O O . SER A 1 76 ? -5.882 -11.722 3.199 1.00 73.53 76 SER A O 10
ATOM 10519 N N . LYS A 1 77 ? -5.452 -11.634 0.993 1.00 44.43 77 LYS A N 10
ATOM 10520 C CA . LYS A 1 77 ? -5.188 -13.063 0.874 1.00 3.35 77 LYS A CA 10
ATOM 10521 C C . LYS A 1 77 ? -3.979 -13.321 -0.019 1.00 42.44 77 LYS A C 10
ATOM 10522 O O . LYS A 1 77 ? -3.490 -12.415 -0.695 1.00 32.42 77 LYS A O 10
ATOM 10541 N N . ALA A 1 78 ? -3.502 -14.561 -0.019 1.00 74.21 78 ALA A N 10
ATOM 10542 C CA . ALA A 1 78 ? -2.353 -14.938 -0.833 1.00 33.43 78 ALA A CA 10
ATOM 10543 C C . ALA A 1 78 ? -2.795 -15.606 -2.131 1.00 30.14 78 ALA A C 10
ATOM 10544 O O . ALA A 1 78 ? -3.674 -16.468 -2.129 1.00 64.42 78 ALA A O 10
ATOM 10551 N N . VAL A 1 79 ? -2.181 -15.201 -3.238 1.00 23.42 79 VAL A N 10
ATOM 10552 C CA . VAL A 1 79 ? -2.510 -15.761 -4.543 1.00 55.01 79 VAL A CA 10
ATOM 10553 C C . VAL A 1 79 ? -1.298 -15.752 -5.467 1.00 40.22 79 VAL A C 10
ATOM 10554 O O . VAL A 1 79 ? -0.241 -15.230 -5.115 1.00 62.44 79 VAL A O 10
ATOM 10567 N N . ASN A 1 80 ? -1.459 -16.332 -6.652 1.00 33.31 80 ASN A N 10
ATOM 10568 C CA . ASN A 1 80 ? -0.377 -16.391 -7.628 1.00 33.21 80 ASN A CA 10
ATOM 10569 C C . ASN A 1 80 ? 0.890 -16.965 -7.001 1.00 40.42 80 ASN A C 10
ATOM 10570 O O . ASN A 1 80 ? 1.971 -16.387 -7.121 1.00 32.51 80 ASN A O 10
ATOM 10581 N N . VAL A 1 81 ? 0.749 -18.105 -6.333 1.00 3.03 81 VAL A N 10
ATOM 10582 C CA . VAL A 1 81 ? 1.882 -18.758 -5.688 1.00 64.24 81 VAL A CA 10
ATOM 10583 C C . VAL A 1 81 ? 2.631 -19.654 -6.669 1.00 72.01 81 VAL A C 10
ATOM 10584 O O . VAL A 1 81 ? 2.028 -20.470 -7.367 1.00 72.11 81 VAL A O 10
ATOM 10597 N N . THR A 1 82 ? 3.950 -19.497 -6.717 1.00 61.22 82 THR A N 10
ATOM 10598 C CA . THR A 1 82 ? 4.782 -20.291 -7.613 1.00 31.03 82 THR A CA 10
ATOM 10599 C C . THR A 1 82 ? 5.973 -20.888 -6.872 1.00 33.52 82 THR A C 10
ATOM 10600 O O . THR A 1 82 ? 7.047 -20.290 -6.818 1.00 44.10 82 THR A O 10
ATOM 10611 N N . GLY A 1 11 ? -4.435 0.439 -0.656 1.00 44.45 11 GLY A N 11
ATOM 10612 C CA . GLY A 1 11 ? -3.403 -0.226 0.118 1.00 15.11 11 GLY A CA 11
ATOM 10613 C C . GLY A 1 11 ? -2.230 -0.664 -0.735 1.00 23.51 11 GLY A C 11
ATOM 10614 O O . GLY A 1 11 ? -1.874 -1.843 -0.755 1.00 55.13 11 GLY A O 11
ATOM 10618 N N . SER A 1 12 ? -1.627 0.285 -1.443 1.00 2.54 12 SER A N 11
ATOM 10619 C CA . SER A 1 12 ? -0.489 -0.010 -2.306 1.00 75.01 12 SER A CA 11
ATOM 10620 C C . SER A 1 12 ? 0.816 0.026 -1.517 1.00 13.41 12 SER A C 11
ATOM 10621 O O . SER A 1 12 ? 0.928 0.728 -0.513 1.00 34.04 12 SER A O 11
ATOM 10629 N N . GLY A 1 13 ? 1.802 -0.736 -1.980 1.00 73.12 13 GLY A N 11
ATOM 10630 C CA . GLY A 1 13 ? 3.086 -0.778 -1.307 1.00 5.54 13 GLY A CA 11
ATOM 10631 C C . GLY A 1 13 ? 3.080 -1.698 -0.102 1.00 43.13 13 GLY A C 11
ATOM 10632 O O . GLY A 1 13 ? 3.860 -1.513 0.831 1.00 24.42 13 GLY A O 11
ATOM 10636 N N . GLU A 1 14 ? 2.197 -2.691 -0.123 1.00 15.24 14 GLU A N 11
ATOM 10637 C CA . GLU A 1 14 ? 2.091 -3.641 0.978 1.00 21.41 14 GLU A CA 11
ATOM 10638 C C . GLU A 1 14 ? 2.414 -5.057 0.507 1.00 14.24 14 GLU A C 11
ATOM 10639 O O . GLU A 1 14 ? 1.571 -5.732 -0.083 1.00 12.12 14 GLU A O 11
ATOM 10651 N N . GLN A 1 15 ? 3.639 -5.498 0.773 1.00 50.40 15 GLN A N 11
ATOM 10652 C CA . GLN A 1 15 ? 4.073 -6.832 0.376 1.00 42.45 15 GLN A CA 11
ATOM 10653 C C . GLN A 1 15 ? 4.565 -7.626 1.581 1.00 5.51 15 GLN A C 11
ATOM 10654 O O . GLN A 1 15 ? 4.855 -7.058 2.635 1.00 21.03 15 GLN A O 11
ATOM 10668 N N . LEU A 1 16 ? 4.658 -8.941 1.419 1.00 13.23 16 LEU A N 11
ATOM 10669 C CA . LEU A 1 16 ? 5.115 -9.814 2.495 1.00 51.21 16 LEU A CA 11
ATOM 10670 C C . LEU A 1 16 ? 5.665 -11.123 1.937 1.00 14.23 16 LEU A C 11
ATOM 10671 O O . LEU A 1 16 ? 4.907 -11.990 1.501 1.00 2.04 16 LEU A O 11
ATOM 10687 N N . ARG A 1 17 ? 6.986 -11.259 1.956 1.00 25.45 17 ARG A N 11
ATOM 10688 C CA . ARG A 1 17 ? 7.638 -12.463 1.454 1.00 75.12 17 ARG A CA 11
ATOM 10689 C C . ARG A 1 17 ? 7.297 -13.669 2.324 1.00 30.31 17 ARG A C 11
ATOM 10690 O O . ARG A 1 17 ? 7.737 -13.763 3.470 1.00 74.23 17 ARG A O 11
ATOM 10711 N N . GLN A 1 18 ? 6.511 -14.588 1.772 1.00 62.02 18 GLN A N 11
ATOM 10712 C CA . GLN A 1 18 ? 6.111 -15.787 2.499 1.00 61.14 18 GLN A CA 11
ATOM 10713 C C . GLN A 1 18 ? 6.683 -17.039 1.841 1.00 4.41 18 GLN A C 11
ATOM 10714 O O . GLN A 1 18 ? 7.018 -17.030 0.657 1.00 62.21 18 GLN A O 11
ATOM 10728 N N . GLN A 1 19 ? 6.793 -18.112 2.618 1.00 54.35 19 GLN A N 11
ATOM 10729 C CA . GLN A 1 19 ? 7.326 -19.370 2.110 1.00 73.33 19 GLN A CA 11
ATOM 10730 C C . GLN A 1 19 ? 6.550 -20.557 2.673 1.00 4.32 19 GLN A C 11
ATOM 10731 O O . GLN A 1 19 ? 6.293 -20.629 3.874 1.00 54.20 19 GLN A O 11
ATOM 10745 N N . GLY A 1 20 ? 6.181 -21.486 1.797 1.00 55.11 20 GLY A N 11
ATOM 10746 C CA . GLY A 1 20 ? 5.438 -22.656 2.226 1.00 32.51 20 GLY A CA 11
ATOM 10747 C C . GLY A 1 20 ? 5.900 -23.923 1.533 1.00 51.33 20 GLY A C 11
ATOM 10748 O O . GLY A 1 20 ? 6.512 -23.868 0.465 1.00 11.14 20 GLY A O 11
ATOM 10752 N N . THR A 1 21 ? 5.608 -25.069 2.141 1.00 45.44 21 THR A N 11
ATOM 10753 C CA . THR A 1 21 ? 6.001 -26.354 1.577 1.00 75.12 21 THR A CA 11
ATOM 10754 C C . THR A 1 21 ? 4.798 -27.089 0.995 1.00 44.35 21 THR A C 11
ATOM 10755 O O . THR A 1 21 ? 3.652 -26.783 1.324 1.00 22.51 21 THR A O 11
ATOM 10766 N N . VAL A 1 22 ? 5.067 -28.059 0.127 1.00 21.51 22 VAL A N 11
ATOM 10767 C CA . VAL A 1 22 ? 4.007 -28.839 -0.500 1.00 72.50 22 VAL A CA 11
ATOM 10768 C C . VAL A 1 22 ? 3.615 -30.031 0.367 1.00 54.50 22 VAL A C 11
ATOM 10769 O O . VAL A 1 22 ? 2.529 -30.592 0.216 1.00 2.13 22 VAL A O 11
ATOM 10782 N N . LYS A 1 23 ? 4.505 -30.412 1.276 1.00 10.04 23 LYS A N 11
ATOM 10783 C CA . LYS A 1 23 ? 4.253 -31.536 2.171 1.00 52.34 23 LYS A CA 11
ATOM 10784 C C . LYS A 1 23 ? 2.909 -31.380 2.875 1.00 11.51 23 LYS A C 11
ATOM 10785 O O . LYS A 1 23 ? 2.254 -32.367 3.208 1.00 20.14 23 LYS A O 11
ATOM 10804 N N . T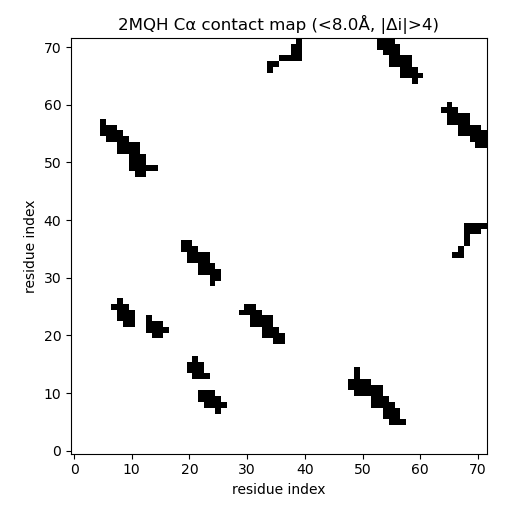RP A 1 24 ? 2.504 -30.134 3.097 1.00 30.40 24 TRP A N 11
ATOM 10805 C CA . TRP A 1 24 ? 1.237 -29.850 3.761 1.00 52.22 24 TRP A CA 11
ATOM 10806 C C . TRP A 1 24 ? 0.249 -29.204 2.795 1.00 4.11 24 TRP A C 11
ATOM 10807 O O . TRP A 1 24 ? -0.569 -28.374 3.192 1.00 71.03 24 TRP A O 11
ATOM 10828 N N . PHE A 1 25 ? 0.331 -29.589 1.526 1.00 23.50 25 PHE A N 11
ATOM 10829 C CA . PHE A 1 25 ? -0.555 -29.047 0.503 1.00 13.44 25 PHE A CA 11
ATOM 10830 C C . PHE A 1 25 ? -1.457 -30.137 -0.069 1.00 41.51 25 PHE A C 11
ATOM 10831 O O . PHE A 1 25 ? -1.041 -31.284 -0.221 1.00 71.30 25 PHE A O 11
ATOM 10848 N N . ASN A 1 26 ? -2.694 -29.768 -0.384 1.00 53.41 26 ASN A N 11
ATOM 10849 C CA . ASN A 1 26 ? -3.656 -30.713 -0.939 1.00 20.43 26 ASN A CA 11
ATOM 10850 C C . ASN A 1 26 ? -4.466 -30.071 -2.060 1.00 52.44 26 ASN A C 11
ATOM 10851 O O . ASN A 1 26 ? -5.420 -29.336 -1.808 1.00 54.30 26 ASN A O 11
ATOM 10862 N N . ALA A 1 27 ? -4.079 -30.354 -3.300 1.00 2.42 27 ALA A N 11
ATOM 10863 C CA . ALA A 1 27 ? -4.770 -29.806 -4.460 1.00 52.31 27 ALA A CA 11
ATOM 10864 C C . ALA A 1 27 ? -6.185 -30.364 -4.570 1.00 50.22 27 ALA A C 11
ATOM 10865 O O . ALA A 1 27 ? -7.144 -29.619 -4.776 1.00 42.22 27 ALA A O 11
ATOM 10872 N N . THR A 1 28 ? -6.309 -31.680 -4.432 1.00 75.33 28 THR A N 11
ATOM 10873 C CA . THR A 1 28 ? -7.607 -32.338 -4.518 1.00 61.52 28 THR A CA 11
ATOM 10874 C C . THR A 1 28 ? -8.617 -31.687 -3.581 1.00 52.31 28 THR A C 11
ATOM 10875 O O . THR A 1 28 ? -9.770 -31.464 -3.952 1.00 1.42 28 THR A O 11
ATOM 10886 N N . LYS A 1 29 ? -8.178 -31.382 -2.365 1.00 30.14 29 LYS A N 11
ATOM 10887 C CA . LYS A 1 29 ? -9.043 -30.753 -1.373 1.00 71.35 29 LYS A CA 11
ATOM 10888 C C . LYS A 1 29 ? -9.360 -29.313 -1.764 1.00 33.25 29 LYS A C 11
ATOM 10889 O O . LYS A 1 29 ? -10.391 -28.767 -1.374 1.00 13.05 29 LYS A O 11
ATOM 10908 N N . GLY A 1 30 ? -8.467 -28.704 -2.537 1.00 40.32 30 GLY A N 11
ATOM 10909 C CA . GLY A 1 30 ? -8.671 -27.333 -2.968 1.00 71.00 30 GLY A CA 11
ATOM 10910 C C . GLY A 1 30 ? -8.167 -26.325 -1.954 1.00 62.41 30 GLY A C 11
ATOM 10911 O O . GLY A 1 30 ? -8.591 -25.170 -1.953 1.00 14.35 30 GLY A O 11
ATOM 10915 N N . PHE A 1 31 ? -7.259 -26.764 -1.088 1.00 15.43 31 PHE A N 11
ATOM 10916 C CA . PHE A 1 31 ? -6.699 -25.892 -0.062 1.00 24.12 31 PHE A CA 11
ATOM 10917 C C . PHE A 1 31 ? -5.568 -26.592 0.687 1.00 12.45 31 PHE A C 11
ATOM 10918 O O . PHE A 1 31 ? -5.648 -27.784 0.981 1.00 45.24 31 PHE A O 11
ATOM 10935 N N . GLY A 1 32 ? -4.515 -25.840 0.994 1.00 51.10 32 GLY A N 11
ATOM 10936 C CA . GLY A 1 32 ? -3.383 -26.404 1.705 1.00 0.14 32 GLY A CA 11
ATOM 10937 C C . GLY A 1 32 ? -2.991 -25.581 2.916 1.00 1.15 32 GLY A C 11
ATOM 10938 O O . GLY A 1 32 ? -3.847 -25.003 3.587 1.00 23.43 32 GLY A O 11
ATOM 10942 N N . PHE A 1 33 ? -1.693 -25.528 3.199 1.00 54.21 33 PHE A N 11
ATOM 10943 C CA . PHE A 1 33 ? -1.190 -24.772 4.339 1.00 4.45 33 PHE A CA 11
ATOM 10944 C C . PHE A 1 33 ? 0.236 -24.290 4.086 1.00 52.32 33 PHE A C 11
ATOM 10945 O O . PHE A 1 33 ? 1.010 -24.947 3.389 1.00 74.00 33 PHE A O 11
ATOM 10962 N N . ILE A 1 34 ? 0.575 -23.138 4.656 1.00 72.35 34 ILE A N 11
ATOM 10963 C CA . ILE A 1 34 ? 1.906 -22.568 4.492 1.00 64.51 34 ILE A CA 11
ATOM 10964 C C . ILE A 1 34 ? 2.659 -22.540 5.818 1.00 61.52 34 ILE A C 11
ATOM 10965 O O . ILE A 1 34 ? 2.135 -22.080 6.833 1.00 63.20 34 ILE A O 11
ATOM 10981 N N . THR A 1 35 ? 3.893 -23.035 5.802 1.00 3.31 35 THR A N 11
ATOM 10982 C CA . THR A 1 35 ? 4.719 -23.066 7.002 1.00 23.14 35 THR A CA 11
ATOM 10983 C C . THR A 1 35 ? 5.925 -22.144 6.864 1.00 2.11 35 THR A C 11
ATOM 10984 O O . THR A 1 35 ? 7.057 -22.587 6.668 1.00 72.45 35 THR A O 11
ATOM 10995 N N . PRO A 1 36 ? 5.681 -20.829 6.970 1.00 60.34 36 PRO A N 11
ATOM 10996 C CA . PRO A 1 36 ? 6.736 -19.817 6.861 1.00 53.04 36 PRO A CA 11
ATOM 10997 C C . PRO A 1 36 ? 7.683 -19.836 8.055 1.00 24.30 36 PRO A C 11
ATOM 10998 O O . PRO A 1 36 ? 7.248 -19.882 9.205 1.00 71.23 36 PRO A O 11
ATOM 11009 N N . GLY A 1 37 ? 8.983 -19.800 7.775 1.00 73.54 37 GLY A N 11
ATOM 11010 C CA . GLY A 1 37 ? 9.971 -19.814 8.837 1.00 65.32 37 GLY A CA 11
ATOM 11011 C C . GLY A 1 37 ? 10.696 -21.142 8.937 1.00 1.11 37 GLY A C 11
ATOM 11012 O O . GLY A 1 37 ? 11.789 -21.220 9.496 1.00 44.31 37 GLY A O 11
ATOM 11016 N N . GLY A 1 38 ? 10.084 -22.191 8.395 1.00 5.12 38 GLY A N 11
ATOM 11017 C CA . GLY A 1 38 ? 10.692 -23.508 8.439 1.00 62.04 38 GLY A CA 11
ATOM 11018 C C . GLY A 1 38 ? 10.504 -24.190 9.779 1.00 12.54 38 GLY A C 11
ATOM 11019 O O . GLY A 1 38 ? 11.312 -25.028 10.177 1.00 50.24 38 GLY A O 11
ATOM 11023 N N . GLY A 1 39 ? 9.433 -23.828 10.480 1.00 4.25 39 GLY A N 11
ATOM 11024 C CA . GLY A 1 39 ? 9.162 -24.419 11.778 1.00 50.32 39 GLY A CA 11
ATOM 11025 C C . GLY A 1 39 ? 8.507 -23.442 12.734 1.00 11.11 39 GLY A C 11
ATOM 11026 O O . GLY A 1 39 ? 9.019 -23.192 13.824 1.00 10.43 39 GLY A O 11
ATOM 11030 N N . GLY A 1 40 ? 7.370 -22.887 12.324 1.00 3.43 40 GLY A N 11
ATOM 11031 C CA . GLY A 1 40 ? 6.664 -21.937 13.164 1.00 50.53 40 GLY A CA 11
ATOM 11032 C C . GLY A 1 40 ? 5.182 -22.241 13.264 1.00 44.23 40 GLY A C 11
ATOM 11033 O O . GLY A 1 40 ? 4.793 -23.316 13.718 1.00 71.14 40 GLY A O 11
ATOM 11037 N N . GLU A 1 41 ? 4.355 -21.291 12.840 1.00 13.42 41 GLU A N 11
ATOM 11038 C CA . GLU A 1 41 ? 2.907 -21.462 12.887 1.00 25.52 41 GLU A CA 11
ATOM 11039 C C . GLU A 1 41 ? 2.337 -21.659 11.485 1.00 22.45 41 GLU A C 11
ATOM 11040 O O . GLU A 1 41 ? 2.648 -20.903 10.565 1.00 25.12 41 GLU A O 11
ATOM 11052 N N . ASP A 1 42 ? 1.501 -22.680 11.331 1.00 25.44 42 ASP A N 11
ATOM 11053 C CA . ASP A 1 42 ? 0.887 -22.978 10.043 1.00 53.52 42 ASP A CA 11
ATOM 11054 C C . ASP A 1 42 ? -0.122 -21.899 9.661 1.00 74.24 42 ASP A C 11
ATOM 11055 O O . ASP A 1 42 ? -0.815 -21.350 10.518 1.00 4.55 42 ASP A O 11
ATOM 11064 N N . LEU A 1 43 ? -0.200 -21.600 8.369 1.00 71.44 43 LEU A N 11
ATOM 11065 C CA . LEU A 1 43 ? -1.124 -20.587 7.872 1.00 11.40 43 LEU A CA 11
ATOM 11066 C C . LEU A 1 43 ? -2.139 -21.198 6.912 1.00 70.43 43 LEU A C 11
ATOM 11067 O O . LEU A 1 43 ? -1.889 -22.243 6.311 1.00 72.52 43 LEU A O 11
ATOM 11083 N N . PHE A 1 44 ? -3.284 -20.539 6.770 1.00 32.15 44 PHE A N 11
ATOM 11084 C CA . PHE A 1 44 ? -4.337 -21.017 5.882 1.00 70.31 44 PHE A CA 11
ATOM 11085 C C . PHE A 1 44 ? -4.144 -20.475 4.469 1.00 50.12 44 PHE A C 11
ATOM 11086 O O . PHE A 1 44 ? -3.782 -19.313 4.282 1.00 62.35 44 PHE A O 11
ATOM 11103 N N . VAL A 1 45 ? -4.388 -21.325 3.477 1.00 72.14 45 VAL A N 11
ATOM 11104 C CA . VAL A 1 45 ? -4.242 -20.932 2.080 1.00 33.50 45 VAL A CA 11
ATOM 11105 C C . VAL A 1 45 ? -5.238 -21.672 1.194 1.00 34.12 45 VAL A C 11
ATOM 11106 O O . VAL A 1 45 ? -5.443 -22.877 1.343 1.00 22.42 45 VAL A O 11
ATOM 11119 N N . HIS A 1 46 ? -5.856 -20.942 0.271 1.00 75.52 46 HIS A N 11
ATOM 11120 C CA . HIS A 1 46 ? -6.832 -21.530 -0.641 1.00 44.32 46 HIS A CA 11
ATOM 11121 C C . HIS A 1 46 ? -6.441 -21.273 -2.093 1.00 63.14 46 HIS A C 11
ATOM 11122 O O . HIS A 1 46 ? -6.288 -20.125 -2.510 1.00 62.45 46 HIS A O 11
ATOM 11136 N N . GLN A 1 47 ? -6.280 -22.349 -2.857 1.00 71.00 47 GLN A N 11
ATOM 11137 C CA . GLN A 1 47 ? -5.905 -22.239 -4.262 1.00 34.11 47 GLN A CA 11
ATOM 11138 C C . GLN A 1 47 ? -6.933 -21.421 -5.037 1.00 2.42 47 GLN A C 11
ATOM 11139 O O . GLN A 1 47 ? -7.999 -21.921 -5.396 1.00 71.30 47 GLN A O 11
ATOM 11153 N N . THR A 1 48 ? -6.606 -20.157 -5.292 1.00 24.52 48 THR A N 11
ATOM 11154 C CA . THR A 1 48 ? -7.500 -19.269 -6.023 1.00 11.23 48 THR A CA 11
ATOM 11155 C C . THR A 1 48 ? -6.944 -18.944 -7.404 1.00 51.23 48 THR A C 11
ATOM 11156 O O . THR A 1 48 ? -7.670 -18.970 -8.397 1.00 43.04 48 THR A O 11
ATOM 11167 N N . ASN A 1 49 ? -5.652 -18.638 -7.460 1.00 61.13 49 ASN A N 11
ATOM 11168 C CA . ASN A 1 49 ? -4.998 -18.308 -8.722 1.00 15.04 49 ASN A CA 11
ATOM 11169 C C . ASN A 1 49 ? -3.700 -19.092 -8.883 1.00 63.10 49 ASN A C 11
ATOM 11170 O O . ASN A 1 49 ? -2.774 -18.646 -9.561 1.00 5.44 49 ASN A O 11
ATOM 11181 N N . ILE A 1 50 ? -3.640 -20.262 -8.257 1.00 21.43 50 ILE A N 11
ATOM 11182 C CA . ILE A 1 50 ? -2.456 -21.109 -8.332 1.00 61.14 50 ILE A CA 11
ATOM 11183 C C . ILE A 1 50 ? -2.697 -22.311 -9.239 1.00 63.14 50 ILE A C 11
ATOM 11184 O O . ILE A 1 50 ? -2.959 -23.416 -8.766 1.00 51.20 50 ILE A O 11
ATOM 11200 N N . ASN A 1 51 ? -2.604 -22.087 -10.546 1.00 64.42 51 ASN A N 11
ATOM 11201 C CA . ASN A 1 51 ? -2.810 -23.153 -11.521 1.00 11.25 51 ASN A CA 11
ATOM 11202 C C . ASN A 1 51 ? -1.998 -22.897 -12.786 1.00 61.15 51 ASN A C 11
ATOM 11203 O O . ASN A 1 51 ? -2.216 -21.909 -13.488 1.00 34.24 51 ASN A O 11
ATOM 11214 N N . SER A 1 52 ? -1.060 -23.795 -13.073 1.00 13.30 52 SER A N 11
ATOM 11215 C CA . SER A 1 52 ? -0.213 -23.665 -14.253 1.00 20.24 52 SER A CA 11
ATOM 11216 C C . SER A 1 52 ? -1.048 -23.709 -15.529 1.00 21.42 52 SER A C 11
ATOM 11217 O O . SER A 1 52 ? -2.165 -24.225 -15.534 1.00 60.40 52 SER A O 11
ATOM 11225 N N . GLU A 1 53 ? -0.496 -23.164 -16.609 1.00 35.25 53 GLU A N 11
ATOM 11226 C CA . GLU A 1 53 ? -1.191 -23.141 -17.891 1.00 5.53 53 GLU A CA 11
ATOM 11227 C C . GLU A 1 53 ? -1.177 -24.520 -18.542 1.00 74.50 53 GLU A C 11
ATOM 11228 O O . GLU A 1 53 ? -2.152 -24.932 -19.170 1.00 32.05 53 GLU A O 11
ATOM 11240 N N . GLY A 1 54 ? -0.064 -25.231 -18.388 1.00 42.31 54 GLY A N 11
ATOM 11241 C CA . GLY A 1 54 ? 0.057 -26.556 -18.967 1.00 33.02 54 GLY A CA 11
ATOM 11242 C C . GLY A 1 54 ? 0.039 -27.650 -17.918 1.00 62.42 54 GLY A C 11
ATOM 11243 O O . GLY A 1 54 ? -1.025 -28.048 -17.443 1.00 63.55 54 GLY A O 11
ATOM 11247 N N . PHE A 1 55 ? 1.221 -28.140 -17.556 1.00 55.13 55 PHE A N 11
ATOM 11248 C CA . PHE A 1 55 ? 1.337 -29.197 -16.559 1.00 31.31 55 PHE A CA 11
ATOM 11249 C C . PHE A 1 55 ? 2.427 -28.869 -15.543 1.00 64.33 55 PHE A C 11
ATOM 11250 O O . PHE A 1 55 ? 3.419 -28.217 -15.870 1.00 51.30 55 PHE A O 11
ATOM 11267 N N . ARG A 1 56 ? 2.236 -29.326 -14.310 1.00 71.31 56 ARG A N 11
ATOM 11268 C CA . ARG A 1 56 ? 3.201 -29.080 -13.246 1.00 24.53 56 ARG A CA 11
ATOM 11269 C C . ARG A 1 56 ? 3.562 -30.378 -12.528 1.00 70.14 56 ARG A C 11
ATOM 11270 O O . ARG A 1 56 ? 2.684 -31.144 -12.132 1.00 21.43 56 ARG A O 11
ATOM 11291 N N . SER A 1 57 ? 4.859 -30.618 -12.366 1.00 43.22 57 SER A N 11
ATOM 11292 C CA . SER A 1 57 ? 5.336 -31.824 -11.701 1.00 24.51 57 SER A CA 11
ATOM 11293 C C . SER A 1 57 ? 6.225 -31.474 -10.512 1.00 4.33 57 SER A C 11
ATOM 11294 O O . SER A 1 57 ? 7.442 -31.335 -10.650 1.00 75.11 57 SER A O 11
ATOM 11302 N N . LEU A 1 58 ? 5.610 -31.331 -9.343 1.00 21.50 58 LEU A N 11
ATOM 11303 C CA . LEU A 1 58 ? 6.344 -30.997 -8.128 1.00 3.24 58 LEU A CA 11
ATOM 11304 C C . LEU A 1 58 ? 6.042 -31.997 -7.016 1.00 12.50 58 LEU A C 11
ATOM 11305 O O . LEU A 1 58 ? 4.884 -32.338 -6.773 1.00 23.21 58 LEU A O 11
ATOM 11321 N N . ARG A 1 59 ? 7.090 -32.460 -6.343 1.00 32.21 59 ARG A N 11
ATOM 11322 C CA . ARG A 1 59 ? 6.936 -33.420 -5.256 1.00 42.12 59 ARG A CA 11
ATOM 11323 C C . ARG A 1 59 ? 6.790 -32.705 -3.916 1.00 53.12 59 ARG A C 11
ATOM 11324 O O . ARG A 1 59 ? 6.934 -31.486 -3.834 1.00 3.22 59 ARG A O 11
ATOM 11345 N N . GLU A 1 60 ? 6.501 -33.473 -2.870 1.00 3.31 60 GLU A N 11
ATOM 11346 C CA . GLU A 1 60 ? 6.334 -32.912 -1.535 1.00 10.45 60 GLU A CA 11
ATOM 11347 C C . GLU A 1 60 ? 7.666 -32.407 -0.985 1.00 75.44 60 GLU A C 11
ATOM 11348 O O . GLU A 1 60 ? 8.721 -32.971 -1.272 1.00 50.55 60 GLU A O 11
ATOM 11360 N N . GLY A 1 61 ? 7.607 -31.341 -0.194 1.00 12.24 61 GLY A N 11
ATOM 11361 C CA . GLY A 1 61 ? 8.814 -30.777 0.383 1.00 73.53 61 GLY A CA 11
ATOM 11362 C C . GLY A 1 61 ? 9.289 -29.543 -0.358 1.00 74.21 61 GLY A C 11
ATOM 11363 O O . GLY A 1 61 ? 10.047 -28.740 0.184 1.00 30.22 61 GLY A O 11
ATOM 11367 N N . GLU A 1 62 ? 8.843 -29.393 -1.601 1.00 54.13 62 GLU A N 11
ATOM 11368 C CA . GLU A 1 62 ? 9.230 -28.248 -2.418 1.00 34.42 62 GLU A CA 11
ATOM 11369 C C . GLU A 1 62 ? 8.703 -26.948 -1.817 1.00 23.34 62 GLU A C 11
ATOM 11370 O O . GLU A 1 62 ? 7.522 -26.837 -1.487 1.00 43.35 62 GLU A O 11
ATOM 11382 N N . VAL A 1 63 ? 9.589 -25.967 -1.676 1.00 20.14 63 VAL A N 11
ATOM 11383 C CA . VAL A 1 63 ? 9.215 -24.674 -1.115 1.00 21.33 63 VAL A CA 11
ATOM 11384 C C . VAL A 1 63 ? 8.708 -23.731 -2.199 1.00 44.55 63 VAL A C 11
ATOM 11385 O O . VAL A 1 63 ? 9.258 -23.679 -3.300 1.00 24.43 63 VAL A O 11
ATOM 11398 N N . VAL A 1 64 ? 7.656 -22.983 -1.882 1.00 32.32 64 VAL A N 11
ATOM 11399 C CA . VAL A 1 64 ? 7.075 -22.039 -2.829 1.00 11.04 64 VAL A CA 11
ATOM 11400 C C . VAL A 1 64 ? 7.110 -20.618 -2.279 1.00 10.43 64 VAL A C 11
ATOM 11401 O O . VAL A 1 64 ? 7.195 -20.412 -1.068 1.00 63.25 64 VAL A O 11
ATOM 11414 N N . GLU A 1 65 ? 7.043 -19.640 -3.177 1.00 10.54 65 GLU A N 11
ATOM 11415 C CA . GLU A 1 65 ? 7.067 -18.236 -2.780 1.00 64.52 65 GLU A CA 11
ATOM 11416 C C . GLU A 1 65 ? 5.825 -17.507 -3.284 1.00 45.02 65 GLU A C 11
ATOM 11417 O O . GLU A 1 65 ? 5.317 -17.798 -4.367 1.00 62.50 65 GLU A O 11
ATOM 11429 N N . PHE A 1 66 ? 5.342 -16.557 -2.491 1.00 35.35 66 PHE A N 11
ATOM 11430 C CA . PHE A 1 66 ? 4.158 -15.787 -2.854 1.00 43.53 66 PHE A CA 11
ATOM 11431 C C . PHE A 1 66 ? 4.043 -14.530 -1.997 1.00 1.33 66 PHE A C 11
ATOM 11432 O O . PHE A 1 66 ? 4.723 -14.396 -0.980 1.00 35.04 66 PHE A O 11
ATOM 11449 N N . GLU A 1 67 ? 3.178 -13.611 -2.416 1.00 62.33 67 GLU A N 11
ATOM 11450 C CA . GLU A 1 67 ? 2.975 -12.365 -1.688 1.00 2.25 67 GLU A CA 11
ATOM 11451 C C . GLU A 1 67 ? 1.530 -12.240 -1.215 1.00 74.10 67 GLU A C 11
ATOM 11452 O O . GLU A 1 67 ? 0.597 -12.612 -1.928 1.00 43.40 67 GLU A O 11
ATOM 11464 N N . VAL A 1 68 ? 1.351 -11.715 -0.007 1.00 2.20 68 VAL A N 11
ATOM 11465 C CA . VAL A 1 68 ? 0.020 -11.540 0.562 1.00 61.12 68 VAL A CA 11
ATOM 11466 C C . VAL A 1 68 ? -0.632 -10.260 0.052 1.00 4.30 68 VAL A C 11
ATOM 11467 O O . VAL A 1 68 ? -0.070 -9.172 0.182 1.00 75.42 68 VAL A O 11
ATOM 11480 N N . GLU A 1 69 ? -1.820 -10.397 -0.528 1.00 21.31 69 GLU A N 11
ATOM 11481 C CA . GLU A 1 69 ? -2.548 -9.250 -1.058 1.00 20.33 69 GLU A CA 11
ATOM 11482 C C . GLU A 1 69 ? -3.827 -9.003 -0.263 1.00 21.23 69 GLU A C 11
ATOM 11483 O O . GLU A 1 69 ? -4.437 -9.937 0.258 1.00 42.31 69 GLU A O 11
ATOM 11495 N N . ALA A 1 70 ? -4.226 -7.739 -0.173 1.00 51.34 70 ALA A N 11
ATOM 11496 C CA . ALA A 1 70 ? -5.432 -7.368 0.556 1.00 33.12 70 ALA A CA 11
ATOM 11497 C C . ALA A 1 70 ? -6.608 -7.165 -0.394 1.00 2.44 70 ALA A C 11
ATOM 11498 O O . ALA A 1 70 ? -6.558 -6.319 -1.286 1.00 14.13 70 ALA A O 11
ATOM 11505 N N . GLY A 1 71 ? -7.665 -7.947 -0.196 1.00 42.31 71 GLY A N 11
ATOM 11506 C CA . GLY A 1 71 ? -8.838 -7.837 -1.044 1.00 3.23 71 GLY A CA 11
ATOM 11507 C C . GLY A 1 71 ? -9.657 -6.598 -0.742 1.00 12.13 71 GLY A C 11
ATOM 11508 O O . GLY A 1 71 ? -9.284 -5.768 0.087 1.00 14.25 71 GLY A O 11
ATOM 11512 N N . PRO A 1 72 ? -10.802 -6.460 -1.427 1.00 12.34 72 PRO A N 11
ATOM 11513 C CA . PRO A 1 72 ? -11.700 -5.315 -1.245 1.00 61.11 72 PRO A CA 11
ATOM 11514 C C . PRO A 1 72 ? -12.399 -5.336 0.110 1.00 4.41 72 PRO A C 11
ATOM 11515 O O . PRO A 1 72 ? -12.895 -4.311 0.579 1.00 60.03 72 PRO A O 11
ATOM 11526 N N . ASP A 1 73 ? -12.433 -6.507 0.735 1.00 73.42 73 ASP A N 11
ATOM 11527 C CA . ASP A 1 73 ? -13.070 -6.661 2.038 1.00 52.33 73 ASP A CA 11
ATOM 11528 C C . ASP A 1 73 ? -12.135 -6.210 3.156 1.00 74.11 73 ASP A C 11
ATOM 11529 O O . ASP A 1 73 ? -12.583 -5.825 4.235 1.00 23.24 73 ASP A O 11
ATOM 11538 N N . GLY A 1 74 ? -10.834 -6.262 2.889 1.00 23.25 74 GLY A N 11
ATOM 11539 C CA . GLY A 1 74 ? -9.856 -5.858 3.883 1.00 14.21 74 GLY A CA 11
ATOM 11540 C C . GLY A 1 74 ? -9.035 -7.024 4.397 1.00 52.14 74 GLY A C 11
ATOM 11541 O O . GLY A 1 74 ? -7.952 -6.833 4.951 1.00 55.05 74 GLY A O 11
ATOM 11545 N N . ARG A 1 75 ? -9.551 -8.235 4.214 1.00 14.13 75 ARG A N 11
ATOM 11546 C CA . ARG A 1 75 ? -8.860 -9.436 4.666 1.00 23.21 75 ARG A CA 11
ATOM 11547 C C . ARG A 1 75 ? -7.608 -9.689 3.831 1.00 71.42 75 ARG A C 11
ATOM 11548 O O . ARG A 1 75 ? -7.428 -9.095 2.768 1.00 73.11 75 ARG A O 11
ATOM 11569 N N . SER A 1 76 ? -6.746 -10.575 4.320 1.00 61.14 76 SER A N 11
ATOM 11570 C CA . SER A 1 76 ? -5.509 -10.904 3.621 1.00 51.13 76 SER A CA 11
ATOM 11571 C C . SER A 1 76 ? -5.612 -12.269 2.947 1.00 30.14 76 SER A C 11
ATOM 11572 O O . SER A 1 76 ? -6.327 -13.154 3.417 1.00 20.44 76 SER A O 11
ATOM 11580 N N . LYS A 1 77 ? -4.892 -12.433 1.843 1.00 52.55 77 LYS A N 11
ATOM 11581 C CA . LYS A 1 77 ? -4.900 -13.689 1.103 1.00 64.02 77 LYS A CA 11
ATOM 11582 C C . LYS A 1 77 ? -3.622 -13.846 0.284 1.00 31.03 77 LYS A C 11
ATOM 11583 O O . LYS A 1 77 ? -2.893 -12.880 0.063 1.00 51.32 77 LYS A O 11
ATOM 11602 N N . ALA A 1 78 ? -3.358 -15.069 -0.164 1.00 32.24 78 ALA A N 11
ATOM 11603 C CA . ALA A 1 78 ? -2.171 -15.351 -0.961 1.00 21.24 78 ALA A CA 11
ATOM 11604 C C . ALA A 1 78 ? -2.548 -15.792 -2.371 1.00 33.23 78 ALA A C 11
ATOM 11605 O O . ALA A 1 78 ? -3.543 -16.490 -2.568 1.00 61.25 78 ALA A O 11
ATOM 11612 N N . VAL A 1 79 ? -1.748 -15.380 -3.349 1.00 11.21 79 VAL A N 11
ATOM 11613 C CA . VAL A 1 79 ? -1.998 -15.733 -4.741 1.00 52.22 79 VAL A CA 11
ATOM 11614 C C . VAL A 1 79 ? -0.702 -15.757 -5.543 1.00 60.13 79 VAL A C 11
ATOM 11615 O O . VAL A 1 79 ? 0.317 -15.221 -5.111 1.00 24.21 79 VAL A O 11
ATOM 11628 N N . ASN A 1 80 ? -0.749 -16.382 -6.715 1.00 73.51 80 ASN A N 11
ATOM 11629 C CA . ASN A 1 80 ? 0.422 -16.477 -7.579 1.00 0.11 80 ASN A CA 11
ATOM 11630 C C . ASN A 1 80 ? 1.559 -17.213 -6.876 1.00 15.12 80 ASN A C 11
ATOM 11631 O O . ASN A 1 80 ? 2.706 -16.768 -6.894 1.00 42.24 80 ASN A O 11
ATOM 11642 N N . VAL A 1 81 ? 1.231 -18.343 -6.256 1.00 50.54 81 VAL A N 11
ATOM 11643 C CA . VAL A 1 81 ? 2.224 -19.142 -5.548 1.00 52.15 81 VAL A CA 11
ATOM 11644 C C . VAL A 1 81 ? 2.960 -20.075 -6.503 1.00 44.21 81 VAL A C 11
ATOM 11645 O O . VAL A 1 81 ? 2.349 -20.915 -7.164 1.00 30.22 81 VAL A O 11
ATOM 11658 N N . THR A 1 82 ? 4.279 -19.922 -6.571 1.00 64.11 82 THR A N 11
ATOM 11659 C CA . THR A 1 82 ? 5.101 -20.750 -7.445 1.00 55.03 82 THR A CA 11
ATOM 11660 C C . THR A 1 82 ? 5.708 -21.921 -6.682 1.00 23.12 82 THR A C 11
ATOM 11661 O O . THR A 1 82 ? 6.890 -21.903 -6.335 1.00 34.23 82 THR A O 11
ATOM 11672 N N . GLY A 1 11 ? 1.005 -1.237 6.902 1.00 33.24 11 GLY A N 12
ATOM 11673 C CA . GLY A 1 11 ? 1.522 -1.803 5.670 1.00 33.42 11 GLY A CA 12
ATOM 11674 C C . GLY A 1 11 ? 1.291 -0.900 4.475 1.00 14.12 11 GLY A C 12
ATOM 11675 O O . GLY A 1 11 ? 0.719 -1.323 3.470 1.00 1.42 11 GLY A O 12
ATOM 11679 N N . SER A 1 12 ? 1.734 0.348 4.584 1.00 2.34 12 SER A N 12
ATOM 11680 C CA . SER A 1 12 ? 1.568 1.316 3.506 1.00 33.22 12 SER A CA 12
ATOM 11681 C C . SER A 1 12 ? 2.685 1.179 2.476 1.00 33.11 12 SER A C 12
ATOM 11682 O O . SER A 1 12 ? 3.573 2.026 2.390 1.00 14.03 12 SER A O 12
ATOM 11690 N N . GLY A 1 13 ? 2.633 0.104 1.695 1.00 34.01 13 GLY A N 12
ATOM 11691 C CA . GLY A 1 13 ? 3.645 -0.126 0.681 1.00 51.21 13 GLY A CA 12
ATOM 11692 C C . GLY A 1 13 ? 4.553 -1.291 1.021 1.00 13.14 13 GLY A C 12
ATOM 11693 O O . GLY A 1 13 ? 5.153 -1.897 0.135 1.00 61.32 13 GLY A O 12
ATOM 11697 N N . GLU A 1 14 ? 4.654 -1.603 2.310 1.00 64.34 14 GLU A N 12
ATOM 11698 C CA . GLU A 1 14 ? 5.498 -2.702 2.764 1.00 22.21 14 GLU A CA 12
ATOM 11699 C C . GLU A 1 14 ? 5.173 -3.987 2.007 1.00 0.15 14 GLU A C 12
ATOM 11700 O O . GLU A 1 14 ? 4.026 -4.433 1.986 1.00 2.42 14 GLU A O 12
ATOM 11712 N N . GLN A 1 15 ? 6.191 -4.575 1.388 1.00 71.51 15 GLN A N 12
ATOM 11713 C CA . GLN A 1 15 ? 6.013 -5.808 0.629 1.00 2.20 15 GLN A CA 12
ATOM 11714 C C . GLN A 1 15 ? 5.628 -6.962 1.548 1.00 31.31 15 GLN A C 12
ATOM 11715 O O . GLN A 1 15 ? 5.746 -6.863 2.770 1.00 0.12 15 GLN A O 12
ATOM 11729 N N . LEU A 1 16 ? 5.166 -8.057 0.953 1.00 4.32 16 LEU A N 12
ATOM 11730 C CA . LEU A 1 16 ? 4.763 -9.231 1.719 1.00 70.34 16 LEU A CA 12
ATOM 11731 C C . LEU A 1 16 ? 5.334 -10.505 1.103 1.00 3.23 16 LEU A C 12
ATOM 11732 O O . LEU A 1 16 ? 4.745 -11.083 0.190 1.00 43.01 16 LEU A O 12
ATOM 11748 N N . ARG A 1 17 ? 6.484 -10.937 1.611 1.00 33.25 17 ARG A N 12
ATOM 11749 C CA . ARG A 1 17 ? 7.134 -12.143 1.113 1.00 40.14 17 ARG A CA 12
ATOM 11750 C C . ARG A 1 17 ? 6.831 -13.337 2.014 1.00 51.54 17 ARG A C 12
ATOM 11751 O O . ARG A 1 17 ? 7.139 -13.320 3.205 1.00 35.11 17 ARG A O 12
ATOM 11772 N N . GLN A 1 18 ? 6.226 -14.369 1.436 1.00 70.25 18 GLN A N 12
ATOM 11773 C CA . GLN A 1 18 ? 5.881 -15.570 2.187 1.00 75.00 18 GLN A CA 12
ATOM 11774 C C . GLN A 1 18 ? 6.460 -16.814 1.522 1.00 62.02 18 GLN A C 12
ATOM 11775 O O . GLN A 1 18 ? 6.705 -16.827 0.316 1.00 42.41 18 GLN A O 12
ATOM 11789 N N . GLN A 1 19 ? 6.677 -17.857 2.316 1.00 20.23 19 GLN A N 12
ATOM 11790 C CA . GLN A 1 19 ? 7.229 -19.106 1.804 1.00 41.45 19 GLN A CA 12
ATOM 11791 C C . GLN A 1 19 ? 6.471 -20.306 2.361 1.00 10.30 19 GLN A C 12
ATOM 11792 O O . GLN A 1 19 ? 6.049 -20.304 3.517 1.00 50.14 19 GLN A O 12
ATOM 11806 N N . GLY A 1 20 ? 6.301 -21.330 1.531 1.00 63.33 20 GLY A N 12
ATOM 11807 C CA . GLY A 1 20 ? 5.593 -22.523 1.959 1.00 44.33 20 GLY A CA 12
ATOM 11808 C C . GLY A 1 20 ? 6.059 -23.767 1.229 1.00 4.11 20 GLY A C 12
ATOM 11809 O O . GLY A 1 20 ? 6.565 -23.687 0.109 1.00 25.02 20 GLY A O 12
ATOM 11813 N N . THR A 1 21 ? 5.891 -24.922 1.865 1.00 33.20 21 THR A N 12
ATOM 11814 C CA . THR A 1 21 ? 6.300 -26.189 1.271 1.00 2.50 21 THR A CA 12
ATOM 11815 C C . THR A 1 21 ? 5.093 -26.989 0.796 1.00 50.35 21 THR A C 12
ATOM 11816 O O . THR A 1 21 ? 3.972 -26.773 1.256 1.00 52.42 21 THR A O 12
ATOM 11827 N N . VAL A 1 22 ? 5.329 -27.915 -0.128 1.00 42.24 22 VAL A N 12
ATOM 11828 C CA . VAL A 1 22 ? 4.261 -28.749 -0.665 1.00 72.21 22 VAL A CA 12
ATOM 11829 C C . VAL A 1 22 ? 3.943 -29.907 0.275 1.00 51.24 22 VAL A C 12
ATOM 11830 O O . VAL A 1 22 ? 2.865 -30.497 0.208 1.00 73.52 22 VAL A O 12
ATOM 11843 N N . LYS A 1 23 ? 4.889 -30.227 1.151 1.00 13.23 23 LYS A N 12
ATOM 11844 C CA . LYS A 1 23 ? 4.710 -31.313 2.107 1.00 4.05 23 LYS A CA 12
ATOM 11845 C C . LYS A 1 23 ? 3.406 -31.149 2.880 1.00 35.02 23 LYS A C 12
ATOM 11846 O O . LYS A 1 23 ? 2.794 -32.132 3.299 1.00 54.25 23 LYS A O 12
ATOM 11865 N N . TRP A 1 24 ? 2.985 -29.903 3.064 1.00 3.23 24 TRP A N 12
ATOM 11866 C CA . TRP A 1 24 ? 1.752 -29.611 3.786 1.00 74.23 24 TRP A CA 12
ATOM 11867 C C . TRP A 1 24 ? 0.688 -29.056 2.844 1.00 25.50 24 TRP A C 12
ATOM 11868 O O . TRP A 1 24 ? -0.131 -28.226 3.237 1.00 2.14 24 TRP A O 12
ATOM 11889 N N . PHE A 1 25 ? 0.707 -29.520 1.599 1.00 73.51 25 PHE A N 12
ATOM 11890 C CA . PHE A 1 25 ? -0.256 -29.069 0.601 1.00 70.52 25 PHE A CA 12
ATOM 11891 C C . PHE A 1 25 ? -1.175 -30.211 0.177 1.00 35.21 25 PHE A C 12
ATOM 11892 O O . PHE A 1 25 ? -0.732 -31.343 -0.009 1.00 25.33 25 PHE A O 12
ATOM 11909 N N . ASN A 1 26 ? -2.460 -29.904 0.027 1.00 1.01 26 ASN A N 12
ATOM 11910 C CA . ASN A 1 26 ? -3.443 -30.904 -0.373 1.00 52.13 26 ASN A CA 12
ATOM 11911 C C . ASN A 1 26 ? -4.291 -30.398 -1.536 1.00 14.50 26 ASN A C 12
ATOM 11912 O O . ASN A 1 26 ? -5.345 -29.796 -1.333 1.00 14.13 26 ASN A O 12
ATOM 11923 N N . ALA A 1 27 ? -3.824 -30.646 -2.755 1.00 23.32 27 ALA A N 12
ATOM 11924 C CA . ALA A 1 27 ? -4.540 -30.218 -3.950 1.00 20.40 27 ALA A CA 12
ATOM 11925 C C . ALA A 1 27 ? -5.876 -30.943 -4.078 1.00 44.05 27 ALA A C 12
ATOM 11926 O O . ALA A 1 27 ? -6.912 -30.320 -4.312 1.00 32.41 27 ALA A O 12
ATOM 11933 N N . THR A 1 28 ? -5.845 -32.263 -3.925 1.00 64.33 28 THR A N 12
ATOM 11934 C CA . THR A 1 28 ? -7.052 -33.073 -4.026 1.00 52.11 28 THR A CA 12
ATOM 11935 C C . THR A 1 28 ? -8.155 -32.531 -3.124 1.00 3.42 28 THR A C 12
ATOM 11936 O O . THR A 1 28 ? -9.297 -32.365 -3.552 1.00 41.54 28 THR A O 12
ATOM 11947 N N . LYS A 1 29 ? -7.806 -32.255 -1.872 1.00 21.14 29 LYS A N 12
ATOM 11948 C CA . LYS A 1 29 ? -8.765 -31.729 -0.908 1.00 12.02 29 LYS A CA 12
ATOM 11949 C C . LYS A 1 29 ? -9.174 -30.304 -1.269 1.00 21.50 29 LYS A C 12
ATOM 11950 O O . LYS A 1 29 ? -10.265 -29.855 -0.923 1.00 14.12 29 LYS A O 12
ATOM 11969 N N . GLY A 1 30 ? -8.290 -29.599 -1.969 1.00 31.23 30 GLY A N 12
ATOM 11970 C CA . GLY A 1 30 ? -8.578 -28.234 -2.366 1.00 55.42 30 GLY A CA 12
ATOM 11971 C C . GLY A 1 30 ? -8.232 -27.230 -1.285 1.00 12.43 30 GLY A C 12
ATOM 11972 O O . GLY A 1 30 ? -8.725 -26.101 -1.294 1.00 31.40 30 GLY A O 12
ATOM 11976 N N . PHE A 1 31 ? -7.383 -27.640 -0.348 1.00 72.03 31 PHE A N 12
ATOM 11977 C CA . PHE A 1 31 ? -6.974 -26.769 0.747 1.00 4.01 31 PHE A CA 12
ATOM 11978 C C . PHE A 1 31 ? -5.607 -27.181 1.287 1.00 12.54 31 PHE A C 12
ATOM 11979 O O . PHE A 1 31 ? -5.451 -28.262 1.853 1.00 60.04 31 PHE A O 12
ATOM 11996 N N . GLY A 1 32 ? -4.619 -26.309 1.108 1.00 13.31 32 GLY A N 12
ATOM 11997 C CA . GLY A 1 32 ? -3.279 -26.599 1.582 1.00 23.00 32 GLY A CA 12
ATOM 11998 C C . GLY A 1 32 ? -2.893 -25.757 2.782 1.00 43.44 32 GLY A C 12
ATOM 11999 O O . GLY A 1 32 ? -3.756 -25.214 3.472 1.00 23.10 32 GLY A O 12
ATOM 12003 N N . PHE A 1 33 ? -1.592 -25.647 3.032 1.00 32.41 33 PHE A N 12
ATOM 12004 C CA . PHE A 1 33 ? -1.093 -24.867 4.159 1.00 75.14 33 PHE A CA 12
ATOM 12005 C C . PHE A 1 33 ? 0.301 -24.320 3.866 1.00 15.43 33 PHE A C 12
ATOM 12006 O O . PHE A 1 33 ? 1.095 -24.954 3.172 1.00 60.41 33 PHE A O 12
ATOM 12023 N N . ILE A 1 34 ? 0.589 -23.138 4.401 1.00 45.14 34 ILE A N 12
ATOM 12024 C CA . ILE A 1 34 ? 1.887 -22.505 4.198 1.00 72.20 34 ILE A CA 12
ATOM 12025 C C . ILE A 1 34 ? 2.662 -22.408 5.508 1.00 72.33 34 ILE A C 12
ATOM 12026 O O . ILE A 1 34 ? 2.155 -21.896 6.506 1.00 32.33 34 ILE A O 12
ATOM 12042 N N . THR A 1 35 ? 3.896 -22.902 5.497 1.00 61.33 35 THR A N 12
ATOM 12043 C CA . THR A 1 35 ? 4.742 -22.871 6.683 1.00 64.33 35 THR A CA 12
ATOM 12044 C C . THR A 1 35 ? 5.939 -21.949 6.480 1.00 24.41 35 THR A C 12
ATOM 12045 O O . THR A 1 35 ? 7.071 -22.395 6.286 1.00 54.24 35 THR A O 12
ATOM 12056 N N . PRO A 1 36 ? 5.688 -20.633 6.527 1.00 51.32 36 PRO A N 12
ATOM 12057 C CA . PRO A 1 36 ? 6.734 -19.620 6.352 1.00 75.44 36 PRO A CA 12
ATOM 12058 C C . PRO A 1 36 ? 7.701 -19.577 7.529 1.00 2.33 36 PRO A C 12
ATOM 12059 O O . PRO A 1 36 ? 7.294 -19.691 8.685 1.00 51.45 36 PRO A O 12
ATOM 12070 N N . GLY A 1 37 ? 8.986 -19.411 7.228 1.00 13.53 37 GLY A N 12
ATOM 12071 C CA . GLY A 1 37 ? 9.991 -19.354 8.273 1.00 22.42 37 GLY A CA 12
ATOM 12072 C C . GLY A 1 37 ? 10.635 -20.702 8.532 1.00 74.33 37 GLY A C 12
ATOM 12073 O O . GLY A 1 37 ? 11.736 -20.778 9.073 1.00 25.54 37 GLY A O 12
ATOM 12077 N N . GLY A 1 38 ? 9.944 -21.770 8.144 1.00 33.43 38 GLY A N 12
ATOM 12078 C CA . GLY A 1 38 ? 10.470 -23.108 8.347 1.00 14.33 38 GLY A CA 12
ATOM 12079 C C . GLY A 1 38 ? 10.686 -23.429 9.813 1.00 63.13 38 GLY A C 12
ATOM 12080 O O . GLY A 1 38 ? 11.604 -24.170 10.164 1.00 52.50 38 GLY A O 12
ATOM 12084 N N . GLY A 1 39 ? 9.840 -22.869 10.672 1.00 75.24 39 GLY A N 12
ATOM 12085 C CA . GLY A 1 39 ? 9.961 -23.111 12.097 1.00 0.24 39 GLY A CA 12
ATOM 12086 C C . GLY A 1 39 ? 8.907 -24.069 12.615 1.00 73.11 39 GLY A C 12
ATOM 12087 O O . GLY A 1 39 ? 9.166 -24.857 13.523 1.00 2.04 39 GLY A O 12
ATOM 12091 N N . GLY A 1 40 ? 7.712 -24.001 12.036 1.00 74.01 40 GLY A N 12
ATOM 12092 C CA . GLY A 1 40 ? 6.632 -24.873 12.459 1.00 73.44 40 GLY A CA 12
ATOM 12093 C C . GLY A 1 40 ? 5.267 -24.244 12.261 1.00 71.55 40 GLY A C 12
ATOM 12094 O O . GLY A 1 40 ? 4.307 -24.929 11.909 1.00 13.02 40 GLY A O 12
ATOM 12098 N N . GLU A 1 41 ? 5.181 -22.938 12.488 1.00 15.50 41 GLU A N 12
ATOM 12099 C CA . GLU A 1 41 ? 3.922 -22.218 12.335 1.00 52.35 41 GLU A CA 12
ATOM 12100 C C . GLU A 1 41 ? 3.310 -22.479 10.961 1.00 15.13 41 GLU A C 12
ATOM 12101 O O . GLU A 1 41 ? 3.925 -22.200 9.932 1.00 21.12 41 GLU A O 12
ATOM 12113 N N . ASP A 1 42 ? 2.095 -23.016 10.954 1.00 33.35 42 ASP A N 12
ATOM 12114 C CA . ASP A 1 42 ? 1.398 -23.315 9.709 1.00 71.32 42 ASP A CA 12
ATOM 12115 C C . ASP A 1 42 ? 0.239 -22.348 9.489 1.00 71.12 42 ASP A C 12
ATOM 12116 O O . ASP A 1 42 ? -0.403 -21.905 10.442 1.00 54.12 42 ASP A O 12
ATOM 12125 N N . LEU A 1 43 ? -0.023 -22.024 8.227 1.00 3.24 43 LEU A N 12
ATOM 12126 C CA . LEU A 1 43 ? -1.104 -21.108 7.882 1.00 51.35 43 LEU A CA 12
ATOM 12127 C C . LEU A 1 43 ? -2.069 -21.753 6.892 1.00 61.20 43 LEU A C 12
ATOM 12128 O O . LEU A 1 43 ? -1.702 -22.674 6.162 1.00 70.12 43 LEU A O 12
ATOM 12144 N N . PHE A 1 44 ? -3.304 -21.262 6.872 1.00 63.43 44 PHE A N 12
ATOM 12145 C CA . PHE A 1 44 ? -4.322 -21.790 5.971 1.00 65.34 44 PHE A CA 12
ATOM 12146 C C . PHE A 1 44 ? -4.262 -21.093 4.615 1.00 53.22 44 PHE A C 12
ATOM 12147 O O . PHE A 1 44 ? -4.123 -19.872 4.538 1.00 74.05 44 PHE A O 12
ATOM 12164 N N . VAL A 1 45 ? -4.368 -21.878 3.547 1.00 11.41 45 VAL A N 12
ATOM 12165 C CA . VAL A 1 45 ? -4.327 -21.337 2.194 1.00 52.23 45 VAL A CA 12
ATOM 12166 C C . VAL A 1 45 ? -5.180 -22.169 1.243 1.00 33.33 45 VAL A C 12
ATOM 12167 O O . VAL A 1 45 ? -5.240 -23.394 1.356 1.00 25.21 45 VAL A O 12
ATOM 12180 N N . HIS A 1 46 ? -5.840 -21.497 0.306 1.00 51.53 46 HIS A N 12
ATOM 12181 C CA . HIS A 1 46 ? -6.690 -22.175 -0.667 1.00 11.44 46 HIS A CA 12
ATOM 12182 C C . HIS A 1 46 ? -6.298 -21.792 -2.091 1.00 34.23 46 HIS A C 12
ATOM 12183 O O . HIS A 1 46 ? -5.962 -20.640 -2.363 1.00 20.20 46 HIS A O 12
ATOM 12197 N N . GLN A 1 47 ? -6.344 -22.766 -2.994 1.00 32.43 47 GLN A N 12
ATOM 12198 C CA . GLN A 1 47 ? -5.992 -22.531 -4.389 1.00 75.10 47 GLN A CA 12
ATOM 12199 C C . GLN A 1 47 ? -7.104 -21.777 -5.111 1.00 33.10 47 GLN A C 12
ATOM 12200 O O . GLN A 1 47 ? -8.114 -22.363 -5.503 1.00 12.00 47 GLN A O 12
ATOM 12214 N N . THR A 1 48 ? -6.913 -20.473 -5.284 1.00 2.23 48 THR A N 12
ATOM 12215 C CA . THR A 1 48 ? -7.900 -19.638 -5.957 1.00 3.01 48 THR A CA 12
ATOM 12216 C C . THR A 1 48 ? -7.382 -19.156 -7.307 1.00 54.43 48 THR A C 12
ATOM 12217 O O . THR A 1 48 ? -8.126 -19.109 -8.286 1.00 44.24 48 THR A O 12
ATOM 12228 N N . ASN A 1 49 ? -6.103 -18.798 -7.352 1.00 60.33 49 ASN A N 12
ATOM 12229 C CA . ASN A 1 49 ? -5.486 -18.319 -8.584 1.00 72.30 49 ASN A CA 12
ATOM 12230 C C . ASN A 1 49 ? -4.158 -19.026 -8.838 1.00 2.44 49 ASN A C 12
ATOM 12231 O O . ASN A 1 49 ? -3.272 -18.484 -9.499 1.00 42.13 49 ASN A O 12
ATOM 12242 N N . ILE A 1 50 ? -4.028 -20.237 -8.308 1.00 23.13 50 ILE A N 12
ATOM 12243 C CA . ILE A 1 50 ? -2.809 -21.018 -8.478 1.00 42.11 50 ILE A CA 12
ATOM 12244 C C . ILE A 1 50 ? -3.069 -22.268 -9.312 1.00 44.44 50 ILE A C 12
ATOM 12245 O O . ILE A 1 50 ? -3.281 -23.353 -8.773 1.00 44.15 50 ILE A O 12
ATOM 12261 N N . ASN A 1 51 ? -3.049 -22.106 -10.632 1.00 23.54 51 ASN A N 12
ATOM 12262 C CA . ASN A 1 51 ? -3.281 -23.222 -11.541 1.00 61.35 51 ASN A CA 12
ATOM 12263 C C . ASN A 1 51 ? -2.312 -23.174 -12.719 1.00 75.34 51 ASN A C 12
ATOM 12264 O O . ASN A 1 51 ? -1.550 -22.220 -12.871 1.00 54.32 51 ASN A O 12
ATOM 12275 N N . SER A 1 52 ? -2.349 -24.211 -13.551 1.00 1.40 52 SER A N 12
ATOM 12276 C CA . SER A 1 52 ? -1.473 -24.289 -14.714 1.00 4.41 52 SER A CA 12
ATOM 12277 C C . SER A 1 52 ? -2.271 -24.604 -15.975 1.00 43.13 52 SER A C 12
ATOM 12278 O O . SER A 1 52 ? -3.255 -25.341 -15.931 1.00 62.32 52 SER A O 12
ATOM 12286 N N . GLU A 1 53 ? -1.838 -24.039 -17.098 1.00 72.14 53 GLU A N 12
ATOM 12287 C CA . GLU A 1 53 ? -2.513 -24.259 -18.372 1.00 62.13 53 GLU A CA 12
ATOM 12288 C C . GLU A 1 53 ? -2.228 -25.661 -18.904 1.00 10.12 53 GLU A C 12
ATOM 12289 O O . GLU A 1 53 ? -3.085 -26.286 -19.528 1.00 5.13 53 GLU A O 12
ATOM 12301 N N . GLY A 1 54 ? -1.017 -26.148 -18.652 1.00 21.53 54 GLY A N 12
ATOM 12302 C CA . GLY A 1 54 ? -0.640 -27.472 -19.112 1.00 24.12 54 GLY A CA 12
ATOM 12303 C C . GLY A 1 54 ? -0.589 -28.485 -17.985 1.00 71.03 54 GLY A C 12
ATOM 12304 O O . GLY A 1 54 ? -1.626 -28.957 -17.518 1.00 2.10 54 GLY A O 12
ATOM 12308 N N . PHE A 1 55 ? 0.620 -28.822 -17.548 1.00 51.14 55 PHE A N 12
ATOM 12309 C CA . PHE A 1 55 ? 0.802 -29.788 -16.471 1.00 52.12 55 PHE A CA 12
ATOM 12310 C C . PHE A 1 55 ? 1.814 -29.279 -15.449 1.00 43.14 55 PHE A C 12
ATOM 12311 O O . PHE A 1 55 ? 2.526 -28.306 -15.697 1.00 45.32 55 PHE A O 12
ATOM 12328 N N . ARG A 1 56 ? 1.871 -29.944 -14.300 1.00 44.21 56 ARG A N 12
ATOM 12329 C CA . ARG A 1 56 ? 2.795 -29.558 -13.240 1.00 34.44 56 ARG A CA 12
ATOM 12330 C C . ARG A 1 56 ? 3.500 -30.782 -12.662 1.00 10.23 56 ARG A C 12
ATOM 12331 O O . ARG A 1 56 ? 2.855 -31.713 -12.180 1.00 12.21 56 ARG A O 12
ATOM 12352 N N . SER A 1 57 ? 4.828 -30.773 -12.714 1.00 41.52 57 SER A N 12
ATOM 12353 C CA . SER A 1 57 ? 5.621 -31.883 -12.200 1.00 42.01 57 SER A CA 12
ATOM 12354 C C . SER A 1 57 ? 6.428 -31.455 -10.978 1.00 13.50 57 SER A C 12
ATOM 12355 O O . SER A 1 57 ? 7.606 -31.112 -11.086 1.00 21.42 57 SER A O 12
ATOM 12363 N N . LEU A 1 58 ? 5.785 -31.476 -9.816 1.00 13.32 58 LEU A N 12
ATOM 12364 C CA . LEU A 1 58 ? 6.441 -31.090 -8.571 1.00 53.32 58 LEU A CA 12
ATOM 12365 C C . LEU A 1 58 ? 6.289 -32.180 -7.515 1.00 45.21 58 LEU A C 12
ATOM 12366 O O . LEU A 1 58 ? 5.345 -32.968 -7.553 1.00 55.03 58 LEU A O 12
ATOM 12382 N N . ARG A 1 59 ? 7.225 -32.217 -6.572 1.00 44.12 59 ARG A N 12
ATOM 12383 C CA . ARG A 1 59 ? 7.195 -33.209 -5.505 1.00 25.52 59 ARG A CA 12
ATOM 12384 C C . ARG A 1 59 ? 7.118 -32.536 -4.138 1.00 4.31 59 ARG A C 12
ATOM 12385 O O . ARG A 1 59 ? 7.335 -31.330 -4.017 1.00 34.51 59 ARG A O 12
ATOM 12406 N N . GLU A 1 60 ? 6.808 -33.323 -3.112 1.00 43.24 60 GLU A N 12
ATOM 12407 C CA . GLU A 1 60 ? 6.701 -32.801 -1.755 1.00 25.21 60 GLU A CA 12
ATOM 12408 C C . GLU A 1 60 ? 8.041 -32.249 -1.277 1.00 45.13 60 GLU A C 12
ATOM 12409 O O . GLU A 1 60 ? 9.089 -32.854 -1.499 1.00 22.44 60 GLU A O 12
ATOM 12421 N N . GLY A 1 61 ? 7.999 -31.093 -0.621 1.00 34.44 61 GLY A N 12
ATOM 12422 C CA . GLY A 1 61 ? 9.215 -30.478 -0.123 1.00 13.25 61 GLY A CA 12
ATOM 12423 C C . GLY A 1 61 ? 9.583 -29.221 -0.886 1.00 21.20 61 GLY A C 12
ATOM 12424 O O . GLY A 1 61 ? 10.342 -28.388 -0.392 1.00 41.02 61 GLY A O 12
ATOM 12428 N N . GLU A 1 62 ? 9.046 -29.086 -2.094 1.00 55.52 62 GLU A N 12
ATOM 12429 C CA . GLU A 1 62 ? 9.325 -27.922 -2.928 1.00 20.13 62 GLU A CA 12
ATOM 12430 C C . GLU A 1 62 ? 8.795 -26.647 -2.278 1.00 32.32 62 GLU A C 12
ATOM 12431 O O . GLU A 1 62 ? 7.638 -26.584 -1.863 1.00 14.33 62 GLU A O 12
ATOM 12443 N N . VAL A 1 63 ? 9.650 -25.633 -2.193 1.00 23.43 63 VAL A N 12
ATOM 12444 C CA . VAL A 1 63 ? 9.269 -24.360 -1.594 1.00 42.33 63 VAL A CA 12
ATOM 12445 C C . VAL A 1 63 ? 8.688 -23.414 -2.639 1.00 40.30 63 VAL A C 12
ATOM 12446 O O . VAL A 1 63 ? 9.210 -23.300 -3.748 1.00 74.44 63 VAL A O 12
ATOM 12459 N N . VAL A 1 64 ? 7.604 -22.735 -2.277 1.00 0.21 64 VAL A N 12
ATOM 12460 C CA . VAL A 1 64 ? 6.952 -21.796 -3.182 1.00 72.43 64 VAL A CA 12
ATOM 12461 C C . VAL A 1 64 ? 6.981 -20.380 -2.620 1.00 44.41 64 VAL A C 12
ATOM 12462 O O . VAL A 1 64 ? 7.213 -20.180 -1.428 1.00 54.52 64 VAL A O 12
ATOM 12475 N N . GLU A 1 65 ? 6.745 -19.400 -3.487 1.00 2.31 65 GLU A N 12
ATOM 12476 C CA . GLU A 1 65 ? 6.745 -18.001 -3.076 1.00 4.32 65 GLU A CA 12
ATOM 12477 C C . GLU A 1 65 ? 5.504 -17.281 -3.596 1.00 3.23 65 GLU A C 12
ATOM 12478 O O . GLU A 1 65 ? 5.042 -17.541 -4.707 1.00 13.14 65 GLU A O 12
ATOM 12490 N N . PHE A 1 66 ? 4.970 -16.375 -2.784 1.00 13.41 66 PHE A N 12
ATOM 12491 C CA . PHE A 1 66 ? 3.781 -15.618 -3.160 1.00 44.40 66 PHE A CA 12
ATOM 12492 C C . PHE A 1 66 ? 3.672 -14.334 -2.342 1.00 24.33 66 PHE A C 12
ATOM 12493 O O . PHE A 1 66 ? 4.416 -14.134 -1.382 1.00 14.32 66 PHE A O 12
ATOM 12510 N N . GLU A 1 67 ? 2.741 -13.469 -2.730 1.00 71.11 67 GLU A N 12
ATOM 12511 C CA . GLU A 1 67 ? 2.536 -12.205 -2.033 1.00 53.45 67 GLU A CA 12
ATOM 12512 C C . GLU A 1 67 ? 1.074 -12.038 -1.628 1.00 1.21 67 GLU A C 12
ATOM 12513 O O . GLU A 1 67 ? 0.170 -12.524 -2.307 1.00 62.54 67 GLU A O 12
ATOM 12525 N N . VAL A 1 68 ? 0.850 -11.347 -0.515 1.00 1.52 68 VAL A N 12
ATOM 12526 C CA . VAL A 1 68 ? -0.501 -11.114 -0.018 1.00 22.41 68 VAL A CA 12
ATOM 12527 C C . VAL A 1 68 ? -1.208 -10.037 -0.832 1.00 12.10 68 VAL A C 12
ATOM 12528 O O . VAL A 1 68 ? -0.699 -8.927 -0.985 1.00 72.22 68 VAL A O 12
ATOM 12541 N N . GLU A 1 69 ? -2.385 -10.372 -1.351 1.00 71.34 69 GLU A N 12
ATOM 12542 C CA . GLU A 1 69 ? -3.162 -9.432 -2.151 1.00 34.44 69 GLU A CA 12
ATOM 12543 C C . GLU A 1 69 ? -4.489 -9.108 -1.471 1.00 15.12 69 GLU A C 12
ATOM 12544 O O . GLU A 1 69 ? -5.029 -9.920 -0.720 1.00 53.10 69 GLU A O 12
ATOM 12556 N N . ALA A 1 70 ? -5.009 -7.915 -1.740 1.00 1.54 70 ALA A N 12
ATOM 12557 C CA . ALA A 1 70 ? -6.273 -7.482 -1.156 1.00 23.42 70 ALA A CA 12
ATOM 12558 C C . ALA A 1 70 ? -7.390 -7.495 -2.194 1.00 23.12 70 ALA A C 12
ATOM 12559 O O . ALA A 1 70 ? -7.351 -6.749 -3.171 1.00 63.02 70 ALA A O 12
ATOM 12566 N N . GLY A 1 71 ? -8.385 -8.349 -1.975 1.00 13.00 71 GLY A N 12
ATOM 12567 C CA . GLY A 1 71 ? -9.499 -8.443 -2.901 1.00 22.21 71 GLY A CA 12
ATOM 12568 C C . GLY A 1 71 ? -10.405 -7.229 -2.844 1.00 23.25 71 GLY A C 12
ATOM 12569 O O . GLY A 1 71 ? -10.138 -6.262 -2.130 1.00 43.24 71 GLY A O 12
ATOM 12573 N N . PRO A 1 72 ? -11.504 -7.270 -3.610 1.00 54.15 72 PRO A N 12
ATOM 12574 C CA . PRO A 1 72 ? -12.474 -6.172 -3.662 1.00 75.13 72 PRO A CA 12
ATOM 12575 C C . PRO A 1 72 ? -13.265 -6.035 -2.365 1.00 61.25 72 PRO A C 12
ATOM 12576 O O . PRO A 1 72 ? -13.797 -4.968 -2.062 1.00 12.54 72 PRO A O 12
ATOM 12587 N N . ASP A 1 73 ? -13.337 -7.122 -1.605 1.00 10.23 73 ASP A N 12
ATOM 12588 C CA . ASP A 1 73 ? -14.061 -7.122 -0.339 1.00 75.41 73 ASP A CA 12
ATOM 12589 C C . ASP A 1 73 ? -13.250 -6.431 0.752 1.00 42.00 73 ASP A C 12
ATOM 12590 O O . ASP A 1 73 ? -13.805 -5.921 1.724 1.00 52.20 73 ASP A O 12
ATOM 12599 N N . GLY A 1 74 ? -11.931 -6.419 0.584 1.00 62.20 74 GLY A N 12
ATOM 12600 C CA . GLY A 1 74 ? -11.064 -5.789 1.563 1.00 60.24 74 GLY A CA 12
ATOM 12601 C C . GLY A 1 74 ? -10.217 -6.793 2.319 1.00 70.53 74 GLY A C 12
ATOM 12602 O O . GLY A 1 74 ? -9.197 -6.436 2.908 1.00 20.32 74 GLY A O 12
ATOM 12606 N N . ARG A 1 75 ? -10.641 -8.053 2.303 1.00 22.05 75 ARG A N 12
ATOM 12607 C CA . ARG A 1 75 ? -9.915 -9.112 2.995 1.00 14.45 75 ARG A CA 12
ATOM 12608 C C . ARG A 1 75 ? -8.599 -9.421 2.288 1.00 13.01 75 ARG A C 12
ATOM 12609 O O . ARG A 1 75 ? -8.425 -9.102 1.112 1.00 72.00 75 ARG A O 12
ATOM 12630 N N . SER A 1 76 ? -7.676 -10.044 3.013 1.00 4.54 76 SER A N 12
ATOM 12631 C CA . SER A 1 76 ? -6.374 -10.392 2.457 1.00 64.21 76 SER A CA 12
ATOM 12632 C C . SER A 1 76 ? -6.318 -11.872 2.092 1.00 64.51 76 SER A C 12
ATOM 12633 O O . SER A 1 76 ? -6.922 -12.712 2.760 1.00 65.34 76 SER A O 12
ATOM 12641 N N . LYS A 1 77 ? -5.588 -12.185 1.027 1.00 63.34 77 LYS A N 12
ATOM 12642 C CA . LYS A 1 77 ? -5.450 -13.564 0.571 1.00 42.50 77 LYS A CA 12
ATOM 12643 C C . LYS A 1 77 ? -4.219 -13.723 -0.316 1.00 1.24 77 LYS A C 12
ATOM 12644 O O . LYS A 1 77 ? -3.828 -12.795 -1.023 1.00 5.13 77 LYS A O 12
ATOM 12663 N N . ALA A 1 78 ? -3.614 -14.905 -0.274 1.00 20.45 78 ALA A N 12
ATOM 12664 C CA . ALA A 1 78 ? -2.430 -15.187 -1.076 1.00 0.22 78 ALA A CA 12
ATOM 12665 C C . ALA A 1 78 ? -2.814 -15.705 -2.458 1.00 4.32 78 ALA A C 12
ATOM 12666 O O . ALA A 1 78 ? -3.749 -16.493 -2.599 1.00 42.20 78 ALA A O 12
ATOM 12673 N N . VAL A 1 79 ? -2.086 -15.256 -3.476 1.00 21.22 79 VAL A N 12
ATOM 12674 C CA . VAL A 1 79 ? -2.350 -15.675 -4.847 1.00 50.23 79 VAL A CA 12
ATOM 12675 C C . VAL A 1 79 ? -1.071 -15.676 -5.677 1.00 73.23 79 VAL A C 12
ATOM 12676 O O . VAL A 1 79 ? -0.029 -15.198 -5.231 1.00 72.11 79 VAL A O 12
ATOM 12689 N N . ASN A 1 80 ? -1.159 -16.217 -6.888 1.00 40.23 80 ASN A N 12
ATOM 12690 C CA . ASN A 1 80 ? -0.008 -16.281 -7.782 1.00 12.40 80 ASN A CA 12
ATOM 12691 C C . ASN A 1 80 ? 1.169 -16.976 -7.104 1.00 51.43 80 ASN A C 12
ATOM 12692 O O . ASN A 1 80 ? 2.286 -16.458 -7.091 1.00 14.41 80 ASN A O 12
ATOM 12703 N N . VAL A 1 81 ? 0.911 -18.153 -6.543 1.00 12.51 81 VAL A N 12
ATOM 12704 C CA . VAL A 1 81 ? 1.949 -18.920 -5.865 1.00 34.12 81 VAL A CA 12
ATOM 12705 C C . VAL A 1 81 ? 2.707 -19.806 -6.847 1.00 33.33 81 VAL A C 12
ATOM 12706 O O . VAL A 1 81 ? 2.118 -20.655 -7.517 1.00 60.31 81 VAL A O 12
ATOM 12719 N N . THR A 1 82 ? 4.018 -19.604 -6.927 1.00 23.20 82 THR A N 12
ATOM 12720 C CA . THR A 1 82 ? 4.858 -20.384 -7.827 1.00 61.03 82 THR A CA 12
ATOM 12721 C C . THR A 1 82 ? 6.248 -20.595 -7.238 1.00 30.21 82 THR A C 12
ATOM 12722 O O . THR A 1 82 ? 6.567 -20.072 -6.170 1.00 12.31 82 THR A O 12
ATOM 12733 N N . GLY A 1 11 ? -0.322 -0.554 5.211 1.00 50.32 11 GLY A N 13
ATOM 12734 C CA . GLY A 1 11 ? 0.041 0.595 4.402 1.00 43.01 11 GLY A CA 13
ATOM 12735 C C . GLY A 1 11 ? 0.668 0.198 3.080 1.00 52.32 11 GLY A C 13
ATOM 12736 O O . GLY A 1 11 ? 0.157 -0.676 2.381 1.00 74.44 11 GLY A O 13
ATOM 12740 N N . SER A 1 12 ? 1.777 0.844 2.735 1.00 2.00 12 SER A N 13
ATOM 12741 C CA . SER A 1 12 ? 2.471 0.558 1.485 1.00 63.40 12 SER A CA 13
ATOM 12742 C C . SER A 1 12 ? 3.971 0.799 1.628 1.00 12.15 12 SER A C 13
ATOM 12743 O O . SER A 1 12 ? 4.409 1.553 2.496 1.00 24.34 12 SER A O 13
ATOM 12751 N N . GLY A 1 13 ? 4.753 0.153 0.769 1.00 21.33 13 GLY A N 13
ATOM 12752 C CA . GLY A 1 13 ? 6.195 0.309 0.816 1.00 1.32 13 GLY A CA 13
ATOM 12753 C C . GLY A 1 13 ? 6.901 -0.953 1.269 1.00 30.15 13 GLY A C 13
ATOM 12754 O O . GLY A 1 13 ? 7.951 -1.310 0.736 1.00 52.20 13 GLY A O 13
ATOM 12758 N N . GLU A 1 14 ? 6.324 -1.630 2.258 1.00 41.41 14 GLU A N 13
ATOM 12759 C CA . GLU A 1 14 ? 6.907 -2.858 2.784 1.00 63.21 14 GLU A CA 13
ATOM 12760 C C . GLU A 1 14 ? 6.857 -3.973 1.744 1.00 74.54 14 GLU A C 13
ATOM 12761 O O . GLU A 1 14 ? 6.365 -3.777 0.633 1.00 75.22 14 GLU A O 13
ATOM 12773 N N . GLN A 1 15 ? 7.369 -5.143 2.113 1.00 43.22 15 GLN A N 13
ATOM 12774 C CA . GLN A 1 15 ? 7.384 -6.289 1.211 1.00 14.24 15 GLN A CA 13
ATOM 12775 C C . GLN A 1 15 ? 6.645 -7.474 1.825 1.00 4.35 15 GLN A C 13
ATOM 12776 O O . GLN A 1 15 ? 6.758 -7.736 3.024 1.00 44.23 15 GLN A O 13
ATOM 12790 N N . LEU A 1 16 ? 5.889 -8.187 0.998 1.00 43.51 16 LEU A N 13
ATOM 12791 C CA . LEU A 1 16 ? 5.131 -9.344 1.460 1.00 64.45 16 LEU A CA 13
ATOM 12792 C C . LEU A 1 16 ? 5.678 -10.631 0.850 1.00 71.33 16 LEU A C 13
ATOM 12793 O O . LEU A 1 16 ? 5.062 -11.218 -0.041 1.00 24.15 16 LEU A O 13
ATOM 12809 N N . ARG A 1 17 ? 6.836 -11.065 1.336 1.00 31.43 17 ARG A N 13
ATOM 12810 C CA . ARG A 1 17 ? 7.465 -12.283 0.840 1.00 73.52 17 ARG A CA 13
ATOM 12811 C C . ARG A 1 17 ? 7.156 -13.466 1.754 1.00 41.14 17 ARG A C 13
ATOM 12812 O O . ARG A 1 17 ? 7.596 -13.505 2.902 1.00 31.43 17 ARG A O 13
ATOM 12833 N N . GLN A 1 18 ? 6.397 -14.426 1.235 1.00 43.13 18 GLN A N 13
ATOM 12834 C CA . GLN A 1 18 ? 6.029 -15.608 2.005 1.00 63.23 18 GLN A CA 13
ATOM 12835 C C . GLN A 1 18 ? 6.622 -16.869 1.384 1.00 44.42 18 GLN A C 13
ATOM 12836 O O . GLN A 1 18 ? 7.056 -16.859 0.232 1.00 54.20 18 GLN A O 13
ATOM 12850 N N . GLN A 1 19 ? 6.638 -17.951 2.155 1.00 64.01 19 GLN A N 13
ATOM 12851 C CA . GLN A 1 19 ? 7.180 -19.219 1.680 1.00 54.22 19 GLN A CA 13
ATOM 12852 C C . GLN A 1 19 ? 6.429 -20.396 2.295 1.00 44.32 19 GLN A C 13
ATOM 12853 O O . GLN A 1 19 ? 6.213 -20.443 3.505 1.00 44.10 19 GLN A O 13
ATOM 12867 N N . GLY A 1 20 ? 6.034 -21.345 1.452 1.00 51.11 20 GLY A N 13
ATOM 12868 C CA . GLY A 1 20 ? 5.312 -22.509 1.931 1.00 15.32 20 GLY A CA 13
ATOM 12869 C C . GLY A 1 20 ? 5.756 -23.788 1.251 1.00 63.13 20 GLY A C 13
ATOM 12870 O O . GLY A 1 20 ? 6.130 -23.779 0.077 1.00 32.32 20 GLY A O 13
ATOM 12874 N N . THR A 1 21 ? 5.718 -24.893 1.989 1.00 64.33 21 THR A N 13
ATOM 12875 C CA . THR A 1 21 ? 6.123 -26.186 1.451 1.00 43.23 21 THR A CA 13
ATOM 12876 C C . THR A 1 21 ? 4.919 -26.975 0.951 1.00 52.15 21 THR A C 13
ATOM 12877 O O . THR A 1 21 ? 3.784 -26.715 1.350 1.00 11.43 21 THR A O 13
ATOM 12888 N N . VAL A 1 22 ? 5.173 -27.941 0.074 1.00 73.22 22 VAL A N 13
ATOM 12889 C CA . VAL A 1 22 ? 4.109 -28.770 -0.480 1.00 33.11 22 VAL A CA 13
ATOM 12890 C C . VAL A 1 22 ? 3.758 -29.916 0.462 1.00 22.23 22 VAL A C 13
ATOM 12891 O O . VAL A 1 22 ? 2.677 -30.499 0.374 1.00 24.21 22 VAL A O 13
ATOM 12904 N N . LYS A 1 23 ? 4.679 -30.235 1.365 1.00 22.04 23 LYS A N 13
ATOM 12905 C CA . LYS A 1 23 ? 4.469 -31.311 2.327 1.00 15.40 23 LYS A CA 13
ATOM 12906 C C . LYS A 1 23 ? 3.143 -31.133 3.061 1.00 40.35 23 LYS A C 13
ATOM 12907 O O . LYS A 1 23 ? 2.512 -32.109 3.467 1.00 40.44 23 LYS A O 13
ATOM 12926 N N . TRP A 1 24 ? 2.727 -29.882 3.225 1.00 33.53 24 TRP A N 13
ATOM 12927 C CA . TRP A 1 24 ? 1.475 -29.578 3.909 1.00 52.22 24 TRP A CA 13
ATOM 12928 C C . TRP A 1 24 ? 0.450 -29.002 2.937 1.00 23.04 24 TRP A C 13
ATOM 12929 O O . TRP A 1 24 ? -0.369 -28.162 3.310 1.00 33.20 24 TRP A O 13
ATOM 12950 N N . PHE A 1 25 ? 0.502 -29.459 1.690 1.00 12.45 25 PHE A N 13
ATOM 12951 C CA . PHE A 1 25 ? -0.422 -28.988 0.665 1.00 11.42 25 PHE A CA 13
ATOM 12952 C C . PHE A 1 25 ? -1.334 -30.117 0.194 1.00 23.03 25 PHE A C 13
ATOM 12953 O O . PHE A 1 25 ? -0.915 -31.270 0.103 1.00 44.12 25 PHE A O 13
ATOM 12970 N N . ASN A 1 26 ? -2.584 -29.776 -0.102 1.00 44.24 26 ASN A N 13
ATOM 12971 C CA . ASN A 1 26 ? -3.556 -30.761 -0.563 1.00 1.53 26 ASN A CA 13
ATOM 12972 C C . ASN A 1 26 ? -4.283 -30.265 -1.809 1.00 72.41 26 ASN A C 13
ATOM 12973 O O . ASN A 1 26 ? -5.295 -29.571 -1.715 1.00 70.20 26 ASN A O 13
ATOM 12984 N N . ALA A 1 27 ? -3.760 -30.628 -2.976 1.00 14.01 27 ALA A N 13
ATOM 12985 C CA . ALA A 1 27 ? -4.361 -30.223 -4.241 1.00 21.32 27 ALA A CA 13
ATOM 12986 C C . ALA A 1 27 ? -5.729 -30.869 -4.431 1.00 32.15 27 ALA A C 13
ATOM 12987 O O . ALA A 1 27 ? -6.717 -30.187 -4.704 1.00 15.01 27 ALA A O 13
ATOM 12994 N N . THR A 1 28 ? -5.781 -32.190 -4.285 1.00 3.45 28 THR A N 13
ATOM 12995 C CA . THR A 1 28 ? -7.027 -32.928 -4.442 1.00 14.14 28 THR A CA 13
ATOM 12996 C C . THR A 1 28 ? -8.122 -32.354 -3.549 1.00 72.44 28 THR A C 13
ATOM 12997 O O . THR A 1 28 ? -9.294 -32.325 -3.927 1.00 43.31 28 THR A O 13
ATOM 13008 N N . LYS A 1 29 ? -7.734 -31.898 -2.363 1.00 70.43 29 LYS A N 13
ATOM 13009 C CA . LYS A 1 29 ? -8.682 -31.323 -1.417 1.00 20.15 29 LYS A CA 13
ATOM 13010 C C . LYS A 1 29 ? -9.099 -29.921 -1.848 1.00 5.41 29 LYS A C 13
ATOM 13011 O O . LYS A 1 29 ? -10.183 -29.452 -1.505 1.00 1.51 29 LYS A O 13
ATOM 13030 N N . GLY A 1 30 ? -8.230 -29.256 -2.604 1.00 24.10 30 GLY A N 13
ATOM 13031 C CA . GLY A 1 30 ? -8.527 -27.914 -3.071 1.00 24.52 30 GLY A CA 13
ATOM 13032 C C . GLY A 1 30 ? -8.138 -26.851 -2.063 1.00 53.32 30 GLY A C 13
ATOM 13033 O O . GLY A 1 30 ? -8.674 -25.742 -2.082 1.00 31.40 30 GLY A O 13
ATOM 13037 N N . PHE A 1 31 ? -7.205 -27.188 -1.179 1.00 42.35 31 PHE A N 13
ATOM 13038 C CA . PHE A 1 31 ? -6.747 -26.254 -0.157 1.00 40.24 31 PHE A CA 13
ATOM 13039 C C . PHE A 1 31 ? -5.578 -26.839 0.630 1.00 71.12 31 PHE A C 13
ATOM 13040 O O . PHE A 1 31 ? -5.596 -28.008 1.012 1.00 71.44 31 PHE A O 13
ATOM 13057 N N . GLY A 1 32 ? -4.562 -26.016 0.868 1.00 4.25 32 GLY A N 13
ATOM 13058 C CA . GLY A 1 32 ? -3.398 -26.469 1.608 1.00 40.11 32 GLY A CA 13
ATOM 13059 C C . GLY A 1 32 ? -3.043 -25.543 2.754 1.00 2.12 32 GLY A C 13
ATOM 13060 O O . GLY A 1 32 ? -3.920 -24.921 3.354 1.00 42.31 32 GLY A O 13
ATOM 13064 N N . PHE A 1 33 ? -1.753 -25.452 3.061 1.00 11.14 33 PHE A N 13
ATOM 13065 C CA . PHE A 1 33 ? -1.284 -24.597 4.146 1.00 61.12 33 PHE A CA 13
ATOM 13066 C C . PHE A 1 33 ? 0.140 -24.116 3.882 1.00 21.52 33 PHE A C 13
ATOM 13067 O O . PHE A 1 33 ? 0.888 -24.742 3.130 1.00 2.31 33 PHE A O 13
ATOM 13084 N N . ILE A 1 34 ? 0.507 -23.002 4.506 1.00 72.10 34 ILE A N 13
ATOM 13085 C CA . ILE A 1 34 ? 1.840 -22.438 4.340 1.00 44.44 34 ILE A CA 13
ATOM 13086 C C . ILE A 1 34 ? 2.614 -22.458 5.654 1.00 53.13 34 ILE A C 13
ATOM 13087 O O . ILE A 1 34 ? 2.097 -22.058 6.698 1.00 44.12 34 ILE A O 13
ATOM 13103 N N . THR A 1 35 ? 3.857 -22.925 5.595 1.00 21.13 35 THR A N 13
ATOM 13104 C CA . THR A 1 35 ? 4.703 -22.997 6.780 1.00 71.10 35 THR A CA 13
ATOM 13105 C C . THR A 1 35 ? 5.882 -22.036 6.673 1.00 34.41 35 THR A C 13
ATOM 13106 O O . THR A 1 35 ? 7.021 -22.438 6.437 1.00 42.24 35 THR A O 13
ATOM 13117 N N . PRO A 1 36 ? 5.604 -20.736 6.852 1.00 65.23 36 PRO A N 13
ATOM 13118 C CA . PRO A 1 36 ? 6.630 -19.691 6.781 1.00 21.21 36 PRO A CA 13
ATOM 13119 C C . PRO A 1 36 ? 7.597 -19.748 7.959 1.00 41.43 36 PRO A C 13
ATOM 13120 O O . PRO A 1 36 ? 7.183 -19.887 9.109 1.00 52.13 36 PRO A O 13
ATOM 13131 N N . GLY A 1 37 ? 8.889 -19.638 7.664 1.00 40.23 37 GLY A N 13
ATOM 13132 C CA . GLY A 1 37 ? 9.895 -19.678 8.709 1.00 33.22 37 GLY A CA 13
ATOM 13133 C C . GLY A 1 37 ? 10.753 -20.926 8.640 1.00 0.30 37 GLY A C 13
ATOM 13134 O O . GLY A 1 37 ? 11.902 -20.923 9.081 1.00 54.32 37 GLY A O 13
ATOM 13138 N N . GLY A 1 38 ? 10.194 -21.997 8.086 1.00 73.30 38 GLY A N 13
ATOM 13139 C CA . GLY A 1 38 ? 10.929 -23.243 7.973 1.00 64.13 38 GLY A CA 13
ATOM 13140 C C . GLY A 1 38 ? 10.476 -24.278 8.983 1.00 21.11 38 GLY A C 13
ATOM 13141 O O . GLY A 1 38 ? 11.283 -25.058 9.488 1.00 13.42 38 GLY A O 13
ATOM 13145 N N . GLY A 1 39 ? 9.180 -24.285 9.280 1.00 0.14 39 GLY A N 13
ATOM 13146 C CA . GLY A 1 39 ? 8.644 -25.235 10.237 1.00 15.25 39 GLY A CA 13
ATOM 13147 C C . GLY A 1 39 ? 8.393 -24.611 11.596 1.00 40.52 39 GLY A C 13
ATOM 13148 O O . GLY A 1 39 ? 9.201 -23.820 12.082 1.00 32.21 39 GLY A O 13
ATOM 13152 N N . GLY A 1 40 ? 7.268 -24.965 12.210 1.00 3.12 40 GLY A N 13
ATOM 13153 C CA . GLY A 1 40 ? 6.933 -24.423 13.514 1.00 72.00 40 GLY A CA 13
ATOM 13154 C C . GLY A 1 40 ? 5.489 -23.970 13.599 1.00 11.43 40 GLY A C 13
ATOM 13155 O O . GLY A 1 40 ? 4.801 -24.250 14.580 1.00 21.03 40 GLY A O 13
ATOM 13159 N N . GLU A 1 41 ? 5.029 -23.265 12.570 1.00 64.45 41 GLU A N 13
ATOM 13160 C CA . GLU A 1 41 ? 3.658 -22.770 12.535 1.00 63.34 41 GLU A CA 13
ATOM 13161 C C . GLU A 1 41 ? 3.063 -22.914 11.137 1.00 45.04 41 GLU A C 13
ATOM 13162 O O . GLU A 1 41 ? 3.699 -22.566 10.141 1.00 21.33 41 GLU A O 13
ATOM 13174 N N . ASP A 1 42 ? 1.841 -23.429 11.071 1.00 53.13 42 ASP A N 13
ATOM 13175 C CA . ASP A 1 42 ? 1.159 -23.619 9.796 1.00 52.44 42 ASP A CA 13
ATOM 13176 C C . ASP A 1 42 ? 0.047 -22.590 9.616 1.00 41.45 42 ASP A C 13
ATOM 13177 O O . ASP A 1 42 ? -0.625 -22.212 10.576 1.00 55.11 42 ASP A O 13
ATOM 13186 N N . LEU A 1 43 ? -0.140 -22.139 8.380 1.00 10.31 43 LEU A N 13
ATOM 13187 C CA . LEU A 1 43 ? -1.170 -21.152 8.074 1.00 42.15 43 LEU A CA 13
ATOM 13188 C C . LEU A 1 43 ? -2.105 -21.662 6.981 1.00 4.33 43 LEU A C 13
ATOM 13189 O O . LEU A 1 43 ? -1.724 -22.503 6.167 1.00 52.12 43 LEU A O 13
ATOM 13205 N N . PHE A 1 44 ? -3.329 -21.145 6.969 1.00 20.21 44 PHE A N 13
ATOM 13206 C CA . PHE A 1 44 ? -4.318 -21.547 5.976 1.00 73.10 44 PHE A CA 13
ATOM 13207 C C . PHE A 1 44 ? -4.191 -20.705 4.710 1.00 60.12 44 PHE A C 13
ATOM 13208 O O . PHE A 1 44 ? -4.060 -19.483 4.774 1.00 13.31 44 PHE A O 13
ATOM 13225 N N . VAL A 1 45 ? -4.229 -21.369 3.559 1.00 55.33 45 VAL A N 13
ATOM 13226 C CA . VAL A 1 45 ? -4.119 -20.683 2.277 1.00 50.12 45 VAL A CA 13
ATOM 13227 C C . VAL A 1 45 ? -5.161 -21.194 1.288 1.00 32.05 45 VAL A C 13
ATOM 13228 O O . VAL A 1 45 ? -5.400 -22.398 1.188 1.00 0.05 45 VAL A O 13
ATOM 13241 N N . HIS A 1 46 ? -5.780 -20.271 0.559 1.00 44.13 46 HIS A N 13
ATOM 13242 C CA . HIS A 1 46 ? -6.797 -20.628 -0.424 1.00 24.21 46 HIS A CA 13
ATOM 13243 C C . HIS A 1 46 ? -6.263 -20.462 -1.843 1.00 43.35 46 HIS A C 13
ATOM 13244 O O . HIS A 1 46 ? -5.386 -19.635 -2.093 1.00 23.30 46 HIS A O 13
ATOM 13258 N N . GLN A 1 47 ? -6.797 -21.253 -2.768 1.00 53.32 47 GLN A N 13
ATOM 13259 C CA . GLN A 1 47 ? -6.373 -21.193 -4.162 1.00 22.12 47 GLN A CA 13
ATOM 13260 C C . GLN A 1 47 ? -7.493 -20.661 -5.050 1.00 3.33 47 GLN A C 13
ATOM 13261 O O . GLN A 1 47 ? -8.421 -21.389 -5.401 1.00 71.54 47 GLN A O 13
ATOM 13275 N N . THR A 1 48 ? -7.400 -19.384 -5.410 1.00 20.24 48 THR A N 13
ATOM 13276 C CA . THR A 1 48 ? -8.406 -18.753 -6.255 1.00 64.40 48 THR A CA 13
ATOM 13277 C C . THR A 1 48 ? -7.841 -18.432 -7.634 1.00 52.40 48 THR A C 13
ATOM 13278 O O . THR A 1 48 ? -8.564 -18.448 -8.630 1.00 5.53 48 THR A O 13
ATOM 13289 N N . ASN A 1 49 ? -6.545 -18.140 -7.685 1.00 35.23 49 ASN A N 13
ATOM 13290 C CA . ASN A 1 49 ? -5.884 -17.815 -8.943 1.00 40.50 49 ASN A CA 13
ATOM 13291 C C . ASN A 1 49 ? -4.868 -18.890 -9.318 1.00 13.53 49 ASN A C 13
ATOM 13292 O O . ASN A 1 49 ? -4.558 -19.081 -10.494 1.00 22.22 49 ASN A O 13
ATOM 13303 N N . ILE A 1 50 ? -4.355 -19.588 -8.310 1.00 52.34 50 ILE A N 13
ATOM 13304 C CA . ILE A 1 50 ? -3.376 -20.644 -8.534 1.00 73.24 50 ILE A CA 13
ATOM 13305 C C . ILE A 1 50 ? -3.903 -21.682 -9.520 1.00 11.12 50 ILE A C 13
ATOM 13306 O O . ILE A 1 50 ? -4.696 -22.550 -9.158 1.00 25.33 50 ILE A O 13
ATOM 13322 N N . ASN A 1 51 ? -3.455 -21.586 -10.768 1.00 14.34 51 ASN A N 13
ATOM 13323 C CA . ASN A 1 51 ? -3.881 -22.517 -11.806 1.00 63.21 51 ASN A CA 13
ATOM 13324 C C . ASN A 1 51 ? -2.814 -22.648 -12.889 1.00 54.14 51 ASN A C 13
ATOM 13325 O O . ASN A 1 51 ? -1.803 -21.947 -12.867 1.00 50.42 51 ASN A O 13
ATOM 13336 N N . SER A 1 52 ? -3.049 -23.550 -13.837 1.00 22.21 52 SER A N 13
ATOM 13337 C CA . SER A 1 52 ? -2.107 -23.776 -14.928 1.00 14.55 52 SER A CA 13
ATOM 13338 C C . SER A 1 52 ? -2.805 -24.415 -16.124 1.00 31.41 52 SER A C 13
ATOM 13339 O O . SER A 1 52 ? -3.860 -25.033 -15.983 1.00 24.53 52 SER A O 13
ATOM 13347 N N . GLU A 1 53 ? -2.208 -24.261 -17.301 1.00 64.54 53 GLU A N 13
ATOM 13348 C CA . GLU A 1 53 ? -2.772 -24.823 -18.523 1.00 21.31 53 GLU A CA 13
ATOM 13349 C C . GLU A 1 53 ? -2.622 -26.342 -18.543 1.00 51.22 53 GLU A C 13
ATOM 13350 O O . GLU A 1 53 ? -3.481 -27.054 -19.060 1.00 72.53 53 GLU A O 13
ATOM 13362 N N . GLY A 1 54 ? -1.523 -26.830 -17.976 1.00 43.13 54 GLY A N 13
ATOM 13363 C CA . GLY A 1 54 ? -1.279 -28.260 -17.940 1.00 60.04 54 GLY A CA 13
ATOM 13364 C C . GLY A 1 54 ? -0.920 -28.752 -16.552 1.00 75.33 54 GLY A C 13
ATOM 13365 O O . GLY A 1 54 ? -1.796 -28.943 -15.708 1.00 0.32 54 GLY A O 13
ATOM 13369 N N . PHE A 1 55 ? 0.370 -28.961 -16.315 1.00 44.12 55 PHE A N 13
ATOM 13370 C CA . PHE A 1 55 ? 0.843 -29.437 -15.020 1.00 54.02 55 PHE A CA 13
ATOM 13371 C C . PHE A 1 55 ? 1.980 -28.562 -14.501 1.00 32.12 55 PHE A C 13
ATOM 13372 O O . PHE A 1 55 ? 2.460 -27.670 -15.200 1.00 64.34 55 PHE A O 13
ATOM 13389 N N . ARG A 1 56 ? 2.404 -28.824 -13.269 1.00 44.20 56 ARG A N 13
ATOM 13390 C CA . ARG A 1 56 ? 3.483 -28.060 -12.654 1.00 44.14 56 ARG A CA 13
ATOM 13391 C C . ARG A 1 56 ? 4.481 -28.986 -11.964 1.00 54.02 56 ARG A C 13
ATOM 13392 O O . ARG A 1 56 ? 4.096 -29.977 -11.344 1.00 32.20 56 ARG A O 13
ATOM 13413 N N . SER A 1 57 ? 5.763 -28.656 -12.077 1.00 41.22 57 SER A N 13
ATOM 13414 C CA . SER A 1 57 ? 6.816 -29.460 -11.468 1.00 60.00 57 SER A CA 13
ATOM 13415 C C . SER A 1 57 ? 6.886 -29.214 -9.964 1.00 42.20 57 SER A C 13
ATOM 13416 O O . SER A 1 57 ? 7.666 -28.384 -9.495 1.00 12.35 57 SER A O 13
ATOM 13424 N N . LEU A 1 58 ? 6.066 -29.941 -9.213 1.00 43.12 58 LEU A N 13
ATOM 13425 C CA . LEU A 1 58 ? 6.034 -29.803 -7.761 1.00 51.13 58 LEU A CA 13
ATOM 13426 C C . LEU A 1 58 ? 6.401 -31.118 -7.081 1.00 14.11 58 LEU A C 13
ATOM 13427 O O . LEU A 1 58 ? 6.315 -32.186 -7.686 1.00 61.44 58 LEU A O 13
ATOM 13443 N N . ARG A 1 59 ? 6.807 -31.032 -5.819 1.00 2.24 59 ARG A N 13
ATOM 13444 C CA . ARG A 1 59 ? 7.186 -32.215 -5.056 1.00 12.05 59 ARG A CA 13
ATOM 13445 C C . ARG A 1 59 ? 7.098 -31.946 -3.556 1.00 43.11 59 ARG A C 13
ATOM 13446 O O . ARG A 1 59 ? 7.142 -30.796 -3.119 1.00 73.41 59 ARG A O 13
ATOM 13467 N N . GLU A 1 60 ? 6.974 -33.014 -2.775 1.00 23.15 60 GLU A N 13
ATOM 13468 C CA . GLU A 1 60 ? 6.879 -32.892 -1.325 1.00 3.04 60 GLU A CA 13
ATOM 13469 C C . GLU A 1 60 ? 8.111 -32.194 -0.755 1.00 62.04 60 GLU A C 13
ATOM 13470 O O . GLU A 1 60 ? 9.219 -32.725 -0.809 1.00 65.32 60 GLU A O 13
ATOM 13482 N N . GLY A 1 61 ? 7.908 -30.998 -0.210 1.00 71.42 61 GLY A N 13
ATOM 13483 C CA . GLY A 1 61 ? 9.010 -30.246 0.360 1.00 21.23 61 GLY A CA 13
ATOM 13484 C C . GLY A 1 61 ? 9.347 -29.009 -0.447 1.00 41.35 61 GLY A C 13
ATOM 13485 O O . GLY A 1 61 ? 9.989 -28.088 0.056 1.00 0.50 61 GLY A O 13
ATOM 13489 N N . GLU A 1 62 ? 8.915 -28.988 -1.704 1.00 74.24 62 GLU A N 13
ATOM 13490 C CA . GLU A 1 62 ? 9.177 -27.855 -2.584 1.00 2.15 62 GLU A CA 13
ATOM 13491 C C . GLU A 1 62 ? 8.584 -26.572 -2.009 1.00 53.21 62 GLU A C 13
ATOM 13492 O O . GLU A 1 62 ? 7.412 -26.530 -1.634 1.00 31.11 62 GLU A O 13
ATOM 13504 N N . VAL A 1 63 ? 9.402 -25.526 -1.943 1.00 73.12 63 VAL A N 13
ATOM 13505 C CA . VAL A 1 63 ? 8.959 -24.241 -1.415 1.00 71.14 63 VAL A CA 13
ATOM 13506 C C . VAL A 1 63 ? 8.350 -23.377 -2.513 1.00 53.53 63 VAL A C 13
ATOM 13507 O O . VAL A 1 63 ? 8.857 -23.328 -3.634 1.00 21.31 63 VAL A O 13
ATOM 13520 N N . VAL A 1 64 ? 7.258 -22.694 -2.184 1.00 11.41 64 VAL A N 13
ATOM 13521 C CA . VAL A 1 64 ? 6.579 -21.828 -3.141 1.00 63.44 64 VAL A CA 13
ATOM 13522 C C . VAL A 1 64 ? 6.642 -20.369 -2.704 1.00 73.31 64 VAL A C 13
ATOM 13523 O O . VAL A 1 64 ? 6.704 -20.071 -1.512 1.00 21.11 64 VAL A O 13
ATOM 13536 N N . GLU A 1 65 ? 6.624 -19.464 -3.678 1.00 31.15 65 GLU A N 13
ATOM 13537 C CA . GLU A 1 65 ? 6.679 -18.035 -3.392 1.00 72.21 65 GLU A CA 13
ATOM 13538 C C . GLU A 1 65 ? 5.382 -17.347 -3.809 1.00 43.10 65 GLU A C 13
ATOM 13539 O O . GLU A 1 65 ? 4.810 -17.658 -4.854 1.00 15.53 65 GLU A O 13
ATOM 13551 N N . PHE A 1 66 ? 4.925 -16.411 -2.984 1.00 52.54 66 PHE A N 13
ATOM 13552 C CA . PHE A 1 66 ? 3.695 -15.679 -3.266 1.00 3.43 66 PHE A CA 13
ATOM 13553 C C . PHE A 1 66 ? 3.599 -14.425 -2.401 1.00 74.10 66 PHE A C 13
ATOM 13554 O O . PHE A 1 66 ? 4.449 -14.183 -1.545 1.00 53.51 66 PHE A O 13
ATOM 13571 N N . GLU A 1 67 ? 2.557 -13.632 -2.633 1.00 32.55 67 GLU A N 13
ATOM 13572 C CA . GLU A 1 67 ? 2.350 -12.403 -1.876 1.00 31.31 67 GLU A CA 13
ATOM 13573 C C . GLU A 1 67 ? 0.879 -12.232 -1.509 1.00 13.45 67 GLU A C 13
ATOM 13574 O O . GLU A 1 67 ? -0.008 -12.441 -2.336 1.00 70.24 67 GLU A O 13
ATOM 13586 N N . VAL A 1 68 ? 0.627 -11.849 -0.260 1.00 62.35 68 VAL A N 13
ATOM 13587 C CA . VAL A 1 68 ? -0.735 -11.649 0.218 1.00 55.43 68 VAL A CA 13
ATOM 13588 C C . VAL A 1 68 ? -1.340 -10.376 -0.364 1.00 53.03 68 VAL A C 13
ATOM 13589 O O . VAL A 1 68 ? -0.787 -9.288 -0.210 1.00 40.21 68 VAL A O 13
ATOM 13602 N N . GLU A 1 69 ? -2.480 -10.521 -1.033 1.00 61.13 69 GLU A N 13
ATOM 13603 C CA . GLU A 1 69 ? -3.160 -9.382 -1.639 1.00 22.02 69 GLU A CA 13
ATOM 13604 C C . GLU A 1 69 ? -4.564 -9.218 -1.064 1.00 4.45 69 GLU A C 13
ATOM 13605 O O . GLU A 1 69 ? -5.149 -10.169 -0.547 1.00 14.50 69 GLU A O 13
ATOM 13617 N N . ALA A 1 70 ? -5.096 -8.004 -1.157 1.00 13.43 70 ALA A N 13
ATOM 13618 C CA . ALA A 1 70 ? -6.431 -7.714 -0.647 1.00 50.14 70 ALA A CA 13
ATOM 13619 C C . ALA A 1 70 ? -7.451 -7.662 -1.780 1.00 33.25 70 ALA A C 13
ATOM 13620 O O . ALA A 1 70 ? -7.383 -6.796 -2.651 1.00 22.41 70 ALA A O 13
ATOM 13627 N N . GLY A 1 71 ? -8.398 -8.596 -1.761 1.00 24.14 71 GLY A N 13
ATOM 13628 C CA . GLY A 1 71 ? -9.418 -8.639 -2.791 1.00 71.15 71 GLY A CA 13
ATOM 13629 C C . GLY A 1 71 ? -10.400 -7.489 -2.684 1.00 30.34 71 GLY A C 13
ATOM 13630 O O . GLY A 1 71 ? -10.256 -6.599 -1.846 1.00 14.24 71 GLY A O 13
ATOM 13634 N N . PRO A 1 72 ? -11.425 -7.498 -3.549 1.00 30.24 72 PRO A N 13
ATOM 13635 C CA . PRO A 1 72 ? -12.454 -6.454 -3.567 1.00 70.35 72 PRO A CA 13
ATOM 13636 C C . PRO A 1 72 ? -13.360 -6.511 -2.342 1.00 61.02 72 PRO A C 13
ATOM 13637 O O . PRO A 1 72 ? -14.061 -5.548 -2.032 1.00 11.12 72 PRO A O 13
ATOM 13648 N N . ASP A 1 73 ? -13.340 -7.644 -1.650 1.00 20.44 73 ASP A N 13
ATOM 13649 C CA . ASP A 1 73 ? -14.159 -7.826 -0.457 1.00 2.14 73 ASP A CA 13
ATOM 13650 C C . ASP A 1 73 ? -13.547 -7.100 0.738 1.00 74.02 73 ASP A C 13
ATOM 13651 O O . ASP A 1 73 ? -14.248 -6.735 1.680 1.00 14.34 73 ASP A O 13
ATOM 13660 N N . GLY A 1 74 ? -12.234 -6.895 0.691 1.00 74.31 74 GLY A N 13
ATOM 13661 C CA . GLY A 1 74 ? -11.551 -6.215 1.775 1.00 25.22 74 GLY A CA 13
ATOM 13662 C C . GLY A 1 74 ? -10.636 -7.140 2.554 1.00 13.34 74 GLY A C 13
ATOM 13663 O O . GLY A 1 74 ? -9.730 -6.684 3.252 1.00 32.23 74 GLY A O 13
ATOM 13667 N N . ARG A 1 75 ? -10.875 -8.442 2.437 1.00 4.10 75 ARG A N 13
ATOM 13668 C CA . ARG A 1 75 ? -10.067 -9.433 3.139 1.00 53.34 75 ARG A CA 13
ATOM 13669 C C . ARG A 1 75 ? -8.739 -9.657 2.422 1.00 22.43 75 ARG A C 13
ATOM 13670 O O . ARG A 1 75 ? -8.544 -9.199 1.297 1.00 44.32 75 ARG A O 13
ATOM 13691 N N . SER A 1 76 ? -7.828 -10.366 3.083 1.00 15.40 76 SER A N 13
ATOM 13692 C CA . SER A 1 76 ? -6.517 -10.647 2.512 1.00 61.54 76 SER A CA 13
ATOM 13693 C C . SER A 1 76 ? -6.316 -12.149 2.327 1.00 1.42 76 SER A C 13
ATOM 13694 O O . SER A 1 76 ? -6.721 -12.950 3.170 1.00 41.41 76 SER A O 13
ATOM 13702 N N . LYS A 1 77 ? -5.687 -12.523 1.218 1.00 12.01 77 LYS A N 13
ATOM 13703 C CA . LYS A 1 77 ? -5.430 -13.927 0.921 1.00 62.02 77 LYS A CA 13
ATOM 13704 C C . LYS A 1 77 ? -4.195 -14.079 0.038 1.00 0.23 77 LYS A C 13
ATOM 13705 O O . LYS A 1 77 ? -3.677 -13.098 -0.494 1.00 51.15 77 LYS A O 13
ATOM 13724 N N . ALA A 1 78 ? -3.729 -15.314 -0.113 1.00 34.43 78 ALA A N 13
ATOM 13725 C CA . ALA A 1 78 ? -2.558 -15.594 -0.933 1.00 61.35 78 ALA A CA 13
ATOM 13726 C C . ALA A 1 78 ? -2.962 -16.139 -2.299 1.00 61.51 78 ALA A C 13
ATOM 13727 O O . ALA A 1 78 ? -3.857 -16.978 -2.404 1.00 71.00 78 ALA A O 13
ATOM 13734 N N . VAL A 1 79 ? -2.297 -15.657 -3.344 1.00 64.31 79 VAL A N 13
ATOM 13735 C CA . VAL A 1 79 ? -2.586 -16.097 -4.704 1.00 14.32 79 VAL A CA 13
ATOM 13736 C C . VAL A 1 79 ? -1.340 -16.031 -5.580 1.00 34.12 79 VAL A C 13
ATOM 13737 O O . VAL A 1 79 ? -0.280 -15.593 -5.136 1.00 62.31 79 VAL A O 13
ATOM 13750 N N . ASN A 1 80 ? -1.477 -16.469 -6.827 1.00 60.22 80 ASN A N 13
ATOM 13751 C CA . ASN A 1 80 ? -0.362 -16.460 -7.767 1.00 24.32 80 ASN A CA 13
ATOM 13752 C C . ASN A 1 80 ? 0.826 -17.238 -7.208 1.00 44.32 80 ASN A C 13
ATOM 13753 O O . ASN A 1 80 ? 1.981 -16.907 -7.479 1.00 20.31 80 ASN A O 13
ATOM 13764 N N . VAL A 1 81 ? 0.535 -18.273 -6.427 1.00 73.24 81 VAL A N 13
ATOM 13765 C CA . VAL A 1 81 ? 1.578 -19.099 -5.832 1.00 20.42 81 VAL A CA 13
ATOM 13766 C C . VAL A 1 81 ? 2.287 -19.937 -6.890 1.00 74.31 81 VAL A C 13
ATOM 13767 O O . VAL A 1 81 ? 1.650 -20.674 -7.645 1.00 0.34 81 VAL A O 13
ATOM 13780 N N . THR A 1 82 ? 3.610 -19.821 -6.941 1.00 21.23 82 THR A N 13
ATOM 13781 C CA . THR A 1 82 ? 4.406 -20.567 -7.907 1.00 24.22 82 THR A CA 13
ATOM 13782 C C . THR A 1 82 ? 4.321 -22.067 -7.649 1.00 33.14 82 THR A C 13
ATOM 13783 O O . THR A 1 82 ? 3.789 -22.819 -8.466 1.00 40.11 82 THR A O 13
ATOM 13794 N N . GLY A 1 11 ? -1.453 2.062 5.522 1.00 22.31 11 GLY A N 14
ATOM 13795 C CA . GLY A 1 11 ? -0.362 2.122 4.566 1.00 35.13 11 GLY A CA 14
ATOM 13796 C C . GLY A 1 11 ? -0.634 1.297 3.324 1.00 20.43 11 GLY A C 14
ATOM 13797 O O . GLY A 1 11 ? -1.277 0.249 3.395 1.00 52.41 11 GLY A O 14
ATOM 13801 N N . SER A 1 12 ? -0.144 1.769 2.183 1.00 52.44 12 SER A N 14
ATOM 13802 C CA . SER A 1 12 ? -0.342 1.071 0.918 1.00 33.32 12 SER A CA 14
ATOM 13803 C C . SER A 1 12 ? 0.986 0.567 0.362 1.00 40.11 12 SER A C 14
ATOM 13804 O O . SER A 1 12 ? 2.022 1.212 0.518 1.00 52.32 12 SER A O 14
ATOM 13812 N N . GLY A 1 13 ? 0.947 -0.592 -0.289 1.00 11.03 13 GLY A N 14
ATOM 13813 C CA . GLY A 1 13 ? 2.153 -1.164 -0.859 1.00 13.24 13 GLY A CA 14
ATOM 13814 C C . GLY A 1 13 ? 2.948 -1.966 0.152 1.00 1.34 13 GLY A C 14
ATOM 13815 O O . GLY A 1 13 ? 4.163 -1.803 0.265 1.00 74.40 13 GLY A O 14
ATOM 13819 N N . GLU A 1 14 ? 2.261 -2.832 0.891 1.00 63.03 14 GLU A N 14
ATOM 13820 C CA . GLU A 1 14 ? 2.912 -3.660 1.899 1.00 3.23 14 GLU A CA 14
ATOM 13821 C C . GLU A 1 14 ? 3.206 -5.054 1.352 1.00 1.33 14 GLU A C 14
ATOM 13822 O O . GLU A 1 14 ? 2.345 -5.933 1.371 1.00 11.44 14 GLU A O 14
ATOM 13834 N N . GLN A 1 15 ? 4.428 -5.247 0.865 1.00 14.52 15 GLN A N 14
ATOM 13835 C CA . GLN A 1 15 ? 4.834 -6.533 0.312 1.00 45.44 15 GLN A CA 14
ATOM 13836 C C . GLN A 1 15 ? 5.109 -7.541 1.422 1.00 4.14 15 GLN A C 14
ATOM 13837 O O . GLN A 1 15 ? 5.689 -7.201 2.455 1.00 40.43 15 GLN A O 14
ATOM 13851 N N . LEU A 1 16 ? 4.690 -8.782 1.205 1.00 70.44 16 LEU A N 14
ATOM 13852 C CA . LEU A 1 16 ? 4.891 -9.841 2.188 1.00 73.32 16 LEU A CA 14
ATOM 13853 C C . LEU A 1 16 ? 5.374 -11.123 1.517 1.00 45.23 16 LEU A C 14
ATOM 13854 O O . LEU A 1 16 ? 4.575 -11.910 1.010 1.00 52.20 16 LEU A O 14
ATOM 13870 N N . ARG A 1 17 ? 6.688 -11.326 1.519 1.00 32.51 17 ARG A N 14
ATOM 13871 C CA . ARG A 1 17 ? 7.278 -12.513 0.912 1.00 60.05 17 ARG A CA 14
ATOM 13872 C C . ARG A 1 17 ? 7.298 -13.677 1.898 1.00 12.45 17 ARG A C 14
ATOM 13873 O O . ARG A 1 17 ? 7.869 -13.572 2.983 1.00 20.24 17 ARG A O 14
ATOM 13894 N N . GLN A 1 18 ? 6.670 -14.783 1.514 1.00 53.03 18 GLN A N 14
ATOM 13895 C CA . GLN A 1 18 ? 6.615 -15.965 2.366 1.00 74.05 18 GLN A CA 14
ATOM 13896 C C . GLN A 1 18 ? 7.006 -17.216 1.586 1.00 22.34 18 GLN A C 14
ATOM 13897 O O . GLN A 1 18 ? 6.995 -17.221 0.356 1.00 41.41 18 GLN A O 14
ATOM 13911 N N . GLN A 1 19 ? 7.352 -18.275 2.312 1.00 41.12 19 GLN A N 14
ATOM 13912 C CA . GLN A 1 19 ? 7.748 -19.532 1.687 1.00 3.44 19 GLN A CA 14
ATOM 13913 C C . GLN A 1 19 ? 7.028 -20.711 2.333 1.00 52.15 19 GLN A C 14
ATOM 13914 O O . GLN A 1 19 ? 6.963 -20.817 3.556 1.00 31.54 19 GLN A O 14
ATOM 13928 N N . GLY A 1 20 ? 6.487 -21.595 1.500 1.00 71.22 20 GLY A N 14
ATOM 13929 C CA . GLY A 1 20 ? 5.778 -22.755 2.008 1.00 54.03 20 GLY A CA 14
ATOM 13930 C C . GLY A 1 20 ? 6.145 -24.028 1.271 1.00 52.32 20 GLY A C 14
ATOM 13931 O O . GLY A 1 20 ? 6.556 -23.987 0.111 1.00 40.43 20 GLY A O 14
ATOM 13935 N N . THR A 1 21 ? 5.998 -25.164 1.946 1.00 42.24 21 THR A N 14
ATOM 13936 C CA . THR A 1 21 ? 6.320 -26.454 1.349 1.00 20.02 21 THR A CA 14
ATOM 13937 C C . THR A 1 21 ? 5.065 -27.152 0.838 1.00 51.33 21 THR A C 14
ATOM 13938 O O . THR A 1 21 ? 3.953 -26.849 1.272 1.00 24.11 21 THR A O 14
ATOM 13949 N N . VAL A 1 22 ? 5.249 -28.088 -0.088 1.00 3.02 22 VAL A N 14
ATOM 13950 C CA . VAL A 1 22 ? 4.131 -28.831 -0.657 1.00 42.54 22 VAL A CA 14
ATOM 13951 C C . VAL A 1 22 ? 3.765 -30.026 0.214 1.00 34.24 22 VAL A C 14
ATOM 13952 O O . VAL A 1 22 ? 2.659 -30.560 0.123 1.00 71.03 22 VAL A O 14
ATOM 13965 N N . LYS A 1 23 ? 4.700 -30.443 1.061 1.00 12.24 23 LYS A N 14
ATOM 13966 C CA . LYS A 1 23 ? 4.476 -31.575 1.953 1.00 41.14 23 LYS A CA 14
ATOM 13967 C C . LYS A 1 23 ? 3.187 -31.395 2.748 1.00 72.03 23 LYS A C 14
ATOM 13968 O O . LYS A 1 23 ? 2.532 -32.371 3.114 1.00 12.34 23 LYS A O 14
ATOM 13987 N N . TRP A 1 24 ? 2.828 -30.143 3.009 1.00 64.30 24 TRP A N 14
ATOM 13988 C CA . TRP A 1 24 ? 1.616 -29.837 3.760 1.00 51.45 24 TRP A CA 14
ATOM 13989 C C . TRP A 1 24 ? 0.570 -29.184 2.862 1.00 65.12 24 TRP A C 14
ATOM 13990 O O . TRP A 1 24 ? -0.206 -28.340 3.309 1.00 34.11 24 TRP A O 14
ATOM 14011 N N . PHE A 1 25 ? 0.556 -29.580 1.593 1.00 32.14 25 PHE A N 14
ATOM 14012 C CA . PHE A 1 25 ? -0.395 -29.033 0.632 1.00 3.45 25 PHE A CA 14
ATOM 14013 C C . PHE A 1 25 ? -1.328 -30.121 0.111 1.00 54.23 25 PHE A C 14
ATOM 14014 O O . PHE A 1 25 ? -0.921 -31.266 -0.076 1.00 24.44 25 PHE A O 14
ATOM 14031 N N . ASN A 1 26 ? -2.584 -29.753 -0.122 1.00 52.15 26 ASN A N 14
ATOM 14032 C CA . ASN A 1 26 ? -3.577 -30.697 -0.622 1.00 31.33 26 ASN A CA 14
ATOM 14033 C C . ASN A 1 26 ? -4.387 -30.084 -1.760 1.00 62.22 26 ASN A C 14
ATOM 14034 O O . ASN A 1 26 ? -5.273 -29.262 -1.532 1.00 52.42 26 ASN A O 14
ATOM 14045 N N . ALA A 1 27 ? -4.076 -30.492 -2.986 1.00 44.44 27 ALA A N 14
ATOM 14046 C CA . ALA A 1 27 ? -4.776 -29.985 -4.160 1.00 44.12 27 ALA A CA 14
ATOM 14047 C C . ALA A 1 27 ? -6.183 -30.564 -4.253 1.00 31.32 27 ALA A C 14
ATOM 14048 O O . ALA A 1 27 ? -7.165 -29.827 -4.343 1.00 52.21 27 ALA A O 14
ATOM 14055 N N . THR A 1 28 ? -6.275 -31.890 -4.230 1.00 61.45 28 THR A N 14
ATOM 14056 C CA . THR A 1 28 ? -7.562 -32.569 -4.314 1.00 11.12 28 THR A CA 14
ATOM 14057 C C . THR A 1 28 ? -8.524 -32.055 -3.249 1.00 33.21 28 THR A C 14
ATOM 14058 O O . THR A 1 28 ? -9.719 -31.896 -3.501 1.00 62.02 28 THR A O 14
ATOM 14069 N N . LYS A 1 29 ? -7.997 -31.796 -2.057 1.00 70.31 29 LYS A N 14
ATOM 14070 C CA . LYS A 1 29 ? -8.808 -31.298 -0.953 1.00 34.22 29 LYS A CA 14
ATOM 14071 C C . LYS A 1 29 ? -9.297 -29.880 -1.233 1.00 22.52 29 LYS A C 14
ATOM 14072 O O . LYS A 1 29 ? -10.325 -29.453 -0.710 1.00 73.31 29 LYS A O 14
ATOM 14091 N N . GLY A 1 30 ? -8.552 -29.156 -2.062 1.00 52.35 30 GLY A N 14
ATOM 14092 C CA . GLY A 1 30 ? -8.927 -27.794 -2.398 1.00 63.53 30 GLY A CA 14
ATOM 14093 C C . GLY A 1 30 ? -8.408 -26.786 -1.393 1.00 14.34 30 GLY A C 14
ATOM 14094 O O . GLY A 1 30 ? -8.964 -25.696 -1.252 1.00 73.14 30 GLY A O 14
ATOM 14098 N N . PHE A 1 31 ? -7.341 -27.149 -0.689 1.00 51.31 31 PHE A N 14
ATOM 14099 C CA . PHE A 1 31 ? -6.749 -26.268 0.311 1.00 30.23 31 PHE A CA 14
ATOM 14100 C C . PHE A 1 31 ? -5.445 -26.852 0.846 1.00 21.24 31 PHE A C 14
ATOM 14101 O O . PHE A 1 31 ? -5.319 -28.064 1.018 1.00 2.11 31 PHE A O 14
ATOM 14118 N N . GLY A 1 32 ? -4.476 -25.980 1.108 1.00 42.04 32 GLY A N 14
ATOM 14119 C CA . GLY A 1 32 ? -3.194 -26.427 1.620 1.00 64.04 32 GLY A CA 14
ATOM 14120 C C . GLY A 1 32 ? -2.769 -25.669 2.862 1.00 72.21 32 GLY A C 14
ATOM 14121 O O . GLY A 1 32 ? -3.607 -25.136 3.589 1.00 13.12 32 GLY A O 14
ATOM 14125 N N . PHE A 1 33 ? -1.464 -25.622 3.107 1.00 30.03 33 PHE A N 14
ATOM 14126 C CA . PHE A 1 33 ? -0.930 -24.926 4.272 1.00 22.11 33 PHE A CA 14
ATOM 14127 C C . PHE A 1 33 ? 0.485 -24.421 4.003 1.00 72.52 33 PHE A C 14
ATOM 14128 O O . PHE A 1 33 ? 1.203 -24.972 3.168 1.00 51.05 33 PHE A O 14
ATOM 14145 N N . ILE A 1 34 ? 0.877 -23.371 4.715 1.00 25.15 34 ILE A N 14
ATOM 14146 C CA . ILE A 1 34 ? 2.206 -22.792 4.554 1.00 35.41 34 ILE A CA 14
ATOM 14147 C C . ILE A 1 34 ? 2.983 -22.825 5.866 1.00 74.43 34 ILE A C 14
ATOM 14148 O O . ILE A 1 34 ? 2.408 -22.679 6.945 1.00 21.22 34 ILE A O 14
ATOM 14164 N N . THR A 1 35 ? 4.294 -23.017 5.766 1.00 44.24 35 THR A N 14
ATOM 14165 C CA . THR A 1 35 ? 5.151 -23.068 6.943 1.00 25.22 35 THR A CA 14
ATOM 14166 C C . THR A 1 35 ? 6.107 -21.881 6.980 1.00 62.21 35 THR A C 14
ATOM 14167 O O . THR A 1 35 ? 7.302 -22.007 6.710 1.00 11.32 35 THR A O 14
ATOM 14178 N N . PRO A 1 36 ? 5.572 -20.700 7.322 1.00 11.12 36 PRO A N 14
ATOM 14179 C CA . PRO A 1 36 ? 6.361 -19.467 7.404 1.00 71.14 36 PRO A CA 14
ATOM 14180 C C . PRO A 1 36 ? 7.333 -19.478 8.578 1.00 3.32 36 PRO A C 14
ATOM 14181 O O . PRO A 1 36 ? 6.950 -19.764 9.711 1.00 30.44 36 PRO A O 14
ATOM 14192 N N . GLY A 1 37 ? 8.595 -19.163 8.299 1.00 13.44 37 GLY A N 14
ATOM 14193 C CA . GLY A 1 37 ? 9.602 -19.142 9.344 1.00 42.44 37 GLY A CA 14
ATOM 14194 C C . GLY A 1 37 ? 10.262 -20.492 9.540 1.00 33.22 37 GLY A C 14
ATOM 14195 O O . GLY A 1 37 ? 11.486 -20.589 9.605 1.00 23.41 37 GLY A O 14
ATOM 14199 N N . GLY A 1 38 ? 9.447 -21.539 9.637 1.00 11.40 38 GLY A N 14
ATOM 14200 C CA . GLY A 1 38 ? 9.977 -22.876 9.828 1.00 33.15 38 GLY A CA 14
ATOM 14201 C C . GLY A 1 38 ? 9.862 -23.345 11.265 1.00 35.22 38 GLY A C 14
ATOM 14202 O O . GLY A 1 38 ? 9.926 -24.542 11.542 1.00 74.21 38 GLY A O 14
ATOM 14206 N N . GLY A 1 39 ? 9.692 -22.399 12.184 1.00 44.43 39 GLY A N 14
ATOM 14207 C CA . GLY A 1 39 ? 9.573 -22.741 13.589 1.00 72.32 39 GLY A CA 14
ATOM 14208 C C . GLY A 1 39 ? 8.512 -23.795 13.840 1.00 3.34 39 GLY A C 14
ATOM 14209 O O . GLY A 1 39 ? 8.805 -24.990 13.853 1.00 11.54 39 GLY A O 14
ATOM 14213 N N . GLY A 1 40 ? 7.275 -23.351 14.043 1.00 43.33 40 GLY A N 14
ATOM 14214 C CA . GLY A 1 40 ? 6.187 -24.277 14.295 1.00 53.25 40 GLY A CA 14
ATOM 14215 C C . GLY A 1 40 ? 4.826 -23.628 14.138 1.00 13.14 40 GLY A C 14
ATOM 14216 O O . GLY A 1 40 ? 3.903 -23.917 14.899 1.00 11.02 40 GLY A O 14
ATOM 14220 N N . GLU A 1 41 ? 4.701 -22.747 13.150 1.00 24.23 41 GLU A N 14
ATOM 14221 C CA . GLU A 1 41 ? 3.443 -22.054 12.900 1.00 63.05 41 GLU A CA 14
ATOM 14222 C C . GLU A 1 41 ? 2.892 -22.409 11.522 1.00 72.03 41 GLU A C 14
ATOM 14223 O O . GLU A 1 41 ? 3.520 -22.133 10.500 1.00 44.03 41 GLU A O 14
ATOM 14235 N N . ASP A 1 42 ? 1.714 -23.023 11.503 1.00 51.12 42 ASP A N 14
ATOM 14236 C CA . ASP A 1 42 ? 1.076 -23.416 10.251 1.00 4.24 42 ASP A CA 14
ATOM 14237 C C . ASP A 1 42 ? -0.141 -22.543 9.964 1.00 1.51 42 ASP A C 14
ATOM 14238 O O . ASP A 1 42 ? -0.905 -22.207 10.870 1.00 54.02 42 ASP A O 14
ATOM 14247 N N . LEU A 1 43 ? -0.315 -22.177 8.699 1.00 43.30 43 LEU A N 14
ATOM 14248 C CA . LEU A 1 43 ? -1.439 -21.341 8.292 1.00 60.03 43 LEU A CA 14
ATOM 14249 C C . LEU A 1 43 ? -2.228 -22.001 7.166 1.00 74.22 43 LEU A C 14
ATOM 14250 O O . LEU A 1 43 ? -1.662 -22.694 6.320 1.00 35.32 43 LEU A O 14
ATOM 14266 N N . PHE A 1 44 ? -3.539 -21.780 7.160 1.00 3.40 44 PHE A N 14
ATOM 14267 C CA . PHE A 1 44 ? -4.406 -22.352 6.137 1.00 13.11 44 PHE A CA 14
ATOM 14268 C C . PHE A 1 44 ? -4.476 -21.444 4.913 1.00 41.02 44 PHE A C 14
ATOM 14269 O O . PHE A 1 44 ? -4.620 -20.228 5.035 1.00 12.53 44 PHE A O 14
ATOM 14286 N N . VAL A 1 45 ? -4.372 -22.044 3.731 1.00 24.44 45 VAL A N 14
ATOM 14287 C CA . VAL A 1 45 ? -4.423 -21.291 2.484 1.00 70.51 45 VAL A CA 14
ATOM 14288 C C . VAL A 1 45 ? -5.408 -21.918 1.504 1.00 74.31 45 VAL A C 14
ATOM 14289 O O . VAL A 1 45 ? -5.381 -23.126 1.267 1.00 73.43 45 VAL A O 14
ATOM 14302 N N . HIS A 1 46 ? -6.278 -21.089 0.936 1.00 34.02 46 HIS A N 14
ATOM 14303 C CA . HIS A 1 46 ? -7.273 -21.562 -0.020 1.00 51.12 46 HIS A CA 14
ATOM 14304 C C . HIS A 1 46 ? -6.848 -21.240 -1.450 1.00 15.52 46 HIS A C 14
ATOM 14305 O O . HIS A 1 46 ? -6.794 -20.074 -1.842 1.00 61.54 46 HIS A O 14
ATOM 14319 N N . GLN A 1 47 ? -6.548 -22.279 -2.222 1.00 34.15 47 GLN A N 14
ATOM 14320 C CA . GLN A 1 47 ? -6.127 -22.105 -3.607 1.00 33.33 47 GLN A CA 14
ATOM 14321 C C . GLN A 1 47 ? -7.134 -21.259 -4.379 1.00 63.25 47 GLN A C 14
ATOM 14322 O O . GLN A 1 47 ? -8.231 -21.718 -4.700 1.00 43.23 47 GLN A O 14
ATOM 14336 N N . THR A 1 48 ? -6.754 -20.020 -4.676 1.00 62.10 48 THR A N 14
ATOM 14337 C CA . THR A 1 48 ? -7.623 -19.109 -5.410 1.00 31.12 48 THR A CA 14
ATOM 14338 C C . THR A 1 48 ? -7.079 -18.836 -6.807 1.00 42.51 48 THR A C 14
ATOM 14339 O O . THR A 1 48 ? -7.801 -18.944 -7.797 1.00 13.21 48 THR A O 14
ATOM 14350 N N . ASN A 1 49 ? -5.800 -18.481 -6.880 1.00 61.11 49 ASN A N 14
ATOM 14351 C CA . ASN A 1 49 ? -5.159 -18.192 -8.158 1.00 24.14 49 ASN A CA 14
ATOM 14352 C C . ASN A 1 49 ? -3.939 -19.084 -8.368 1.00 71.43 49 ASN A C 14
ATOM 14353 O O . ASN A 1 49 ? -3.002 -18.715 -9.077 1.00 12.12 49 ASN A O 14
ATOM 14364 N N . ILE A 1 50 ? -3.959 -20.260 -7.749 1.00 41.20 50 ILE A N 14
ATOM 14365 C CA . ILE A 1 50 ? -2.856 -21.205 -7.870 1.00 71.12 50 ILE A CA 14
ATOM 14366 C C . ILE A 1 50 ? -3.223 -22.363 -8.792 1.00 34.11 50 ILE A C 14
ATOM 14367 O O . ILE A 1 50 ? -3.657 -23.420 -8.335 1.00 12.31 50 ILE A O 14
ATOM 14383 N N . ASN A 1 51 ? -3.045 -22.157 -10.093 1.00 4.44 51 ASN A N 14
ATOM 14384 C CA . ASN A 1 51 ? -3.356 -23.184 -11.080 1.00 30.15 51 ASN A CA 14
ATOM 14385 C C . ASN A 1 51 ? -2.470 -23.040 -12.313 1.00 51.22 51 ASN A C 14
ATOM 14386 O O . ASN A 1 51 ? -1.612 -22.159 -12.375 1.00 15.04 51 ASN A O 14
ATOM 14397 N N . SER A 1 52 ? -2.685 -23.911 -13.294 1.00 44.32 52 SER A N 14
ATOM 14398 C CA . SER A 1 52 ? -1.904 -23.883 -14.525 1.00 42.35 52 SER A CA 14
ATOM 14399 C C . SER A 1 52 ? -2.758 -24.297 -15.720 1.00 0.21 52 SER A C 14
ATOM 14400 O O . SER A 1 52 ? -3.735 -25.030 -15.573 1.00 11.14 52 SER A O 14
ATOM 14408 N N . GLU A 1 53 ? -2.381 -23.821 -16.903 1.00 1.25 53 GLU A N 14
ATOM 14409 C CA . GLU A 1 53 ? -3.113 -24.141 -18.122 1.00 42.35 53 GLU A CA 14
ATOM 14410 C C . GLU A 1 53 ? -2.746 -25.533 -18.628 1.00 31.24 53 GLU A C 14
ATOM 14411 O O . GLU A 1 53 ? -3.571 -26.228 -19.220 1.00 2.30 53 GLU A O 14
ATOM 14423 N N . GLY A 1 54 ? -1.501 -25.934 -18.389 1.00 20.32 54 GLY A N 14
ATOM 14424 C CA . GLY A 1 54 ? -1.046 -27.241 -18.826 1.00 42.03 54 GLY A CA 14
ATOM 14425 C C . GLY A 1 54 ? -1.050 -28.262 -17.706 1.00 0.55 54 GLY A C 14
ATOM 14426 O O . GLY A 1 54 ? -2.110 -28.666 -17.228 1.00 55.13 54 GLY A O 14
ATOM 14430 N N . PHE A 1 55 ? 0.139 -28.681 -17.285 1.00 13.23 55 PHE A N 14
ATOM 14431 C CA . PHE A 1 55 ? 0.268 -29.663 -16.215 1.00 21.04 55 PHE A CA 14
ATOM 14432 C C . PHE A 1 55 ? 1.312 -29.220 -15.193 1.00 70.44 55 PHE A C 14
ATOM 14433 O O . PHE A 1 55 ? 2.114 -28.324 -15.458 1.00 35.21 55 PHE A O 14
ATOM 14450 N N . ARG A 1 56 ? 1.295 -29.855 -14.026 1.00 11.12 56 ARG A N 14
ATOM 14451 C CA . ARG A 1 56 ? 2.238 -29.526 -12.964 1.00 30.03 56 ARG A CA 14
ATOM 14452 C C . ARG A 1 56 ? 2.870 -30.790 -12.387 1.00 40.34 56 ARG A C 14
ATOM 14453 O O . ARG A 1 56 ? 2.203 -31.580 -11.720 1.00 62.52 56 ARG A O 14
ATOM 14474 N N . SER A 1 57 ? 4.160 -30.973 -12.650 1.00 40.24 57 SER A N 14
ATOM 14475 C CA . SER A 1 57 ? 4.881 -32.142 -12.162 1.00 22.22 57 SER A CA 14
ATOM 14476 C C . SER A 1 57 ? 5.817 -31.764 -11.018 1.00 30.45 57 SER A C 14
ATOM 14477 O O . SER A 1 57 ? 7.011 -31.541 -11.224 1.00 14.30 57 SER A O 14
ATOM 14485 N N . LEU A 1 58 ? 5.267 -31.695 -9.810 1.00 71.04 58 LEU A N 14
ATOM 14486 C CA . LEU A 1 58 ? 6.051 -31.344 -8.631 1.00 70.33 58 LEU A CA 14
ATOM 14487 C C . LEU A 1 58 ? 5.819 -32.347 -7.505 1.00 52.51 58 LEU A C 14
ATOM 14488 O O . LEU A 1 58 ? 4.725 -32.893 -7.363 1.00 13.34 58 LEU A O 14
ATOM 14504 N N . ARG A 1 59 ? 6.855 -32.582 -6.706 1.00 53.34 59 ARG A N 14
ATOM 14505 C CA . ARG A 1 59 ? 6.763 -33.517 -5.592 1.00 22.30 59 ARG A CA 14
ATOM 14506 C C . ARG A 1 59 ? 6.707 -32.773 -4.261 1.00 24.52 59 ARG A C 14
ATOM 14507 O O . ARG A 1 59 ? 6.906 -31.560 -4.209 1.00 33.23 59 ARG A O 14
ATOM 14528 N N . GLU A 1 60 ? 6.436 -33.510 -3.188 1.00 74.11 60 GLU A N 14
ATOM 14529 C CA . GLU A 1 60 ? 6.352 -32.919 -1.858 1.00 24.14 60 GLU A CA 14
ATOM 14530 C C . GLU A 1 60 ? 7.720 -32.425 -1.395 1.00 62.03 60 GLU A C 14
ATOM 14531 O O . GLU A 1 60 ? 8.748 -33.018 -1.719 1.00 45.54 60 GLU A O 14
ATOM 14543 N N . GLY A 1 61 ? 7.723 -31.334 -0.635 1.00 41.13 61 GLY A N 14
ATOM 14544 C CA . GLY A 1 61 ? 8.969 -30.777 -0.141 1.00 71.41 61 GLY A CA 14
ATOM 14545 C C . GLY A 1 61 ? 9.384 -29.528 -0.893 1.00 25.34 61 GLY A C 14
ATOM 14546 O O . GLY A 1 61 ? 10.192 -28.741 -0.401 1.00 13.34 61 GLY A O 14
ATOM 14550 N N . GLU A 1 62 ? 8.833 -29.348 -2.089 1.00 11.04 62 GLU A N 14
ATOM 14551 C CA . GLU A 1 62 ? 9.154 -28.187 -2.910 1.00 11.42 62 GLU A CA 14
ATOM 14552 C C . GLU A 1 62 ? 8.705 -26.897 -2.228 1.00 23.32 62 GLU A C 14
ATOM 14553 O O . GLU A 1 62 ? 7.564 -26.782 -1.782 1.00 33.54 62 GLU A O 14
ATOM 14565 N N . VAL A 1 63 ? 9.613 -25.929 -2.150 1.00 72.04 63 VAL A N 14
ATOM 14566 C CA . VAL A 1 63 ? 9.312 -24.647 -1.524 1.00 33.43 63 VAL A CA 14
ATOM 14567 C C . VAL A 1 63 ? 8.803 -23.640 -2.549 1.00 34.51 63 VAL A C 14
ATOM 14568 O O . VAL A 1 63 ? 9.414 -23.444 -3.599 1.00 44.00 63 VAL A O 14
ATOM 14581 N N . VAL A 1 64 ? 7.678 -23.004 -2.237 1.00 43.40 64 VAL A N 14
ATOM 14582 C CA . VAL A 1 64 ? 7.087 -22.015 -3.130 1.00 53.23 64 VAL A CA 14
ATOM 14583 C C . VAL A 1 64 ? 7.176 -20.614 -2.535 1.00 55.14 64 VAL A C 14
ATOM 14584 O O . VAL A 1 64 ? 7.711 -20.426 -1.444 1.00 11.04 64 VAL A O 14
ATOM 14597 N N . GLU A 1 65 ? 6.646 -19.634 -3.261 1.00 44.13 65 GLU A N 14
ATOM 14598 C CA . GLU A 1 65 ? 6.667 -18.249 -2.804 1.00 74.35 65 GLU A CA 14
ATOM 14599 C C . GLU A 1 65 ? 5.418 -17.505 -3.269 1.00 11.04 65 GLU A C 14
ATOM 14600 O O . GLU A 1 65 ? 4.937 -17.710 -4.383 1.00 65.44 65 GLU A O 14
ATOM 14612 N N . PHE A 1 66 ? 4.897 -16.640 -2.405 1.00 12.21 66 PHE A N 14
ATOM 14613 C CA . PHE A 1 66 ? 3.703 -15.865 -2.725 1.00 22.45 66 PHE A CA 14
ATOM 14614 C C . PHE A 1 66 ? 3.717 -14.522 -2.002 1.00 1.51 66 PHE A C 14
ATOM 14615 O O . PHE A 1 66 ? 4.594 -14.257 -1.180 1.00 53.31 66 PHE A O 14
ATOM 14632 N N . GLU A 1 67 ? 2.739 -13.677 -2.316 1.00 23.42 67 GLU A N 14
ATOM 14633 C CA . GLU A 1 67 ? 2.640 -12.360 -1.698 1.00 20.54 67 GLU A CA 14
ATOM 14634 C C . GLU A 1 67 ? 1.182 -11.980 -1.459 1.00 54.12 67 GLU A C 14
ATOM 14635 O O . GLU A 1 67 ? 0.298 -12.345 -2.235 1.00 42.10 67 GLU A O 14
ATOM 14647 N N . VAL A 1 68 ? 0.937 -11.244 -0.380 1.00 1.15 68 VAL A N 14
ATOM 14648 C CA . VAL A 1 68 ? -0.413 -10.813 -0.038 1.00 12.21 68 VAL A CA 14
ATOM 14649 C C . VAL A 1 68 ? -0.873 -9.676 -0.944 1.00 22.02 68 VAL A C 14
ATOM 14650 O O . VAL A 1 68 ? -0.104 -8.766 -1.252 1.00 11.12 68 VAL A O 14
ATOM 14663 N N . GLU A 1 69 ? -2.132 -9.736 -1.367 1.00 3.42 69 GLU A N 14
ATOM 14664 C CA . GLU A 1 69 ? -2.693 -8.710 -2.238 1.00 74.32 69 GLU A CA 14
ATOM 14665 C C . GLU A 1 69 ? -4.027 -8.205 -1.695 1.00 21.13 69 GLU A C 14
ATOM 14666 O O . GLU A 1 69 ? -4.876 -8.991 -1.275 1.00 41.03 69 GLU A O 14
ATOM 14678 N N . ALA A 1 70 ? -4.203 -6.888 -1.705 1.00 44.14 70 ALA A N 14
ATOM 14679 C CA . ALA A 1 70 ? -5.432 -6.277 -1.215 1.00 71.24 70 ALA A CA 14
ATOM 14680 C C . ALA A 1 70 ? -6.482 -6.195 -2.319 1.00 5.44 70 ALA A C 14
ATOM 14681 O O . ALA A 1 70 ? -6.309 -5.473 -3.300 1.00 61.32 70 ALA A O 14
ATOM 14688 N N . GLY A 1 71 ? -7.570 -6.939 -2.151 1.00 33.14 71 GLY A N 14
ATOM 14689 C CA . GLY A 1 71 ? -8.631 -6.936 -3.141 1.00 12.12 71 GLY A CA 14
ATOM 14690 C C . GLY A 1 71 ? -9.547 -5.736 -3.005 1.00 52.33 71 GLY A C 14
ATOM 14691 O O . GLY A 1 71 ? -9.358 -4.878 -2.142 1.00 73.14 71 GLY A O 14
ATOM 14695 N N . PRO A 1 72 ? -10.566 -5.663 -3.875 1.00 11.14 72 PRO A N 14
ATOM 14696 C CA . PRO A 1 72 ? -11.534 -4.562 -3.869 1.00 33.21 72 PRO A CA 14
ATOM 14697 C C . PRO A 1 72 ? -12.449 -4.601 -2.650 1.00 20.05 72 PRO A C 14
ATOM 14698 O O . PRO A 1 72 ? -13.082 -3.603 -2.304 1.00 42.04 72 PRO A O 14
ATOM 14709 N N . ASP A 1 73 ? -12.514 -5.759 -2.001 1.00 5.51 73 ASP A N 14
ATOM 14710 C CA . ASP A 1 73 ? -13.350 -5.927 -0.818 1.00 51.33 73 ASP A CA 14
ATOM 14711 C C . ASP A 1 73 ? -12.753 -5.193 0.379 1.00 63.54 73 ASP A C 14
ATOM 14712 O O . ASP A 1 73 ? -13.465 -4.817 1.308 1.00 35.41 73 ASP A O 14
ATOM 14721 N N . GLY A 1 74 ? -11.438 -4.995 0.349 1.00 52.42 74 GLY A N 14
ATOM 14722 C CA . GLY A 1 74 ? -10.767 -4.308 1.437 1.00 20.42 74 GLY A CA 14
ATOM 14723 C C . GLY A 1 74 ? -9.850 -5.225 2.222 1.00 4.22 74 GLY A C 14
ATOM 14724 O O . GLY A 1 74 ? -8.952 -4.761 2.926 1.00 31.30 74 GLY A O 14
ATOM 14728 N N . ARG A 1 75 ? -10.075 -6.529 2.103 1.00 35.12 75 ARG A N 14
ATOM 14729 C CA . ARG A 1 75 ? -9.264 -7.513 2.810 1.00 41.41 75 ARG A CA 14
ATOM 14730 C C . ARG A 1 75 ? -8.118 -8.005 1.930 1.00 34.34 75 ARG A C 14
ATOM 14731 O O . ARG A 1 75 ? -8.209 -7.978 0.703 1.00 30.21 75 ARG A O 14
ATOM 14752 N N . SER A 1 76 ? -7.041 -8.455 2.567 1.00 55.42 76 SER A N 14
ATOM 14753 C CA . SER A 1 76 ? -5.876 -8.949 1.843 1.00 75.34 76 SER A CA 14
ATOM 14754 C C . SER A 1 76 ? -5.691 -10.447 2.069 1.00 14.43 76 SER A C 14
ATOM 14755 O O . SER A 1 76 ? -6.078 -10.982 3.108 1.00 35.12 76 SER A O 14
ATOM 14763 N N . LYS A 1 77 ? -5.097 -11.118 1.089 1.00 44.10 77 LYS A N 14
ATOM 14764 C CA . LYS A 1 77 ? -4.858 -12.553 1.179 1.00 24.42 77 LYS A CA 14
ATOM 14765 C C . LYS A 1 77 ? -3.707 -12.972 0.269 1.00 11.32 77 LYS A C 14
ATOM 14766 O O . LYS A 1 77 ? -3.325 -12.237 -0.641 1.00 62.11 77 LYS A O 14
ATOM 14785 N N . ALA A 1 78 ? -3.160 -14.157 0.521 1.00 54.42 78 ALA A N 14
ATOM 14786 C CA . ALA A 1 78 ? -2.056 -14.674 -0.278 1.00 53.41 78 ALA A CA 14
ATOM 14787 C C . ALA A 1 78 ? -2.568 -15.387 -1.525 1.00 42.10 78 ALA A C 14
ATOM 14788 O O . ALA A 1 78 ? -3.470 -16.221 -1.449 1.00 54.43 78 ALA A O 14
ATOM 14795 N N . VAL A 1 79 ? -1.986 -15.053 -2.673 1.00 22.53 79 VAL A N 14
ATOM 14796 C CA . VAL A 1 79 ? -2.383 -15.663 -3.936 1.00 43.45 79 VAL A CA 14
ATOM 14797 C C . VAL A 1 79 ? -1.218 -15.698 -4.919 1.00 63.22 79 VAL A C 14
ATOM 14798 O O . VAL A 1 79 ? -0.135 -15.188 -4.633 1.00 33.41 79 VAL A O 14
ATOM 14811 N N . ASN A 1 80 ? -1.448 -16.304 -6.080 1.00 0.42 80 ASN A N 14
ATOM 14812 C CA . ASN A 1 80 ? -0.417 -16.406 -7.106 1.00 50.02 80 ASN A CA 14
ATOM 14813 C C . ASN A 1 80 ? 0.849 -17.045 -6.544 1.00 2.23 80 ASN A C 14
ATOM 14814 O O . ASN A 1 80 ? 1.942 -16.491 -6.663 1.00 24.34 80 ASN A O 14
ATOM 14825 N N . VAL A 1 81 ? 0.693 -18.214 -5.931 1.00 25.11 81 VAL A N 14
ATOM 14826 C CA . VAL A 1 81 ? 1.824 -18.930 -5.351 1.00 53.13 81 VAL A CA 14
ATOM 14827 C C . VAL A 1 81 ? 2.622 -19.660 -6.426 1.00 53.50 81 VAL A C 14
ATOM 14828 O O . VAL A 1 81 ? 2.090 -20.510 -7.141 1.00 21.14 81 VAL A O 14
ATOM 14841 N N . THR A 1 82 ? 3.903 -19.322 -6.536 1.00 11.12 82 THR A N 14
ATOM 14842 C CA . THR A 1 82 ? 4.775 -19.944 -7.524 1.00 23.03 82 THR A CA 14
ATOM 14843 C C . THR A 1 82 ? 4.881 -21.447 -7.295 1.00 20.42 82 THR A C 14
ATOM 14844 O O . THR A 1 82 ? 5.929 -22.049 -7.530 1.00 70.54 82 THR A O 14
ATOM 14855 N N . GLY A 1 11 ? 4.491 2.478 -5.219 1.00 23.41 11 GLY A N 15
ATOM 14856 C CA . GLY A 1 11 ? 4.595 2.462 -3.771 1.00 75.04 11 GLY A CA 15
ATOM 14857 C C . GLY A 1 11 ? 5.706 1.556 -3.279 1.00 52.21 11 GLY A C 15
ATOM 14858 O O . GLY A 1 11 ? 6.180 0.689 -4.013 1.00 33.22 11 GLY A O 15
ATOM 14862 N N . SER A 1 12 ? 6.124 1.758 -2.034 1.00 1.42 12 SER A N 15
ATOM 14863 C CA . SER A 1 12 ? 7.191 0.957 -1.446 1.00 72.40 12 SER A CA 15
ATOM 14864 C C . SER A 1 12 ? 7.111 0.980 0.077 1.00 24.24 12 SER A C 15
ATOM 14865 O O . SER A 1 12 ? 6.637 1.947 0.671 1.00 55.11 12 SER A O 15
ATOM 14873 N N . GLY A 1 13 ? 7.581 -0.095 0.705 1.00 52.42 13 GLY A N 15
ATOM 14874 C CA . GLY A 1 13 ? 7.554 -0.178 2.153 1.00 21.53 13 GLY A CA 15
ATOM 14875 C C . GLY A 1 13 ? 6.529 -1.175 2.658 1.00 64.14 13 GLY A C 15
ATOM 14876 O O . GLY A 1 13 ? 6.708 -1.776 3.716 1.00 0.14 13 GLY A O 15
ATOM 14880 N N . GLU A 1 14 ? 5.452 -1.350 1.898 1.00 2.43 14 GLU A N 15
ATOM 14881 C CA . GLU A 1 14 ? 4.394 -2.279 2.277 1.00 41.23 14 GLU A CA 15
ATOM 14882 C C . GLU A 1 14 ? 4.431 -3.530 1.404 1.00 51.01 14 GLU A C 15
ATOM 14883 O O . GLU A 1 14 ? 3.698 -3.635 0.421 1.00 12.40 14 GLU A O 15
ATOM 14895 N N . GLN A 1 15 ? 5.290 -4.475 1.771 1.00 61.30 15 GLN A N 15
ATOM 14896 C CA . GLN A 1 15 ? 5.424 -5.719 1.021 1.00 54.40 15 GLN A CA 15
ATOM 14897 C C . GLN A 1 15 ? 5.118 -6.923 1.905 1.00 25.22 15 GLN A C 15
ATOM 14898 O O . GLN A 1 15 ? 5.263 -6.862 3.127 1.00 64.51 15 GLN A O 15
ATOM 14912 N N . LEU A 1 16 ? 4.695 -8.017 1.281 1.00 1.30 16 LEU A N 15
ATOM 14913 C CA . LEU A 1 16 ? 4.369 -9.237 2.011 1.00 12.34 16 LEU A CA 15
ATOM 14914 C C . LEU A 1 16 ? 4.977 -10.458 1.330 1.00 71.40 16 LEU A C 15
ATOM 14915 O O . LEU A 1 16 ? 4.392 -11.019 0.403 1.00 25.50 16 LEU A O 15
ATOM 14931 N N . ARG A 1 17 ? 6.152 -10.866 1.797 1.00 64.10 17 ARG A N 15
ATOM 14932 C CA . ARG A 1 17 ? 6.839 -12.022 1.233 1.00 21.13 17 ARG A CA 15
ATOM 14933 C C . ARG A 1 17 ? 6.647 -13.252 2.115 1.00 32.24 17 ARG A C 15
ATOM 14934 O O . ARG A 1 17 ? 7.000 -13.243 3.294 1.00 11.13 17 ARG A O 15
ATOM 14955 N N . GLN A 1 18 ? 6.085 -14.308 1.536 1.00 54.24 18 GLN A N 15
ATOM 14956 C CA . GLN A 1 18 ? 5.844 -15.544 2.270 1.00 64.41 18 GLN A CA 15
ATOM 14957 C C . GLN A 1 18 ? 6.233 -16.759 1.433 1.00 43.30 18 GLN A C 15
ATOM 14958 O O . GLN A 1 18 ? 6.279 -16.688 0.205 1.00 23.22 18 GLN A O 15
ATOM 14972 N N . GLN A 1 19 ? 6.512 -17.870 2.106 1.00 24.20 19 GLN A N 15
ATOM 14973 C CA . GLN A 1 19 ? 6.898 -19.099 1.423 1.00 25.54 19 GLN A CA 15
ATOM 14974 C C . GLN A 1 19 ? 6.344 -20.322 2.148 1.00 42.31 19 GLN A C 15
ATOM 14975 O O . GLN A 1 19 ? 6.225 -20.329 3.372 1.00 2.03 19 GLN A O 15
ATOM 14989 N N . GLY A 1 20 ? 6.006 -21.355 1.382 1.00 13.31 20 GLY A N 15
ATOM 14990 C CA . GLY A 1 20 ? 5.467 -22.568 1.969 1.00 44.03 20 GLY A CA 15
ATOM 14991 C C . GLY A 1 20 ? 5.988 -23.820 1.291 1.00 74.00 20 GLY A C 15
ATOM 14992 O O . GLY A 1 20 ? 6.595 -23.750 0.222 1.00 25.52 20 GLY A O 15
ATOM 14996 N N . THR A 1 21 ? 5.751 -24.970 1.914 1.00 72.41 21 THR A N 15
ATOM 14997 C CA . THR A 1 21 ? 6.202 -26.243 1.366 1.00 21.31 21 THR A CA 15
ATOM 14998 C C . THR A 1 21 ? 5.025 -27.079 0.876 1.00 23.20 21 THR A C 15
ATOM 14999 O O . THR A 1 21 ? 3.899 -26.919 1.346 1.00 54.24 21 THR A O 15
ATOM 15010 N N . VAL A 1 22 ? 5.294 -27.973 -0.071 1.00 13.22 22 VAL A N 15
ATOM 15011 C CA . VAL A 1 22 ? 4.257 -28.836 -0.623 1.00 54.14 22 VAL A CA 15
ATOM 15012 C C . VAL A 1 22 ? 3.974 -30.016 0.300 1.00 40.22 22 VAL A C 15
ATOM 15013 O O . VAL A 1 22 ? 2.911 -30.633 0.230 1.00 60.05 22 VAL A O 15
ATOM 15026 N N . LYS A 1 23 ? 4.933 -30.325 1.166 1.00 13.34 23 LYS A N 15
ATOM 15027 C CA . LYS A 1 23 ? 4.788 -31.430 2.106 1.00 10.24 23 LYS A CA 15
ATOM 15028 C C . LYS A 1 23 ? 3.486 -31.308 2.893 1.00 65.54 23 LYS A C 15
ATOM 15029 O O . LYS A 1 23 ? 2.904 -32.312 3.304 1.00 14.53 23 LYS A O 15
ATOM 15048 N N . TRP A 1 24 ? 3.036 -30.076 3.096 1.00 44.33 24 TRP A N 15
ATOM 15049 C CA . TRP A 1 24 ? 1.802 -29.824 3.831 1.00 23.35 24 TRP A CA 15
ATOM 15050 C C . TRP A 1 24 ? 0.712 -29.302 2.903 1.00 74.32 24 TRP A C 15
ATOM 15051 O O . TRP A 1 24 ? -0.129 -28.498 3.307 1.00 61.41 24 TRP A O 15
ATOM 15072 N N . PHE A 1 25 ? 0.730 -29.764 1.657 1.00 62.01 25 PHE A N 15
ATOM 15073 C CA . PHE A 1 25 ? -0.258 -29.342 0.670 1.00 24.45 25 PHE A CA 15
ATOM 15074 C C . PHE A 1 25 ? -1.203 -30.489 0.323 1.00 44.03 25 PHE A C 15
ATOM 15075 O O . PHE A 1 25 ? -0.795 -31.648 0.266 1.00 24.15 25 PHE A O 15
ATOM 15092 N N . ASN A 1 26 ? -2.468 -30.155 0.091 1.00 70.23 26 ASN A N 15
ATOM 15093 C CA . ASN A 1 26 ? -3.472 -31.156 -0.250 1.00 72.34 26 ASN A CA 15
ATOM 15094 C C . ASN A 1 26 ? -4.295 -30.712 -1.456 1.00 71.40 26 ASN A C 15
ATOM 15095 O O . ASN A 1 26 ? -5.418 -30.230 -1.310 1.00 43.24 26 ASN A O 15
ATOM 15106 N N . ALA A 1 27 ? -3.728 -30.880 -2.646 1.00 74.04 27 ALA A N 15
ATOM 15107 C CA . ALA A 1 27 ? -4.410 -30.499 -3.877 1.00 71.53 27 ALA A CA 15
ATOM 15108 C C . ALA A 1 27 ? -5.712 -31.275 -4.046 1.00 13.20 27 ALA A C 15
ATOM 15109 O O . ALA A 1 27 ? -6.769 -30.690 -4.287 1.00 71.11 27 ALA A O 15
ATOM 15116 N N . THR A 1 28 ? -5.630 -32.596 -3.919 1.00 12.45 28 THR A N 15
ATOM 15117 C CA . THR A 1 28 ? -6.802 -33.451 -4.059 1.00 24.33 28 THR A CA 15
ATOM 15118 C C . THR A 1 28 ? -7.941 -32.975 -3.165 1.00 3.22 28 THR A C 15
ATOM 15119 O O . THR A 1 28 ? -9.111 -33.046 -3.541 1.00 61.30 28 THR A O 15
ATOM 15130 N N . LYS A 1 29 ? -7.592 -32.487 -1.979 1.00 22.40 29 LYS A N 15
ATOM 15131 C CA . LYS A 1 29 ? -8.585 -31.996 -1.031 1.00 23.42 29 LYS A CA 15
ATOM 15132 C C . LYS A 1 29 ? -9.013 -30.574 -1.379 1.00 24.24 29 LYS A C 15
ATOM 15133 O O . LYS A 1 29 ? -10.126 -30.156 -1.063 1.00 4.21 29 LYS A O 15
ATOM 15152 N N . GLY A 1 30 ? -8.121 -29.836 -2.033 1.00 10.33 30 GLY A N 15
ATOM 15153 C CA . GLY A 1 30 ? -8.426 -28.469 -2.414 1.00 32.13 30 GLY A CA 15
ATOM 15154 C C . GLY A 1 30 ? -8.121 -27.477 -1.309 1.00 33.34 30 GLY A C 15
ATOM 15155 O O . GLY A 1 30 ? -8.636 -26.359 -1.309 1.00 43.31 30 GLY A O 15
ATOM 15159 N N . PHE A 1 31 ? -7.283 -27.887 -0.362 1.00 75.51 31 PHE A N 15
ATOM 15160 C CA . PHE A 1 31 ? -6.913 -27.028 0.756 1.00 41.42 31 PHE A CA 15
ATOM 15161 C C . PHE A 1 31 ? -5.547 -27.418 1.313 1.00 70.12 31 PHE A C 15
ATOM 15162 O O . PHE A 1 31 ? -5.377 -28.505 1.864 1.00 43.22 31 PHE A O 15
ATOM 15179 N N . GLY A 1 32 ? -4.576 -26.522 1.164 1.00 64.50 32 GLY A N 15
ATOM 15180 C CA . GLY A 1 32 ? -3.237 -26.791 1.656 1.00 30.20 32 GLY A CA 15
ATOM 15181 C C . GLY A 1 32 ? -2.864 -25.911 2.833 1.00 73.24 32 GLY A C 15
ATOM 15182 O O . GLY A 1 32 ? -3.736 -25.385 3.525 1.00 72.33 32 GLY A O 15
ATOM 15186 N N . PHE A 1 33 ? -1.565 -25.751 3.062 1.00 71.34 33 PHE A N 15
ATOM 15187 C CA . PHE A 1 33 ? -1.079 -24.931 4.165 1.00 45.02 33 PHE A CA 15
ATOM 15188 C C . PHE A 1 33 ? 0.295 -24.348 3.845 1.00 60.43 33 PHE A C 15
ATOM 15189 O O . PHE A 1 33 ? 1.047 -24.908 3.046 1.00 4.14 33 PHE A O 15
ATOM 15206 N N . ILE A 1 34 ? 0.614 -23.222 4.473 1.00 50.34 34 ILE A N 15
ATOM 15207 C CA . ILE A 1 34 ? 1.896 -22.564 4.256 1.00 43.55 34 ILE A CA 15
ATOM 15208 C C . ILE A 1 34 ? 2.758 -22.610 5.513 1.00 71.02 34 ILE A C 15
ATOM 15209 O O . ILE A 1 34 ? 2.255 -22.483 6.630 1.00 75.24 34 ILE A O 15
ATOM 15225 N N . THR A 1 35 ? 4.061 -22.791 5.324 1.00 24.11 35 THR A N 15
ATOM 15226 C CA . THR A 1 35 ? 4.994 -22.854 6.442 1.00 1.42 35 THR A CA 15
ATOM 15227 C C . THR A 1 35 ? 5.944 -21.661 6.433 1.00 31.42 35 THR A C 15
ATOM 15228 O O . THR A 1 35 ? 7.119 -21.776 6.084 1.00 50.31 35 THR A O 15
ATOM 15239 N N . PRO A 1 36 ? 5.426 -20.488 6.827 1.00 61.34 36 PRO A N 15
ATOM 15240 C CA . PRO A 1 36 ? 6.212 -19.252 6.874 1.00 43.13 36 PRO A CA 15
ATOM 15241 C C . PRO A 1 36 ? 7.260 -19.273 7.982 1.00 53.22 36 PRO A C 15
ATOM 15242 O O . PRO A 1 36 ? 7.108 -19.976 8.980 1.00 71.24 36 PRO A O 15
ATOM 15253 N N . GLY A 1 37 ? 8.323 -18.496 7.799 1.00 3.04 37 GLY A N 15
ATOM 15254 C CA . GLY A 1 37 ? 9.380 -18.440 8.792 1.00 22.33 37 GLY A CA 15
ATOM 15255 C C . GLY A 1 37 ? 10.173 -19.730 8.868 1.00 32.14 37 GLY A C 15
ATOM 15256 O O . GLY A 1 37 ? 10.810 -20.017 9.881 1.00 14.33 37 GLY A O 15
ATOM 15260 N N . GLY A 1 38 ? 10.133 -20.512 7.794 1.00 51.03 38 GLY A N 15
ATOM 15261 C CA . GLY A 1 38 ? 10.856 -21.770 7.764 1.00 35.14 38 GLY A CA 15
ATOM 15262 C C . GLY A 1 38 ? 10.471 -22.686 8.909 1.00 22.31 38 GLY A C 15
ATOM 15263 O O . GLY A 1 38 ? 11.313 -23.400 9.452 1.00 5.00 38 GLY A O 15
ATOM 15267 N N . GLY A 1 39 ? 9.194 -22.666 9.279 1.00 40.33 39 GLY A N 15
ATOM 15268 C CA . GLY A 1 39 ? 8.723 -23.504 10.366 1.00 53.24 39 GLY A CA 15
ATOM 15269 C C . GLY A 1 39 ? 7.829 -22.752 11.332 1.00 73.03 39 GLY A C 15
ATOM 15270 O O . GLY A 1 39 ? 7.585 -21.558 11.162 1.00 23.14 39 GLY A O 15
ATOM 15274 N N . GLY A 1 40 ? 7.336 -23.453 12.348 1.00 24.55 40 GLY A N 15
ATOM 15275 C CA . GLY A 1 40 ? 6.468 -22.829 13.329 1.00 2.32 40 GLY A CA 15
ATOM 15276 C C . GLY A 1 40 ? 5.022 -23.259 13.181 1.00 42.21 40 GLY A C 15
ATOM 15277 O O . GLY A 1 40 ? 4.718 -24.451 13.198 1.00 3.03 40 GLY A O 15
ATOM 15281 N N . GLU A 1 41 ? 4.129 -22.285 13.036 1.00 34.23 41 GLU A N 15
ATOM 15282 C CA . GLU A 1 41 ? 2.706 -22.571 12.887 1.00 5.52 41 GLU A CA 15
ATOM 15283 C C . GLU A 1 41 ? 2.297 -22.540 11.418 1.00 73.54 41 GLU A C 15
ATOM 15284 O O . GLU A 1 41 ? 2.561 -21.570 10.708 1.00 3.20 41 GLU A O 15
ATOM 15296 N N . ASP A 1 42 ? 1.650 -23.610 10.968 1.00 61.30 42 ASP A N 15
ATOM 15297 C CA . ASP A 1 42 ? 1.203 -23.707 9.583 1.00 32.54 42 ASP A CA 15
ATOM 15298 C C . ASP A 1 42 ? -0.021 -22.829 9.345 1.00 75.21 42 ASP A C 15
ATOM 15299 O O . ASP A 1 42 ? -0.980 -22.859 10.117 1.00 34.14 42 ASP A O 15
ATOM 15308 N N . LEU A 1 43 ? 0.018 -22.047 8.272 1.00 71.23 43 LEU A N 15
ATOM 15309 C CA . LEU A 1 43 ? -1.088 -21.159 7.931 1.00 0.24 43 LEU A CA 15
ATOM 15310 C C . LEU A 1 43 ? -2.007 -21.804 6.899 1.00 43.23 43 LEU A C 15
ATOM 15311 O O . LEU A 1 43 ? -1.584 -22.668 6.131 1.00 74.43 43 LEU A O 15
ATOM 15327 N N . PHE A 1 44 ? -3.265 -21.376 6.885 1.00 62.24 44 PHE A N 15
ATOM 15328 C CA . PHE A 1 44 ? -4.244 -21.911 5.945 1.00 24.11 44 PHE A CA 15
ATOM 15329 C C . PHE A 1 44 ? -4.237 -21.117 4.642 1.00 32.01 44 PHE A C 15
ATOM 15330 O O . PHE A 1 44 ? -4.102 -19.893 4.648 1.00 24.52 44 PHE A O 15
ATOM 15347 N N . VAL A 1 45 ? -4.384 -21.823 3.525 1.00 14.23 45 VAL A N 15
ATOM 15348 C CA . VAL A 1 45 ? -4.396 -21.185 2.214 1.00 33.31 45 VAL A CA 15
ATOM 15349 C C . VAL A 1 45 ? -5.427 -21.834 1.297 1.00 11.21 45 VAL A C 15
ATOM 15350 O O . VAL A 1 45 ? -5.570 -23.057 1.272 1.00 1.23 45 VAL A O 15
ATOM 15363 N N . HIS A 1 46 ? -6.144 -21.007 0.543 1.00 11.51 46 HIS A N 15
ATOM 15364 C CA . HIS A 1 46 ? -7.162 -21.500 -0.378 1.00 12.43 46 HIS A CA 15
ATOM 15365 C C . HIS A 1 46 ? -6.745 -21.263 -1.826 1.00 53.21 46 HIS A C 15
ATOM 15366 O O . HIS A 1 46 ? -6.201 -20.211 -2.160 1.00 55.34 46 HIS A O 15
ATOM 15380 N N . GLN A 1 47 ? -7.003 -22.248 -2.680 1.00 35.21 47 GLN A N 15
ATOM 15381 C CA . GLN A 1 47 ? -6.653 -22.146 -4.092 1.00 32.54 47 GLN A CA 15
ATOM 15382 C C . GLN A 1 47 ? -7.614 -21.217 -4.825 1.00 53.13 47 GLN A C 15
ATOM 15383 O O . GLN A 1 47 ? -8.745 -21.594 -5.135 1.00 13.52 47 GLN A O 15
ATOM 15397 N N . THR A 1 48 ? -7.157 -19.999 -5.101 1.00 74.33 48 THR A N 15
ATOM 15398 C CA . THR A 1 48 ? -7.977 -19.015 -5.797 1.00 63.11 48 THR A CA 15
ATOM 15399 C C . THR A 1 48 ? -7.448 -18.754 -7.203 1.00 24.32 48 THR A C 15
ATOM 15400 O O . THR A 1 48 ? -8.200 -18.791 -8.176 1.00 25.13 48 THR A O 15
ATOM 15411 N N . ASN A 1 49 ? -6.149 -18.491 -7.302 1.00 24.32 49 ASN A N 15
ATOM 15412 C CA . ASN A 1 49 ? -5.519 -18.224 -8.590 1.00 22.42 49 ASN A CA 15
ATOM 15413 C C . ASN A 1 49 ? -4.268 -19.079 -8.771 1.00 72.24 49 ASN A C 15
ATOM 15414 O O . ASN A 1 49 ? -3.350 -18.706 -9.503 1.00 33.52 49 ASN A O 15
ATOM 15425 N N . ILE A 1 50 ? -4.240 -20.226 -8.102 1.00 21.35 50 ILE A N 15
ATOM 15426 C CA . ILE A 1 50 ? -3.103 -21.134 -8.190 1.00 73.54 50 ILE A CA 15
ATOM 15427 C C . ILE A 1 50 ? -3.389 -22.280 -9.156 1.00 42.30 50 ILE A C 15
ATOM 15428 O O . ILE A 1 50 ? -3.757 -23.377 -8.741 1.00 35.50 50 ILE A O 15
ATOM 15444 N N . ASN A 1 51 ? -3.214 -22.016 -10.447 1.00 0.42 51 ASN A N 15
ATOM 15445 C CA . ASN A 1 51 ? -3.452 -23.025 -11.472 1.00 44.25 51 ASN A CA 15
ATOM 15446 C C . ASN A 1 51 ? -2.507 -22.832 -12.655 1.00 1.22 51 ASN A C 15
ATOM 15447 O O . ASN A 1 51 ? -1.866 -21.789 -12.787 1.00 31.12 51 ASN A O 15
ATOM 15458 N N . SER A 1 52 ? -2.427 -23.844 -13.512 1.00 64.05 52 SER A N 15
ATOM 15459 C CA . SER A 1 52 ? -1.558 -23.788 -14.682 1.00 51.55 52 SER A CA 15
ATOM 15460 C C . SER A 1 52 ? -2.306 -24.230 -15.936 1.00 73.03 52 SER A C 15
ATOM 15461 O O . SER A 1 52 ? -3.160 -25.114 -15.882 1.00 71.42 52 SER A O 15
ATOM 15469 N N . GLU A 1 53 ? -1.978 -23.607 -17.064 1.00 75.32 53 GLU A N 15
ATOM 15470 C CA . GLU A 1 53 ? -2.620 -23.936 -18.332 1.00 20.13 53 GLU A CA 15
ATOM 15471 C C . GLU A 1 53 ? -2.126 -25.281 -18.859 1.00 15.53 53 GLU A C 15
ATOM 15472 O O . GLU A 1 53 ? -2.869 -26.015 -19.508 1.00 70.52 53 GLU A O 15
ATOM 15484 N N . GLY A 1 54 ? -0.866 -25.595 -18.574 1.00 12.12 54 GLY A N 15
ATOM 15485 C CA . GLY A 1 54 ? -0.294 -26.849 -19.027 1.00 31.34 54 GLY A CA 15
ATOM 15486 C C . GLY A 1 54 ? -0.220 -27.885 -17.922 1.00 43.21 54 GLY A C 15
ATOM 15487 O O . GLY A 1 54 ? -1.244 -28.401 -17.475 1.00 72.02 54 GLY A O 15
ATOM 15491 N N . PHE A 1 55 ? 0.996 -28.191 -17.481 1.00 71.11 55 PHE A N 15
ATOM 15492 C CA . PHE A 1 55 ? 1.200 -29.174 -16.424 1.00 24.23 55 PHE A CA 15
ATOM 15493 C C . PHE A 1 55 ? 2.146 -28.634 -15.354 1.00 75.24 55 PHE A C 15
ATOM 15494 O O . PHE A 1 55 ? 2.742 -27.570 -15.518 1.00 52.31 55 PHE A O 15
ATOM 15511 N N . ARG A 1 56 ? 2.276 -29.376 -14.259 1.00 62.15 56 ARG A N 15
ATOM 15512 C CA . ARG A 1 56 ? 3.147 -28.972 -13.162 1.00 52.21 56 ARG A CA 15
ATOM 15513 C C . ARG A 1 56 ? 3.835 -30.183 -12.540 1.00 5.00 56 ARG A C 15
ATOM 15514 O O . ARG A 1 56 ? 3.178 -31.081 -12.015 1.00 22.43 56 ARG A O 15
ATOM 15535 N N . SER A 1 57 ? 5.163 -30.200 -12.604 1.00 20.01 57 SER A N 15
ATOM 15536 C CA . SER A 1 57 ? 5.941 -31.303 -12.051 1.00 12.41 57 SER A CA 15
ATOM 15537 C C . SER A 1 57 ? 6.607 -30.894 -10.741 1.00 2.13 57 SER A C 15
ATOM 15538 O O . SER A 1 57 ? 7.756 -30.449 -10.727 1.00 14.40 57 SER A O 15
ATOM 15546 N N . LEU A 1 58 ? 5.879 -31.048 -9.641 1.00 34.23 58 LEU A N 15
ATOM 15547 C CA . LEU A 1 58 ? 6.398 -30.696 -8.324 1.00 15.34 58 LEU A CA 15
ATOM 15548 C C . LEU A 1 58 ? 6.181 -31.833 -7.331 1.00 20.33 58 LEU A C 15
ATOM 15549 O O . LEU A 1 58 ? 5.225 -32.600 -7.449 1.00 64.31 58 LEU A O 15
ATOM 15565 N N . ARG A 1 59 ? 7.074 -31.935 -6.351 1.00 55.32 59 ARG A N 15
ATOM 15566 C CA . ARG A 1 59 ? 6.979 -32.978 -5.337 1.00 5.31 59 ARG A CA 15
ATOM 15567 C C . ARG A 1 59 ? 6.956 -32.373 -3.936 1.00 62.31 59 ARG A C 15
ATOM 15568 O O . ARG A 1 59 ? 7.144 -31.169 -3.767 1.00 23.24 59 ARG A O 15
ATOM 15589 N N . GLU A 1 60 ? 6.724 -33.218 -2.936 1.00 73.13 60 GLU A N 15
ATOM 15590 C CA . GLU A 1 60 ? 6.675 -32.766 -1.551 1.00 34.02 60 GLU A CA 15
ATOM 15591 C C . GLU A 1 60 ? 8.026 -32.209 -1.112 1.00 52.32 60 GLU A C 15
ATOM 15592 O O . GLU A 1 60 ? 9.071 -32.795 -1.389 1.00 60.41 60 GLU A O 15
ATOM 15604 N N . GLY A 1 61 ? 7.995 -31.070 -0.426 1.00 23.20 61 GLY A N 15
ATOM 15605 C CA . GLY A 1 61 ? 9.223 -30.452 0.040 1.00 52.45 61 GLY A CA 15
ATOM 15606 C C . GLY A 1 61 ? 9.579 -29.206 -0.747 1.00 53.32 61 GLY A C 15
ATOM 15607 O O . GLY A 1 61 ? 10.337 -28.361 -0.273 1.00 44.11 61 GLY A O 15
ATOM 15611 N N . GLU A 1 62 ? 9.031 -29.092 -1.953 1.00 72.41 62 GLU A N 15
ATOM 15612 C CA . GLU A 1 62 ? 9.298 -27.941 -2.808 1.00 33.35 62 GLU A CA 15
ATOM 15613 C C . GLU A 1 62 ? 8.773 -26.658 -2.171 1.00 1.44 62 GLU A C 15
ATOM 15614 O O . GLU A 1 62 ? 7.617 -26.586 -1.753 1.00 41.34 62 GLU A O 15
ATOM 15626 N N . VAL A 1 63 ? 9.632 -25.646 -2.099 1.00 1.34 63 VAL A N 15
ATOM 15627 C CA . VAL A 1 63 ? 9.257 -24.364 -1.513 1.00 74.24 63 VAL A CA 15
ATOM 15628 C C . VAL A 1 63 ? 8.647 -23.439 -2.561 1.00 21.32 63 VAL A C 15
ATOM 15629 O O . VAL A 1 63 ? 9.117 -23.375 -3.697 1.00 3.43 63 VAL A O 15
ATOM 15642 N N . VAL A 1 64 ? 7.597 -22.724 -2.171 1.00 51.51 64 VAL A N 15
ATOM 15643 C CA . VAL A 1 64 ? 6.923 -21.800 -3.076 1.00 10.12 64 VAL A CA 15
ATOM 15644 C C . VAL A 1 64 ? 6.984 -20.371 -2.548 1.00 14.02 64 VAL A C 15
ATOM 15645 O O . VAL A 1 64 ? 7.437 -20.131 -1.429 1.00 72.42 64 VAL A O 15
ATOM 15658 N N . GLU A 1 65 ? 6.523 -19.425 -3.361 1.00 22.41 65 GLU A N 15
ATOM 15659 C CA . GLU A 1 65 ? 6.526 -18.019 -2.975 1.00 33.22 65 GLU A CA 15
ATOM 15660 C C . GLU A 1 65 ? 5.250 -17.324 -3.442 1.00 70.42 65 GLU A C 15
ATOM 15661 O O . GLU A 1 65 ? 4.749 -17.591 -4.535 1.00 44.31 65 GLU A O 15
ATOM 15673 N N . PHE A 1 66 ? 4.729 -16.433 -2.606 1.00 54.31 66 PHE A N 15
ATOM 15674 C CA . PHE A 1 66 ? 3.510 -15.700 -2.932 1.00 25.21 66 PHE A CA 15
ATOM 15675 C C . PHE A 1 66 ? 3.400 -14.429 -2.095 1.00 31.22 66 PHE A C 15
ATOM 15676 O O . PHE A 1 66 ? 4.223 -14.181 -1.214 1.00 52.54 66 PHE A O 15
ATOM 15693 N N . GLU A 1 67 ? 2.377 -13.629 -2.377 1.00 52.34 67 GLU A N 15
ATOM 15694 C CA . GLU A 1 67 ? 2.159 -12.383 -1.652 1.00 5.24 67 GLU A CA 15
ATOM 15695 C C . GLU A 1 67 ? 0.713 -12.274 -1.178 1.00 20.54 67 GLU A C 15
ATOM 15696 O O . GLU A 1 67 ? -0.210 -12.723 -1.857 1.00 71.04 67 GLU A O 15
ATOM 15708 N N . VAL A 1 68 ? 0.524 -11.676 -0.006 1.00 33.23 68 VAL A N 15
ATOM 15709 C CA . VAL A 1 68 ? -0.809 -11.508 0.560 1.00 14.02 68 VAL A CA 15
ATOM 15710 C C . VAL A 1 68 ? -1.592 -10.433 -0.186 1.00 63.34 68 VAL A C 15
ATOM 15711 O O . VAL A 1 68 ? -1.185 -9.273 -0.228 1.00 14.42 68 VAL A O 15
ATOM 15724 N N . GLU A 1 69 ? -2.716 -10.829 -0.775 1.00 14.24 69 GLU A N 15
ATOM 15725 C CA . GLU A 1 69 ? -3.556 -9.898 -1.520 1.00 63.33 69 GLU A CA 15
ATOM 15726 C C . GLU A 1 69 ? -4.785 -9.503 -0.707 1.00 41.32 69 GLU A C 15
ATOM 15727 O O . GLU A 1 69 ? -5.409 -10.341 -0.057 1.00 64.45 69 GLU A O 15
ATOM 15739 N N . ALA A 1 70 ? -5.126 -8.219 -0.748 1.00 74.04 70 ALA A N 15
ATOM 15740 C CA . ALA A 1 70 ? -6.281 -7.712 -0.017 1.00 41.24 70 ALA A CA 15
ATOM 15741 C C . ALA A 1 70 ? -7.485 -7.547 -0.939 1.00 1.04 70 ALA A C 15
ATOM 15742 O O . ALA A 1 70 ? -7.536 -6.624 -1.750 1.00 12.40 70 ALA A O 15
ATOM 15749 N N . GLY A 1 71 ? -8.452 -8.450 -0.808 1.00 15.40 71 GLY A N 15
ATOM 15750 C CA . GLY A 1 71 ? -9.643 -8.387 -1.636 1.00 4.50 71 GLY A CA 15
ATOM 15751 C C . GLY A 1 71 ? -10.342 -7.045 -1.545 1.00 44.41 71 GLY A C 15
ATOM 15752 O O . GLY A 1 71 ? -9.951 -6.168 -0.774 1.00 45.23 71 GLY A O 15
ATOM 15756 N N . PRO A 1 72 ? -11.401 -6.869 -2.348 1.00 74.43 72 PRO A N 15
ATOM 15757 C CA . PRO A 1 72 ? -12.178 -5.626 -2.375 1.00 30.45 72 PRO A CA 15
ATOM 15758 C C . PRO A 1 72 ? -12.988 -5.422 -1.099 1.00 3.23 72 PRO A C 15
ATOM 15759 O O . PRO A 1 72 ? -13.403 -4.305 -0.788 1.00 71.22 72 PRO A O 15
ATOM 15770 N N . ASP A 1 73 ? -13.208 -6.506 -0.363 1.00 42.21 73 ASP A N 15
ATOM 15771 C CA . ASP A 1 73 ? -13.967 -6.445 0.881 1.00 42.43 73 ASP A CA 15
ATOM 15772 C C . ASP A 1 73 ? -13.070 -6.037 2.045 1.00 24.43 73 ASP A C 15
ATOM 15773 O O . ASP A 1 73 ? -13.540 -5.494 3.044 1.00 22.41 73 ASP A O 15
ATOM 15782 N N . GLY A 1 74 ? -11.774 -6.305 1.910 1.00 51.13 74 GLY A N 15
ATOM 15783 C CA . GLY A 1 74 ? -10.832 -5.961 2.958 1.00 1.24 74 GLY A CA 15
ATOM 15784 C C . GLY A 1 74 ? -10.249 -7.184 3.638 1.00 2.21 74 GLY A C 15
ATOM 15785 O O . GLY A 1 74 ? -9.658 -7.082 4.713 1.00 30.14 74 GLY A O 15
ATOM 15789 N N . ARG A 1 75 ? -10.416 -8.344 3.011 1.00 50.50 75 ARG A N 15
ATOM 15790 C CA . ARG A 1 75 ? -9.904 -9.592 3.564 1.00 52.32 75 ARG A CA 15
ATOM 15791 C C . ARG A 1 75 ? -8.576 -9.969 2.915 1.00 61.52 75 ARG A C 15
ATOM 15792 O O . ARG A 1 75 ? -8.295 -9.582 1.781 1.00 74.14 75 ARG A O 15
ATOM 15813 N N . SER A 1 76 ? -7.762 -10.728 3.643 1.00 40.54 76 SER A N 15
ATOM 15814 C CA . SER A 1 76 ? -6.461 -11.154 3.140 1.00 73.12 76 SER A CA 15
ATOM 15815 C C . SER A 1 76 ? -6.541 -12.558 2.549 1.00 73.41 76 SER A C 15
ATOM 15816 O O . SER A 1 76 ? -7.226 -13.431 3.082 1.00 33.52 76 SER A O 15
ATOM 15824 N N . LYS A 1 77 ? -5.836 -12.769 1.443 1.00 43.01 77 LYS A N 15
ATOM 15825 C CA . LYS A 1 77 ? -5.824 -14.066 0.778 1.00 61.43 77 LYS A CA 15
ATOM 15826 C C . LYS A 1 77 ? -4.535 -14.260 -0.015 1.00 2.05 77 LYS A C 15
ATOM 15827 O O . LYS A 1 77 ? -4.039 -13.329 -0.649 1.00 34.12 77 LYS A O 15
ATOM 15846 N N . ALA A 1 78 ? -3.998 -15.475 0.026 1.00 43.13 78 ALA A N 15
ATOM 15847 C CA . ALA A 1 78 ? -2.769 -15.791 -0.691 1.00 44.23 78 ALA A CA 15
ATOM 15848 C C . ALA A 1 78 ? -3.070 -16.356 -2.075 1.00 71.30 78 ALA A C 15
ATOM 15849 O O . ALA A 1 78 ? -3.937 -17.217 -2.230 1.00 3.12 78 ALA A O 15
ATOM 15856 N N . VAL A 1 79 ? -2.350 -15.867 -3.079 1.00 42.42 79 VAL A N 15
ATOM 15857 C CA . VAL A 1 79 ? -2.540 -16.324 -4.451 1.00 11.34 79 VAL A CA 15
ATOM 15858 C C . VAL A 1 79 ? -1.253 -16.193 -5.257 1.00 40.01 79 VAL A C 15
ATOM 15859 O O . VAL A 1 79 ? -0.248 -15.685 -4.762 1.00 64.15 79 VAL A O 15
ATOM 15872 N N . ASN A 1 80 ? -1.292 -16.655 -6.503 1.00 12.22 80 ASN A N 15
ATOM 15873 C CA . ASN A 1 80 ? -0.128 -16.590 -7.379 1.00 52.40 80 ASN A CA 15
ATOM 15874 C C . ASN A 1 80 ? 1.053 -17.339 -6.771 1.00 22.41 80 ASN A C 15
ATOM 15875 O O . ASN A 1 80 ? 2.204 -16.927 -6.915 1.00 23.35 80 ASN A O 15
ATOM 15886 N N . VAL A 1 81 ? 0.760 -18.444 -6.091 1.00 51.52 81 VAL A N 15
ATOM 15887 C CA . VAL A 1 81 ? 1.797 -19.252 -5.462 1.00 62.44 81 VAL A CA 15
ATOM 15888 C C . VAL A 1 81 ? 2.568 -20.061 -6.500 1.00 0.11 81 VAL A C 15
ATOM 15889 O O . VAL A 1 81 ? 1.999 -20.901 -7.198 1.00 32.03 81 VAL A O 15
ATOM 15902 N N . THR A 1 82 ? 3.869 -19.802 -6.597 1.00 35.52 82 THR A N 15
ATOM 15903 C CA . THR A 1 82 ? 4.719 -20.505 -7.549 1.00 75.25 82 THR A CA 15
ATOM 15904 C C . THR A 1 82 ? 4.833 -21.984 -7.198 1.00 34.12 82 THR A C 15
ATOM 15905 O O . THR A 1 82 ? 4.328 -22.845 -7.919 1.00 72.10 82 THR A O 15
ATOM 15916 N N . GLY A 1 11 ? 3.102 4.505 -1.720 1.00 40.43 11 GLY A N 16
ATOM 15917 C CA . GLY A 1 11 ? 4.518 4.244 -1.901 1.00 71.23 11 GLY A CA 16
ATOM 15918 C C . GLY A 1 11 ? 4.911 2.849 -1.458 1.00 20.40 11 GLY A C 16
ATOM 15919 O O . GLY A 1 11 ? 4.199 2.213 -0.680 1.00 42.51 11 GLY A O 16
ATOM 15923 N N . SER A 1 12 ? 6.047 2.369 -1.955 1.00 52.31 12 SER A N 16
ATOM 15924 C CA . SER A 1 12 ? 6.531 1.038 -1.610 1.00 33.22 12 SER A CA 16
ATOM 15925 C C . SER A 1 12 ? 6.832 0.939 -0.117 1.00 42.54 12 SER A C 16
ATOM 15926 O O . SER A 1 12 ? 6.678 1.909 0.624 1.00 55.02 12 SER A O 16
ATOM 15934 N N . GLY A 1 13 ? 7.264 -0.241 0.316 1.00 2.13 13 GLY A N 16
ATOM 15935 C CA . GLY A 1 13 ? 7.581 -0.446 1.718 1.00 52.23 13 GLY A CA 16
ATOM 15936 C C . GLY A 1 13 ? 6.605 -1.383 2.402 1.00 42.25 13 GLY A C 16
ATOM 15937 O O . GLY A 1 13 ? 6.928 -1.985 3.425 1.00 73.32 13 GLY A O 16
ATOM 15941 N N . GLU A 1 14 ? 5.408 -1.504 1.836 1.00 63.42 14 GLU A N 16
ATOM 15942 C CA . GLU A 1 14 ? 4.382 -2.373 2.400 1.00 21.22 14 GLU A CA 16
ATOM 15943 C C . GLU A 1 14 ? 4.257 -3.662 1.594 1.00 72.55 14 GLU A C 16
ATOM 15944 O O . GLU A 1 14 ? 3.417 -3.768 0.700 1.00 11.13 14 GLU A O 16
ATOM 15956 N N . GLN A 1 15 ? 5.099 -4.639 1.916 1.00 73.24 15 GLN A N 16
ATOM 15957 C CA . GLN A 1 15 ? 5.083 -5.921 1.220 1.00 2.33 15 GLN A CA 16
ATOM 15958 C C . GLN A 1 15 ? 4.855 -7.068 2.199 1.00 73.13 15 GLN A C 16
ATOM 15959 O O . GLN A 1 15 ? 5.060 -6.920 3.404 1.00 22.42 15 GLN A O 16
ATOM 15973 N N . LEU A 1 16 ? 4.428 -8.211 1.673 1.00 62.11 16 LEU A N 16
ATOM 15974 C CA . LEU A 1 16 ? 4.171 -9.385 2.500 1.00 1.11 16 LEU A CA 16
ATOM 15975 C C . LEU A 1 16 ? 4.807 -10.630 1.891 1.00 73.44 16 LEU A C 16
ATOM 15976 O O . LEU A 1 16 ? 4.198 -11.308 1.063 1.00 72.22 16 LEU A O 16
ATOM 15992 N N . ARG A 1 17 ? 6.033 -10.927 2.307 1.00 4.33 17 ARG A N 16
ATOM 15993 C CA . ARG A 1 17 ? 6.751 -12.091 1.803 1.00 21.32 17 ARG A CA 16
ATOM 15994 C C . ARG A 1 17 ? 6.309 -13.358 2.529 1.00 22.53 17 ARG A C 16
ATOM 15995 O O . ARG A 1 17 ? 6.420 -13.455 3.751 1.00 20.11 17 ARG A O 16
ATOM 16016 N N . GLN A 1 18 ? 5.808 -14.326 1.768 1.00 21.24 18 GLN A N 16
ATOM 16017 C CA . GLN A 1 18 ? 5.349 -15.586 2.340 1.00 35.31 18 GLN A CA 16
ATOM 16018 C C . GLN A 1 18 ? 5.888 -16.772 1.548 1.00 63.51 18 GLN A C 16
ATOM 16019 O O . GLN A 1 18 ? 5.977 -16.722 0.321 1.00 31.35 18 GLN A O 16
ATOM 16033 N N . GLN A 1 19 ? 6.248 -17.837 2.257 1.00 32.34 19 GLN A N 16
ATOM 16034 C CA . GLN A 1 19 ? 6.780 -19.036 1.620 1.00 40.45 19 GLN A CA 16
ATOM 16035 C C . GLN A 1 19 ? 6.152 -20.293 2.212 1.00 1.45 19 GLN A C 16
ATOM 16036 O O . GLN A 1 19 ? 5.897 -20.364 3.414 1.00 40.31 19 GLN A O 16
ATOM 16050 N N . GLY A 1 20 ? 5.905 -21.283 1.361 1.00 72.23 20 GLY A N 16
ATOM 16051 C CA . GLY A 1 20 ? 5.308 -22.524 1.819 1.00 21.21 20 GLY A CA 16
ATOM 16052 C C . GLY A 1 20 ? 5.908 -23.741 1.143 1.00 44.32 20 GLY A C 16
ATOM 16053 O O . GLY A 1 20 ? 6.498 -23.635 0.066 1.00 34.44 20 GLY A O 16
ATOM 16057 N N . THR A 1 21 ? 5.761 -24.901 1.775 1.00 2.34 21 THR A N 16
ATOM 16058 C CA . THR A 1 21 ? 6.296 -26.142 1.230 1.00 53.00 21 THR A CA 16
ATOM 16059 C C . THR A 1 21 ? 5.175 -27.078 0.794 1.00 72.44 21 THR A C 16
ATOM 16060 O O . THR A 1 21 ? 4.095 -27.087 1.384 1.00 75.50 21 THR A O 16
ATOM 16071 N N . VAL A 1 22 ? 5.439 -27.867 -0.244 1.00 14.33 22 VAL A N 16
ATOM 16072 C CA . VAL A 1 22 ? 4.452 -28.809 -0.758 1.00 41.02 22 VAL A CA 16
ATOM 16073 C C . VAL A 1 22 ? 4.278 -29.993 0.187 1.00 50.25 22 VAL A C 16
ATOM 16074 O O . VAL A 1 22 ? 3.259 -30.683 0.154 1.00 61.22 22 VAL A O 16
ATOM 16087 N N . LYS A 1 23 ? 5.279 -30.222 1.029 1.00 24.51 23 LYS A N 16
ATOM 16088 C CA . LYS A 1 23 ? 5.238 -31.322 1.986 1.00 50.11 23 LYS A CA 16
ATOM 16089 C C . LYS A 1 23 ? 3.954 -31.279 2.809 1.00 44.01 23 LYS A C 16
ATOM 16090 O O . LYS A 1 23 ? 3.455 -32.314 3.251 1.00 11.40 23 LYS A O 16
ATOM 16109 N N . TRP A 1 24 ? 3.426 -30.077 3.009 1.00 33.40 24 TRP A N 16
ATOM 16110 C CA . TRP A 1 24 ? 2.199 -29.901 3.778 1.00 51.20 24 TRP A CA 16
ATOM 16111 C C . TRP A 1 24 ? 1.046 -29.478 2.874 1.00 2.42 24 TRP A C 16
ATOM 16112 O O . TRP A 1 24 ? 0.162 -28.729 3.290 1.00 53.55 24 TRP A O 16
ATOM 16133 N N . PHE A 1 25 ? 1.062 -29.962 1.637 1.00 54.22 25 PHE A N 16
ATOM 16134 C CA . PHE A 1 25 ? 0.017 -29.632 0.674 1.00 60.51 25 PHE A CA 16
ATOM 16135 C C . PHE A 1 25 ? -0.861 -30.847 0.387 1.00 31.05 25 PHE A C 16
ATOM 16136 O O . PHE A 1 25 ? -0.380 -31.978 0.347 1.00 22.41 25 PHE A O 16
ATOM 16153 N N . ASN A 1 26 ? -2.153 -30.603 0.190 1.00 44.40 26 ASN A N 16
ATOM 16154 C CA . ASN A 1 26 ? -3.099 -31.676 -0.092 1.00 12.34 26 ASN A CA 16
ATOM 16155 C C . ASN A 1 26 ? -3.956 -31.340 -1.308 1.00 52.23 26 ASN A C 16
ATOM 16156 O O . ASN A 1 26 ? -5.089 -30.877 -1.174 1.00 24.31 26 ASN A O 16
ATOM 16167 N N . ALA A 1 27 ? -3.407 -31.577 -2.495 1.00 55.43 27 ALA A N 16
ATOM 16168 C CA . ALA A 1 27 ? -4.122 -31.302 -3.736 1.00 10.03 27 ALA A CA 16
ATOM 16169 C C . ALA A 1 27 ? -5.394 -32.138 -3.833 1.00 43.23 27 ALA A C 16
ATOM 16170 O O . ALA A 1 27 ? -6.459 -31.629 -4.186 1.00 25.33 27 ALA A O 16
ATOM 16177 N N . THR A 1 28 ? -5.276 -33.424 -3.520 1.00 34.45 28 THR A N 16
ATOM 16178 C CA . THR A 1 28 ? -6.416 -34.331 -3.574 1.00 21.33 28 THR A CA 16
ATOM 16179 C C . THR A 1 28 ? -7.600 -33.773 -2.793 1.00 74.31 28 THR A C 16
ATOM 16180 O O . THR A 1 28 ? -8.733 -33.779 -3.275 1.00 53.42 28 THR A O 16
ATOM 16191 N N . LYS A 1 29 ? -7.332 -33.291 -1.584 1.00 70.14 29 LYS A N 16
ATOM 16192 C CA . LYS A 1 29 ? -8.375 -32.727 -0.736 1.00 52.34 29 LYS A CA 16
ATOM 16193 C C . LYS A 1 29 ? -8.810 -31.357 -1.247 1.00 44.40 29 LYS A C 16
ATOM 16194 O O . LYS A 1 29 ? -9.936 -30.924 -1.010 1.00 14.43 29 LYS A O 16
ATOM 16213 N N . GLY A 1 30 ? -7.908 -30.679 -1.951 1.00 61.02 30 GLY A N 16
ATOM 16214 C CA . GLY A 1 30 ? -8.218 -29.366 -2.485 1.00 41.23 30 GLY A CA 16
ATOM 16215 C C . GLY A 1 30 ? -7.957 -28.257 -1.485 1.00 52.23 30 GLY A C 16
ATOM 16216 O O . GLY A 1 30 ? -8.484 -27.152 -1.621 1.00 65.12 30 GLY A O 16
ATOM 16220 N N . PHE A 1 31 ? -7.144 -28.551 -0.476 1.00 61.15 31 PHE A N 16
ATOM 16221 C CA . PHE A 1 31 ? -6.816 -27.571 0.553 1.00 75.05 31 PHE A CA 16
ATOM 16222 C C . PHE A 1 31 ? -5.474 -27.893 1.203 1.00 33.21 31 PHE A C 16
ATOM 16223 O O . PHE A 1 31 ? -5.325 -28.916 1.870 1.00 61.10 31 PHE A O 16
ATOM 16240 N N . GLY A 1 32 ? -4.499 -27.011 1.003 1.00 74.41 32 GLY A N 16
ATOM 16241 C CA . GLY A 1 32 ? -3.182 -27.219 1.575 1.00 31.33 32 GLY A CA 16
ATOM 16242 C C . GLY A 1 32 ? -2.882 -26.254 2.704 1.00 5.53 32 GLY A C 16
ATOM 16243 O O . GLY A 1 32 ? -3.795 -25.705 3.321 1.00 2.14 32 GLY A O 16
ATOM 16247 N N . PHE A 1 33 ? -1.598 -26.046 2.977 1.00 44.20 33 PHE A N 16
ATOM 16248 C CA . PHE A 1 33 ? -1.179 -25.142 4.042 1.00 42.43 33 PHE A CA 16
ATOM 16249 C C . PHE A 1 33 ? 0.188 -24.536 3.735 1.00 53.03 33 PHE A C 16
ATOM 16250 O O . PHE A 1 33 ? 0.918 -25.029 2.875 1.00 70.43 33 PHE A O 16
ATOM 16267 N N . ILE A 1 34 ? 0.526 -23.464 4.443 1.00 32.14 34 ILE A N 16
ATOM 16268 C CA . ILE A 1 34 ? 1.804 -22.791 4.247 1.00 31.35 34 ILE A CA 16
ATOM 16269 C C . ILE A 1 34 ? 2.614 -22.762 5.539 1.00 35.34 34 ILE A C 16
ATOM 16270 O O . ILE A 1 34 ? 2.105 -22.386 6.596 1.00 3.31 34 ILE A O 16
ATOM 16286 N N . THR A 1 35 ? 3.878 -23.161 5.448 1.00 65.12 35 THR A N 16
ATOM 16287 C CA . THR A 1 35 ? 4.760 -23.180 6.608 1.00 33.45 35 THR A CA 16
ATOM 16288 C C . THR A 1 35 ? 5.881 -22.158 6.464 1.00 23.23 35 THR A C 16
ATOM 16289 O O . THR A 1 35 ? 7.034 -22.499 6.198 1.00 51.04 35 THR A O 16
ATOM 16300 N N . PRO A 1 36 ? 5.539 -20.874 6.645 1.00 3.10 36 PRO A N 16
ATOM 16301 C CA . PRO A 1 36 ? 6.505 -19.776 6.541 1.00 15.50 36 PRO A CA 16
ATOM 16302 C C . PRO A 1 36 ? 7.506 -19.773 7.691 1.00 14.32 36 PRO A C 16
ATOM 16303 O O . PRO A 1 36 ? 7.138 -19.977 8.847 1.00 22.04 36 PRO A O 16
ATOM 16314 N N . GLY A 1 37 ? 8.774 -19.539 7.366 1.00 74.11 37 GLY A N 16
ATOM 16315 C CA . GLY A 1 37 ? 9.808 -19.514 8.383 1.00 10.24 37 GLY A CA 16
ATOM 16316 C C . GLY A 1 37 ? 10.738 -20.708 8.295 1.00 14.20 37 GLY A C 16
ATOM 16317 O O . GLY A 1 37 ? 11.894 -20.635 8.708 1.00 43.35 37 GLY A O 16
ATOM 16321 N N . GLY A 1 38 ? 10.230 -21.813 7.756 1.00 2.43 38 GLY A N 16
ATOM 16322 C CA . GLY A 1 38 ? 11.036 -23.012 7.627 1.00 62.42 38 GLY A CA 16
ATOM 16323 C C . GLY A 1 38 ? 10.668 -24.071 8.647 1.00 30.21 38 GLY A C 16
ATOM 16324 O O . GLY A 1 38 ? 11.530 -24.803 9.132 1.00 43.41 38 GLY A O 16
ATOM 16328 N N . GLY A 1 39 ? 9.382 -24.153 8.976 1.00 41.33 39 GLY A N 16
ATOM 16329 C CA . GLY A 1 39 ? 8.925 -25.131 9.945 1.00 73.43 39 GLY A CA 16
ATOM 16330 C C . GLY A 1 39 ? 8.525 -24.499 11.263 1.00 52.10 39 GLY A C 16
ATOM 16331 O O . GLY A 1 39 ? 9.334 -24.404 12.185 1.00 41.34 39 GLY A O 16
ATOM 16335 N N . GLY A 1 40 ? 7.272 -24.063 11.353 1.00 74.42 40 GLY A N 16
ATOM 16336 C CA . GLY A 1 40 ? 6.788 -23.440 12.571 1.00 24.42 40 GLY A CA 16
ATOM 16337 C C . GLY A 1 40 ? 5.278 -23.484 12.685 1.00 35.40 40 GLY A C 16
ATOM 16338 O O . GLY A 1 40 ? 4.718 -24.429 13.241 1.00 64.13 40 GLY A O 16
ATOM 16342 N N . GLU A 1 41 ? 4.616 -22.459 12.159 1.00 53.43 41 GLU A N 16
ATOM 16343 C CA . GLU A 1 41 ? 3.160 -22.384 12.207 1.00 43.22 41 GLU A CA 16
ATOM 16344 C C . GLU A 1 41 ? 2.558 -22.609 10.823 1.00 71.50 41 GLU A C 16
ATOM 16345 O O . GLU A 1 41 ? 2.824 -21.854 9.888 1.00 71.32 41 GLU A O 16
ATOM 16357 N N . ASP A 1 42 ? 1.746 -23.654 10.701 1.00 11.31 42 ASP A N 16
ATOM 16358 C CA . ASP A 1 42 ? 1.105 -23.980 9.432 1.00 12.34 42 ASP A CA 16
ATOM 16359 C C . ASP A 1 42 ? -0.230 -23.254 9.296 1.00 41.33 42 ASP A C 16
ATOM 16360 O O . ASP A 1 42 ? -1.123 -23.412 10.129 1.00 72.02 42 ASP A O 16
ATOM 16369 N N . LEU A 1 43 ? -0.358 -22.456 8.241 1.00 73.51 43 LEU A N 16
ATOM 16370 C CA . LEU A 1 43 ? -1.584 -21.704 7.995 1.00 61.40 43 LEU A CA 16
ATOM 16371 C C . LEU A 1 43 ? -2.320 -22.247 6.774 1.00 41.30 43 LEU A C 16
ATOM 16372 O O . LEU A 1 43 ? -1.746 -22.972 5.962 1.00 61.33 43 LEU A O 16
ATOM 16388 N N . PHE A 1 44 ? -3.593 -21.888 6.650 1.00 75.23 44 PHE A N 16
ATOM 16389 C CA . PHE A 1 44 ? -4.408 -22.338 5.527 1.00 52.31 44 PHE A CA 16
ATOM 16390 C C . PHE A 1 44 ? -4.273 -21.386 4.342 1.00 61.45 44 PHE A C 16
ATOM 16391 O O . PHE A 1 44 ? -4.220 -20.168 4.512 1.00 63.35 44 PHE A O 16
ATOM 16408 N N . VAL A 1 45 ? -4.217 -21.952 3.140 1.00 73.01 45 VAL A N 16
ATOM 16409 C CA . VAL A 1 45 ? -4.089 -21.156 1.925 1.00 2.43 45 VAL A CA 16
ATOM 16410 C C . VAL A 1 45 ? -5.180 -21.506 0.920 1.00 21.51 45 VAL A C 16
ATOM 16411 O O . VAL A 1 45 ? -5.469 -22.680 0.686 1.00 71.43 45 VAL A O 16
ATOM 16424 N N . HIS A 1 46 ? -5.783 -20.481 0.328 1.00 50.25 46 HIS A N 16
ATOM 16425 C CA . HIS A 1 46 ? -6.843 -20.681 -0.655 1.00 3.54 46 HIS A CA 16
ATOM 16426 C C . HIS A 1 46 ? -6.287 -20.616 -2.074 1.00 70.31 46 HIS A C 16
ATOM 16427 O O . HIS A 1 46 ? -5.294 -19.936 -2.331 1.00 13.10 46 HIS A O 16
ATOM 16441 N N . GLN A 1 47 ? -6.934 -21.329 -2.990 1.00 63.45 47 GLN A N 16
ATOM 16442 C CA . GLN A 1 47 ? -6.502 -21.354 -4.383 1.00 54.11 47 GLN A CA 16
ATOM 16443 C C . GLN A 1 47 ? -7.491 -20.607 -5.272 1.00 73.44 47 GLN A C 16
ATOM 16444 O O . GLN A 1 47 ? -8.547 -21.134 -5.624 1.00 75.11 47 GLN A O 16
ATOM 16458 N N . THR A 1 48 ? -7.143 -19.376 -5.633 1.00 64.24 48 THR A N 16
ATOM 16459 C CA . THR A 1 48 ? -8.000 -18.556 -6.480 1.00 63.43 48 THR A CA 16
ATOM 16460 C C . THR A 1 48 ? -7.395 -18.380 -7.868 1.00 62.54 48 THR A C 16
ATOM 16461 O O . THR A 1 48 ? -8.070 -18.571 -8.879 1.00 15.43 48 THR A O 16
ATOM 16472 N N . ASN A 1 49 ? -6.117 -18.017 -7.910 1.00 51.23 49 ASN A N 16
ATOM 16473 C CA . ASN A 1 49 ? -5.421 -17.815 -9.176 1.00 21.31 49 ASN A CA 16
ATOM 16474 C C . ASN A 1 49 ? -4.176 -18.693 -9.257 1.00 63.14 49 ASN A C 16
ATOM 16475 O O . ASN A 1 49 ? -3.217 -18.364 -9.957 1.00 30.32 49 ASN A O 16
ATOM 16486 N N . ILE A 1 50 ? -4.198 -19.810 -8.539 1.00 31.43 50 ILE A N 16
ATOM 16487 C CA . ILE A 1 50 ? -3.072 -20.736 -8.531 1.00 71.02 50 ILE A CA 16
ATOM 16488 C C . ILE A 1 50 ? -3.367 -21.968 -9.381 1.00 13.43 50 ILE A C 16
ATOM 16489 O O . ILE A 1 50 ? -3.762 -23.011 -8.863 1.00 21.24 50 ILE A O 16
ATOM 16505 N N . ASN A 1 51 ? -3.171 -21.838 -10.689 1.00 33.22 51 ASN A N 16
ATOM 16506 C CA . ASN A 1 51 ? -3.415 -22.941 -11.611 1.00 73.40 51 ASN A CA 16
ATOM 16507 C C . ASN A 1 51 ? -2.530 -22.823 -12.848 1.00 4.44 51 ASN A C 16
ATOM 16508 O O . ASN A 1 51 ? -2.092 -21.730 -13.208 1.00 10.12 51 ASN A O 16
ATOM 16519 N N . SER A 1 52 ? -2.270 -23.955 -13.494 1.00 53.20 52 SER A N 16
ATOM 16520 C CA . SER A 1 52 ? -1.434 -23.979 -14.689 1.00 14.34 52 SER A CA 16
ATOM 16521 C C . SER A 1 52 ? -2.254 -24.362 -15.917 1.00 64.52 52 SER A C 16
ATOM 16522 O O . SER A 1 52 ? -3.418 -24.744 -15.805 1.00 22.52 52 SER A O 16
ATOM 16530 N N . GLU A 1 53 ? -1.635 -24.257 -17.089 1.00 74.44 53 GLU A N 16
ATOM 16531 C CA . GLU A 1 53 ? -2.307 -24.593 -18.339 1.00 53.54 53 GLU A CA 16
ATOM 16532 C C . GLU A 1 53 ? -1.962 -26.013 -18.779 1.00 14.42 53 GLU A C 16
ATOM 16533 O O . GLU A 1 53 ? -2.024 -26.340 -19.963 1.00 44.21 53 GLU A O 16
ATOM 16545 N N . GLY A 1 54 ? -1.599 -26.853 -17.814 1.00 43.52 54 GLY A N 16
ATOM 16546 C CA . GLY A 1 54 ? -1.248 -28.227 -18.121 1.00 35.14 54 GLY A CA 16
ATOM 16547 C C . GLY A 1 54 ? -1.044 -29.065 -16.874 1.00 71.01 54 GLY A C 16
ATOM 16548 O O . GLY A 1 54 ? -1.979 -29.282 -16.103 1.00 0.01 54 GLY A O 16
ATOM 16552 N N . PHE A 1 55 ? 0.182 -29.539 -16.676 1.00 55.00 55 PHE A N 16
ATOM 16553 C CA . PHE A 1 55 ? 0.505 -30.361 -15.515 1.00 42.55 55 PHE A CA 16
ATOM 16554 C C . PHE A 1 55 ? 1.737 -29.822 -14.794 1.00 41.42 55 PHE A C 16
ATOM 16555 O O . PHE A 1 55 ? 2.661 -29.305 -15.423 1.00 11.54 55 PHE A O 16
ATOM 16572 N N . ARG A 1 56 ? 1.742 -29.946 -13.471 1.00 63.00 56 ARG A N 16
ATOM 16573 C CA . ARG A 1 56 ? 2.859 -29.470 -12.663 1.00 72.23 56 ARG A CA 16
ATOM 16574 C C . ARG A 1 56 ? 3.600 -30.638 -12.018 1.00 53.13 56 ARG A C 16
ATOM 16575 O O . ARG A 1 56 ? 3.117 -31.238 -11.058 1.00 0.21 56 ARG A O 16
ATOM 16596 N N . SER A 1 57 ? 4.774 -30.955 -12.553 1.00 44.15 57 SER A N 16
ATOM 16597 C CA . SER A 1 57 ? 5.580 -32.053 -12.033 1.00 70.32 57 SER A CA 16
ATOM 16598 C C . SER A 1 57 ? 6.515 -31.566 -10.930 1.00 62.35 57 SER A C 16
ATOM 16599 O O . SER A 1 57 ? 7.667 -31.215 -11.188 1.00 4.14 57 SER A O 16
ATOM 16607 N N . LEU A 1 58 ? 6.011 -31.548 -9.702 1.00 22.15 58 LEU A N 16
ATOM 16608 C CA . LEU A 1 58 ? 6.800 -31.104 -8.558 1.00 22.35 58 LEU A CA 16
ATOM 16609 C C . LEU A 1 58 ? 6.754 -32.133 -7.432 1.00 63.14 58 LEU A C 16
ATOM 16610 O O . LEU A 1 58 ? 5.767 -32.852 -7.275 1.00 43.11 58 LEU A O 16
ATOM 16626 N N . ARG A 1 59 ? 7.828 -32.196 -6.651 1.00 74.32 59 ARG A N 16
ATOM 16627 C CA . ARG A 1 59 ? 7.909 -33.136 -5.540 1.00 23.33 59 ARG A CA 16
ATOM 16628 C C . ARG A 1 59 ? 7.770 -32.412 -4.204 1.00 22.01 59 ARG A C 16
ATOM 16629 O O . ARG A 1 59 ? 7.963 -31.200 -4.122 1.00 5.42 59 ARG A O 16
ATOM 16650 N N . GLU A 1 60 ? 7.433 -33.164 -3.161 1.00 23.31 60 GLU A N 16
ATOM 16651 C CA . GLU A 1 60 ? 7.267 -32.593 -1.830 1.00 2.14 60 GLU A CA 16
ATOM 16652 C C . GLU A 1 60 ? 8.544 -31.891 -1.376 1.00 13.42 60 GLU A C 16
ATOM 16653 O O . GLU A 1 60 ? 9.650 -32.315 -1.706 1.00 71.24 60 GLU A O 16
ATOM 16665 N N . GLY A 1 61 ? 8.381 -30.812 -0.616 1.00 14.31 61 GLY A N 16
ATOM 16666 C CA . GLY A 1 61 ? 9.527 -30.067 -0.129 1.00 41.24 61 GLY A CA 16
ATOM 16667 C C . GLY A 1 61 ? 9.762 -28.789 -0.910 1.00 12.21 61 GLY A C 16
ATOM 16668 O O . GLY A 1 61 ? 10.438 -27.878 -0.433 1.00 21.45 61 GLY A O 16
ATOM 16672 N N . GLU A 1 62 ? 9.203 -28.722 -2.114 1.00 40.53 62 GLU A N 16
ATOM 16673 C CA . GLU A 1 62 ? 9.358 -27.546 -2.963 1.00 10.11 62 GLU A CA 16
ATOM 16674 C C . GLU A 1 62 ? 8.829 -26.297 -2.264 1.00 53.11 62 GLU A C 16
ATOM 16675 O O . GLU A 1 62 ? 7.707 -26.284 -1.757 1.00 2.05 62 GLU A O 16
ATOM 16687 N N . VAL A 1 63 ? 9.645 -25.248 -2.242 1.00 13.23 63 VAL A N 16
ATOM 16688 C CA . VAL A 1 63 ? 9.260 -23.993 -1.606 1.00 72.32 63 VAL A CA 16
ATOM 16689 C C . VAL A 1 63 ? 8.623 -23.040 -2.612 1.00 22.53 63 VAL A C 16
ATOM 16690 O O . VAL A 1 63 ? 9.128 -22.863 -3.721 1.00 13.15 63 VAL A O 16
ATOM 16703 N N . VAL A 1 64 ? 7.511 -22.428 -2.217 1.00 23.42 64 VAL A N 16
ATOM 16704 C CA . VAL A 1 64 ? 6.805 -21.492 -3.083 1.00 5.53 64 VAL A CA 16
ATOM 16705 C C . VAL A 1 64 ? 6.853 -20.077 -2.516 1.00 41.13 64 VAL A C 16
ATOM 16706 O O . VAL A 1 64 ? 7.392 -19.850 -1.434 1.00 4.51 64 VAL A O 16
ATOM 16719 N N . GLU A 1 65 ? 6.285 -19.130 -3.256 1.00 14.32 65 GLU A N 16
ATOM 16720 C CA . GLU A 1 65 ? 6.263 -17.736 -2.826 1.00 71.34 65 GLU A CA 16
ATOM 16721 C C . GLU A 1 65 ? 5.002 -17.034 -3.321 1.00 73.14 65 GLU A C 16
ATOM 16722 O O . GLU A 1 65 ? 4.426 -17.414 -4.341 1.00 53.00 65 GLU A O 16
ATOM 16734 N N . PHE A 1 66 ? 4.578 -16.008 -2.591 1.00 40.33 66 PHE A N 16
ATOM 16735 C CA . PHE A 1 66 ? 3.384 -15.253 -2.954 1.00 44.52 66 PHE A CA 16
ATOM 16736 C C . PHE A 1 66 ? 3.236 -14.015 -2.074 1.00 54.33 66 PHE A C 16
ATOM 16737 O O . PHE A 1 66 ? 3.972 -13.839 -1.104 1.00 15.20 66 PHE A O 16
ATOM 16754 N N . GLU A 1 67 ? 2.278 -13.160 -2.422 1.00 64.31 67 GLU A N 16
ATOM 16755 C CA . GLU A 1 67 ? 2.034 -11.938 -1.665 1.00 20.31 67 GLU A CA 16
ATOM 16756 C C . GLU A 1 67 ? 0.559 -11.813 -1.296 1.00 13.13 67 GLU A C 16
ATOM 16757 O O . GLU A 1 67 ? -0.314 -12.329 -1.994 1.00 62.12 67 GLU A O 16
ATOM 16769 N N . VAL A 1 68 ? 0.287 -11.124 -0.192 1.00 5.41 68 VAL A N 16
ATOM 16770 C CA . VAL A 1 68 ? -1.081 -10.929 0.271 1.00 33.10 68 VAL A CA 16
ATOM 16771 C C . VAL A 1 68 ? -1.745 -9.762 -0.451 1.00 71.01 68 VAL A C 16
ATOM 16772 O O . VAL A 1 68 ? -1.231 -8.644 -0.447 1.00 61.21 68 VAL A O 16
ATOM 16785 N N . GLU A 1 69 ? -2.891 -10.030 -1.070 1.00 22.42 69 GLU A N 16
ATOM 16786 C CA . GLU A 1 69 ? -3.625 -9.001 -1.797 1.00 22.42 69 GLU A CA 16
ATOM 16787 C C . GLU A 1 69 ? -4.829 -8.521 -0.992 1.00 74.33 69 GLU A C 16
ATOM 16788 O O . GLU A 1 69 ? -5.665 -9.320 -0.569 1.00 42.14 69 GLU A O 16
ATOM 16800 N N . ALA A 1 70 ? -4.911 -7.211 -0.785 1.00 22.23 70 ALA A N 16
ATOM 16801 C CA . ALA A 1 70 ? -6.013 -6.624 -0.033 1.00 3.13 70 ALA A CA 16
ATOM 16802 C C . ALA A 1 70 ? -7.226 -6.391 -0.927 1.00 65.43 70 ALA A C 16
ATOM 16803 O O . ALA A 1 70 ? -7.200 -5.541 -1.816 1.00 2.22 70 ALA A O 16
ATOM 16810 N N . GLY A 1 71 ? -8.288 -7.154 -0.687 1.00 23.21 71 GLY A N 16
ATOM 16811 C CA . GLY A 1 71 ? -9.495 -7.016 -1.480 1.00 71.11 71 GLY A CA 16
ATOM 16812 C C . GLY A 1 71 ? -10.090 -5.624 -1.393 1.00 63.43 71 GLY A C 16
ATOM 16813 O O . GLY A 1 71 ? -9.591 -4.757 -0.677 1.00 2.44 71 GLY A O 16
ATOM 16817 N N . PRO A 1 72 ? -11.181 -5.396 -2.138 1.00 52.45 72 PRO A N 16
ATOM 16818 C CA . PRO A 1 72 ? -11.867 -4.100 -2.161 1.00 33.34 72 PRO A CA 16
ATOM 16819 C C . PRO A 1 72 ? -12.581 -3.800 -0.847 1.00 51.11 72 PRO A C 16
ATOM 16820 O O . PRO A 1 72 ? -12.929 -2.653 -0.567 1.00 54.32 72 PRO A O 16
ATOM 16831 N N . ASP A 1 73 ? -12.795 -4.837 -0.045 1.00 54.10 73 ASP A N 16
ATOM 16832 C CA . ASP A 1 73 ? -13.467 -4.683 1.241 1.00 64.45 73 ASP A CA 16
ATOM 16833 C C . ASP A 1 73 ? -12.453 -4.485 2.363 1.00 65.12 73 ASP A C 16
ATOM 16834 O O . ASP A 1 73 ? -12.765 -3.901 3.400 1.00 71.53 73 ASP A O 16
ATOM 16843 N N . GLY A 1 74 ? -11.236 -4.976 2.148 1.00 63.41 74 GLY A N 16
ATOM 16844 C CA . GLY A 1 74 ? -10.195 -4.844 3.150 1.00 23.24 74 GLY A CA 16
ATOM 16845 C C . GLY A 1 74 ? -9.741 -6.184 3.695 1.00 43.01 74 GLY A C 16
ATOM 16846 O O . GLY A 1 74 ? -9.078 -6.248 4.731 1.00 71.35 74 GLY A O 16
ATOM 16850 N N . ARG A 1 75 ? -10.099 -7.257 2.997 1.00 42.31 75 ARG A N 16
ATOM 16851 C CA . ARG A 1 75 ? -9.726 -8.602 3.418 1.00 12.23 75 ARG A CA 16
ATOM 16852 C C . ARG A 1 75 ? -8.398 -9.018 2.794 1.00 25.54 75 ARG A C 16
ATOM 16853 O O . ARG A 1 75 ? -8.000 -8.499 1.751 1.00 31.35 75 ARG A O 16
ATOM 16874 N N . SER A 1 76 ? -7.715 -9.958 3.441 1.00 72.44 76 SER A N 16
ATOM 16875 C CA . SER A 1 76 ? -6.429 -10.442 2.952 1.00 52.12 76 SER A CA 16
ATOM 16876 C C . SER A 1 76 ? -6.579 -11.808 2.289 1.00 4.11 76 SER A C 16
ATOM 16877 O O . SER A 1 76 ? -7.325 -12.664 2.765 1.00 63.01 76 SER A O 16
ATOM 16885 N N . LYS A 1 77 ? -5.863 -12.005 1.187 1.00 74.02 77 LYS A N 16
ATOM 16886 C CA . LYS A 1 77 ? -5.913 -13.266 0.457 1.00 35.30 77 LYS A CA 16
ATOM 16887 C C . LYS A 1 77 ? -4.613 -13.507 -0.303 1.00 53.15 77 LYS A C 16
ATOM 16888 O O . LYS A 1 77 ? -4.062 -12.592 -0.914 1.00 2.54 77 LYS A O 16
ATOM 16907 N N . ALA A 1 78 ? -4.130 -14.744 -0.263 1.00 61.24 78 ALA A N 16
ATOM 16908 C CA . ALA A 1 78 ? -2.897 -15.105 -0.952 1.00 23.23 78 ALA A CA 16
ATOM 16909 C C . ALA A 1 78 ? -3.189 -15.715 -2.318 1.00 52.14 78 ALA A C 16
ATOM 16910 O O . ALA A 1 78 ? -4.080 -16.553 -2.458 1.00 13.11 78 ALA A O 16
ATOM 16917 N N . VAL A 1 79 ? -2.434 -15.288 -3.326 1.00 24.44 79 VAL A N 16
ATOM 16918 C CA . VAL A 1 79 ? -2.612 -15.793 -4.682 1.00 3.11 79 VAL A CA 16
ATOM 16919 C C . VAL A 1 79 ? -1.308 -15.725 -5.469 1.00 61.01 79 VAL A C 16
ATOM 16920 O O . VAL A 1 79 ? -0.323 -15.150 -5.009 1.00 4.10 79 VAL A O 16
ATOM 16933 N N . ASN A 1 80 ? -1.310 -16.316 -6.659 1.00 73.34 80 ASN A N 16
ATOM 16934 C CA . ASN A 1 80 ? -0.127 -16.323 -7.512 1.00 20.12 80 ASN A CA 16
ATOM 16935 C C . ASN A 1 80 ? 1.025 -17.062 -6.837 1.00 50.04 80 ASN A C 16
ATOM 16936 O O . ASN A 1 80 ? 2.170 -16.610 -6.869 1.00 33.04 80 ASN A O 16
ATOM 16947 N N . VAL A 1 81 ? 0.714 -18.202 -6.228 1.00 51.23 81 VAL A N 16
ATOM 16948 C CA . VAL A 1 81 ? 1.723 -19.005 -5.548 1.00 14.04 81 VAL A CA 16
ATOM 16949 C C . VAL A 1 81 ? 2.589 -19.762 -6.548 1.00 30.12 81 VAL A C 16
ATOM 16950 O O . VAL A 1 81 ? 2.104 -20.630 -7.275 1.00 3.11 81 VAL A O 16
ATOM 16963 N N . THR A 1 82 ? 3.876 -19.428 -6.580 1.00 35.42 82 THR A N 16
ATOM 16964 C CA . THR A 1 82 ? 4.811 -20.076 -7.491 1.00 54.10 82 THR A CA 16
ATOM 16965 C C . THR A 1 82 ? 5.821 -20.927 -6.729 1.00 55.25 82 THR A C 16
ATOM 16966 O O . THR A 1 82 ? 6.939 -20.488 -6.460 1.00 21.32 82 THR A O 16
ATOM 16977 N N . GLY A 1 11 ? 5.503 4.496 4.246 1.00 72.53 11 GLY A N 17
ATOM 16978 C CA . GLY A 1 11 ? 5.396 3.062 4.049 1.00 74.31 11 GLY A CA 17
ATOM 16979 C C . GLY A 1 11 ? 6.698 2.441 3.584 1.00 41.42 11 GLY A C 17
ATOM 16980 O O . GLY A 1 11 ? 6.825 2.042 2.426 1.00 10.14 11 GLY A O 17
ATOM 16984 N N . SER A 1 12 ? 7.670 2.362 4.487 1.00 33.34 12 SER A N 17
ATOM 16985 C CA . SER A 1 12 ? 8.971 1.791 4.162 1.00 64.41 12 SER A CA 17
ATOM 16986 C C . SER A 1 12 ? 9.089 0.366 4.696 1.00 54.22 12 SER A C 17
ATOM 16987 O O . SER A 1 12 ? 8.996 0.133 5.900 1.00 1.12 12 SER A O 17
ATOM 16995 N N . GLY A 1 13 ? 9.293 -0.584 3.789 1.00 70.33 13 GLY A N 17
ATOM 16996 C CA . GLY A 1 13 ? 9.419 -1.974 4.186 1.00 25.23 13 GLY A CA 17
ATOM 16997 C C . GLY A 1 13 ? 8.075 -2.649 4.370 1.00 72.55 13 GLY A C 17
ATOM 16998 O O . GLY A 1 13 ? 7.922 -3.518 5.227 1.00 33.24 13 GLY A O 17
ATOM 17002 N N . GLU A 1 14 ? 7.098 -2.248 3.562 1.00 33.13 14 GLU A N 17
ATOM 17003 C CA . GLU A 1 14 ? 5.759 -2.820 3.642 1.00 14.52 14 GLU A CA 17
ATOM 17004 C C . GLU A 1 14 ? 5.550 -3.872 2.557 1.00 44.12 14 GLU A C 17
ATOM 17005 O O . GLU A 1 14 ? 4.512 -3.900 1.897 1.00 41.31 14 GLU A O 17
ATOM 17017 N N . GLN A 1 15 ? 6.546 -4.735 2.379 1.00 53.53 15 GLN A N 17
ATOM 17018 C CA . GLN A 1 15 ? 6.472 -5.788 1.373 1.00 43.42 15 GLN A CA 17
ATOM 17019 C C . GLN A 1 15 ? 5.786 -7.029 1.934 1.00 64.15 15 GLN A C 17
ATOM 17020 O O . GLN A 1 15 ? 5.846 -7.295 3.135 1.00 63.33 15 GLN A O 17
ATOM 17034 N N . LEU A 1 16 ? 5.135 -7.785 1.057 1.00 31.52 16 LEU A N 17
ATOM 17035 C CA . LEU A 1 16 ? 4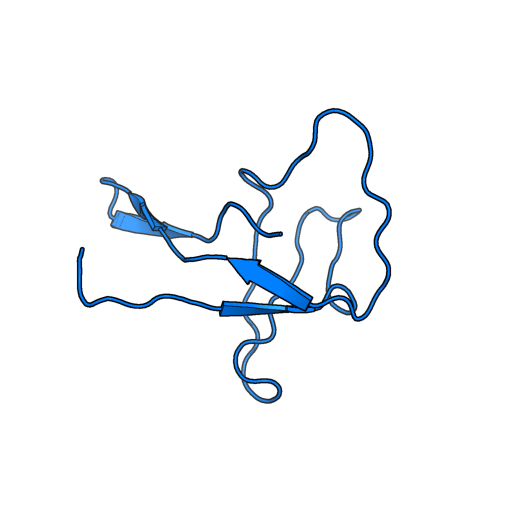.437 -9.000 1.465 1.00 54.24 16 LEU A CA 17
ATOM 17036 C C . LEU A 1 16 ? 5.073 -10.233 0.831 1.00 4.33 16 LEU A C 17
ATOM 17037 O O . LEU A 1 16 ? 4.563 -10.772 -0.151 1.00 1.12 16 LEU A O 17
ATOM 17053 N N . ARG A 1 17 ? 6.190 -10.675 1.401 1.00 14.33 17 ARG A N 17
ATOM 17054 C CA . ARG A 1 17 ? 6.895 -11.845 0.893 1.00 4.31 17 ARG A CA 17
ATOM 17055 C C . ARG A 1 17 ? 6.654 -13.057 1.788 1.00 1.44 17 ARG A C 17
ATOM 17056 O O . ARG A 1 17 ? 7.075 -13.079 2.944 1.00 24.14 17 ARG A O 17
ATOM 17077 N N . GLN A 1 18 ? 5.973 -14.061 1.245 1.00 4.24 18 GLN A N 17
ATOM 17078 C CA . GLN A 1 18 ? 5.675 -15.275 1.996 1.00 44.11 18 GLN A CA 17
ATOM 17079 C C . GLN A 1 18 ? 6.138 -16.513 1.235 1.00 43.22 18 GLN A C 17
ATOM 17080 O O . GLN A 1 18 ? 6.258 -16.490 0.010 1.00 32.52 18 GLN A O 17
ATOM 17094 N N . GLN A 1 19 ? 6.398 -17.590 1.969 1.00 74.13 19 GLN A N 17
ATOM 17095 C CA . GLN A 1 19 ? 6.849 -18.837 1.362 1.00 53.22 19 GLN A CA 17
ATOM 17096 C C . GLN A 1 19 ? 6.187 -20.038 2.029 1.00 12.23 19 GLN A C 17
ATOM 17097 O O . GLN A 1 19 ? 5.907 -20.019 3.227 1.00 13.21 19 GLN A O 17
ATOM 17111 N N . GLY A 1 20 ? 5.939 -21.083 1.245 1.00 11.40 20 GLY A N 17
ATOM 17112 C CA . GLY A 1 20 ? 5.311 -22.278 1.778 1.00 42.32 20 GLY A CA 17
ATOM 17113 C C . GLY A 1 20 ? 5.865 -23.547 1.161 1.00 33.15 20 GLY A C 17
ATOM 17114 O O . GLY A 1 20 ? 6.607 -23.498 0.180 1.00 70.10 20 GLY A O 17
ATOM 17118 N N . THR A 1 21 ? 5.505 -24.689 1.739 1.00 30.30 21 THR A N 17
ATOM 17119 C CA . THR A 1 21 ? 5.973 -25.977 1.243 1.00 74.34 21 THR A CA 17
ATOM 17120 C C . THR A 1 21 ? 4.803 -26.870 0.844 1.00 63.33 21 THR A C 17
ATOM 17121 O O . THR A 1 21 ? 3.700 -26.740 1.374 1.00 2.25 21 THR A O 17
ATOM 17132 N N . VAL A 1 22 ? 5.052 -27.779 -0.094 1.00 54.34 22 VAL A N 17
ATOM 17133 C CA . VAL A 1 22 ? 4.019 -28.695 -0.563 1.00 62.33 22 VAL A CA 17
ATOM 17134 C C . VAL A 1 22 ? 3.908 -29.911 0.349 1.00 23.53 22 VAL A C 17
ATOM 17135 O O . VAL A 1 22 ? 2.896 -30.612 0.349 1.00 15.45 22 VAL A O 17
ATOM 17148 N N . LYS A 1 23 ? 4.957 -30.158 1.128 1.00 52.25 23 LYS A N 17
ATOM 17149 C CA . LYS A 1 23 ? 4.978 -31.289 2.048 1.00 44.53 23 LYS A CA 17
ATOM 17150 C C . LYS A 1 23 ? 3.735 -31.294 2.932 1.00 64.31 23 LYS A C 17
ATOM 17151 O O . LYS A 1 23 ? 3.259 -32.353 3.341 1.00 13.23 23 LYS A O 17
ATOM 17170 N N . TRP A 1 24 ? 3.215 -30.107 3.221 1.00 64.01 24 TRP A N 17
ATOM 17171 C CA . TRP A 1 24 ? 2.026 -29.976 4.056 1.00 64.34 24 TRP A CA 17
ATOM 17172 C C . TRP A 1 24 ? 0.833 -29.505 3.233 1.00 53.15 24 TRP A C 17
ATOM 17173 O O . TRP A 1 24 ? -0.030 -28.782 3.731 1.00 54.24 24 TRP A O 17
ATOM 17194 N N . PHE A 1 25 ? 0.789 -29.919 1.970 1.00 1.34 25 PHE A N 17
ATOM 17195 C CA . PHE A 1 25 ? -0.299 -29.537 1.078 1.00 34.51 25 PHE A CA 17
ATOM 17196 C C . PHE A 1 25 ? -1.094 -30.763 0.635 1.00 11.43 25 PHE A C 17
ATOM 17197 O O . PHE A 1 25 ? -0.526 -31.819 0.364 1.00 63.22 25 PHE A O 17
ATOM 17214 N N . ASN A 1 26 ? -2.413 -30.612 0.566 1.00 42.32 26 ASN A N 17
ATOM 17215 C CA . ASN A 1 26 ? -3.287 -31.705 0.157 1.00 23.54 26 ASN A CA 17
ATOM 17216 C C . ASN A 1 26 ? -3.923 -31.416 -1.199 1.00 21.12 26 ASN A C 17
ATOM 17217 O O . ASN A 1 26 ? -4.926 -30.709 -1.287 1.00 35.41 26 ASN A O 17
ATOM 17228 N N . ALA A 1 27 ? -3.332 -31.968 -2.253 1.00 43.04 27 ALA A N 17
ATOM 17229 C CA . ALA A 1 27 ? -3.842 -31.772 -3.605 1.00 3.43 27 ALA A CA 17
ATOM 17230 C C . ALA A 1 27 ? -5.177 -32.483 -3.796 1.00 41.13 27 ALA A C 17
ATOM 17231 O O . ALA A 1 27 ? -6.139 -31.897 -4.293 1.00 14.31 27 ALA A O 17
ATOM 17238 N N . THR A 1 28 ? -5.229 -33.751 -3.400 1.00 11.10 28 THR A N 17
ATOM 17239 C CA . THR A 1 28 ? -6.446 -34.543 -3.530 1.00 3.32 28 THR A CA 17
ATOM 17240 C C . THR A 1 28 ? -7.640 -33.820 -2.919 1.00 13.53 28 THR A C 17
ATOM 17241 O O . THR A 1 28 ? -8.751 -33.876 -3.448 1.00 3.33 28 THR A O 17
ATOM 17252 N N . LYS A 1 29 ? -7.406 -33.139 -1.802 1.00 31.23 29 LYS A N 17
ATOM 17253 C CA . LYS A 1 29 ? -8.462 -32.402 -1.118 1.00 74.24 29 LYS A CA 17
ATOM 17254 C C . LYS A 1 29 ? -8.692 -31.045 -1.776 1.00 22.11 29 LYS A C 17
ATOM 17255 O O . LYS A 1 29 ? -9.775 -30.471 -1.674 1.00 41.54 29 LYS A O 17
ATOM 17274 N N . GLY A 1 30 ? -7.665 -30.539 -2.452 1.00 2.53 30 GLY A N 17
ATOM 17275 C CA . GLY A 1 30 ? -7.776 -29.254 -3.117 1.00 0.40 30 GLY A CA 17
ATOM 17276 C C . GLY A 1 30 ? -7.464 -28.093 -2.193 1.00 33.33 30 GLY A C 17
ATOM 17277 O O . GLY A 1 30 ? -7.914 -26.970 -2.421 1.00 62.02 30 GLY A O 17
ATOM 17281 N N . PHE A 1 31 ? -6.694 -28.364 -1.145 1.00 23.35 31 PHE A N 17
ATOM 17282 C CA . PHE A 1 31 ? -6.325 -27.334 -0.180 1.00 64.44 31 PHE A CA 17
ATOM 17283 C C . PHE A 1 31 ? -4.940 -27.605 0.402 1.00 73.34 31 PHE A C 17
ATOM 17284 O O . PHE A 1 31 ? -4.262 -28.551 0.004 1.00 60.40 31 PHE A O 17
ATOM 17301 N N . GLY A 1 32 ? -4.527 -26.766 1.347 1.00 54.13 32 GLY A N 17
ATOM 17302 C CA . GLY A 1 32 ? -3.226 -26.930 1.968 1.00 33.51 32 GLY A CA 17
ATOM 17303 C C . GLY A 1 32 ? -2.927 -25.845 2.982 1.00 2.45 32 GLY A C 17
ATOM 17304 O O . GLY A 1 32 ? -3.840 -25.223 3.525 1.00 14.22 32 GLY A O 17
ATOM 17308 N N . PHE A 1 33 ? -1.643 -25.616 3.241 1.00 75.30 33 PHE A N 17
ATOM 17309 C CA . PHE A 1 33 ? -1.226 -24.600 4.199 1.00 2.25 33 PHE A CA 17
ATOM 17310 C C . PHE A 1 33 ? 0.152 -24.050 3.843 1.00 3.03 33 PHE A C 17
ATOM 17311 O O . PHE A 1 33 ? 0.855 -24.607 3.000 1.00 64.22 33 PHE A O 17
ATOM 17328 N N . ILE A 1 34 ? 0.531 -22.954 4.491 1.00 13.53 34 ILE A N 17
ATOM 17329 C CA . ILE A 1 34 ? 1.824 -22.328 4.244 1.00 60.43 34 ILE A CA 17
ATOM 17330 C C . ILE A 1 34 ? 2.652 -22.253 5.522 1.00 12.32 34 ILE A C 17
ATOM 17331 O O . ILE A 1 34 ? 2.168 -21.809 6.564 1.00 55.31 34 ILE A O 17
ATOM 17347 N N . THR A 1 35 ? 3.905 -22.688 5.436 1.00 1.20 35 THR A N 17
ATOM 17348 C CA . THR A 1 35 ? 4.801 -22.669 6.585 1.00 23.01 35 THR A CA 17
ATOM 17349 C C . THR A 1 35 ? 5.945 -21.684 6.374 1.00 1.42 35 THR A C 17
ATOM 17350 O O . THR A 1 35 ? 7.085 -22.066 6.111 1.00 24.01 35 THR A O 17
ATOM 17361 N N . PRO A 1 36 ? 5.637 -20.384 6.492 1.00 14.44 36 PRO A N 17
ATOM 17362 C CA . PRO A 1 36 ? 6.626 -19.316 6.320 1.00 64.24 36 PRO A CA 17
ATOM 17363 C C . PRO A 1 36 ? 7.643 -19.279 7.456 1.00 50.14 36 PRO A C 17
ATOM 17364 O O . PRO A 1 36 ? 7.276 -19.211 8.628 1.00 62.31 36 PRO A O 17
ATOM 17375 N N . GLY A 1 37 ? 8.923 -19.323 7.100 1.00 64.13 37 GLY A N 17
ATOM 17376 C CA . GLY A 1 37 ? 9.973 -19.293 8.101 1.00 2.03 37 GLY A CA 17
ATOM 17377 C C . GLY A 1 37 ? 10.677 -20.628 8.243 1.00 3.34 37 GLY A C 17
ATOM 17378 O O . GLY A 1 37 ? 11.820 -20.690 8.695 1.00 10.31 37 GLY A O 17
ATOM 17382 N N . GLY A 1 38 ? 9.993 -21.701 7.858 1.00 53.50 38 GLY A N 17
ATOM 17383 C CA . GLY A 1 38 ? 10.575 -23.026 7.954 1.00 21.35 38 GLY A CA 17
ATOM 17384 C C . GLY A 1 38 ? 10.348 -23.662 9.312 1.00 73.04 38 GLY A C 17
ATOM 17385 O O . GLY A 1 38 ? 11.159 -24.463 9.774 1.00 43.24 38 GLY A O 17
ATOM 17389 N N . GLY A 1 39 ? 9.240 -23.303 9.954 1.00 71.24 39 GLY A N 17
ATOM 17390 C CA . GLY A 1 39 ? 8.929 -23.852 11.260 1.00 21.35 39 GLY A CA 17
ATOM 17391 C C . GLY A 1 39 ? 7.886 -23.037 11.999 1.00 43.21 39 GLY A C 17
ATOM 17392 O O . GLY A 1 39 ? 7.194 -23.550 12.877 1.00 73.25 39 GLY A O 17
ATOM 17396 N N . GLY A 1 40 ? 7.775 -21.760 11.644 1.00 72.23 40 GLY A N 17
ATOM 17397 C CA . GLY A 1 40 ? 6.808 -20.892 12.290 1.00 21.12 40 GLY A CA 17
ATOM 17398 C C . GLY A 1 40 ? 5.391 -21.419 12.180 1.00 50.34 40 GLY A C 17
ATOM 17399 O O . GLY A 1 40 ? 5.158 -22.470 11.585 1.00 60.40 40 GLY A O 17
ATOM 17403 N N . GLU A 1 41 ? 4.443 -20.686 12.755 1.00 35.55 41 GLU A N 17
ATOM 17404 C CA . GLU A 1 41 ? 3.041 -21.088 12.720 1.00 22.34 41 GLU A CA 17
ATOM 17405 C C . GLU A 1 41 ? 2.581 -21.332 11.286 1.00 31.41 41 GLU A C 17
ATOM 17406 O O . GLU A 1 41 ? 3.046 -20.677 10.354 1.00 52.44 41 GLU A O 17
ATOM 17418 N N . ASP A 1 42 ? 1.665 -22.280 11.118 1.00 25.22 42 ASP A N 17
ATOM 17419 C CA . ASP A 1 42 ? 1.141 -22.612 9.798 1.00 2.43 42 ASP A CA 17
ATOM 17420 C C . ASP A 1 42 ? -0.031 -21.705 9.436 1.00 35.53 42 ASP A C 17
ATOM 17421 O O . ASP A 1 42 ? -0.801 -21.292 10.304 1.00 13.33 42 ASP A O 17
ATOM 17430 N N . LEU A 1 43 ? -0.161 -21.400 8.150 1.00 11.10 43 LEU A N 17
ATOM 17431 C CA . LEU A 1 43 ? -1.240 -20.541 7.672 1.00 24.44 43 LEU A CA 17
ATOM 17432 C C . LEU A 1 43 ? -2.129 -21.285 6.681 1.00 11.02 43 LEU A C 17
ATOM 17433 O O . LEU A 1 43 ? -1.689 -22.226 6.021 1.00 43.15 43 LEU A O 17
ATOM 17449 N N . PHE A 1 44 ? -3.383 -20.855 6.581 1.00 24.32 44 PHE A N 17
ATOM 17450 C CA . PHE A 1 44 ? -4.334 -21.479 5.669 1.00 32.44 44 PHE A CA 17
ATOM 17451 C C . PHE A 1 44 ? -4.265 -20.837 4.287 1.00 4.11 44 PHE A C 17
ATOM 17452 O O . PHE A 1 44 ? -4.051 -19.631 4.161 1.00 61.15 44 PHE A O 17
ATOM 17469 N N . VAL A 1 45 ? -4.446 -21.652 3.253 1.00 50.45 45 VAL A N 17
ATOM 17470 C CA . VAL A 1 45 ? -4.405 -21.164 1.879 1.00 24.21 45 VAL A CA 17
ATOM 17471 C C . VAL A 1 45 ? -5.451 -21.861 1.017 1.00 61.23 45 VAL A C 17
ATOM 17472 O O . VAL A 1 45 ? -5.558 -23.088 1.022 1.00 52.02 45 VAL A O 17
ATOM 17485 N N . HIS A 1 46 ? -6.221 -21.071 0.276 1.00 51.22 46 HIS A N 17
ATOM 17486 C CA . HIS A 1 46 ? -7.259 -21.612 -0.594 1.00 35.21 46 HIS A CA 17
ATOM 17487 C C . HIS A 1 46 ? -6.929 -21.353 -2.061 1.00 14.33 46 HIS A C 17
ATOM 17488 O O . HIS A 1 46 ? -6.924 -20.208 -2.511 1.00 41.44 46 HIS A O 17
ATOM 17502 N N . GLN A 1 47 ? -6.655 -22.423 -2.799 1.00 25.33 47 GLN A N 17
ATOM 17503 C CA . GLN A 1 47 ? -6.322 -22.310 -4.214 1.00 31.11 47 GLN A CA 17
ATOM 17504 C C . GLN A 1 47 ? -7.379 -21.502 -4.958 1.00 54.45 47 GLN A C 17
ATOM 17505 O O . GLN A 1 47 ? -8.465 -22.002 -5.255 1.00 62.24 47 GLN A O 17
ATOM 17519 N N . THR A 1 48 ? -7.056 -20.247 -5.258 1.00 32.31 48 THR A N 17
ATOM 17520 C CA . THR A 1 48 ? -7.978 -19.369 -5.966 1.00 53.32 48 THR A CA 17
ATOM 17521 C C . THR A 1 48 ? -7.509 -19.115 -7.394 1.00 63.22 48 THR A C 17
ATOM 17522 O O . THR A 1 48 ? -8.287 -19.219 -8.341 1.00 13.50 48 THR A O 17
ATOM 17533 N N . ASN A 1 49 ? -6.230 -18.783 -7.542 1.00 32.53 49 ASN A N 17
ATOM 17534 C CA . ASN A 1 49 ? -5.657 -18.515 -8.856 1.00 22.34 49 ASN A CA 17
ATOM 17535 C C . ASN A 1 49 ? -4.374 -19.315 -9.063 1.00 10.22 49 ASN A C 17
ATOM 17536 O O . ASN A 1 49 ? -3.501 -18.917 -9.834 1.00 63.04 49 ASN A O 17
ATOM 17547 N N . ILE A 1 50 ? -4.268 -20.443 -8.369 1.00 72.34 50 ILE A N 17
ATOM 17548 C CA . ILE A 1 50 ? -3.093 -21.299 -8.479 1.00 35.23 50 ILE A CA 17
ATOM 17549 C C . ILE A 1 50 ? -3.342 -22.452 -9.445 1.00 63.50 50 ILE A C 17
ATOM 17550 O O . ILE A 1 50 ? -3.784 -23.528 -9.043 1.00 54.44 50 ILE A O 17
ATOM 17566 N N . ASN A 1 51 ? -3.051 -22.221 -10.721 1.00 53.12 51 ASN A N 17
ATOM 17567 C CA . ASN A 1 51 ? -3.242 -23.241 -11.746 1.00 23.34 51 ASN A CA 17
ATOM 17568 C C . ASN A 1 51 ? -2.257 -23.049 -12.895 1.00 3.12 51 ASN A C 17
ATOM 17569 O O . ASN A 1 51 ? -1.893 -21.922 -13.232 1.00 61.30 51 ASN A O 17
ATOM 17580 N N . SER A 1 52 ? -1.829 -24.157 -13.492 1.00 54.55 52 SER A N 17
ATOM 17581 C CA . SER A 1 52 ? -0.884 -24.111 -14.602 1.00 11.52 52 SER A CA 17
ATOM 17582 C C . SER A 1 52 ? -1.613 -24.185 -15.940 1.00 51.21 52 SER A C 17
ATOM 17583 O O . SER A 1 52 ? -2.778 -24.577 -16.003 1.00 65.31 52 SER A O 17
ATOM 17591 N N . GLU A 1 53 ? -0.918 -23.805 -17.007 1.00 42.45 53 GLU A N 17
ATOM 17592 C CA . GLU A 1 53 ? -1.499 -23.827 -18.345 1.00 20.14 53 GLU A CA 17
ATOM 17593 C C . GLU A 1 53 ? -1.534 -25.248 -18.899 1.00 24.51 53 GLU A C 17
ATOM 17594 O O . GLU A 1 53 ? -2.420 -25.602 -19.675 1.00 33.42 53 GLU A O 17
ATOM 17606 N N . GLY A 1 54 ? -0.560 -26.059 -18.494 1.00 74.24 54 GLY A N 17
ATOM 17607 C CA . GLY A 1 54 ? -0.497 -27.432 -18.960 1.00 61.13 54 GLY A CA 17
ATOM 17608 C C . GLY A 1 54 ? -0.353 -28.424 -17.823 1.00 73.24 54 GLY A C 17
ATOM 17609 O O . GLY A 1 54 ? -1.341 -28.810 -17.198 1.00 12.33 54 GLY A O 17
ATOM 17613 N N . PHE A 1 55 ? 0.880 -28.841 -17.556 1.00 11.54 55 PHE A N 17
ATOM 17614 C CA . PHE A 1 55 ? 1.149 -29.796 -16.488 1.00 22.43 55 PHE A CA 17
ATOM 17615 C C . PHE A 1 55 ? 2.294 -29.314 -15.602 1.00 64.21 55 PHE A C 17
ATOM 17616 O O . PHE A 1 55 ? 3.221 -28.654 -16.072 1.00 63.32 55 PHE A O 17
ATOM 17633 N N . ARG A 1 56 ? 2.222 -29.648 -14.318 1.00 22.22 56 ARG A N 17
ATOM 17634 C CA . ARG A 1 56 ? 3.251 -29.248 -13.365 1.00 61.34 56 ARG A CA 17
ATOM 17635 C C . ARG A 1 56 ? 3.871 -30.468 -12.691 1.00 20.45 56 ARG A C 17
ATOM 17636 O O . ARG A 1 56 ? 3.161 -31.341 -12.190 1.00 65.03 56 ARG A O 17
ATOM 17657 N N . SER A 1 57 ? 5.199 -30.522 -12.681 1.00 61.12 57 SER A N 17
ATOM 17658 C CA . SER A 1 57 ? 5.915 -31.637 -12.072 1.00 12.11 57 SER A CA 17
ATOM 17659 C C . SER A 1 57 ? 6.618 -31.196 -10.792 1.00 25.30 57 SER A C 17
ATOM 17660 O O . SER A 1 57 ? 7.796 -30.835 -10.810 1.00 11.23 57 SER A O 17
ATOM 17668 N N . LEU A 1 58 ? 5.889 -31.229 -9.682 1.00 41.12 58 LEU A N 17
ATOM 17669 C CA . LEU A 1 58 ? 6.442 -30.833 -8.391 1.00 73.25 58 LEU A CA 17
ATOM 17670 C C . LEU A 1 58 ? 6.320 -31.966 -7.377 1.00 3.42 58 LEU A C 17
ATOM 17671 O O . LEU A 1 58 ? 5.475 -32.849 -7.517 1.00 33.45 58 LEU A O 17
ATOM 17687 N N . ARG A 1 59 ? 7.169 -31.931 -6.355 1.00 23.21 59 ARG A N 17
ATOM 17688 C CA . ARG A 1 59 ? 7.156 -32.954 -5.316 1.00 43.01 59 ARG A CA 17
ATOM 17689 C C . ARG A 1 59 ? 7.082 -32.320 -3.930 1.00 62.20 59 ARG A C 17
ATOM 17690 O O . ARG A 1 59 ? 7.378 -31.138 -3.762 1.00 5.14 59 ARG A O 17
ATOM 17711 N N . GLU A 1 60 ? 6.684 -33.115 -2.942 1.00 23.42 60 GLU A N 17
ATOM 17712 C CA . GLU A 1 60 ? 6.570 -32.631 -1.571 1.00 42.12 60 GLU A CA 17
ATOM 17713 C C . GLU A 1 60 ? 7.871 -31.977 -1.115 1.00 43.22 60 GLU A C 17
ATOM 17714 O O . GLU A 1 60 ? 8.961 -32.438 -1.450 1.00 44.05 60 GLU A O 17
ATOM 17726 N N . GLY A 1 61 ? 7.747 -30.898 -0.348 1.00 44.32 61 GLY A N 17
ATOM 17727 C CA . GLY A 1 61 ? 8.920 -30.197 0.141 1.00 42.31 61 GLY A CA 17
ATOM 17728 C C . GLY A 1 61 ? 9.281 -29.001 -0.718 1.00 11.32 61 GLY A C 17
ATOM 17729 O O . GLY A 1 61 ? 9.998 -28.105 -0.274 1.00 43.24 61 GLY A O 17
ATOM 17733 N N . GLU A 1 62 ? 8.784 -28.988 -1.951 1.00 14.45 62 GLU A N 17
ATOM 17734 C CA . GLU A 1 62 ? 9.061 -27.893 -2.874 1.00 34.34 62 GLU A CA 17
ATOM 17735 C C . GLU A 1 62 ? 8.573 -26.564 -2.304 1.00 21.32 62 GLU A C 17
ATOM 17736 O O . GLU A 1 62 ? 7.409 -26.427 -1.928 1.00 0.15 62 GLU A O 17
ATOM 17748 N N . VAL A 1 63 ? 9.473 -25.588 -2.243 1.00 12.40 63 VAL A N 17
ATOM 17749 C CA . VAL A 1 63 ? 9.136 -24.269 -1.720 1.00 34.11 63 VAL A CA 17
ATOM 17750 C C . VAL A 1 63 ? 8.537 -23.383 -2.807 1.00 21.32 63 VAL A C 17
ATOM 17751 O O . VAL A 1 63 ? 8.922 -23.468 -3.973 1.00 55.33 63 VAL A O 17
ATOM 17764 N N . VAL A 1 64 ? 7.593 -22.533 -2.416 1.00 43.42 64 VAL A N 17
ATOM 17765 C CA . VAL A 1 64 ? 6.942 -21.629 -3.357 1.00 12.12 64 VAL A CA 17
ATOM 17766 C C . VAL A 1 64 ? 6.860 -20.215 -2.793 1.00 42.33 64 VAL A C 17
ATOM 17767 O O . VAL A 1 64 ? 7.039 -20.003 -1.594 1.00 53.14 64 VAL A O 17
ATOM 17780 N N . GLU A 1 65 ? 6.589 -19.250 -3.667 1.00 33.10 65 GLU A N 17
ATOM 17781 C CA . GLU A 1 65 ? 6.484 -17.855 -3.256 1.00 33.24 65 GLU A CA 17
ATOM 17782 C C . GLU A 1 65 ? 5.142 -17.263 -3.678 1.00 2.12 65 GLU A C 17
ATOM 17783 O O . GLU A 1 65 ? 4.540 -17.699 -4.659 1.00 13.20 65 GLU A O 17
ATOM 17795 N N . PHE A 1 66 ? 4.680 -16.267 -2.929 1.00 51.02 66 PHE A N 17
ATOM 17796 C CA . PHE A 1 66 ? 3.409 -15.615 -3.224 1.00 22.22 66 PHE A CA 17
ATOM 17797 C C . PHE A 1 66 ? 3.243 -14.346 -2.393 1.00 21.33 66 PHE A C 17
ATOM 17798 O O . PHE A 1 66 ? 4.077 -14.035 -1.543 1.00 63.43 66 PHE A O 17
ATOM 17815 N N . GLU A 1 67 ? 2.160 -13.618 -2.645 1.00 41.14 67 GLU A N 17
ATOM 17816 C CA . GLU A 1 67 ? 1.885 -12.382 -1.922 1.00 25.24 67 GLU A CA 17
ATOM 17817 C C . GLU A 1 67 ? 0.407 -12.283 -1.555 1.00 25.40 67 GLU A C 17
ATOM 17818 O O . GLU A 1 67 ? -0.467 -12.568 -2.373 1.00 71.42 67 GLU A O 17
ATOM 17830 N N . VAL A 1 68 ? 0.136 -11.878 -0.318 1.00 63.04 68 VAL A N 17
ATOM 17831 C CA . VAL A 1 68 ? -1.235 -11.741 0.158 1.00 41.23 68 VAL A CA 17
ATOM 17832 C C . VAL A 1 68 ? -1.909 -10.518 -0.454 1.00 74.13 68 VAL A C 17
ATOM 17833 O O . VAL A 1 68 ? -1.409 -9.400 -0.341 1.00 42.20 68 VAL A O 17
ATOM 17846 N N . GLU A 1 69 ? -3.049 -10.740 -1.102 1.00 44.15 69 GLU A N 17
ATOM 17847 C CA . GLU A 1 69 ? -3.792 -9.655 -1.733 1.00 23.11 69 GLU A CA 17
ATOM 17848 C C . GLU A 1 69 ? -5.092 -9.379 -0.984 1.00 32.22 69 GLU A C 17
ATOM 17849 O O . GLU A 1 69 ? -5.780 -10.304 -0.552 1.00 12.40 69 GLU A O 17
ATOM 17861 N N . ALA A 1 70 ? -5.422 -8.101 -0.833 1.00 43.54 70 ALA A N 17
ATOM 17862 C CA . ALA A 1 70 ? -6.639 -7.702 -0.138 1.00 74.13 70 ALA A CA 17
ATOM 17863 C C . ALA A 1 70 ? -7.714 -7.258 -1.125 1.00 34.43 70 ALA A C 17
ATOM 17864 O O . ALA A 1 70 ? -7.470 -6.415 -1.986 1.00 51.21 70 ALA A O 17
ATOM 17871 N N . GLY A 1 71 ? -8.906 -7.833 -0.993 1.00 31.43 71 GLY A N 17
ATOM 17872 C CA . GLY A 1 71 ? -10.000 -7.485 -1.880 1.00 13.31 71 GLY A CA 17
ATOM 17873 C C . GLY A 1 71 ? -10.833 -6.335 -1.349 1.00 51.31 71 GLY A C 17
ATOM 17874 O O . GLY A 1 71 ? -10.530 -5.749 -0.309 1.00 74.14 71 GLY A O 17
ATOM 17878 N N . PRO A 1 72 ? -11.909 -5.995 -2.074 1.00 13.52 72 PRO A N 17
ATOM 17879 C CA . PRO A 1 72 ? -12.810 -4.903 -1.690 1.00 23.44 72 PRO A CA 17
ATOM 17880 C C . PRO A 1 72 ? -13.630 -5.238 -0.448 1.00 63.44 72 PRO A C 17
ATOM 17881 O O . PRO A 1 72 ? -14.139 -4.346 0.230 1.00 74.31 72 PRO A O 17
ATOM 17892 N N . ASP A 1 73 ? -13.752 -6.529 -0.157 1.00 14.53 73 ASP A N 17
ATOM 17893 C CA . ASP A 1 73 ? -14.510 -6.981 1.005 1.00 64.24 73 ASP A CA 17
ATOM 17894 C C . ASP A 1 73 ? -13.774 -6.644 2.298 1.00 72.21 73 ASP A C 17
ATOM 17895 O O . ASP A 1 73 ? -14.388 -6.510 3.356 1.00 64.11 73 ASP A O 17
ATOM 17904 N N . GLY A 1 74 ? -12.455 -6.510 2.205 1.00 44.52 74 GLY A N 17
ATOM 17905 C CA . GLY A 1 74 ? -11.657 -6.191 3.375 1.00 52.34 74 GLY A CA 17
ATOM 17906 C C . GLY A 1 74 ? -10.766 -7.341 3.800 1.00 52.11 74 GLY A C 17
ATOM 17907 O O . GLY A 1 74 ? -9.787 -7.143 4.520 1.00 72.22 74 GLY A O 17
ATOM 17911 N N . ARG A 1 75 ? -11.106 -8.546 3.356 1.00 72.45 75 ARG A N 17
ATOM 17912 C CA . ARG A 1 75 ? -10.331 -9.733 3.697 1.00 33.11 75 ARG A CA 17
ATOM 17913 C C . ARG A 1 75 ? -9.163 -9.915 2.733 1.00 24.41 75 ARG A C 17
ATOM 17914 O O . ARG A 1 75 ? -9.152 -9.349 1.641 1.00 40.45 75 ARG A O 17
ATOM 17935 N N . SER A 1 76 ? -8.180 -10.710 3.146 1.00 50.30 76 SER A N 17
ATOM 17936 C CA . SER A 1 76 ? -7.004 -10.963 2.321 1.00 35.32 76 SER A CA 17
ATOM 17937 C C . SER A 1 76 ? -6.833 -12.457 2.064 1.00 34.40 76 SER A C 17
ATOM 17938 O O . SER A 1 76 ? -7.383 -13.291 2.785 1.00 5.31 76 SER A O 17
ATOM 17946 N N . LYS A 1 77 ? -6.068 -12.789 1.030 1.00 25.43 77 LYS A N 17
ATOM 17947 C CA . LYS A 1 77 ? -5.821 -14.182 0.676 1.00 32.21 77 LYS A CA 17
ATOM 17948 C C . LYS A 1 77 ? -4.520 -14.322 -0.107 1.00 61.43 77 LYS A C 17
ATOM 17949 O O . LYS A 1 77 ? -3.934 -13.330 -0.539 1.00 12.24 77 LYS A O 17
ATOM 17968 N N . ALA A 1 78 ? -4.074 -15.561 -0.288 1.00 71.25 78 ALA A N 17
ATOM 17969 C CA . ALA A 1 78 ? -2.844 -15.831 -1.023 1.00 53.31 78 ALA A CA 17
ATOM 17970 C C . ALA A 1 78 ? -3.142 -16.453 -2.383 1.00 33.42 78 ALA A C 17
ATOM 17971 O O . ALA A 1 78 ? -3.971 -17.357 -2.495 1.00 53.51 78 ALA A O 17
ATOM 17978 N N . VAL A 1 79 ? -2.461 -15.964 -3.414 1.00 74.45 79 VAL A N 17
ATOM 17979 C CA . VAL A 1 79 ? -2.653 -16.473 -4.767 1.00 71.33 79 VAL A CA 17
ATOM 17980 C C . VAL A 1 79 ? -1.386 -16.313 -5.599 1.00 63.33 79 VAL A C 17
ATOM 17981 O O . VAL A 1 79 ? -0.391 -15.759 -5.133 1.00 71.34 79 VAL A O 17
ATOM 17994 N N . ASN A 1 80 ? -1.430 -16.802 -6.834 1.00 63.35 80 ASN A N 17
ATOM 17995 C CA . ASN A 1 80 ? -0.284 -16.714 -7.733 1.00 12.42 80 ASN A CA 17
ATOM 17996 C C . ASN A 1 80 ? 0.935 -17.404 -7.129 1.00 60.34 80 ASN A C 17
ATOM 17997 O O . ASN A 1 80 ? 2.070 -16.969 -7.327 1.00 34.22 80 ASN A O 17
ATOM 18008 N N . VAL A 1 81 ? 0.693 -18.484 -6.393 1.00 74.22 81 VAL A N 17
ATOM 18009 C CA . VAL A 1 81 ? 1.770 -19.237 -5.762 1.00 41.11 81 VAL A CA 17
ATOM 18010 C C . VAL A 1 81 ? 2.582 -20.007 -6.797 1.00 71.34 81 VAL A C 17
ATOM 18011 O O . VAL A 1 81 ? 2.057 -20.878 -7.492 1.00 63.41 81 VAL A O 17
ATOM 18024 N N . THR A 1 82 ? 3.867 -19.681 -6.896 1.00 21.31 82 THR A N 17
ATOM 18025 C CA . THR A 1 82 ? 4.752 -20.342 -7.847 1.00 4.33 82 THR A CA 17
ATOM 18026 C C . THR A 1 82 ? 4.722 -21.855 -7.666 1.00 63.03 82 THR A C 17
ATOM 18027 O O . THR A 1 82 ? 4.261 -22.586 -8.543 1.00 71.03 82 THR A O 17
ATOM 18038 N N . GLY A 1 11 ? 5.409 1.597 -5.508 1.00 22.44 11 GLY A N 18
ATOM 18039 C CA . GLY A 1 11 ? 4.393 0.841 -4.798 1.00 43.21 11 GLY A CA 18
ATOM 18040 C C . GLY A 1 11 ? 4.013 1.480 -3.477 1.00 72.31 11 GLY A C 18
ATOM 18041 O O . GLY A 1 11 ? 4.580 2.500 -3.087 1.00 0.20 11 GLY A O 18
ATOM 18045 N N . SER A 1 12 ? 3.049 0.879 -2.787 1.00 74.01 12 SER A N 18
ATOM 18046 C CA . SER A 1 12 ? 2.589 1.399 -1.505 1.00 32.34 12 SER A CA 18
ATOM 18047 C C . SER A 1 12 ? 3.503 0.939 -0.373 1.00 43.40 12 SER A C 18
ATOM 18048 O O . SER A 1 12 ? 3.728 1.667 0.593 1.00 40.41 12 SER A O 18
ATOM 18056 N N . GLY A 1 13 ? 4.028 -0.275 -0.501 1.00 25.42 13 GLY A N 18
ATOM 18057 C CA . GLY A 1 13 ? 4.912 -0.812 0.517 1.00 24.42 13 GLY A CA 18
ATOM 18058 C C . GLY A 1 13 ? 4.222 -1.826 1.409 1.00 41.53 13 GLY A C 18
ATOM 18059 O O . GLY A 1 13 ? 4.524 -1.922 2.598 1.00 74.13 13 GLY A O 18
ATOM 18063 N N . GLU A 1 14 ? 3.292 -2.581 0.833 1.00 20.33 14 GLU A N 18
ATOM 18064 C CA . GLU A 1 14 ? 2.556 -3.590 1.586 1.00 74.24 14 GLU A CA 18
ATOM 18065 C C . GLU A 1 14 ? 2.957 -4.996 1.148 1.00 53.13 14 GLU A C 18
ATOM 18066 O O . GLU A 1 14 ? 2.127 -5.903 1.105 1.00 73.55 14 GLU A O 18
ATOM 18078 N N . GLN A 1 15 ? 4.234 -5.166 0.824 1.00 64.34 15 GLN A N 18
ATOM 18079 C CA . GLN A 1 15 ? 4.745 -6.461 0.388 1.00 43.43 15 GLN A CA 18
ATOM 18080 C C . GLN A 1 15 ? 4.893 -7.414 1.569 1.00 13.43 15 GLN A C 18
ATOM 18081 O O . GLN A 1 15 ? 5.292 -7.008 2.662 1.00 41.14 15 GLN A O 18
ATOM 18095 N N . LEU A 1 16 ? 4.568 -8.682 1.344 1.00 13.21 16 LEU A N 18
ATOM 18096 C CA . LEU A 1 16 ? 4.664 -9.694 2.391 1.00 54.45 16 LEU A CA 18
ATOM 18097 C C . LEU A 1 16 ? 5.347 -10.954 1.869 1.00 53.43 16 LEU A C 18
ATOM 18098 O O . LEU A 1 16 ? 4.704 -11.820 1.275 1.00 11.24 16 LEU A O 18
ATOM 18114 N N . ARG A 1 17 ? 6.653 -11.050 2.096 1.00 53.31 17 ARG A N 18
ATOM 18115 C CA . ARG A 1 17 ? 7.423 -12.204 1.650 1.00 71.34 17 ARG A CA 18
ATOM 18116 C C . ARG A 1 17 ? 7.106 -13.431 2.500 1.00 4.34 17 ARG A C 18
ATOM 18117 O O . ARG A 1 17 ? 7.378 -13.452 3.700 1.00 4.44 17 ARG A O 18
ATOM 18138 N N . GLN A 1 18 ? 6.530 -14.449 1.870 1.00 22.21 18 GLN A N 18
ATOM 18139 C CA . GLN A 1 18 ? 6.176 -15.678 2.570 1.00 31.21 18 GLN A CA 18
ATOM 18140 C C . GLN A 1 18 ? 6.781 -16.894 1.876 1.00 50.11 18 GLN A C 18
ATOM 18141 O O . GLN A 1 18 ? 7.085 -16.852 0.684 1.00 1.52 18 GLN A O 18
ATOM 18155 N N . GLN A 1 19 ? 6.953 -17.975 2.630 1.00 72.03 19 GLN A N 18
ATOM 18156 C CA . GLN A 1 19 ? 7.523 -19.202 2.086 1.00 51.00 19 GLN A CA 18
ATOM 18157 C C . GLN A 1 19 ? 6.765 -20.425 2.592 1.00 61.13 19 GLN A C 18
ATOM 18158 O O . GLN A 1 19 ? 6.495 -20.551 3.785 1.00 3.13 19 GLN A O 18
ATOM 18172 N N . GLY A 1 20 ? 6.424 -21.325 1.674 1.00 13.02 20 GLY A N 18
ATOM 18173 C CA . GLY A 1 20 ? 5.700 -22.526 2.047 1.00 75.23 20 GLY A CA 18
ATOM 18174 C C . GLY A 1 20 ? 6.215 -23.759 1.332 1.00 65.30 20 GLY A C 18
ATOM 18175 O O . GLY A 1 20 ? 6.940 -23.655 0.342 1.00 62.43 20 GLY A O 18
ATOM 18179 N N . THR A 1 21 ? 5.843 -24.932 1.835 1.00 23.30 21 THR A N 18
ATOM 18180 C CA . THR A 1 21 ? 6.275 -26.191 1.240 1.00 3.32 21 THR A CA 18
ATOM 18181 C C . THR A 1 21 ? 5.081 -27.031 0.804 1.00 72.15 21 THR A C 18
ATOM 18182 O O . THR A 1 21 ? 4.029 -27.013 1.443 1.00 22.34 21 THR A O 18
ATOM 18193 N N . VAL A 1 22 ? 5.249 -27.768 -0.290 1.00 45.21 22 VAL A N 18
ATOM 18194 C CA . VAL A 1 22 ? 4.185 -28.617 -0.811 1.00 42.05 22 VAL A CA 18
ATOM 18195 C C . VAL A 1 22 ? 3.911 -29.790 0.123 1.00 54.02 22 VAL A C 18
ATOM 18196 O O . VAL A 1 22 ? 2.850 -30.412 0.062 1.00 71.25 22 VAL A O 18
ATOM 18209 N N . LYS A 1 23 ? 4.873 -30.087 0.989 1.00 64.42 23 LYS A N 18
ATOM 18210 C CA . LYS A 1 23 ? 4.736 -31.185 1.939 1.00 44.11 23 LYS A CA 18
ATOM 18211 C C . LYS A 1 23 ? 3.432 -31.069 2.720 1.00 15.41 23 LYS A C 18
ATOM 18212 O O . LYS A 1 23 ? 2.852 -32.074 3.132 1.00 4.30 23 LYS A O 18
ATOM 18231 N N . TRP A 1 24 ? 2.974 -29.838 2.919 1.00 43.32 24 TRP A N 18
ATOM 18232 C CA . TRP A 1 24 ? 1.736 -29.591 3.650 1.00 64.14 24 TRP A CA 18
ATOM 18233 C C . TRP A 1 24 ? 0.677 -28.983 2.737 1.00 45.50 24 TRP A C 18
ATOM 18234 O O . TRP A 1 24 ? -0.189 -28.233 3.188 1.00 23.15 24 TRP A O 18
ATOM 18255 N N . PHE A 1 25 ? 0.752 -29.309 1.451 1.00 21.30 25 PHE A N 18
ATOM 18256 C CA . PHE A 1 25 ? -0.200 -28.794 0.475 1.00 54.34 25 PHE A CA 18
ATOM 18257 C C . PHE A 1 25 ? -1.039 -29.923 -0.117 1.00 24.44 25 PHE A C 18
ATOM 18258 O O . PHE A 1 25 ? -0.525 -31.001 -0.414 1.00 33.23 25 PHE A O 18
ATOM 18275 N N . ASN A 1 26 ? -2.332 -29.668 -0.284 1.00 11.54 26 ASN A N 18
ATOM 18276 C CA . ASN A 1 26 ? -3.243 -30.663 -0.838 1.00 43.41 26 ASN A CA 18
ATOM 18277 C C . ASN A 1 26 ? -4.129 -30.048 -1.916 1.00 55.55 26 ASN A C 18
ATOM 18278 O O . ASN A 1 26 ? -5.155 -29.436 -1.617 1.00 64.12 26 ASN A O 18
ATOM 18289 N N . ALA A 1 27 ? -3.727 -30.215 -3.172 1.00 52.20 27 ALA A N 18
ATOM 18290 C CA . ALA A 1 27 ? -4.486 -29.679 -4.295 1.00 51.21 27 ALA A CA 18
ATOM 18291 C C . ALA A 1 27 ? -5.794 -30.440 -4.487 1.00 44.42 27 ALA A C 18
ATOM 18292 O O . ALA A 1 27 ? -6.862 -29.839 -4.607 1.00 32.21 27 ALA A O 18
ATOM 18299 N N . THR A 1 28 ? -5.703 -31.766 -4.517 1.00 3.33 28 THR A N 18
ATOM 18300 C CA . THR A 1 28 ? -6.878 -32.609 -4.696 1.00 41.42 28 THR A CA 18
ATOM 18301 C C . THR A 1 28 ? -7.973 -32.244 -3.700 1.00 71.44 28 THR A C 18
ATOM 18302 O O . THR A 1 28 ? -9.136 -32.082 -4.072 1.00 4.42 28 THR A O 18
ATOM 18313 N N . LYS A 1 29 ? -7.595 -32.117 -2.433 1.00 12.11 29 LYS A N 18
ATOM 18314 C CA . LYS A 1 29 ? -8.545 -31.770 -1.382 1.00 44.42 29 LYS A CA 18
ATOM 18315 C C . LYS A 1 29 ? -9.042 -30.338 -1.550 1.00 54.43 29 LYS A C 18
ATOM 18316 O O . LYS A 1 29 ? -10.141 -29.997 -1.115 1.00 34.02 29 LYS A O 18
ATOM 18335 N N . GLY A 1 30 ? -8.226 -29.503 -2.186 1.00 51.34 30 GLY A N 18
ATOM 18336 C CA . GLY A 1 30 ? -8.602 -28.118 -2.402 1.00 11.32 30 GLY A CA 18
ATOM 18337 C C . GLY A 1 30 ? -8.268 -27.235 -1.216 1.00 33.15 30 GLY A C 18
ATOM 18338 O O . GLY A 1 30 ? -8.821 -26.145 -1.068 1.00 53.15 30 GLY A O 18
ATOM 18342 N N . PHE A 1 31 ? -7.362 -27.707 -0.366 1.00 12.35 31 PHE A N 18
ATOM 18343 C CA . PHE A 1 31 ? -6.957 -26.954 0.816 1.00 54.21 31 PHE A CA 18
ATOM 18344 C C . PHE A 1 31 ? -5.532 -27.311 1.226 1.00 4.40 31 PHE A C 18
ATOM 18345 O O . PHE A 1 31 ? -5.259 -28.431 1.654 1.00 70.44 31 PHE A O 18
ATOM 18362 N N . GLY A 1 32 ? -4.625 -26.348 1.091 1.00 3.54 32 GLY A N 18
ATOM 18363 C CA . GLY A 1 32 ? -3.238 -26.579 1.451 1.00 1.10 32 GLY A CA 18
ATOM 18364 C C . GLY A 1 32 ? -2.835 -25.839 2.711 1.00 24.42 32 GLY A C 18
ATOM 18365 O O . GLY A 1 32 ? -3.687 -25.348 3.451 1.00 52.51 32 GLY A O 18
ATOM 18369 N N . PHE A 1 33 ? -1.531 -25.762 2.958 1.00 12.42 33 PHE A N 18
ATOM 18370 C CA . PHE A 1 33 ? -1.016 -25.079 4.140 1.00 74.14 33 PHE A CA 18
ATOM 18371 C C . PHE A 1 33 ? 0.378 -24.517 3.879 1.00 50.04 33 PHE A C 18
ATOM 18372 O O . PHE A 1 33 ? 1.142 -25.068 3.085 1.00 0.43 33 PHE A O 18
ATOM 18389 N N . ILE A 1 34 ? 0.701 -23.418 4.551 1.00 5.41 34 ILE A N 18
ATOM 18390 C CA . ILE A 1 34 ? 2.003 -22.781 4.393 1.00 62.14 34 ILE A CA 18
ATOM 18391 C C . ILE A 1 34 ? 2.819 -22.871 5.678 1.00 62.23 34 ILE A C 18
ATOM 18392 O O . ILE A 1 34 ? 2.282 -22.742 6.778 1.00 21.24 34 ILE A O 18
ATOM 18408 N N . THR A 1 35 ? 4.122 -23.092 5.531 1.00 70.12 35 THR A N 18
ATOM 18409 C CA . THR A 1 35 ? 5.013 -23.199 6.679 1.00 43.21 35 THR A CA 18
ATOM 18410 C C . THR A 1 35 ? 6.001 -22.038 6.718 1.00 71.31 35 THR A C 18
ATOM 18411 O O . THR A 1 35 ? 7.183 -22.187 6.407 1.00 10.12 35 THR A O 18
ATOM 18422 N N . PRO A 1 36 ? 5.508 -20.854 7.109 1.00 2.22 36 PRO A N 18
ATOM 18423 C CA . PRO A 1 36 ? 6.332 -19.645 7.199 1.00 11.53 36 PRO A CA 18
ATOM 18424 C C . PRO A 1 36 ? 7.339 -19.713 8.342 1.00 64.32 36 PRO A C 18
ATOM 18425 O O . PRO A 1 36 ? 6.997 -20.086 9.463 1.00 13.31 36 PRO A O 18
ATOM 18436 N N . GLY A 1 37 ? 8.585 -19.351 8.049 1.00 11.23 37 GLY A N 18
ATOM 18437 C CA . GLY A 1 37 ? 9.623 -19.378 9.063 1.00 30.40 37 GLY A CA 18
ATOM 18438 C C . GLY A 1 37 ? 10.395 -20.683 9.067 1.00 33.02 37 GLY A C 18
ATOM 18439 O O . GLY A 1 37 ? 11.624 -20.685 9.107 1.00 43.14 37 GLY A O 18
ATOM 18443 N N . GLY A 1 38 ? 9.671 -21.798 9.028 1.00 14.51 38 GLY A N 18
ATOM 18444 C CA . GLY A 1 38 ? 10.312 -23.099 9.030 1.00 30.33 38 GLY A CA 18
ATOM 18445 C C . GLY A 1 38 ? 10.403 -23.699 10.420 1.00 52.44 38 GLY A C 18
ATOM 18446 O O . GLY A 1 38 ? 11.290 -24.503 10.699 1.00 22.43 38 GLY A O 18
ATOM 18450 N N . GLY A 1 39 ? 9.482 -23.304 11.294 1.00 4.13 39 GLY A N 18
ATOM 18451 C CA . GLY A 1 39 ? 9.481 -23.816 12.652 1.00 24.11 39 GLY A CA 18
ATOM 18452 C C . GLY A 1 39 ? 8.501 -24.957 12.841 1.00 51.42 39 GLY A C 18
ATOM 18453 O O . GLY A 1 39 ? 8.731 -25.855 13.649 1.00 63.32 39 GLY A O 18
ATOM 18457 N N . GLY A 1 40 ? 7.402 -24.920 12.094 1.00 54.13 40 GLY A N 18
ATOM 18458 C CA . GLY A 1 40 ? 6.398 -25.963 12.199 1.00 40.00 40 GLY A CA 18
ATOM 18459 C C . GLY A 1 40 ? 5.002 -25.406 12.395 1.00 32.44 40 GLY A C 18
ATOM 18460 O O . GLY A 1 40 ? 4.187 -25.994 13.106 1.00 23.40 40 GLY A O 18
ATOM 18464 N N . GLU A 1 41 ? 4.726 -24.269 11.765 1.00 13.13 41 GLU A N 18
ATOM 18465 C CA . GLU A 1 41 ? 3.419 -23.632 11.877 1.00 34.33 41 GLU A CA 18
ATOM 18466 C C . GLU A 1 41 ? 2.678 -23.673 10.544 1.00 74.02 41 GLU A C 18
ATOM 18467 O O . GLU A 1 41 ? 3.145 -23.126 9.545 1.00 52.50 41 GLU A O 18
ATOM 18479 N N . ASP A 1 42 ? 1.521 -24.326 10.537 1.00 53.25 42 ASP A N 18
ATOM 18480 C CA . ASP A 1 42 ? 0.714 -24.438 9.327 1.00 71.41 42 ASP A CA 18
ATOM 18481 C C . ASP A 1 42 ? -0.403 -23.399 9.320 1.00 62.20 42 ASP A C 18
ATOM 18482 O O . ASP A 1 42 ? -1.117 -23.233 10.310 1.00 43.41 42 ASP A O 18
ATOM 18491 N N . LEU A 1 43 ? -0.548 -22.702 8.199 1.00 41.23 43 LEU A N 18
ATOM 18492 C CA . LEU A 1 43 ? -1.577 -21.677 8.063 1.00 74.23 43 LEU A CA 18
ATOM 18493 C C . LEU A 1 43 ? -2.553 -22.031 6.945 1.00 41.54 43 LEU A C 18
ATOM 18494 O O . LEU A 1 43 ? -2.295 -22.928 6.142 1.00 40.21 43 LEU A O 18
ATOM 18510 N N . PHE A 1 44 ? -3.673 -21.318 6.897 1.00 54.32 44 PHE A N 18
ATOM 18511 C CA . PHE A 1 44 ? -4.688 -21.555 5.876 1.00 25.01 44 PHE A CA 18
ATOM 18512 C C . PHE A 1 44 ? -4.397 -20.738 4.620 1.00 22.34 44 PHE A C 18
ATOM 18513 O O . PHE A 1 44 ? -4.274 -19.515 4.677 1.00 40.44 44 PHE A O 18
ATOM 18530 N N . VAL A 1 45 ? -4.287 -21.425 3.487 1.00 13.33 45 VAL A N 18
ATOM 18531 C CA . VAL A 1 45 ? -4.012 -20.764 2.217 1.00 65.40 45 VAL A CA 18
ATOM 18532 C C . VAL A 1 45 ? -5.071 -21.111 1.176 1.00 5.44 45 VAL A C 18
ATOM 18533 O O . VAL A 1 45 ? -5.330 -22.283 0.905 1.00 30.53 45 VAL A O 18
ATOM 18546 N N . HIS A 1 46 ? -5.680 -20.082 0.595 1.00 2.03 46 HIS A N 18
ATOM 18547 C CA . HIS A 1 46 ? -6.711 -20.277 -0.418 1.00 31.13 46 HIS A CA 18
ATOM 18548 C C . HIS A 1 46 ? -6.099 -20.319 -1.815 1.00 33.43 46 HIS A C 18
ATOM 18549 O O . HIS A 1 46 ? -5.053 -19.721 -2.062 1.00 24.14 46 HIS A O 18
ATOM 18563 N N . GLN A 1 47 ? -6.759 -21.031 -2.723 1.00 51.31 47 GLN A N 18
ATOM 18564 C CA . GLN A 1 47 ? -6.279 -21.152 -4.094 1.00 45.44 47 GLN A CA 18
ATOM 18565 C C . GLN A 1 47 ? -7.181 -20.387 -5.057 1.00 73.31 47 GLN A C 18
ATOM 18566 O O . GLN A 1 47 ? -8.255 -20.863 -5.429 1.00 43.33 47 GLN A O 18
ATOM 18580 N N . THR A 1 48 ? -6.740 -19.199 -5.457 1.00 41.25 48 THR A N 18
ATOM 18581 C CA . THR A 1 48 ? -7.508 -18.368 -6.375 1.00 53.45 48 THR A CA 18
ATOM 18582 C C . THR A 1 48 ? -6.830 -18.282 -7.738 1.00 54.02 48 THR A C 18
ATOM 18583 O O . THR A 1 48 ? -7.464 -18.495 -8.771 1.00 43.52 48 THR A O 18
ATOM 18594 N N . ASN A 1 49 ? -5.539 -17.970 -7.733 1.00 5.13 49 ASN A N 18
ATOM 18595 C CA . ASN A 1 49 ? -4.774 -17.856 -8.970 1.00 34.42 49 ASN A CA 18
ATOM 18596 C C . ASN A 1 49 ? -3.658 -18.896 -9.017 1.00 53.50 49 ASN A C 18
ATOM 18597 O O . ASN A 1 49 ? -2.639 -18.697 -9.679 1.00 12.41 49 ASN A O 18
ATOM 18608 N N . ILE A 1 50 ? -3.859 -20.003 -8.311 1.00 63.45 50 ILE A N 18
ATOM 18609 C CA . ILE A 1 50 ? -2.870 -21.074 -8.274 1.00 74.25 50 ILE A CA 18
ATOM 18610 C C . ILE A 1 50 ? -3.313 -22.260 -9.124 1.00 71.43 50 ILE A C 18
ATOM 18611 O O . ILE A 1 50 ? -3.884 -23.224 -8.614 1.00 44.44 50 ILE A O 18
ATOM 18627 N N . ASN A 1 51 ? -3.044 -22.184 -10.424 1.00 11.43 51 ASN A N 18
ATOM 18628 C CA . ASN A 1 51 ? -3.414 -23.252 -11.345 1.00 45.11 51 ASN A CA 18
ATOM 18629 C C . ASN A 1 51 ? -2.439 -23.321 -12.517 1.00 51.41 51 ASN A C 18
ATOM 18630 O O . ASN A 1 51 ? -1.490 -22.541 -12.595 1.00 2.11 51 ASN A O 18
ATOM 18641 N N . SER A 1 52 ? -2.682 -24.259 -13.427 1.00 44.30 52 SER A N 18
ATOM 18642 C CA . SER A 1 52 ? -1.824 -24.432 -14.594 1.00 12.23 52 SER A CA 18
ATOM 18643 C C . SER A 1 52 ? -2.643 -24.844 -15.813 1.00 40.34 52 SER A C 18
ATOM 18644 O O . SER A 1 52 ? -3.713 -25.438 -15.684 1.00 4.05 52 SER A O 18
ATOM 18652 N N . GLU A 1 53 ? -2.131 -24.523 -16.998 1.00 14.13 53 GLU A N 18
ATOM 18653 C CA . GLU A 1 53 ? -2.815 -24.859 -18.241 1.00 15.31 53 GLU A CA 18
ATOM 18654 C C . GLU A 1 53 ? -2.579 -26.319 -18.615 1.00 31.24 53 GLU A C 18
ATOM 18655 O O . GLU A 1 53 ? -3.389 -26.933 -19.309 1.00 3.44 53 GLU A O 18
ATOM 18667 N N . GLY A 1 54 ? -1.462 -26.870 -18.149 1.00 0.11 54 GLY A N 18
ATOM 18668 C CA . GLY A 1 54 ? -1.138 -28.253 -18.445 1.00 23.24 54 GLY A CA 18
ATOM 18669 C C . GLY A 1 54 ? -0.831 -29.057 -17.196 1.00 54.52 54 GLY A C 18
ATOM 18670 O O . GLY A 1 54 ? -1.734 -29.399 -16.433 1.00 33.34 54 GLY A O 18
ATOM 18674 N N . PHE A 1 55 ? 0.446 -29.359 -16.988 1.00 33.50 55 PHE A N 18
ATOM 18675 C CA . PHE A 1 55 ? 0.869 -30.130 -15.825 1.00 33.34 55 PHE A CA 18
ATOM 18676 C C . PHE A 1 55 ? 1.962 -29.396 -15.054 1.00 13.13 55 PHE A C 18
ATOM 18677 O O . PHE A 1 55 ? 2.686 -28.573 -15.615 1.00 31.34 55 PHE A O 18
ATOM 18694 N N . ARG A 1 56 ? 2.074 -29.699 -13.765 1.00 20.14 56 ARG A N 18
ATOM 18695 C CA . ARG A 1 56 ? 3.077 -29.067 -12.916 1.00 32.23 56 ARG A CA 18
ATOM 18696 C C . ARG A 1 56 ? 3.982 -30.114 -12.273 1.00 4.41 56 ARG A C 18
ATOM 18697 O O . ARG A 1 56 ? 3.569 -30.833 -11.364 1.00 13.24 56 ARG A O 18
ATOM 18718 N N . SER A 1 57 ? 5.220 -30.193 -12.752 1.00 54.14 57 SER A N 18
ATOM 18719 C CA . SER A 1 57 ? 6.183 -31.154 -12.228 1.00 34.02 57 SER A CA 18
ATOM 18720 C C . SER A 1 57 ? 6.724 -30.698 -10.876 1.00 43.15 57 SER A C 18
ATOM 18721 O O . SER A 1 57 ? 7.799 -30.101 -10.794 1.00 53.14 57 SER A O 18
ATOM 18729 N N . LEU A 1 58 ? 5.973 -30.983 -9.818 1.00 63.05 58 LEU A N 18
ATOM 18730 C CA . LEU A 1 58 ? 6.377 -30.603 -8.469 1.00 54.10 58 LEU A CA 18
ATOM 18731 C C . LEU A 1 58 ? 6.260 -31.785 -7.512 1.00 63.25 58 LEU A C 18
ATOM 18732 O O . LEU A 1 58 ? 5.488 -32.714 -7.749 1.00 71.22 58 LEU A O 18
ATOM 18748 N N . ARG A 1 59 ? 7.031 -31.743 -6.431 1.00 0.54 59 ARG A N 18
ATOM 18749 C CA . ARG A 1 59 ? 7.014 -32.810 -5.438 1.00 14.24 59 ARG A CA 18
ATOM 18750 C C . ARG A 1 59 ? 6.903 -32.238 -4.027 1.00 60.21 59 ARG A C 18
ATOM 18751 O O . ARG A 1 59 ? 6.969 -31.025 -3.832 1.00 64.13 59 ARG A O 18
ATOM 18772 N N . GLU A 1 60 ? 6.734 -33.121 -3.048 1.00 34.22 60 GLU A N 18
ATOM 18773 C CA . GLU A 1 60 ? 6.612 -32.703 -1.656 1.00 64.40 60 GLU A CA 18
ATOM 18774 C C . GLU A 1 60 ? 7.927 -32.119 -1.147 1.00 31.00 60 GLU A C 18
ATOM 18775 O O . GLU A 1 60 ? 8.997 -32.687 -1.364 1.00 15.14 60 GLU A O 18
ATOM 18787 N N . GLY A 1 61 ? 7.838 -30.979 -0.469 1.00 12.31 61 GLY A N 18
ATOM 18788 C CA . GLY A 1 61 ? 9.026 -30.335 0.060 1.00 62.31 61 GLY A CA 18
ATOM 18789 C C . GLY A 1 61 ? 9.430 -29.114 -0.742 1.00 13.21 61 GLY A C 18
ATOM 18790 O O . GLY A 1 61 ? 10.169 -28.260 -0.254 1.00 11.04 61 GLY A O 18
ATOM 18794 N N . GLU A 1 62 ? 8.944 -29.032 -1.977 1.00 2.52 62 GLU A N 18
ATOM 18795 C CA . GLU A 1 62 ? 9.262 -27.906 -2.848 1.00 75.22 62 GLU A CA 18
ATOM 18796 C C . GLU A 1 62 ? 8.830 -26.588 -2.213 1.00 54.41 62 GLU A C 18
ATOM 18797 O O . GLU A 1 62 ? 7.689 -26.441 -1.774 1.00 31.42 62 GLU A O 18
ATOM 18809 N N . VAL A 1 63 ? 9.750 -25.630 -2.168 1.00 3.21 63 VAL A N 18
ATOM 18810 C CA . VAL A 1 63 ? 9.466 -24.323 -1.587 1.00 51.14 63 VAL A CA 18
ATOM 18811 C C . VAL A 1 63 ? 8.753 -23.421 -2.588 1.00 53.41 63 VAL A C 18
ATOM 18812 O O . VAL A 1 63 ? 9.057 -23.436 -3.781 1.00 74.00 63 VAL A O 18
ATOM 18825 N N . VAL A 1 64 ? 7.802 -22.634 -2.094 1.00 51.43 64 VAL A N 18
ATOM 18826 C CA . VAL A 1 64 ? 7.046 -21.722 -2.945 1.00 34.33 64 VAL A CA 18
ATOM 18827 C C . VAL A 1 64 ? 7.049 -20.308 -2.375 1.00 20.42 64 VAL A C 18
ATOM 18828 O O . VAL A 1 64 ? 7.242 -20.113 -1.175 1.00 64.14 64 VAL A O 18
ATOM 18841 N N . GLU A 1 65 ? 6.833 -19.325 -3.243 1.00 63.45 65 GLU A N 18
ATOM 18842 C CA . GLU A 1 65 ? 6.812 -17.929 -2.826 1.00 10.44 65 GLU A CA 18
ATOM 18843 C C . GLU A 1 65 ? 5.522 -17.246 -3.273 1.00 23.51 65 GLU A C 18
ATOM 18844 O O . GLU A 1 65 ? 4.989 -17.542 -4.343 1.00 21.35 65 GLU A O 18
ATOM 18856 N N . PHE A 1 66 ? 5.026 -16.332 -2.446 1.00 70.21 66 PHE A N 18
ATOM 18857 C CA . PHE A 1 66 ? 3.798 -15.608 -2.755 1.00 21.53 66 PHE A CA 18
ATOM 18858 C C . PHE A 1 66 ? 3.681 -14.348 -1.902 1.00 74.51 66 PHE A C 18
ATOM 18859 O O . PHE A 1 66 ? 4.428 -14.165 -0.942 1.00 43.33 66 PHE A O 18
ATOM 18876 N N . GLU A 1 67 ? 2.737 -13.484 -2.261 1.00 75.12 67 GLU A N 18
ATOM 18877 C CA . GLU A 1 67 ? 2.522 -12.241 -1.530 1.00 41.20 67 GLU A CA 18
ATOM 18878 C C . GLU A 1 67 ? 1.039 -12.027 -1.244 1.00 15.13 67 GLU A C 18
ATOM 18879 O O . GLU A 1 67 ? 0.181 -12.393 -2.047 1.00 74.11 67 GLU A O 18
ATOM 18891 N N . VAL A 1 68 ? 0.744 -11.432 -0.092 1.00 51.22 68 VAL A N 18
ATOM 18892 C CA . VAL A 1 68 ? -0.635 -11.168 0.301 1.00 31.12 68 VAL A CA 18
ATOM 18893 C C . VAL A 1 68 ? -1.224 -10.014 -0.501 1.00 54.43 68 VAL A C 18
ATOM 18894 O O . VAL A 1 68 ? -0.603 -8.961 -0.639 1.00 50.53 68 VAL A O 18
ATOM 18907 N N . GLU A 1 69 ? -2.427 -10.220 -1.028 1.00 54.51 69 GLU A N 18
ATOM 18908 C CA . GLU A 1 69 ? -3.100 -9.195 -1.818 1.00 15.24 69 GLU A CA 18
ATOM 18909 C C . GLU A 1 69 ? -4.447 -8.829 -1.200 1.00 0.03 69 GLU A C 18
ATOM 18910 O O . GLU A 1 69 ? -5.238 -9.703 -0.846 1.00 65.20 69 GLU A O 18
ATOM 18922 N N . ALA A 1 70 ? -4.700 -7.530 -1.073 1.00 21.51 70 ALA A N 18
ATOM 18923 C CA . ALA A 1 70 ? -5.950 -7.048 -0.500 1.00 32.25 70 ALA A CA 18
ATOM 18924 C C . ALA A 1 70 ? -6.865 -6.477 -1.578 1.00 63.51 70 ALA A C 18
ATOM 18925 O O . ALA A 1 70 ? -6.457 -5.623 -2.363 1.00 45.14 70 ALA A O 18
ATOM 18932 N N . GLY A 1 71 ? -8.105 -6.957 -1.611 1.00 4.30 71 GLY A N 18
ATOM 18933 C CA . GLY A 1 71 ? -9.057 -6.483 -2.598 1.00 70.11 71 GLY A CA 18
ATOM 18934 C C . GLY A 1 71 ? -9.906 -5.338 -2.082 1.00 44.22 71 GLY A C 18
ATOM 18935 O O . GLY A 1 71 ? -9.733 -4.866 -0.958 1.00 63.31 71 GLY A O 18
ATOM 18939 N N . PRO A 1 72 ? -10.847 -4.871 -2.916 1.00 62.21 72 PRO A N 18
ATOM 18940 C CA . PRO A 1 72 ? -11.743 -3.767 -2.560 1.00 32.41 72 PRO A CA 18
ATOM 18941 C C . PRO A 1 72 ? -12.751 -4.163 -1.486 1.00 54.33 72 PRO A C 18
ATOM 18942 O O . PRO A 1 72 ? -13.357 -3.305 -0.844 1.00 52.31 72 PRO A O 18
ATOM 18953 N N . ASP A 1 73 ? -12.926 -5.466 -1.297 1.00 1.15 73 ASP A N 18
ATOM 18954 C CA . ASP A 1 73 ? -13.860 -5.975 -0.299 1.00 0.10 73 ASP A CA 18
ATOM 18955 C C . ASP A 1 73 ? -13.342 -5.717 1.112 1.00 2.44 73 ASP A C 18
ATOM 18956 O O . ASP A 1 73 ? -14.117 -5.635 2.064 1.00 32.51 73 ASP A O 18
ATOM 18965 N N . GLY A 1 74 ? -12.024 -5.589 1.240 1.00 74.31 74 GLY A N 18
ATOM 18966 C CA . GLY A 1 74 ? -11.425 -5.343 2.538 1.00 12.14 74 GLY A CA 18
ATOM 18967 C C . GLY A 1 74 ? -10.613 -6.522 3.035 1.00 25.11 74 GLY A C 18
ATOM 18968 O O . GLY A 1 74 ? -9.754 -6.371 3.905 1.00 53.13 74 GLY A O 18
ATOM 18972 N N . ARG A 1 75 ? -10.884 -7.700 2.483 1.00 20.22 75 ARG A N 18
ATOM 18973 C CA . ARG A 1 75 ? -10.173 -8.911 2.878 1.00 54.44 75 ARG A CA 18
ATOM 18974 C C . ARG A 1 75 ? -8.922 -9.108 2.027 1.00 3.24 75 ARG A C 18
ATOM 18975 O O . ARG A 1 75 ? -8.890 -8.732 0.856 1.00 64.13 75 ARG A O 18
ATOM 18996 N N . SER A 1 76 ? -7.893 -9.699 2.626 1.00 2.13 76 SER A N 18
ATOM 18997 C CA . SER A 1 76 ? -6.637 -9.942 1.926 1.00 73.13 76 SER A CA 18
ATOM 18998 C C . SER A 1 76 ? -6.272 -11.423 1.964 1.00 3.22 76 SER A C 18
ATOM 18999 O O . SER A 1 76 ? -6.431 -12.088 2.988 1.00 11.31 76 SER A O 18
ATOM 19007 N N . LYS A 1 77 ? -5.780 -11.934 0.840 1.00 11.35 77 LYS A N 18
ATOM 19008 C CA . LYS A 1 77 ? -5.390 -13.335 0.743 1.00 23.11 77 LYS A CA 18
ATOM 19009 C C . LYS A 1 77 ? -4.185 -13.502 -0.178 1.00 1.35 77 LYS A C 18
ATOM 19010 O O . LYS A 1 77 ? -3.881 -12.622 -0.982 1.00 41.14 77 LYS A O 18
ATOM 19029 N N . ALA A 1 78 ? -3.504 -14.636 -0.054 1.00 22.11 78 ALA A N 18
ATOM 19030 C CA . ALA A 1 78 ? -2.335 -14.919 -0.877 1.00 42.14 78 ALA A CA 18
ATOM 19031 C C . ALA A 1 78 ? -2.738 -15.554 -2.204 1.00 13.21 78 ALA A C 18
ATOM 19032 O O . ALA A 1 78 ? -3.670 -16.356 -2.262 1.00 31.24 78 ALA A O 18
ATOM 19039 N N . VAL A 1 79 ? -2.031 -15.189 -3.269 1.00 13.33 79 VAL A N 18
ATOM 19040 C CA . VAL A 1 79 ? -2.316 -15.723 -4.595 1.00 62.11 79 VAL A CA 18
ATOM 19041 C C . VAL A 1 79 ? -1.057 -15.762 -5.454 1.00 4.23 79 VAL A C 18
ATOM 19042 O O . VAL A 1 79 ? -0.008 -15.255 -5.058 1.00 63.11 79 VAL A O 18
ATOM 19055 N N . ASN A 1 80 ? -1.169 -16.367 -6.632 1.00 3.41 80 ASN A N 18
ATOM 19056 C CA . ASN A 1 80 ? -0.039 -16.472 -7.548 1.00 5.34 80 ASN A CA 18
ATOM 19057 C C . ASN A 1 80 ? 1.155 -17.134 -6.865 1.00 52.42 80 ASN A C 18
ATOM 19058 O O . ASN A 1 80 ? 2.282 -16.646 -6.952 1.00 21.42 80 ASN A O 18
ATOM 19069 N N . VAL A 1 81 ? 0.899 -18.248 -6.187 1.00 14.42 81 VAL A N 18
ATOM 19070 C CA . VAL A 1 81 ? 1.951 -18.978 -5.491 1.00 22.02 81 VAL A CA 18
ATOM 19071 C C . VAL A 1 81 ? 2.752 -19.843 -6.458 1.00 34.11 81 VAL A C 18
ATOM 19072 O O . VAL A 1 81 ? 2.209 -20.743 -7.099 1.00 74.32 81 VAL A O 18
ATOM 19085 N N . THR A 1 82 ? 4.048 -19.565 -6.558 1.00 52.14 82 THR A N 18
ATOM 19086 C CA . THR A 1 82 ? 4.924 -20.317 -7.448 1.00 1.34 82 THR A CA 18
ATOM 19087 C C . THR A 1 82 ? 4.956 -21.793 -7.069 1.00 73.13 82 THR A C 18
ATOM 19088 O O . THR A 1 82 ? 4.486 -22.647 -7.822 1.00 22.55 82 THR A O 18
ATOM 19099 N N . GLY A 1 11 ? 5.765 0.090 -5.402 1.00 30.33 11 GLY A N 19
ATOM 19100 C CA . GLY A 1 11 ? 4.542 0.408 -6.114 1.00 53.45 11 GLY A CA 19
ATOM 19101 C C . GLY A 1 11 ? 3.332 0.448 -5.202 1.00 23.15 11 GLY A C 19
ATOM 19102 O O . GLY A 1 11 ? 2.537 1.386 -5.254 1.00 74.43 11 GLY A O 19
ATOM 19106 N N . SER A 1 12 ? 3.192 -0.574 -4.363 1.00 3.33 12 SER A N 19
ATOM 19107 C CA . SER A 1 12 ? 2.068 -0.655 -3.438 1.00 12.21 12 SER A CA 19
ATOM 19108 C C . SER A 1 12 ? 2.516 -0.357 -2.010 1.00 61.32 12 SER A C 19
ATOM 19109 O O . SER A 1 12 ? 1.910 0.456 -1.314 1.00 32.31 12 SER A O 19
ATOM 19117 N N . GLY A 1 13 ? 3.584 -1.023 -1.581 1.00 32.42 13 GLY A N 19
ATOM 19118 C CA . GLY A 1 13 ? 4.096 -0.818 -0.239 1.00 2.33 13 GLY A CA 19
ATOM 19119 C C . GLY A 1 13 ? 3.847 -2.008 0.666 1.00 74.01 13 GLY A C 19
ATOM 19120 O O . GLY A 1 13 ? 4.554 -2.204 1.653 1.00 1.34 13 GLY A O 19
ATOM 19124 N N . GLU A 1 14 ? 2.836 -2.804 0.329 1.00 4.11 14 GLU A N 19
ATOM 19125 C CA . GLU A 1 14 ? 2.494 -3.980 1.121 1.00 44.32 14 GLU A CA 19
ATOM 19126 C C . GLU A 1 14 ? 3.449 -5.133 0.823 1.00 12.40 14 GLU A C 19
ATOM 19127 O O . GLU A 1 14 ? 3.204 -5.938 -0.075 1.00 12.41 14 GLU A O 19
ATOM 19139 N N . GLN A 1 15 ? 4.537 -5.204 1.583 1.00 51.40 15 GLN A N 19
ATOM 19140 C CA . GLN A 1 15 ? 5.529 -6.257 1.400 1.00 53.43 15 GLN A CA 19
ATOM 19141 C C . GLN A 1 15 ? 5.292 -7.404 2.376 1.00 14.34 15 GLN A C 19
ATOM 19142 O O . GLN A 1 15 ? 5.635 -7.310 3.556 1.00 61.14 15 GLN A O 19
ATOM 19156 N N . LEU A 1 16 ? 4.702 -8.485 1.879 1.00 63.31 16 LEU A N 19
ATOM 19157 C CA . LEU A 1 16 ? 4.419 -9.652 2.708 1.00 54.30 16 LEU A CA 19
ATOM 19158 C C . LEU A 1 16 ? 5.074 -10.902 2.131 1.00 75.44 16 LEU A C 19
ATOM 19159 O O . LEU A 1 16 ? 4.475 -11.611 1.321 1.00 31.34 16 LEU A O 19
ATOM 19175 N N . ARG A 1 17 ? 6.305 -11.168 2.554 1.00 61.24 17 ARG A N 19
ATOM 19176 C CA . ARG A 1 17 ? 7.041 -12.334 2.079 1.00 32.13 17 ARG A CA 19
ATOM 19177 C C . ARG A 1 17 ? 6.631 -13.586 2.849 1.00 34.03 17 ARG A C 19
ATOM 19178 O O . ARG A 1 17 ? 6.756 -13.642 4.072 1.00 23.41 17 ARG A O 19
ATOM 19199 N N . GLN A 1 18 ? 6.140 -14.586 2.124 1.00 13.03 18 GLN A N 19
ATOM 19200 C CA . GLN A 1 18 ? 5.710 -15.836 2.740 1.00 40.01 18 GLN A CA 19
ATOM 19201 C C . GLN A 1 18 ? 6.218 -17.036 1.947 1.00 0.14 18 GLN A C 19
ATOM 19202 O O . GLN A 1 18 ? 6.304 -16.989 0.721 1.00 63.13 18 GLN A O 19
ATOM 19216 N N . GLN A 1 19 ? 6.553 -18.109 2.657 1.00 41.40 19 GLN A N 19
ATOM 19217 C CA . GLN A 1 19 ? 7.054 -19.320 2.019 1.00 73.33 19 GLN A CA 19
ATOM 19218 C C . GLN A 1 19 ? 6.364 -20.558 2.583 1.00 14.31 19 GLN A C 19
ATOM 19219 O O . GLN A 1 19 ? 6.023 -20.607 3.764 1.00 4.33 19 GLN A O 19
ATOM 19233 N N . GLY A 1 20 ? 6.159 -21.557 1.730 1.00 44.35 20 GLY A N 19
ATOM 19234 C CA . GLY A 1 20 ? 5.510 -22.781 2.162 1.00 42.44 20 GLY A CA 19
ATOM 19235 C C . GLY A 1 20 ? 5.956 -23.987 1.360 1.00 75.43 20 GLY A C 19
ATOM 19236 O O . GLY A 1 20 ? 6.501 -23.848 0.264 1.00 32.42 20 GLY A O 19
ATOM 19240 N N . THR A 1 21 ? 5.725 -25.177 1.906 1.00 31.22 21 THR A N 19
ATOM 19241 C CA . THR A 1 21 ? 6.108 -26.413 1.236 1.00 24.32 21 THR A CA 19
ATOM 19242 C C . THR A 1 21 ? 4.883 -27.172 0.738 1.00 5.31 21 THR A C 19
ATOM 19243 O O . THR A 1 21 ? 3.754 -26.869 1.123 1.00 1.42 21 THR A O 19
ATOM 19254 N N . VAL A 1 22 ? 5.114 -28.160 -0.120 1.00 72.32 22 VAL A N 19
ATOM 19255 C CA . VAL A 1 22 ? 4.028 -28.964 -0.670 1.00 4.12 22 VAL A CA 19
ATOM 19256 C C . VAL A 1 22 ? 3.696 -30.138 0.245 1.00 42.34 22 VAL A C 19
ATOM 19257 O O . VAL A 1 22 ? 2.608 -30.708 0.171 1.00 73.33 22 VAL A O 19
ATOM 19270 N N . LYS A 1 23 ? 4.641 -30.494 1.108 1.00 43.20 23 LYS A N 19
ATOM 19271 C CA . LYS A 1 23 ? 4.450 -31.599 2.040 1.00 40.13 23 LYS A CA 19
ATOM 19272 C C . LYS A 1 23 ? 3.152 -31.431 2.823 1.00 22.35 23 LYS A C 19
ATOM 19273 O O . LYS A 1 23 ? 2.524 -32.413 3.219 1.00 23.44 23 LYS A O 19
ATOM 19292 N N . TRP A 1 24 ? 2.756 -30.183 3.042 1.00 10.14 24 TRP A N 19
ATOM 19293 C CA . TRP A 1 24 ? 1.531 -29.888 3.778 1.00 45.32 24 TRP A CA 19
ATOM 19294 C C . TRP A 1 24 ? 0.472 -29.294 2.856 1.00 63.15 24 TRP A C 19
ATOM 19295 O O . TRP A 1 24 ? -0.331 -28.459 3.273 1.00 64.12 24 TRP A O 19
ATOM 19316 N N . PHE A 1 25 ? 0.475 -29.730 1.600 1.00 4.02 25 PHE A N 19
ATOM 19317 C CA . PHE A 1 25 ? -0.485 -29.240 0.619 1.00 75.45 25 PHE A CA 19
ATOM 19318 C C . PHE A 1 25 ? -1.430 -30.355 0.179 1.00 32.34 25 PHE A C 19
ATOM 19319 O O . PHE A 1 25 ? -0.999 -31.470 -0.112 1.00 22.04 25 PHE A O 19
ATOM 19336 N N . ASN A 1 26 ? -2.722 -30.045 0.135 1.00 62.01 26 ASN A N 19
ATOM 19337 C CA . ASN A 1 26 ? -3.729 -31.020 -0.267 1.00 63.34 26 ASN A CA 19
ATOM 19338 C C . ASN A 1 26 ? -4.562 -30.493 -1.431 1.00 73.13 26 ASN A C 19
ATOM 19339 O O . ASN A 1 26 ? -5.605 -29.872 -1.230 1.00 35.12 26 ASN A O 19
ATOM 19350 N N . ALA A 1 27 ? -4.094 -30.746 -2.649 1.00 55.23 27 ALA A N 19
ATOM 19351 C CA . ALA A 1 27 ? -4.798 -30.299 -3.846 1.00 25.45 27 ALA A CA 19
ATOM 19352 C C . ALA A 1 27 ? -6.156 -30.982 -3.971 1.00 4.41 27 ALA A C 19
ATOM 19353 O O . ALA A 1 27 ? -7.177 -30.324 -4.172 1.00 10.53 27 ALA A O 19
ATOM 19360 N N . THR A 1 28 ? -6.161 -32.306 -3.852 1.00 1.30 28 THR A N 19
ATOM 19361 C CA . THR A 1 28 ? -7.393 -33.077 -3.954 1.00 30.31 28 THR A CA 19
ATOM 19362 C C . THR A 1 28 ? -8.465 -32.526 -3.021 1.00 75.51 28 THR A C 19
ATOM 19363 O O . THR A 1 28 ? -9.629 -32.396 -3.403 1.00 64.24 28 THR A O 19
ATOM 19374 N N . LYS A 1 29 ? -8.068 -32.203 -1.795 1.00 64.43 29 LYS A N 19
ATOM 19375 C CA . LYS A 1 29 ? -8.994 -31.664 -0.807 1.00 20.01 29 LYS A CA 19
ATOM 19376 C C . LYS A 1 29 ? -9.373 -30.225 -1.144 1.00 64.41 29 LYS A C 19
ATOM 19377 O O . LYS A 1 29 ? -10.453 -29.758 -0.787 1.00 50.31 29 LYS A O 19
ATOM 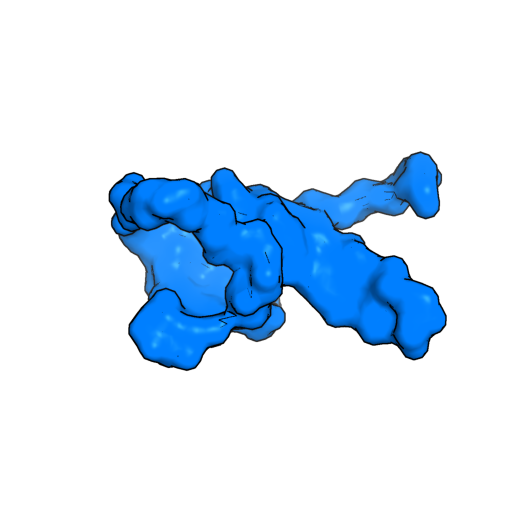19396 N N . GLY A 1 30 ? -8.476 -29.529 -1.836 1.00 1.42 30 GLY A N 19
ATOM 19397 C CA . GLY A 1 30 ? -8.736 -28.151 -2.211 1.00 3.13 30 GLY A CA 19
ATOM 19398 C C . GLY A 1 30 ? -8.351 -27.171 -1.120 1.00 54.10 30 GLY A C 19
ATOM 19399 O O . GLY A 1 30 ? -8.816 -26.031 -1.108 1.00 1.21 30 GLY A O 19
ATOM 19403 N N . PHE A 1 31 ? -7.502 -27.615 -0.200 1.00 22.41 31 PHE A N 19
ATOM 19404 C CA . PHE A 1 31 ? -7.057 -26.770 0.902 1.00 33.11 31 PHE A CA 19
ATOM 19405 C C . PHE A 1 31 ? -5.686 -27.211 1.407 1.00 54.21 31 PHE A C 19
ATOM 19406 O O . PHE A 1 31 ? -5.536 -28.301 1.957 1.00 53.10 31 PHE A O 19
ATOM 19423 N N . GLY A 1 32 ? -4.688 -26.354 1.215 1.00 61.03 32 GLY A N 19
ATOM 19424 C CA . GLY A 1 32 ? -3.342 -26.672 1.655 1.00 72.31 32 GLY A CA 19
ATOM 19425 C C . GLY A 1 32 ? -2.939 -25.897 2.893 1.00 3.32 32 GLY A C 19
ATOM 19426 O O . GLY A 1 32 ? -3.790 -25.373 3.612 1.00 54.14 32 GLY A O 19
ATOM 19430 N N . PHE A 1 33 ? -1.636 -25.824 3.145 1.00 0.15 33 PHE A N 19
ATOM 19431 C CA . PHE A 1 33 ? -1.121 -25.109 4.307 1.00 11.15 33 PHE A CA 19
ATOM 19432 C C . PHE A 1 33 ? 0.280 -24.568 4.036 1.00 13.24 33 PHE A C 19
ATOM 19433 O O . PHE A 1 33 ? 1.068 -25.187 3.321 1.00 53.45 33 PHE A O 19
ATOM 19450 N N . ILE A 1 34 ? 0.582 -23.409 4.613 1.00 74.42 34 ILE A N 19
ATOM 19451 C CA . ILE A 1 34 ? 1.887 -22.785 4.434 1.00 34.02 34 ILE A CA 19
ATOM 19452 C C . ILE A 1 34 ? 2.681 -22.789 5.736 1.00 72.21 34 ILE A C 19
ATOM 19453 O O . ILE A 1 34 ? 2.248 -22.228 6.743 1.00 52.01 34 ILE A O 19
ATOM 19469 N N . THR A 1 35 ? 3.848 -23.425 5.709 1.00 61.14 35 THR A N 19
ATOM 19470 C CA . THR A 1 35 ? 4.704 -23.502 6.886 1.00 61.24 35 THR A CA 19
ATOM 19471 C C . THR A 1 35 ? 5.999 -22.725 6.676 1.00 73.13 35 THR A C 19
ATOM 19472 O O . THR A 1 35 ? 7.068 -23.298 6.466 1.00 71.23 35 THR A O 19
ATOM 19483 N N . PRO A 1 36 ? 5.904 -21.388 6.734 1.00 75.50 36 PRO A N 19
ATOM 19484 C CA . PRO A 1 36 ? 7.059 -20.504 6.554 1.00 74.01 36 PRO A CA 19
ATOM 19485 C C . PRO A 1 36 ? 8.037 -20.583 7.721 1.00 72.20 36 PRO A C 19
ATOM 19486 O O . PRO A 1 36 ? 7.632 -20.612 8.882 1.00 12.12 36 PRO A O 19
ATOM 19497 N N . GLY A 1 37 ? 9.328 -20.618 7.404 1.00 12.31 37 GLY A N 19
ATOM 19498 C CA . GLY A 1 37 ? 10.344 -20.693 8.438 1.00 55.21 37 GLY A CA 19
ATOM 19499 C C . GLY A 1 37 ? 10.762 -22.119 8.737 1.00 41.41 37 GLY A C 19
ATOM 19500 O O . GLY A 1 37 ? 11.893 -22.367 9.153 1.00 12.34 37 GLY A O 19
ATOM 19504 N N . GLY A 1 38 ? 9.847 -23.059 8.525 1.00 34.54 38 GLY A N 19
ATOM 19505 C CA . GLY A 1 38 ? 10.145 -24.456 8.782 1.00 23.21 38 GLY A CA 19
ATOM 19506 C C . GLY A 1 38 ? 9.597 -24.931 10.113 1.00 24.13 38 GLY A C 19
ATOM 19507 O O . GLY A 1 38 ? 9.311 -26.115 10.288 1.00 53.41 38 GLY A O 19
ATOM 19511 N N . GLY A 1 39 ? 9.453 -24.005 11.057 1.00 72.05 39 GLY A N 19
ATOM 19512 C CA . GLY A 1 39 ? 8.938 -24.355 12.367 1.00 30.43 39 GLY A CA 19
ATOM 19513 C C . GLY A 1 39 ? 7.965 -23.323 12.903 1.00 25.41 39 GLY A C 19
ATOM 19514 O O . GLY A 1 39 ? 7.777 -23.207 14.113 1.00 32.52 39 GLY A O 19
ATOM 19518 N N . GLY A 1 40 ? 7.347 -22.570 11.999 1.00 11.30 40 GLY A N 19
ATOM 19519 C CA . GLY A 1 40 ? 6.398 -21.551 12.407 1.00 13.41 40 GLY A CA 19
ATOM 19520 C C . GLY A 1 40 ? 4.959 -22.003 12.252 1.00 3.23 40 GLY A C 19
ATOM 19521 O O . GLY A 1 40 ? 4.679 -22.968 11.543 1.00 70.40 40 GLY A O 19
ATOM 19525 N N . GLU A 1 41 ? 4.046 -21.304 12.919 1.00 32.23 41 GLU A N 19
ATOM 19526 C CA . GLU A 1 41 ? 2.629 -21.642 12.854 1.00 72.03 41 GLU A CA 19
ATOM 19527 C C . GLU A 1 41 ? 2.146 -21.684 11.407 1.00 52.32 41 GLU A C 19
ATOM 19528 O O . GLU A 1 41 ? 2.335 -20.731 10.650 1.00 11.13 41 GLU A O 19
ATOM 19540 N N . ASP A 1 42 ? 1.522 -22.794 11.029 1.00 22.23 42 ASP A N 19
ATOM 19541 C CA . ASP A 1 42 ? 1.011 -22.961 9.674 1.00 63.23 42 ASP A CA 19
ATOM 19542 C C . ASP A 1 42 ? -0.313 -22.225 9.498 1.00 74.42 42 ASP A C 19
ATOM 19543 O O . ASP A 1 42 ? -1.138 -22.182 10.412 1.00 42.20 42 ASP A O 19
ATOM 19552 N N . LEU A 1 43 ? -0.511 -21.648 8.318 1.00 10.51 43 LEU A N 19
ATOM 19553 C CA . LEU A 1 43 ? -1.736 -20.912 8.022 1.00 4.10 43 LEU A CA 19
ATOM 19554 C C . LEU A 1 43 ? -2.558 -21.629 6.956 1.00 25.41 43 LEU A C 19
ATOM 19555 O O . LEU A 1 43 ? -2.070 -22.545 6.293 1.00 42.00 43 LEU A O 19
ATOM 19571 N N . PHE A 1 44 ? -3.807 -21.206 6.795 1.00 21.02 44 PHE A N 19
ATOM 19572 C CA . PHE A 1 44 ? -4.697 -21.807 5.809 1.00 63.23 44 PHE A CA 19
ATOM 19573 C C . PHE A 1 44 ? -4.531 -21.138 4.447 1.00 24.23 44 PHE A C 19
ATOM 19574 O O . PHE A 1 44 ? -4.449 -19.914 4.350 1.00 13.34 44 PHE A O 19
ATOM 19591 N N . VAL A 1 45 ? -4.480 -21.952 3.397 1.00 12.31 45 VAL A N 19
ATOM 19592 C CA . VAL A 1 45 ? -4.324 -21.440 2.041 1.00 72.13 45 VAL A CA 19
ATOM 19593 C C . VAL A 1 45 ? -5.171 -22.235 1.053 1.00 63.11 45 VAL A C 19
ATOM 19594 O O . VAL A 1 45 ? -5.170 -23.466 1.068 1.00 24.51 45 VAL A O 19
ATOM 19607 N N . HIS A 1 46 ? -5.893 -21.523 0.194 1.00 41.13 46 HIS A N 19
ATOM 19608 C CA . HIS A 1 46 ? -6.744 -22.162 -0.803 1.00 71.14 46 HIS A CA 19
ATOM 19609 C C . HIS A 1 46 ? -6.397 -21.675 -2.207 1.00 11.41 46 HIS A C 19
ATOM 19610 O O . HIS A 1 46 ? -6.358 -20.472 -2.463 1.00 43.43 46 HIS A O 19
ATOM 19624 N N . GLN A 1 47 ? -6.146 -22.617 -3.110 1.00 50.32 47 GLN A N 19
ATOM 19625 C CA . GLN A 1 47 ? -5.801 -22.282 -4.487 1.00 1.13 47 GLN A CA 19
ATOM 19626 C C . GLN A 1 47 ? -6.828 -21.329 -5.089 1.00 73.43 47 GLN A C 19
ATOM 19627 O O . GLN A 1 47 ? -7.956 -21.723 -5.389 1.00 30.30 47 GLN A O 19
ATOM 19641 N N . THR A 1 48 ? -6.432 -20.073 -5.264 1.00 42.53 48 THR A N 19
ATOM 19642 C CA . THR A 1 48 ? -7.318 -19.063 -5.829 1.00 72.14 48 THR A CA 19
ATOM 19643 C C . THR A 1 48 ? -6.854 -18.639 -7.218 1.00 72.43 48 THR A C 19
ATOM 19644 O O . THR A 1 48 ? -7.642 -18.604 -8.162 1.00 73.12 48 THR A O 19
ATOM 19655 N N . ASN A 1 49 ? -5.570 -18.319 -7.336 1.00 24.21 49 ASN A N 19
ATOM 19656 C CA . ASN A 1 49 ? -5.001 -17.898 -8.611 1.00 4.31 49 ASN A CA 19
ATOM 19657 C C . ASN A 1 49 ? -3.720 -18.669 -8.917 1.00 12.14 49 ASN A C 19
ATOM 19658 O O . ASN A 1 49 ? -2.836 -18.172 -9.615 1.00 53.03 49 ASN A O 19
ATOM 19669 N N . ILE A 1 50 ? -3.628 -19.885 -8.389 1.00 53.02 50 ILE A N 19
ATOM 19670 C CA . ILE A 1 50 ? -2.457 -20.725 -8.607 1.00 72.11 50 ILE A CA 19
ATOM 19671 C C . ILE A 1 50 ? -2.700 -21.726 -9.731 1.00 75.32 50 ILE A C 19
ATOM 19672 O O . ILE A 1 50 ? -3.063 -22.876 -9.485 1.00 3.24 50 ILE A O 19
ATOM 19688 N N . ASN A 1 51 ? -2.497 -21.281 -10.967 1.00 21.30 51 ASN A N 19
ATOM 19689 C CA . ASN A 1 51 ? -2.693 -22.139 -12.130 1.00 42.12 51 ASN A CA 19
ATOM 19690 C C . ASN A 1 51 ? -1.502 -22.049 -13.079 1.00 44.12 51 ASN A C 19
ATOM 19691 O O . ASN A 1 51 ? -0.761 -21.066 -13.071 1.00 10.33 51 ASN A O 19
ATOM 19702 N N . SER A 1 52 ? -1.324 -23.082 -13.897 1.00 10.32 52 SER A N 19
ATOM 19703 C CA . SER A 1 52 ? -0.221 -23.121 -14.850 1.00 73.21 52 SER A CA 19
ATOM 19704 C C . SER A 1 52 ? -0.743 -23.227 -16.280 1.00 23.10 52 SER A C 19
ATOM 19705 O O . SER A 1 52 ? -1.886 -23.622 -16.507 1.00 23.22 52 SER A O 19
ATOM 19713 N N . GLU A 1 53 ? 0.105 -22.871 -17.240 1.00 52.12 53 GLU A N 19
ATOM 19714 C CA . GLU A 1 53 ? -0.271 -22.925 -18.648 1.00 43.12 53 GLU A CA 19
ATOM 19715 C C . GLU A 1 53 ? -0.318 -24.367 -19.144 1.00 21.43 53 GLU A C 19
ATOM 19716 O O . GLU A 1 53 ? -1.063 -24.694 -20.066 1.00 74.41 53 GLU A O 19
ATOM 19728 N N . GLY A 1 54 ? 0.485 -25.227 -18.523 1.00 42.25 54 GLY A N 19
ATOM 19729 C CA . GLY A 1 54 ? 0.521 -26.624 -18.915 1.00 12.21 54 GLY A CA 19
ATOM 19730 C C . GLY A 1 54 ? 0.645 -27.556 -17.726 1.00 43.01 54 GLY A C 19
ATOM 19731 O O . GLY A 1 54 ? 0.241 -27.214 -16.615 1.00 12.13 54 GLY A O 19
ATOM 19735 N N . PHE A 1 55 ? 1.205 -28.738 -17.959 1.00 60.45 55 PHE A N 19
ATOM 19736 C CA . PHE A 1 55 ? 1.379 -29.724 -16.899 1.00 61.43 55 PHE A CA 19
ATOM 19737 C C . PHE A 1 55 ? 2.597 -29.392 -16.042 1.00 61.12 55 PHE A C 19
ATOM 19738 O O . PHE A 1 55 ? 3.647 -29.010 -16.559 1.00 24.53 55 PHE A O 19
ATOM 19755 N N . ARG A 1 56 ? 2.448 -29.540 -14.730 1.00 14.41 56 ARG A N 19
ATOM 19756 C CA . ARG A 1 56 ? 3.534 -29.254 -13.800 1.00 53.33 56 ARG A CA 19
ATOM 19757 C C . ARG A 1 56 ? 3.810 -30.455 -12.901 1.00 30.10 56 ARG A C 19
ATOM 19758 O O . ARG A 1 56 ? 2.891 -31.034 -12.322 1.00 72.33 56 ARG A O 19
ATOM 19779 N N . SER A 1 57 ? 5.082 -30.824 -12.789 1.00 41.02 57 SER A N 19
ATOM 19780 C CA . SER A 1 57 ? 5.479 -31.959 -11.964 1.00 41.11 57 SER A CA 19
ATOM 19781 C C . SER A 1 57 ? 6.050 -31.487 -10.630 1.00 73.30 57 SER A C 19
ATOM 19782 O O . SER A 1 57 ? 7.250 -31.237 -10.508 1.00 54.43 57 SER A O 19
ATOM 19790 N N . LEU A 1 58 ? 5.182 -31.369 -9.632 1.00 13.45 58 LEU A N 19
ATOM 19791 C CA . LEU A 1 58 ? 5.597 -30.927 -8.305 1.00 24.13 58 LEU A CA 19
ATOM 19792 C C . LEU A 1 58 ? 5.606 -32.093 -7.321 1.00 2.31 58 LEU A C 19
ATOM 19793 O O . LEU A 1 58 ? 4.749 -32.975 -7.381 1.00 4.34 58 LEU A O 19
ATOM 19809 N N . ARG A 1 59 ? 6.579 -32.089 -6.415 1.00 52.42 59 ARG A N 19
ATOM 19810 C CA . ARG A 1 59 ? 6.698 -33.145 -5.418 1.00 23.04 59 ARG A CA 19
ATOM 19811 C C . ARG A 1 59 ? 6.704 -32.563 -4.007 1.00 51.22 59 ARG A C 19
ATOM 19812 O O . ARG A 1 59 ? 7.021 -31.390 -3.811 1.00 72.13 59 ARG A O 19
ATOM 19833 N N . GLU A 1 60 ? 6.351 -33.391 -3.029 1.00 54.11 60 GLU A N 19
ATOM 19834 C CA . GLU A 1 60 ? 6.314 -32.957 -1.638 1.00 11.15 60 GLU A CA 19
ATOM 19835 C C . GLU A 1 60 ? 7.680 -32.442 -1.192 1.00 33.51 60 GLU A C 19
ATOM 19836 O O . GLU A 1 60 ? 8.709 -33.052 -1.480 1.00 11.22 60 GLU A O 19
ATOM 19848 N N . GLY A 1 61 ? 7.680 -31.315 -0.487 1.00 51.22 61 GLY A N 19
ATOM 19849 C CA . GLY A 1 61 ? 8.924 -30.736 -0.014 1.00 33.35 61 GLY A CA 19
ATOM 19850 C C . GLY A 1 61 ? 9.315 -29.492 -0.785 1.00 43.05 61 GLY A C 19
ATOM 19851 O O . GLY A 1 61 ? 10.116 -28.686 -0.311 1.00 75.52 61 GLY A O 19
ATOM 19855 N N . GLU A 1 62 ? 8.751 -29.336 -1.979 1.00 42.30 62 GLU A N 19
ATOM 19856 C CA . GLU A 1 62 ? 9.049 -28.181 -2.819 1.00 31.33 62 GLU A CA 19
ATOM 19857 C C . GLU A 1 62 ? 8.568 -26.891 -2.161 1.00 32.34 62 GLU A C 19
ATOM 19858 O O . GLU A 1 62 ? 7.404 -26.774 -1.776 1.00 3.11 62 GLU A O 19
ATOM 19870 N N . VAL A 1 63 ? 9.472 -25.925 -2.034 1.00 23.50 63 VAL A N 19
ATOM 19871 C CA . VAL A 1 63 ? 9.141 -24.644 -1.423 1.00 45.42 63 VAL A CA 19
ATOM 19872 C C . VAL A 1 63 ? 8.590 -23.668 -2.457 1.00 60.31 63 VAL A C 19
ATOM 19873 O O . VAL A 1 63 ? 9.025 -23.655 -3.609 1.00 23.44 63 VAL A O 19
ATOM 19886 N N . VAL A 1 64 ? 7.629 -22.851 -2.038 1.00 71.11 64 VAL A N 19
ATOM 19887 C CA . VAL A 1 64 ? 7.018 -21.870 -2.927 1.00 61.12 64 VAL A CA 19
ATOM 19888 C C . VAL A 1 64 ? 6.975 -20.491 -2.278 1.00 25.41 64 VAL A C 19
ATOM 19889 O O . VAL A 1 64 ? 7.085 -20.366 -1.059 1.00 12.42 64 VAL A O 19
ATOM 19902 N N . GLU A 1 65 ? 6.815 -19.460 -3.101 1.00 63.13 65 GLU A N 19
ATOM 19903 C CA . GLU A 1 65 ? 6.758 -18.090 -2.606 1.00 45.32 65 GLU A CA 19
ATOM 19904 C C . GLU A 1 65 ? 5.491 -17.390 -3.087 1.00 52.52 65 GLU A C 19
ATOM 19905 O O . GLU A 1 65 ? 4.945 -17.723 -4.139 1.00 61.12 65 GLU A O 19
ATOM 19917 N N . PHE A 1 66 ? 5.027 -16.417 -2.309 1.00 24.21 66 PHE A N 19
ATOM 19918 C CA . PHE A 1 66 ? 3.823 -15.670 -2.654 1.00 24.34 66 PHE A CA 19
ATOM 19919 C C . PHE A 1 66 ? 3.686 -14.427 -1.780 1.00 41.43 66 PHE A C 19
ATOM 19920 O O . PHE A 1 66 ? 4.378 -14.284 -0.773 1.00 32.45 66 PHE A O 19
ATOM 19937 N N . GLU A 1 67 ? 2.789 -13.529 -2.176 1.00 12.02 67 GLU A N 19
ATOM 19938 C CA . GLU A 1 67 ? 2.562 -12.297 -1.430 1.00 0.30 67 GLU A CA 19
ATOM 19939 C C . GLU A 1 67 ? 1.088 -12.145 -1.065 1.00 22.34 67 GLU A C 19
ATOM 19940 O O . GLU A 1 67 ? 0.209 -12.658 -1.757 1.00 63.43 67 GLU A O 19
ATOM 19952 N N . VAL A 1 68 ? 0.825 -11.437 0.029 1.00 25.34 68 VAL A N 19
ATOM 19953 C CA . VAL A 1 68 ? -0.541 -11.217 0.488 1.00 70.23 68 VAL A CA 19
ATOM 19954 C C . VAL A 1 68 ? -1.173 -10.024 -0.220 1.00 43.03 68 VAL A C 19
ATOM 19955 O O . VAL A 1 68 ? -0.567 -8.958 -0.320 1.00 42.33 68 VAL A O 19
ATOM 19968 N N . GLU A 1 69 ? -2.394 -10.212 -0.710 1.00 14.24 69 GLU A N 19
ATOM 19969 C CA . GLU A 1 69 ? -3.108 -9.150 -1.409 1.00 50.20 69 GLU A CA 19
ATOM 19970 C C . GLU A 1 69 ? -4.354 -8.729 -0.634 1.00 64.41 69 GLU A C 19
ATOM 19971 O O . GLU A 1 69 ? -5.064 -9.567 -0.078 1.00 44.31 69 GLU A O 19
ATOM 19983 N N . ALA A 1 70 ? -4.611 -7.426 -0.602 1.00 34.00 70 ALA A N 19
ATOM 19984 C CA . ALA A 1 70 ? -5.771 -6.894 0.103 1.00 41.21 70 ALA A CA 19
ATOM 19985 C C . ALA A 1 70 ? -6.922 -6.623 -0.860 1.00 20.00 70 ALA A C 19
ATOM 19986 O O . ALA A 1 70 ? -6.875 -5.682 -1.650 1.00 44.54 70 ALA A O 19
ATOM 19993 N N . GLY A 1 71 ? -7.956 -7.456 -0.788 1.00 51.13 71 GLY A N 19
ATOM 19994 C CA . GLY A 1 71 ? -9.104 -7.290 -1.660 1.00 14.51 71 GLY A CA 19
ATOM 19995 C C . GLY A 1 71 ? -9.861 -6.006 -1.383 1.00 13.21 71 GLY A C 19
ATOM 19996 O O . GLY A 1 71 ? -9.468 -5.198 -0.541 1.00 55.42 71 GLY A O 19
ATOM 20000 N N . PRO A 1 72 ? -10.974 -5.803 -2.104 1.00 11.02 72 PRO A N 19
ATOM 20001 C CA . PRO A 1 72 ? -11.810 -4.609 -1.950 1.00 35.02 72 PRO A CA 19
ATOM 20002 C C . PRO A 1 72 ? -12.552 -4.589 -0.618 1.00 12.34 72 PRO A C 19
ATOM 20003 O O . PRO A 1 72 ? -13.042 -3.546 -0.185 1.00 54.51 72 PRO A O 19
ATOM 20014 N N . ASP A 1 73 ? -12.630 -5.747 0.028 1.00 13.13 73 ASP A N 19
ATOM 20015 C CA . ASP A 1 73 ? -13.311 -5.862 1.313 1.00 53.43 73 ASP A CA 19
ATOM 20016 C C . ASP A 1 73 ? -12.377 -5.487 2.459 1.00 43.44 73 ASP A C 19
ATOM 20017 O O . ASP A 1 73 ? -12.824 -5.077 3.529 1.00 3.10 73 ASP A O 19
ATOM 20026 N N . GLY A 1 74 ? -11.075 -5.631 2.226 1.00 35.10 74 GLY A N 19
ATOM 20027 C CA . GLY A 1 74 ? -10.098 -5.305 3.248 1.00 15.52 74 GLY A CA 19
ATOM 20028 C C . GLY A 1 74 ? -9.379 -6.530 3.775 1.00 32.34 74 GLY A C 19
ATOM 20029 O O . GLY A 1 74 ? -8.301 -6.422 4.359 1.00 22.13 74 GLY A O 19
ATOM 20033 N N . ARG A 1 75 ? -9.978 -7.699 3.571 1.00 64.20 75 ARG A N 19
ATOM 20034 C CA . ARG A 1 75 ? -9.388 -8.950 4.033 1.00 73.23 75 ARG A CA 19
ATOM 20035 C C . ARG A 1 75 ? -8.092 -9.249 3.285 1.00 73.42 75 ARG A C 19
ATOM 20036 O O . ARG A 1 75 ? -7.781 -8.608 2.281 1.00 22.14 75 ARG A O 19
ATOM 20057 N N . SER A 1 76 ? -7.341 -10.227 3.781 1.00 61.10 76 SER A N 19
ATOM 20058 C CA . SER A 1 76 ? -6.077 -10.608 3.163 1.00 64.54 76 SER A CA 19
ATOM 20059 C C . SER A 1 76 ? -6.163 -12.012 2.570 1.00 53.43 76 SER A C 19
ATOM 20060 O O . SER A 1 76 ? -6.758 -12.913 3.161 1.00 54.11 76 SER A O 19
ATOM 20068 N N . LYS A 1 77 ? -5.565 -12.189 1.397 1.00 70.33 77 LYS A N 19
ATOM 20069 C CA . LYS A 1 77 ? -5.572 -13.482 0.722 1.00 41.32 77 LYS A CA 19
ATOM 20070 C C . LYS A 1 77 ? -4.254 -13.722 -0.007 1.00 42.34 77 LYS A C 19
ATOM 20071 O O . LYS A 1 77 ? -3.656 -12.793 -0.550 1.00 70.13 77 LYS A O 19
ATOM 20090 N N . ALA A 1 78 ? -3.807 -14.973 -0.017 1.00 33.44 78 ALA A N 19
ATOM 20091 C CA . ALA A 1 78 ? -2.562 -15.335 -0.682 1.00 71.43 78 ALA A CA 19
ATOM 20092 C C . ALA A 1 78 ? -2.820 -15.815 -2.107 1.00 12.52 78 ALA A C 19
ATOM 20093 O O . ALA A 1 78 ? -3.744 -16.590 -2.354 1.00 10.30 78 ALA A O 19
ATOM 20100 N N . VAL A 1 79 ? -1.998 -15.348 -3.041 1.00 54.54 79 VAL A N 19
ATOM 20101 C CA . VAL A 1 79 ? -2.138 -15.729 -4.442 1.00 3.22 79 VAL A CA 19
ATOM 20102 C C . VAL A 1 79 ? -0.789 -15.711 -5.153 1.00 54.40 79 VAL A C 19
ATOM 20103 O O . VAL A 1 79 ? 0.212 -15.264 -4.595 1.00 51.44 79 VAL A O 19
ATOM 20116 N N . ASN A 1 80 ? -0.772 -16.199 -6.389 1.00 21.51 80 ASN A N 19
ATOM 20117 C CA . ASN A 1 80 ? 0.454 -16.240 -7.178 1.00 2.54 80 ASN A CA 19
ATOM 20118 C C . ASN A 1 80 ? 1.536 -17.043 -6.461 1.00 52.53 80 ASN A C 19
ATOM 20119 O O . ASN A 1 80 ? 2.654 -16.565 -6.269 1.00 41.10 80 ASN A O 19
ATOM 20130 N N . VAL A 1 81 ? 1.195 -18.266 -6.069 1.00 12.12 81 VAL A N 19
ATOM 20131 C CA . VAL A 1 81 ? 2.136 -19.137 -5.375 1.00 45.44 81 VAL A CA 19
ATOM 20132 C C . VAL A 1 81 ? 2.913 -20.002 -6.361 1.00 60.23 81 VAL A C 19
ATOM 20133 O O . VAL A 1 81 ? 2.350 -20.890 -7.003 1.00 44.24 81 VAL A O 19
ATOM 20146 N N . THR A 1 82 ? 4.211 -19.739 -6.477 1.00 50.31 82 THR A N 19
ATOM 20147 C CA . THR A 1 82 ? 5.066 -20.493 -7.385 1.00 51.42 82 THR A CA 19
ATOM 20148 C C . THR A 1 82 ? 6.273 -21.068 -6.653 1.00 41.05 82 THR A C 19
ATOM 20149 O O . THR A 1 82 ? 7.337 -20.450 -6.608 1.00 41.12 82 THR A O 19
ATOM 20160 N N . GLY A 1 11 ? -4.530 2.481 0.858 1.00 61.32 11 GLY A N 20
ATOM 20161 C CA . GLY A 1 11 ? -3.143 2.295 0.472 1.00 32.33 11 GLY A CA 20
ATOM 20162 C C . GLY A 1 11 ? -2.929 1.025 -0.328 1.00 52.52 11 GLY A C 20
ATOM 20163 O O . GLY A 1 11 ? -3.881 0.306 -0.631 1.00 14.33 11 GLY A O 20
ATOM 20167 N N . SER A 1 12 ? -1.676 0.750 -0.674 1.00 23.10 12 SER A N 20
ATOM 20168 C CA . SER A 1 12 ? -1.340 -0.439 -1.449 1.00 53.44 12 SER A CA 20
ATOM 20169 C C . SER A 1 12 ? 0.172 -0.610 -1.554 1.00 21.33 12 SER A C 20
ATOM 20170 O O . SER A 1 12 ? 0.937 0.249 -1.118 1.00 42.25 12 SER A O 20
ATOM 20178 N N . GLY A 1 13 ? 0.596 -1.729 -2.135 1.00 11.24 13 GLY A N 20
ATOM 20179 C CA . GLY A 1 13 ? 2.015 -1.994 -2.286 1.00 75.41 13 GLY A CA 20
ATOM 20180 C C . GLY A 1 13 ? 2.657 -2.466 -0.997 1.00 32.52 13 GLY A C 20
ATOM 20181 O O . GLY A 1 13 ? 3.708 -1.965 -0.600 1.00 41.23 13 GLY A O 20
ATOM 20185 N N . GLU A 1 14 ? 2.022 -3.433 -0.340 1.00 43.24 14 GLU A N 20
ATOM 20186 C CA . GLU A 1 14 ? 2.538 -3.970 0.913 1.00 23.02 14 GLU A CA 20
ATOM 20187 C C . GLU A 1 14 ? 3.511 -5.117 0.654 1.00 33.23 14 GLU A C 20
ATOM 20188 O O . GLU A 1 14 ? 3.166 -6.100 -0.001 1.00 34.22 14 GLU A O 20
ATOM 20200 N N . GLN A 1 15 ? 4.727 -4.983 1.173 1.00 51.40 15 GLN A N 20
ATOM 20201 C CA . GLN A 1 15 ? 5.750 -6.007 0.997 1.00 54.01 15 GLN A CA 20
ATOM 20202 C C . GLN A 1 15 ? 5.542 -7.157 1.977 1.00 64.23 15 GLN A C 20
ATOM 20203 O O . GLN A 1 15 ? 5.521 -6.956 3.192 1.00 52.54 15 GLN A O 20
ATOM 20217 N N . LEU A 1 16 ? 5.390 -8.363 1.441 1.00 20.44 16 LEU A N 20
ATOM 20218 C CA . LEU A 1 16 ? 5.184 -9.547 2.269 1.00 60.13 16 LEU A CA 20
ATOM 20219 C C . LEU A 1 16 ? 5.631 -10.808 1.536 1.00 31.10 16 LEU A C 20
ATOM 20220 O O . LEU A 1 16 ? 4.944 -11.291 0.636 1.00 70.31 16 LEU A O 20
ATOM 20236 N N . ARG A 1 17 ? 6.785 -11.337 1.929 1.00 31.13 17 ARG A N 20
ATOM 20237 C CA . ARG A 1 17 ? 7.323 -12.543 1.311 1.00 51.34 17 ARG A CA 20
ATOM 20238 C C . ARG A 1 17 ? 7.080 -13.762 2.195 1.00 61.32 17 ARG A C 20
ATOM 20239 O O . ARG A 1 17 ? 7.498 -13.794 3.352 1.00 61.32 17 ARG A O 20
ATOM 20260 N N . GLN A 1 18 ? 6.402 -14.762 1.641 1.00 31.44 18 GLN A N 20
ATOM 20261 C CA . GLN A 1 18 ? 6.103 -15.983 2.381 1.00 73.14 18 GLN A CA 20
ATOM 20262 C C . GLN A 1 18 ? 6.652 -17.207 1.656 1.00 65.13 18 GLN A C 20
ATOM 20263 O O . GLN A 1 18 ? 6.981 -17.142 0.472 1.00 65.24 18 GLN A O 20
ATOM 20277 N N . GLN A 1 19 ? 6.749 -18.321 2.375 1.00 43.23 19 GLN A N 20
ATOM 20278 C CA . GLN A 1 19 ? 7.260 -19.559 1.799 1.00 25.11 19 GLN A CA 20
ATOM 20279 C C . GLN A 1 19 ? 6.642 -20.774 2.483 1.00 14.42 19 GLN A C 20
ATOM 20280 O O . GLN A 1 19 ? 6.557 -20.832 3.709 1.00 23.12 19 GLN A O 20
ATOM 20294 N N . GLY A 1 20 ? 6.209 -21.742 1.681 1.00 21.14 20 GLY A N 20
ATOM 20295 C CA . GLY A 1 20 ? 5.603 -22.942 2.228 1.00 72.12 20 GLY A CA 20
ATOM 20296 C C . GLY A 1 20 ? 5.985 -24.189 1.455 1.00 42.54 20 GLY A C 20
ATOM 20297 O O . GLY A 1 20 ? 6.237 -24.129 0.250 1.00 32.44 20 GLY A O 20
ATOM 20301 N N . THR A 1 21 ? 6.031 -25.322 2.147 1.00 23.25 21 THR A N 20
ATOM 20302 C CA . THR A 1 21 ? 6.389 -26.588 1.519 1.00 13.14 21 THR A CA 20
ATOM 20303 C C . THR A 1 21 ? 5.150 -27.327 1.027 1.00 14.32 21 THR A C 20
ATOM 20304 O O . THR A 1 21 ? 4.051 -27.133 1.548 1.00 21.23 21 THR A O 20
ATOM 20315 N N . VAL A 1 22 ? 5.333 -28.175 0.020 1.00 11.13 22 VAL A N 20
ATOM 20316 C CA . VAL A 1 22 ? 4.229 -28.945 -0.541 1.00 44.34 22 VAL A CA 20
ATOM 20317 C C . VAL A 1 22 ? 3.873 -30.127 0.353 1.00 52.12 22 VAL A C 20
ATOM 20318 O O . VAL A 1 22 ? 2.765 -30.660 0.285 1.00 51.44 22 VAL A O 20
ATOM 20331 N N . LYS A 1 23 ? 4.819 -30.533 1.192 1.00 22.14 23 LYS A N 20
ATOM 20332 C CA . LYS A 1 23 ? 4.606 -31.652 2.103 1.00 0.41 23 LYS A CA 20
ATOM 20333 C C . LYS A 1 23 ? 3.339 -31.448 2.928 1.00 61.02 23 LYS A C 20
ATOM 20334 O O . LYS A 1 23 ? 2.692 -32.412 3.337 1.00 63.21 23 LYS A O 20
ATOM 20353 N N . TRP A 1 24 ? 2.990 -30.189 3.166 1.00 24.15 24 TRP A N 20
ATOM 20354 C CA . TRP A 1 24 ? 1.799 -29.860 3.941 1.00 3.13 24 TRP A CA 20
ATOM 20355 C C . TRP A 1 24 ? 0.703 -29.299 3.042 1.00 31.14 24 TRP A C 20
ATOM 20356 O O . TRP A 1 24 ? -0.079 -28.445 3.460 1.00 14.01 24 TRP A O 20
ATOM 20377 N N . PHE A 1 25 ? 0.651 -29.784 1.806 1.00 21.44 25 PHE A N 20
ATOM 20378 C CA . PHE A 1 25 ? -0.350 -29.330 0.848 1.00 20.32 25 PHE A CA 20
ATOM 20379 C C . PHE A 1 25 ? -1.420 -30.397 0.632 1.00 5.13 25 PHE A C 20
ATOM 20380 O O . PHE A 1 25 ? -1.128 -31.592 0.634 1.00 73.10 25 PHE A O 20
ATOM 20397 N N . ASN A 1 26 ? -2.659 -29.954 0.447 1.00 31.53 26 ASN A N 20
ATOM 20398 C CA . ASN A 1 26 ? -3.773 -30.870 0.231 1.00 33.43 26 ASN A CA 20
ATOM 20399 C C . ASN A 1 26 ? -4.595 -30.450 -0.983 1.00 72.24 26 ASN A C 20
ATOM 20400 O O . ASN A 1 26 ? -5.539 -29.669 -0.867 1.00 4.40 26 ASN A O 20
ATOM 20411 N N . ALA A 1 27 ? -4.230 -30.975 -2.148 1.00 71.24 27 ALA A N 20
ATOM 20412 C CA . ALA A 1 27 ? -4.935 -30.657 -3.384 1.00 62.11 27 ALA A CA 20
ATOM 20413 C C . ALA A 1 27 ? -6.335 -31.262 -3.389 1.00 43.20 27 ALA A C 20
ATOM 20414 O O . ALA A 1 27 ? -7.310 -30.594 -3.734 1.00 52.11 27 ALA A O 20
ATOM 20421 N N . THR A 1 28 ? -6.428 -32.531 -3.005 1.00 24.15 28 THR A N 20
ATOM 20422 C CA . THR A 1 28 ? -7.708 -33.226 -2.967 1.00 22.55 28 THR A CA 20
ATOM 20423 C C . THR A 1 28 ? -8.743 -32.431 -2.179 1.00 44.34 28 THR A C 20
ATOM 20424 O O . THR A 1 28 ? -9.838 -32.160 -2.671 1.00 14.20 28 THR A O 20
ATOM 20435 N N . LYS A 1 29 ? -8.388 -32.057 -0.954 1.00 73.43 29 LYS A N 20
ATOM 20436 C CA . LYS A 1 29 ? -9.285 -31.290 -0.098 1.00 73.23 29 LYS A CA 20
ATOM 20437 C C . LYS A 1 29 ? -9.490 -29.882 -0.648 1.00 72.22 29 LYS A C 20
ATOM 20438 O O . LYS A 1 29 ? -10.514 -29.249 -0.395 1.00 32.32 29 LYS A O 20
ATOM 20457 N N . GLY A 1 30 ? -8.509 -29.398 -1.404 1.00 31.10 30 GLY A N 20
ATOM 20458 C CA . GLY A 1 30 ? -8.602 -28.069 -1.979 1.00 13.22 30 GLY A CA 20
ATOM 20459 C C . GLY A 1 30 ? -8.116 -26.991 -1.030 1.00 20.41 30 GLY A C 20
ATOM 20460 O O . GLY A 1 30 ? -8.445 -25.816 -1.192 1.00 70.24 30 GLY A O 20
ATOM 20464 N N . PHE A 1 31 ? -7.331 -27.392 -0.035 1.00 13.31 31 PHE A N 20
ATOM 20465 C CA . PHE A 1 31 ? -6.801 -26.452 0.946 1.00 42.11 31 PHE A CA 20
ATOM 20466 C C . PHE A 1 31 ? -5.472 -26.946 1.509 1.00 25.00 31 PHE A C 20
ATOM 20467 O O . PHE A 1 31 ? -5.410 -27.988 2.160 1.00 4.12 31 PHE A O 20
ATOM 20484 N N . GLY A 1 32 ? -4.409 -26.189 1.252 1.00 23.41 32 GLY A N 20
ATOM 20485 C CA . GLY A 1 32 ? -3.095 -26.566 1.739 1.00 23.13 32 GLY A CA 20
ATOM 20486 C C . GLY A 1 32 ? -2.671 -25.757 2.949 1.00 21.11 32 GLY A C 20
ATOM 20487 O O . GLY A 1 32 ? -3.512 -25.231 3.679 1.00 63.40 32 GLY A O 20
ATOM 20491 N N . PHE A 1 33 ? -1.363 -25.658 3.164 1.00 53.30 33 PHE A N 20
ATOM 20492 C CA . PHE A 1 33 ? -0.829 -24.909 4.296 1.00 73.12 33 PHE A CA 20
ATOM 20493 C C . PHE A 1 33 ? 0.551 -24.345 3.972 1.00 11.40 33 PHE A C 20
ATOM 20494 O O . PHE A 1 33 ? 1.253 -24.855 3.099 1.00 74.54 33 PHE A O 20
ATOM 20511 N N . ILE A 1 34 ? 0.933 -23.288 4.681 1.00 15.04 34 ILE A N 20
ATOM 20512 C CA . ILE A 1 34 ? 2.228 -22.654 4.470 1.00 21.34 34 ILE A CA 20
ATOM 20513 C C . ILE A 1 34 ? 3.055 -22.653 5.752 1.00 55.41 34 ILE A C 20
ATOM 20514 O O . ILE A 1 34 ? 2.583 -22.230 6.808 1.00 10.01 34 ILE A O 20
ATOM 20530 N N . THR A 1 35 ? 4.293 -23.127 5.652 1.00 54.21 35 THR A N 20
ATOM 20531 C CA . THR A 1 35 ? 5.186 -23.180 6.802 1.00 10.31 35 THR A CA 20
ATOM 20532 C C . THR A 1 35 ? 6.369 -22.234 6.624 1.00 75.52 35 THR A C 20
ATOM 20533 O O . THR A 1 35 ? 7.493 -22.654 6.350 1.00 4.54 35 THR A O 20
ATOM 20544 N N . PRO A 1 36 ? 6.112 -20.928 6.782 1.00 14.43 36 PRO A N 20
ATOM 20545 C CA . PRO A 1 36 ? 7.143 -19.896 6.644 1.00 5.54 36 PRO A CA 20
ATOM 20546 C C . PRO A 1 36 ? 8.158 -19.934 7.782 1.00 32.33 36 PRO A C 20
ATOM 20547 O O . PRO A 1 36 ? 7.797 -19.818 8.953 1.00 40.13 36 PRO A O 20
ATOM 20558 N N . GLY A 1 37 ? 9.430 -20.098 7.430 1.00 35.33 37 GLY A N 20
ATOM 20559 C CA . GLY A 1 37 ? 10.476 -20.149 8.434 1.00 24.00 37 GLY A CA 20
ATOM 20560 C C . GLY A 1 37 ? 11.060 -21.539 8.593 1.00 10.14 37 GLY A C 20
ATOM 20561 O O . GLY A 1 37 ? 12.187 -21.6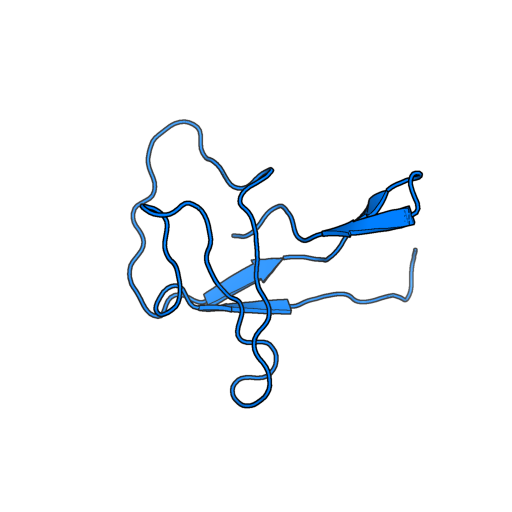97 9.062 1.00 54.24 37 GLY A O 20
ATOM 20565 N N . GLY A 1 38 ? 10.290 -22.551 8.204 1.00 1.21 38 GLY A N 20
ATOM 20566 C CA . GLY A 1 38 ? 10.754 -23.921 8.316 1.00 33.41 38 GLY A CA 20
ATOM 20567 C C . GLY A 1 38 ? 10.109 -24.659 9.473 1.00 1.20 38 GLY A C 20
ATOM 20568 O O . GLY A 1 38 ? 10.002 -25.884 9.455 1.00 62.21 38 GLY A O 20
ATOM 20572 N N . GLY A 1 39 ? 9.679 -23.910 10.484 1.00 24.14 39 GLY A N 20
ATOM 20573 C CA . GLY A 1 39 ? 9.049 -24.518 11.642 1.00 42.12 39 GLY A CA 20
ATOM 20574 C C . GLY A 1 39 ? 8.586 -23.491 12.656 1.00 50.12 39 GLY A C 20
ATOM 20575 O O . GLY A 1 39 ? 9.278 -23.220 13.636 1.00 20.43 39 GLY A O 20
ATOM 20579 N N . GLY A 1 40 ? 7.411 -22.915 12.419 1.00 70.32 40 GLY A N 20
ATOM 20580 C CA . GLY A 1 40 ? 6.877 -21.917 13.327 1.00 22.31 40 GLY A CA 20
ATOM 20581 C C . GLY A 1 40 ? 5.363 -21.941 13.389 1.00 11.42 40 GLY A C 20
ATOM 20582 O O . GLY A 1 40 ? 4.779 -22.713 14.149 1.00 52.35 40 GLY A O 20
ATOM 20586 N N . GLU A 1 41 ? 4.726 -21.091 12.589 1.00 1.13 41 GLU A N 20
ATOM 20587 C CA . GLU A 1 41 ? 3.270 -21.016 12.559 1.00 21.23 41 GLU A CA 20
ATOM 20588 C C . GLU A 1 41 ? 2.729 -21.489 11.213 1.00 33.53 41 GLU A C 20
ATOM 20589 O O . GLU A 1 41 ? 3.136 -20.998 10.161 1.00 52.53 41 GLU A O 20
ATOM 20601 N N . ASP A 1 42 ? 1.809 -22.448 11.256 1.00 5.51 42 ASP A N 20
ATOM 20602 C CA . ASP A 1 42 ? 1.211 -22.988 10.041 1.00 42.10 42 ASP A CA 20
ATOM 20603 C C . ASP A 1 42 ? -0.096 -22.272 9.714 1.00 22.31 42 ASP A C 20
ATOM 20604 O O . ASP A 1 42 ? -1.023 -22.249 10.525 1.00 42.30 42 ASP A O 20
ATOM 20613 N N . LEU A 1 43 ? -0.163 -21.689 8.522 1.00 21.15 43 LEU A N 20
ATOM 20614 C CA . LEU A 1 43 ? -1.356 -20.971 8.088 1.00 33.21 43 LEU A CA 20
ATOM 20615 C C . LEU A 1 43 ? -2.065 -21.722 6.965 1.00 44.11 43 LEU A C 20
ATOM 20616 O O . LEU A 1 43 ? -1.461 -22.546 6.278 1.00 70.22 43 LEU A O 20
ATOM 20632 N N . PHE A 1 44 ? -3.348 -21.430 6.782 1.00 10.44 44 PHE A N 20
ATOM 20633 C CA . PHE A 1 44 ? -4.139 -22.076 5.742 1.00 42.25 44 PHE A CA 20
ATOM 20634 C C . PHE A 1 44 ? -4.102 -21.266 4.449 1.00 51.11 44 PHE A C 20
ATOM 20635 O O . PHE A 1 44 ? -4.103 -20.035 4.474 1.00 62.11 44 PHE A O 20
ATOM 20652 N N . VAL A 1 45 ? -4.070 -21.966 3.319 1.00 24.24 45 VAL A N 20
ATOM 20653 C CA . VAL A 1 45 ? -4.033 -21.314 2.016 1.00 10.31 45 VAL A CA 20
ATOM 20654 C C . VAL A 1 45 ? -4.991 -21.985 1.039 1.00 52.25 45 VAL A C 20
ATOM 20655 O O . VAL A 1 45 ? -5.097 -23.211 0.999 1.00 64.15 45 VAL A O 20
ATOM 20668 N N . HIS A 1 46 ? -5.689 -21.173 0.250 1.00 4.23 46 HIS A N 20
ATOM 20669 C CA . HIS A 1 46 ? -6.639 -21.688 -0.729 1.00 65.14 46 HIS A CA 20
ATOM 20670 C C . HIS A 1 46 ? -6.201 -21.336 -2.148 1.00 1.21 46 HIS A C 20
ATOM 20671 O O . HIS A 1 46 ? -5.593 -20.291 -2.378 1.00 14.53 46 HIS A O 20
ATOM 20685 N N . GLN A 1 47 ? -6.513 -22.215 -3.094 1.00 73.41 47 GLN A N 20
ATOM 20686 C CA . GLN A 1 47 ? -6.151 -21.997 -4.489 1.00 45.13 47 GLN A CA 20
ATOM 20687 C C . GLN A 1 47 ? -7.104 -21.007 -5.151 1.00 62.41 47 GLN A C 20
ATOM 20688 O O . GLN A 1 47 ? -8.229 -21.357 -5.509 1.00 51.22 47 GLN A O 20
ATOM 20702 N N . THR A 1 48 ? -6.647 -19.769 -5.311 1.00 23.21 48 THR A N 20
ATOM 20703 C CA . THR A 1 48 ? -7.459 -18.728 -5.928 1.00 61.31 48 THR A CA 20
ATOM 20704 C C . THR A 1 48 ? -6.934 -18.371 -7.314 1.00 11.41 48 THR A C 20
ATOM 20705 O O . THR A 1 48 ? -7.698 -18.289 -8.275 1.00 3.31 48 THR A O 20
ATOM 20716 N N . ASN A 1 49 ? -5.625 -18.159 -7.409 1.00 74.15 49 ASN A N 20
ATOM 20717 C CA . ASN A 1 49 ? -4.998 -17.810 -8.679 1.00 74.01 49 ASN A CA 20
ATOM 20718 C C . ASN A 1 49 ? -3.771 -18.679 -8.937 1.00 0.14 49 ASN A C 20
ATOM 20719 O O . ASN A 1 49 ? -2.841 -18.267 -9.631 1.00 10.23 49 ASN A O 20
ATOM 20730 N N . ILE A 1 50 ? -3.776 -19.882 -8.374 1.00 32.44 50 ILE A N 20
ATOM 20731 C CA . ILE A 1 50 ? -2.664 -20.810 -8.544 1.00 15.43 50 ILE A CA 20
ATOM 20732 C C . ILE A 1 50 ? -2.985 -21.865 -9.596 1.00 73.33 50 ILE A C 20
ATOM 20733 O O . ILE A 1 50 ? -3.520 -22.928 -9.282 1.00 4.35 50 ILE A O 20
ATOM 20749 N N . ASN A 1 51 ? -2.654 -21.565 -10.848 1.00 24.12 51 ASN A N 20
ATOM 20750 C CA . ASN A 1 51 ? -2.905 -22.489 -11.948 1.00 32.02 51 ASN A CA 20
ATOM 20751 C C . ASN A 1 51 ? -1.897 -22.282 -13.074 1.00 0.41 51 ASN A C 20
ATOM 20752 O O . ASN A 1 51 ? -1.367 -21.185 -13.252 1.00 61.12 51 ASN A O 20
ATOM 20763 N N . SER A 1 52 ? -1.638 -23.343 -13.831 1.00 44.45 52 SER A N 20
ATOM 20764 C CA . SER A 1 52 ? -0.691 -23.278 -14.939 1.00 22.24 52 SER A CA 20
ATOM 20765 C C . SER A 1 52 ? -1.400 -23.486 -16.273 1.00 54.01 52 SER A C 20
ATOM 20766 O O . SER A 1 52 ? -2.500 -24.037 -16.324 1.00 5.21 52 SER A O 20
ATOM 20774 N N . GLU A 1 53 ? -0.763 -23.040 -17.351 1.00 64.41 53 GLU A N 20
ATOM 20775 C CA . GLU A 1 53 ? -1.333 -23.177 -18.686 1.00 51.41 53 GLU A CA 20
ATOM 20776 C C . GLU A 1 53 ? -0.991 -24.537 -19.288 1.00 1.51 53 GLU A C 20
ATOM 20777 O O . GLU A 1 53 ? -1.724 -25.059 -20.126 1.00 51.35 53 GLU A O 20
ATOM 20789 N N . GLY A 1 54 ? 0.130 -25.105 -18.853 1.00 51.40 54 GLY A N 20
ATOM 20790 C CA . GLY A 1 54 ? 0.551 -26.398 -19.359 1.00 51.23 54 GLY A CA 20
ATOM 20791 C C . GLY A 1 54 ? 0.288 -27.520 -18.374 1.00 44.41 54 GLY A C 20
ATOM 20792 O O . GLY A 1 54 ? -0.837 -28.006 -18.261 1.00 51.41 54 GLY A O 20
ATOM 20796 N N . PHE A 1 55 ? 1.330 -27.933 -17.660 1.00 32.41 55 PHE A N 20
ATOM 20797 C CA . PHE A 1 55 ? 1.207 -29.007 -16.681 1.00 62.30 55 PHE A CA 20
ATOM 20798 C C . PHE A 1 55 ? 1.874 -28.621 -15.364 1.00 31.32 55 PHE A C 20
ATOM 20799 O O . PHE A 1 55 ? 2.771 -27.779 -15.333 1.00 51.34 55 PHE A O 20
ATOM 20816 N N . ARG A 1 56 ? 1.428 -29.243 -14.277 1.00 61.54 56 ARG A N 20
ATOM 20817 C CA . ARG A 1 56 ? 1.979 -28.964 -12.957 1.00 24.51 56 ARG A CA 20
ATOM 20818 C C . ARG A 1 56 ? 2.887 -30.101 -12.495 1.00 42.15 56 ARG A C 20
ATOM 20819 O O . ARG A 1 56 ? 2.425 -31.212 -12.238 1.00 30.34 56 ARG A O 20
ATOM 20840 N N . SER A 1 57 ? 4.181 -29.814 -12.394 1.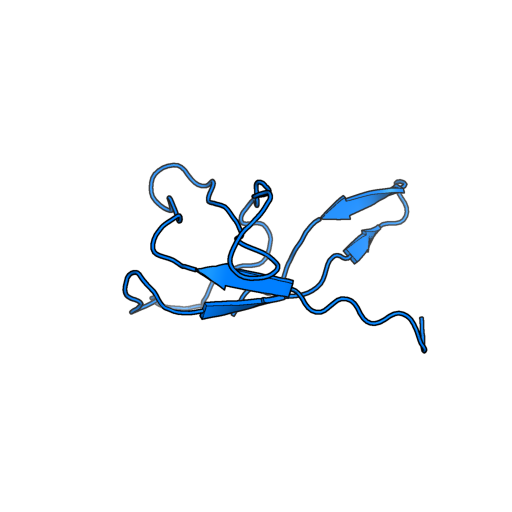00 61.03 57 SER A N 20
ATOM 20841 C CA . SER A 1 57 ? 5.155 -30.813 -11.968 1.00 55.34 57 SER A CA 20
ATOM 20842 C C . SER A 1 57 ? 5.770 -30.433 -10.625 1.00 60.10 57 SER A C 20
ATOM 20843 O O . SER A 1 57 ? 6.856 -29.855 -10.568 1.00 0.34 57 SER A O 20
ATOM 20851 N N . LEU A 1 58 ? 5.069 -30.762 -9.546 1.00 74.41 58 LEU A N 20
ATOM 20852 C CA . LEU A 1 58 ? 5.545 -30.457 -8.201 1.00 54.24 58 LEU A CA 20
ATOM 20853 C C . LEU A 1 58 ? 5.458 -31.685 -7.301 1.00 2.11 58 LEU A C 20
ATOM 20854 O O . LEU A 1 58 ? 4.644 -32.579 -7.531 1.00 21.41 58 LEU A O 20
ATOM 20870 N N . ARG A 1 59 ? 6.301 -31.720 -6.274 1.00 63.02 59 ARG A N 20
ATOM 20871 C CA . ARG A 1 59 ? 6.319 -32.838 -5.338 1.00 45.24 59 ARG A CA 20
ATOM 20872 C C . ARG A 1 59 ? 6.434 -32.341 -3.900 1.00 44.12 59 ARG A C 20
ATOM 20873 O O . ARG A 1 59 ? 6.722 -31.169 -3.660 1.00 51.20 59 ARG A O 20
ATOM 20894 N N . GLU A 1 60 ? 6.207 -33.241 -2.949 1.00 1.14 60 GLU A N 20
ATOM 20895 C CA . GLU A 1 60 ? 6.284 -32.893 -1.535 1.00 10.43 60 GLU A CA 20
ATOM 20896 C C . GLU A 1 60 ? 7.691 -32.434 -1.163 1.00 23.31 60 GLU A C 20
ATOM 20897 O O . GLU A 1 60 ? 8.682 -32.974 -1.654 1.00 53.25 60 GLU A O 20
ATOM 20909 N N . GLY A 1 61 ? 7.771 -31.434 -0.291 1.00 14.40 61 GLY A N 20
ATOM 20910 C CA . GLY A 1 61 ? 9.060 -30.919 0.132 1.00 52.53 61 GLY A CA 20
ATOM 20911 C C . GLY A 1 61 ? 9.470 -29.679 -0.639 1.00 20.31 61 GLY A C 20
ATOM 20912 O O . GLY A 1 61 ? 10.274 -28.881 -0.159 1.00 41.12 61 GLY A O 20
ATOM 20916 N N . GLU A 1 62 ? 8.917 -29.520 -1.837 1.00 44.44 62 GLU A N 20
ATOM 20917 C CA . GLU A 1 62 ? 9.233 -28.370 -2.676 1.00 44.53 62 GLU A CA 20
ATOM 20918 C C . GLU A 1 62 ? 8.619 -27.095 -2.106 1.00 0.54 62 GLU A C 20
ATOM 20919 O O . GLU A 1 62 ? 7.408 -27.013 -1.903 1.00 15.43 62 GLU A O 20
ATOM 20931 N N . VAL A 1 63 ? 9.464 -26.101 -1.848 1.00 61.31 63 VAL A N 20
ATOM 20932 C CA . VAL A 1 63 ? 9.006 -24.830 -1.301 1.00 53.12 63 VAL A CA 20
ATOM 20933 C C . VAL A 1 63 ? 8.421 -23.941 -2.393 1.00 41.11 63 VAL A C 20
ATOM 20934 O O . VAL A 1 63 ? 8.823 -24.019 -3.554 1.00 71.52 63 VAL A O 20
ATOM 20947 N N . VAL A 1 64 ? 7.470 -23.094 -2.013 1.00 33.01 64 VAL A N 20
ATOM 20948 C CA . VAL A 1 64 ? 6.830 -22.188 -2.959 1.00 51.12 64 VAL A CA 20
ATOM 20949 C C . VAL A 1 64 ? 7.032 -20.733 -2.550 1.00 30.33 64 VAL A C 20
ATOM 20950 O O . VAL A 1 64 ? 7.604 -20.449 -1.498 1.00 15.41 64 VAL A O 20
ATOM 20963 N N . GLU A 1 65 ? 6.558 -19.817 -3.388 1.00 43.12 65 GLU A N 20
ATOM 20964 C CA . GLU A 1 65 ? 6.688 -18.391 -3.113 1.00 13.24 65 GLU A CA 20
ATOM 20965 C C . GLU A 1 65 ? 5.431 -17.638 -3.541 1.00 5.22 65 GLU A C 20
ATOM 20966 O O . GLU A 1 65 ? 4.805 -17.974 -4.546 1.00 42.42 65 GLU A O 20
ATOM 20978 N N . PHE A 1 66 ? 5.069 -16.618 -2.770 1.00 54.10 66 PHE A N 20
ATOM 20979 C CA . PHE A 1 66 ? 3.887 -15.817 -3.068 1.00 35.44 66 PHE A CA 20
ATOM 20980 C C . PHE A 1 66 ? 3.857 -14.553 -2.214 1.00 50.11 66 PHE A C 20
ATOM 20981 O O . PHE A 1 66 ? 4.580 -14.443 -1.224 1.00 73.33 66 PHE A O 20
ATOM 20998 N N . GLU A 1 67 ? 3.016 -13.601 -2.606 1.00 41.13 67 GLU A N 20
ATOM 20999 C CA . GLU A 1 67 ? 2.893 -12.343 -1.878 1.00 65.51 67 GLU A CA 20
ATOM 21000 C C . GLU A 1 67 ? 1.462 -12.132 -1.395 1.00 34.12 67 GLU A C 20
ATOM 21001 O O . GLU A 1 67 ? 0.505 -12.546 -2.051 1.00 5.22 67 GLU A O 20
ATOM 21013 N N . VAL A 1 68 ? 1.322 -11.485 -0.242 1.00 32.31 68 VAL A N 20
ATOM 21014 C CA . VAL A 1 68 ? 0.008 -11.218 0.330 1.00 14.22 68 VAL A CA 20
ATOM 21015 C C . VAL A 1 68 ? -0.644 -10.009 -0.331 1.00 41.51 68 VAL A C 20
ATOM 21016 O O . VAL A 1 68 ? -0.095 -8.907 -0.310 1.00 35.31 68 VAL A O 20
ATOM 21029 N N . GLU A 1 69 ? -1.818 -10.222 -0.917 1.00 63.35 69 GLU A N 20
ATOM 21030 C CA . GLU A 1 69 ? -2.544 -9.149 -1.586 1.00 1.35 69 GLU A CA 20
ATOM 21031 C C . GLU A 1 69 ? -3.889 -8.900 -0.910 1.00 54.42 69 GLU A C 20
ATOM 21032 O O . GLU A 1 69 ? -4.564 -9.836 -0.483 1.00 12.20 69 GLU A O 20
ATOM 21044 N N . ALA A 1 70 ? -4.272 -7.630 -0.817 1.00 72.34 70 ALA A N 20
ATOM 21045 C CA . ALA A 1 70 ? -5.537 -7.257 -0.196 1.00 22.32 70 ALA A CA 20
ATOM 21046 C C . ALA A 1 70 ? -6.583 -6.906 -1.248 1.00 72.10 70 ALA A C 20
ATOM 21047 O O . ALA A 1 70 ? -6.381 -6.006 -2.062 1.00 72.43 70 ALA A O 20
ATOM 21054 N N . GLY A 1 71 ? -7.703 -7.623 -1.226 1.00 24.45 71 GLY A N 20
ATOM 21055 C CA . GLY A 1 71 ? -8.764 -7.373 -2.183 1.00 44.33 71 GLY A CA 20
ATOM 21056 C C . GLY A 1 71 ? -9.625 -6.187 -1.797 1.00 11.11 71 GLY A C 20
ATOM 21057 O O . GLY A 1 71 ? -9.365 -5.498 -0.810 1.00 64.40 71 GLY A O 20
ATOM 21061 N N . PRO A 1 72 ? -10.678 -5.933 -2.588 1.00 12.12 72 PRO A N 20
ATOM 21062 C CA . PRO A 1 72 ? -11.602 -4.821 -2.344 1.00 4.23 72 PRO A CA 20
ATOM 21063 C C . PRO A 1 72 ? -12.462 -5.043 -1.104 1.00 43.13 72 PRO A C 20
ATOM 21064 O O . PRO A 1 72 ? -13.042 -4.102 -0.563 1.00 2.41 72 PRO A O 20
ATOM 21075 N N . ASP A 1 73 ? -12.539 -6.292 -0.660 1.00 33.30 73 ASP A N 20
ATOM 21076 C CA . ASP A 1 73 ? -13.328 -6.638 0.517 1.00 3.42 73 ASP A CA 20
ATOM 21077 C C . ASP A 1 73 ? -12.645 -6.149 1.791 1.00 61.21 73 ASP A C 20
ATOM 21078 O O . ASP A 1 73 ? -13.298 -5.919 2.808 1.00 5.20 73 ASP A O 20
ATOM 21087 N N . GLY A 1 74 ? -11.326 -5.994 1.727 1.00 22.44 74 GLY A N 20
ATOM 21088 C CA . GLY A 1 74 ? -10.576 -5.536 2.882 1.00 12.33 74 GLY A CA 20
ATOM 21089 C C . GLY A 1 74 ? -9.715 -6.628 3.486 1.00 53.52 74 GLY A C 20
ATOM 21090 O O . GLY A 1 74 ? -8.767 -6.346 4.219 1.00 51.32 74 GLY A O 20
ATOM 21094 N N . ARG A 1 75 ? -10.046 -7.878 3.179 1.00 53.51 75 ARG A N 20
ATOM 21095 C CA . ARG A 1 75 ? -9.298 -9.016 3.699 1.00 40.43 75 ARG A CA 20
ATOM 21096 C C . ARG A 1 75 ? -8.074 -9.302 2.834 1.00 23.01 75 ARG A C 20
ATOM 21097 O O . ARG A 1 75 ? -8.015 -8.901 1.672 1.00 43.02 75 ARG A O 20
ATOM 21118 N N . SER A 1 76 ? -7.099 -9.998 3.410 1.00 5.31 76 SER A N 20
ATOM 21119 C CA . SER A 1 76 ? -5.874 -10.334 2.694 1.00 64.11 76 SER A CA 20
ATOM 21120 C C . SER A 1 76 ? -5.861 -11.808 2.301 1.00 33.32 76 SER A C 20
ATOM 21121 O O . SER A 1 76 ? -6.450 -12.649 2.981 1.00 22.31 76 SER A O 20
ATOM 21129 N N . LYS A 1 77 ? -5.186 -12.115 1.199 1.00 52.34 77 LYS A N 20
ATOM 21130 C CA . LYS A 1 77 ? -5.094 -13.487 0.713 1.00 13.45 77 LYS A CA 20
ATOM 21131 C C . LYS A 1 77 ? -3.789 -13.710 -0.043 1.00 24.03 77 LYS A C 20
ATOM 21132 O O . LYS A 1 77 ? -3.128 -12.757 -0.455 1.00 12.12 77 LYS A O 20
ATOM 21151 N N . ALA A 1 78 ? -3.423 -14.975 -0.222 1.00 71.14 78 ALA A N 20
ATOM 21152 C CA . ALA A 1 78 ? -2.198 -15.323 -0.932 1.00 75.02 78 ALA A CA 20
ATOM 21153 C C . ALA A 1 78 ? -2.506 -15.878 -2.319 1.00 13.41 78 ALA A C 20
ATOM 21154 O O . ALA A 1 78 ? -3.380 -16.730 -2.478 1.00 22.53 78 ALA A O 20
ATOM 21161 N N . VAL A 1 79 ? -1.784 -15.387 -3.321 1.00 64.51 79 VAL A N 20
ATOM 21162 C CA . VAL A 1 79 ? -1.979 -15.835 -4.695 1.00 14.40 79 VAL A CA 20
ATOM 21163 C C . VAL A 1 79 ? -0.652 -15.917 -5.441 1.00 12.44 79 VAL A C 20
ATOM 21164 O O . VAL A 1 79 ? 0.377 -15.456 -4.949 1.00 21.54 79 VAL A O 20
ATOM 21177 N N . ASN A 1 80 ? -0.684 -16.506 -6.632 1.00 13.34 80 ASN A N 20
ATOM 21178 C CA . ASN A 1 80 ? 0.517 -16.648 -7.446 1.00 71.44 80 ASN A CA 20
ATOM 21179 C C . ASN A 1 80 ? 1.567 -17.488 -6.725 1.00 51.11 80 ASN A C 20
ATOM 21180 O O . ASN A 1 80 ? 2.739 -17.117 -6.664 1.00 2.03 80 ASN A O 20
ATOM 21191 N N . VAL A 1 81 ? 1.138 -18.622 -6.180 1.00 71.14 81 VAL A N 20
ATOM 21192 C CA . VAL A 1 81 ? 2.041 -19.516 -5.465 1.00 14.23 81 VAL A CA 20
ATOM 21193 C C . VAL A 1 81 ? 2.829 -20.391 -6.432 1.00 72.24 81 VAL A C 20
ATOM 21194 O O . VAL A 1 81 ? 2.279 -21.303 -7.052 1.00 3.21 81 VAL A O 20
ATOM 21207 N N . THR A 1 82 ? 4.122 -20.109 -6.558 1.00 70.12 82 THR A N 20
ATOM 21208 C CA . THR A 1 82 ? 4.987 -20.870 -7.451 1.00 11.10 82 THR A CA 20
ATOM 21209 C C . THR A 1 82 ? 5.720 -21.974 -6.698 1.00 33.13 82 THR A C 20
ATOM 21210 O O . THR A 1 82 ? 5.802 -23.110 -7.166 1.00 30.02 82 THR A O 20
#

Nearest PDB structures (foldseek):
  2mqh-assembly1_A  TM=9.649E-01  e=2.065E-11  Chlamydomonas reinhardtii
  8tg0-assembly1_A  TM=5.610E-01  e=2.156E-05  Arabidopsis thaliana
  6ktc-assembly1_A  TM=5.954E-01  e=1.957E-04  Homo sapiens
  6y6m-assembly1_A  TM=5.928E-01  e=4.221E-02  Drosophila melanogaster
  1t9h-assembly1_A  TM=4.149E-01  e=2.303E-01  Bacillus subtilis

Radius of gyration: 12.76 Å; Cα contacts (8 Å, |Δi|>4): 116; chains: 1; bounding box: 24×34×33 Å

InterPro domains:
  IPR000504 RNA recognition motif domain [PF00076] (172-239)
  IPR000504 RNA recognition motif domain [PS50102] (170-246)
  IPR000504 RNA recognition motif domain [SM00360] (171-242)
  IPR002059 Cold-shock protein Csp, DNA-binding [PF00313] (8-72)
  IPR002059 Cold-shock protein Csp, DNA-binding [PR00050] (9-24)
  IPR002059 Cold-shock protein Csp, DNA-binding [PR00050] (30-39)
  IPR002059 Cold-shock protein Csp, DNA-binding [PR00050] (45-63)
  IPR002059 Cold-shock protein Csp, DNA-binding [PS51857] (6-72)
  IPR002059 Cold-shock protein Csp, DNA-binding [cd04458] (7-48)
  IPR011129 Cold-shock domain [SM00357] (8-73)
  IPR012340 Nucleic acid-binding, OB-fold [G3DSA:2.40.50.140] (1-71)
  IPR012340 Nucleic acid-binding, OB-fold [SSF50249] (5-72)
  IPR012677 Nucleotide-binding alpha-beta plait domain superfamily [G3DSA:3.30.70.330] (168-246)
  IPR019844 Cold-shock domain, conserved site [PS00352] (20-39)
  IPR035979 RNA-binding domain superfamily [SSF54928] (130-243)

Solvent-accessible surface area: 6024 Å² total; per-residue (Å²): 94,129,80,131,153,82,167,50,96,0,37,36,125,145,72,70,79,137,147,30,115,1,86,4,39,35,89,67,75,71,149,77,62,164,11,88,76,64,93,16,115,59,190,53,202,122,93,97,178,135,35,69,72,23,59,8,88,66,114,71,36,143,109,62,163,70,88,14,17,91,15,123

Organism: Chlamydomonas reinhardtii (NCBI:txid3055)

Secondary structure (DSSP, 8-state):
-TT----EEEESTT--TTTTEEEE-SSSSS--EEEE-SS---SS-----TT-EEEEEEEE-TTS-EEEE---

Sequence (72 aa):
GSGEQLRQQGTVKWFNATKGFGFITPGGGGEDLFVHQTNINSEGFRSLREGEVVEFEVEAGPDGRSKAVNVTGSGEQLRQQGTVKWFNATKGFGFITPGGGGEDLFVHQTNINSEGFRSLREGEVVEFEVEAGPDGRSKAVNVTGSGEQLRQQGTVKWFNATKGFGFITPGGGGEDLFVHQTNINSEGFRSLREGEVVEFEVEAGPDGRSKAVNVTGSGEQLRQQGTVKWFNATKGFGFITPGGGGEDLFVHQTNINSEGFRSLREGEVVEFEVEAGPDGRSKAVNVTGSGEQLRQQGTVKWFNATKGFGFITPGGGGEDLFVHQTNINSEGFRSLREGEVVEFEVEAGPDGRSKAVNVTGSGEQLRQQGTVKWFNATKGFGFITPGGGGEDLFVHQTNINSEGFRSLREGEVVEFEVEAGPDGRSKAVNVTGSGEQLRQQGTVKWFNATKGFGFITPGGGGEDLFVHQTNINSEGFRSLREGEVVEFEVEAGPDGRSKAVNVTGSGEQLRQQGTVKWFNATKGFGFITPGGGGEDLFVHQTNINSEGFRSLREGEVVEFEVEAGPDGRSKAVNVTGSGEQLRQQGTVKWFNATKGFGFITPGGGGEDLFVHQTNINSEGFRSLREGEVVEFEVEAGPDGRSKAVNVTGSGEQLRQQGTVKWFNATKGFGFITPGGGGEDLFVHQTNINSEGFRSLREGEVVEFEVEAGPDGRSKAVNVTGSGEQLRQQGTVKWFNATKGFGFITPGGGGEDLFVHQTNINSEGFRSLREGEVVEFEVEAGPDGRSKAVNVTGSGEQLRQQGTVKWFNATKGFGFITPGGGGEDLFVHQTNINSEGFRSLREGEVVEFEVEAGPDGRSKAVNVTGSGEQLRQQGTVKWFNATKGFGFITPGGGGEDLFVHQTNINSEGFRSLREGEVVEFEVEAGPDGRSKAVNVTGSGEQLRQQGTVKWFNATKGFGFITPGGGGEDLFVHQTNINSEGFRSLREGEVVEFEVEAGPDGRSKAVNVTGSGEQLRQQGTVKWFNATKGFGFITPGGGGEDLFVHQTNINSEGFRSLREGEVVEFEVEAGPDGRSKAVNVTGSGEQLRQQGTVKWFNATKGFGFITPGGGGEDLFVHQTNINSEGFRSLREGEVVEFEVEAGPDGRSKAVNVTGSGEQLRQQGTVKWFNATKGFGFITPGGGGEDLFVHQTNINSEGFRSLREGEVVEFEVEAGPDGRSKAVNVTGSGEQLRQQGTVKWFNATKGFGFITPGGGGEDLFVHQTNINSEGFRSLREGEVVEFEVEAGPDGRSKAVNVTGSGEQLRQQGTVKWFNATKGFGFITPGGGGEDLFVHQTNINSEGFRSLREGEVVEFEVEAGPDGRSKAVNVTGSGEQLRQQGTVKWFNATKGFGFITPGGGGEDLFVHQTNINSEGFRSLREGEVVEFEVEAGPDGRSKAVNVT